Protein AF-0000000072179097 (afdb_homodimer)

Nearest PDB structures (foldseek):
  4m4p-assembly1_A  TM=8.590E-01  e=7.287E-08  Homo sapiens
  4m4r-assembly3_E  TM=8.601E-01  e=1.852E-07  Homo sapiens
  1x3d-assembly1_A  TM=8.088E-01  e=3.727E-07  Homo sapiens
  1x5l-assembly1_A  TM=8.205E-01  e=3.317E-07  Homo sapiens
  2djs-assembly1_A  TM=7.853E-01  e=7.501E-07  Homo sapiens

Sequence (858 aa):
MHEGATGTFCDARPPLAPSGLAATEVTNSSLTLNWLANLSGGEPLIGYRVLATTGGAAYEELTSTSSTASFIDLTGLAGDMVYELKVQALSAAGDGDLSEALVVRTGPVRPNAPPSPEVVGIGQLRGVPGIDIPDLPGHGSVETTFGETAMSPRPNLWPAVKAVSLDVSALLAHRLPVPAVYAAAAQWAKLESPPSQEELCPAFQKARQDAQERFPCFGHGEGWSSREWWAWTARATLANCGRDYTEAEFNRFFRRVYQHYGSQGAFEEFADAKPFLEWTRQQGLTVGVTTNEDARVLDTTLPMLGFHDFMRWFITSQEVGHQKPNQWMYVEAWREASLWVPGLRREEILHVGSSYEEDFCGARDAGLQALLLDRGGENVVVDTEKAGDSPPQSHADLEKTGEDAEVWTLRDLGEVQLVLEQGIIQQLRMHEGATGTFCDARPPLAPSGLAATEVTNSSLTLNWLANLSGGEPLIGYRVLATTGGAAYEELTSTSSTASFIDLTGLAGDMVYELKVQALSAAGDGDLSEALVVRTGPVRPNAPPSPEVVGIGQLRGVPGIDIPDLPGHGSVETTFGETAMSPRPNLWPAVKAVSLDVSALLAHRLPVPAVYAAAAQWAKLESPPSQEELCPAFQKARQDAQERFPCFGHGEGWSSREWWAWTARATLANCGRDYTEAEFNRFFRRVYQHYGSQGAFEEFADAKPFLEWTRQQGLTVGVTTNEDARVLDTTLPMLGFHDFMRWFITSQEVGHQKPNQWMYVEAWREASLWVPGLRREEILHVGSSYEEDFCGARDAGLQALLLDRGGENVVVDTEKAGDSPPQSHADLEKTGEDAEVWTLRDLGEVQLVLEQGIIQQLR

Organism: Symbiodinium microadriaticum (NCBI:txid2951)

Solvent-accessible surface area (backbone atoms only — not comparable to full-atom values): 47861 Å² total; per-residue (Å²): 138,81,78,73,81,76,71,78,68,77,76,61,38,37,24,41,38,28,38,74,62,44,77,40,76,66,29,32,34,30,31,29,40,34,41,38,81,37,73,82,18,78,50,65,67,54,15,35,38,34,27,32,23,73,82,61,98,62,73,40,81,72,49,72,42,70,49,76,59,49,54,49,78,44,69,82,44,64,46,59,33,54,33,39,34,30,37,24,31,28,26,87,56,30,69,19,41,66,23,71,74,34,79,45,66,28,32,68,75,75,72,86,75,75,85,80,78,85,81,76,80,80,78,83,82,78,84,77,76,86,75,78,77,71,82,77,76,81,81,72,82,76,76,73,71,74,72,77,76,74,66,70,76,63,82,70,75,61,60,72,71,52,32,40,36,30,22,60,73,62,40,39,44,69,66,61,61,66,35,55,48,51,29,53,19,26,59,73,47,64,45,81,83,54,66,49,43,80,53,29,46,63,19,37,53,52,20,48,51,50,39,49,70,75,31,44,38,50,17,32,89,75,69,42,49,56,65,54,40,50,50,51,31,52,50,43,17,41,42,64,63,73,44,84,71,55,69,68,56,44,51,49,22,48,48,48,44,51,20,43,67,25,21,64,83,36,46,41,72,44,84,43,34,61,60,41,49,53,49,34,55,75,71,65,39,45,32,28,38,51,31,68,47,50,54,53,47,64,39,34,46,32,18,52,73,60,52,48,83,67,41,75,38,81,43,30,7,25,79,71,60,45,45,62,42,44,46,62,54,52,50,53,49,47,58,49,46,32,75,77,36,81,84,62,53,53,52,20,28,33,27,37,14,64,41,61,60,39,26,27,50,16,27,43,74,54,42,25,34,53,44,39,41,40,68,85,63,69,76,70,72,80,76,82,70,88,67,60,74,69,97,29,67,73,72,63,66,83,50,59,79,82,82,85,77,62,72,63,68,32,58,48,49,61,51,50,49,52,34,61,74,66,64,42,70,63,75,63,82,137,82,80,72,82,77,72,78,70,76,75,61,37,39,24,42,38,28,38,73,62,42,79,40,74,67,30,33,34,30,30,29,39,33,42,38,80,38,73,82,19,78,51,64,66,54,15,34,38,34,29,32,23,73,80,61,96,62,71,40,82,71,48,73,41,68,49,75,61,53,56,48,76,43,69,81,44,62,46,59,32,55,34,40,34,29,38,24,30,28,27,87,58,30,69,19,41,68,22,70,74,34,79,46,66,26,32,68,76,76,72,88,75,75,85,80,77,85,82,76,82,82,78,82,83,79,84,78,79,83,75,77,76,71,82,77,75,83,80,72,81,74,75,73,72,74,72,77,77,74,66,70,76,63,81,69,76,60,60,72,72,51,30,40,35,29,21,59,72,61,40,39,44,70,66,63,60,67,34,55,48,49,27,54,20,28,59,73,48,64,46,81,84,52,65,49,43,78,52,29,46,63,17,37,53,51,21,49,51,50,40,48,70,77,31,43,40,50,18,34,90,76,69,44,49,54,64,55,41,49,50,51,31,51,51,41,18,40,41,62,64,74,43,86,72,54,69,68,55,44,51,48,23,48,49,48,43,50,22,43,68,26,20,64,82,37,47,41,72,43,84,44,32,61,61,40,50,53,48,33,54,75,71,65,38,46,31,27,39,50,32,66,48,48,55,53,47,63,38,34,47,32,17,51,73,61,50,48,84,68,41,75,38,82,42,30,6,26,78,71,60,46,44,62,42,44,45,62,53,51,51,52,49,45,57,51,45,32,75,78,36,80,82,62,53,52,52,20,29,32,26,38,15,63,42,61,60,40,27,27,50,17,28,42,74,54,42,26,33,53,42,38,41,39,68,84,63,72,75,72,74,81,79,84,71,89,64,68,78,74,95,41,73,74,67,74,40,84,42,86,58,92,80,84,81,64,72,70,66,32,57,48,49,61,52,51,49,52,34,61,74,64,63,42,67,59,72,66,94

Secondary structure (DSSP, 8-state):
------------BPPPPPEEEEEES--SSEEEEEEE---TTBSPEEEEEEEEESSSSS-EEEEEES---SEEEEESPPTT-EEEEEEEEEETTEEEEEPPPEEEEPPP-------------------------------------------------SPPP-EEEE-GGGTEEESS-HHHHHHHHHHHTT-SSPPPHHHHHHHHHHHHHHHHHHSHHHHTTTT--HHHHHHHHHHHHHHHTT----HHHHHHHHHHHHHHTTSGGGEEE-TTHHHHHHHHHHTT-EEEEEESS-THIIIIIHHHHT-GGG-SEEEEHHHHS--TTSHHHHHHHHHHHHTTSTT--GGGEEEEES-IIIIIIHHHHTT-EEEEE-TT------------SSS---------SS----PPEESSHHHHHHHHHHT-GGG--/------------BPPPPPEEEEEES--SSEEEEEEE---TTBSPEEEEEEEEESSSSS-EEEEEES---SEEEEESPPTT-EEEEEEEEEETTEEEEEPPPEEEEPPP-------------------------------------------------SPPP-EEEE-GGGTEEESS-HHHHHHHHHHHTT-SSPPPHHHHHHHHHHHHHHHHHHSHHHHTTTT--HHHHHHHHHHHHHHHTT----HHHHHHHHHHHHHHTTSGGGEEE-TTHHHHHHHHHHTT-EEEEEESS-THIIIIIHHHHT-GGG-SEEEEHHHHS--TTSHHHHHHHHHHHHTTSTT--GGGEEEEES-IIIIIIHHHHTT-EEEEE-TT------------SSS------TTSSS----PPEESSHHHHHHHHHHT-GGG--

InterPro domains:
  IPR003961 Fibronectin type III [PF00041] (17-104)
  IPR003961 Fibronectin type III [PS50853] (17-109)
  IPR003961 Fibronectin type III [SM00060] (15-96)
  IPR003961 Fibronectin type III [cd00063] (15-106)
  IPR013783 Immunoglobulin-like fold [G3DSA:2.60.40.10] (10-119)
  IPR023214 HAD superfamily [G3DSA:3.40.50.1000] (170-378)
  IPR036116 Fibronectin type III superfamily [SSF49265] (8-115)
  IPR036412 HAD-like superfamily [SSF56784] (162-381)
  IPR041492 Haloacid dehalogenase-like hydrolase [PF13419] (234-371)
  IPR044924 HAD-superfamily hydrolase, subfamily IA, REG-2-like, capping domain superfamily [G3DSA:1.10.150.720] (176-262)

pLDDT: mean 76.1, std 27.22, range [17.0, 98.81]

Foldseek 3Di:
DPPPPPPPPPQQAAFAFWADWDWAPFAQFKIKIFTHGRGPRPFDWQWKWKWKDQPDPDTDTQDIDSDPHGMDMRGGHHGQTKIWMWMWTAGPSGIYDIYHTDIDTHHHDDDDPPDDDDPDDDDDPDDPDDPPPDDPDDPPPPPPPPPPPPPPPPPLPFDAAQAEAEACQQWKDFPDDLLVQLQVLLVVLVPDPGDDSVLQVVLLVVLVVVLCVVQNLLNLVVVDAVLVSVLSSSQSSCVSSVDDDDPVSSVSSSVSSVVCQLDPNRMDTDPVRVVLLVVCVVVNHAYAYQYQDGCCCVVGVCVVVPNNVSHQDYHYCNVQVHAFLALVSLVVVQVRVCVVPPPDDQSNYEYEEADCRRTCVSSVVNNYQYAHEDQVPPQPPPPPPDLDDDVSVCPPPVDPVPDRLRQDHDNHSVVVVVCSVVSPSRVRD/DPPPPPPPPPQQAAFAFWADWDWAPFAQFKIKIFTHGRGPRPFDWQWKWKWKDQPDPDTDTQDIDSDPHGMDMRGGHHGQTKIWMWMWTAGPSGIYDIYHTDIDHHHHDDDPPPDDDDPDDDDDPDDPDDPPPDDPDDPPPPPPPPPPPPPPPPPLPQDAAQAEAEACQQWKDFPDDLLVQLQVLLVVLVPDPGDDSVLQVVLLVVLVVVLCVVQNLLNLVVVDAVLVSVLSSSCSSCVSSVDDDDPVSSVSSSVSSVVCQLDPNRMDTDPVRVVLLVVCVVVNHAYAYQYQDGCCCVVGVCVVVPNNVSHQDYHYCNVQVHAFLALVSLVVVQVRVCVVPPPDDQSNYEYEEADCRRTCVSSVVNPYQYAHEDQVPPQPQPDPPDCDDDPSPPPDCCPCPDDRLRQDHDNHSVVVVVCSVVSPSSVRD

Structure (mmCIF, N/CA/C/O backbone):
data_AF-0000000072179097-model_v1
#
loop_
_entity.id
_entity.type
_entity.pdbx_description
1 polymer 'Haloacid dehalogenase-like hydrolase domain-containing protein 3'
#
loop_
_atom_site.group_PDB
_atom_site.id
_atom_site.type_symbol
_atom_site.label_atom_id
_atom_site.label_alt_id
_atom_site.label_comp_id
_atom_site.label_asym_id
_atom_site.label_entity_id
_atom_site.label_seq_id
_atom_site.pdbx_PDB_ins_code
_atom_site.Cartn_x
_atom_site.Cartn_y
_atom_site.Cartn_z
_atom_site.occupancy
_atom_site.B_iso_or_equiv
_atom_site.auth_seq_id
_atom_site.auth_comp_id
_atom_site.auth_asym_id
_atom_site.auth_atom_id
_atom_site.pdbx_PDB_model_num
ATOM 1 N N . MET A 1 1 ? 52.594 28.25 36.844 1 24.19 1 MET A N 1
ATOM 2 C CA . MET A 1 1 ? 51.188 28.625 37.125 1 24.19 1 MET A CA 1
ATOM 3 C C . MET A 1 1 ? 50.219 27.719 36.344 1 24.19 1 MET A C 1
ATOM 5 O O . MET A 1 1 ? 50.312 27.641 35.094 1 24.19 1 MET A O 1
ATOM 9 N N . HIS A 1 2 ? 49.906 26.562 36.875 1 26.19 2 HIS A N 1
ATOM 10 C CA . HIS A 1 2 ? 49.156 25.391 36.5 1 26.19 2 HIS A CA 1
ATOM 11 C C . HIS A 1 2 ? 47.688 25.703 36.312 1 26.19 2 HIS A C 1
ATOM 13 O O . HIS A 1 2 ? 46.969 26 37.281 1 26.19 2 HIS A O 1
ATOM 19 N N . GLU A 1 3 ? 47.344 26.484 35.281 1 27.7 3 GLU A N 1
ATOM 20 C CA . GLU A 1 3 ? 45.938 26.828 35.031 1 27.7 3 GLU A CA 1
ATOM 21 C C . GLU A 1 3 ? 45.062 25.578 34.969 1 27.7 3 GLU A C 1
ATOM 23 O O . GLU A 1 3 ? 45.344 24.672 34.188 1 27.7 3 GLU A O 1
ATOM 28 N N . GLY A 1 4 ? 44.531 25.188 36.094 1 24.31 4 GLY A N 1
ATOM 29 C CA . GLY A 1 4 ? 43.594 24.094 36.344 1 24.31 4 GLY A CA 1
ATOM 30 C C . GLY A 1 4 ? 42.438 24.078 35.344 1 24.31 4 GLY A C 1
ATOM 31 O O . GLY A 1 4 ? 41.906 25.141 35 1 24.31 4 GLY A O 1
ATOM 32 N N . ALA A 1 5 ? 42.469 23.141 34.406 1 30.31 5 ALA A N 1
ATOM 33 C CA . ALA A 1 5 ? 41.375 22.766 33.531 1 30.31 5 ALA A CA 1
ATOM 34 C C . ALA A 1 5 ? 40.031 22.75 34.312 1 30.31 5 ALA A C 1
ATOM 36 O O . ALA A 1 5 ? 39.844 21.906 35.188 1 30.31 5 ALA A O 1
ATOM 37 N N . THR A 1 6 ? 39.438 23.891 34.812 1 26.97 6 THR A N 1
ATOM 38 C CA . THR A 1 6 ? 38.094 23.938 35.406 1 26.97 6 THR A CA 1
ATOM 39 C C . THR A 1 6 ? 37.094 23.141 34.562 1 26.97 6 THR A C 1
ATOM 41 O O . THR A 1 6 ? 36.938 23.406 33.375 1 26.97 6 THR A O 1
ATOM 44 N N . GLY A 1 7 ? 37.062 21.812 34.75 1 29.8 7 GLY A N 1
ATOM 45 C CA . GLY A 1 7 ? 36.062 20.938 34.219 1 29.8 7 GLY A CA 1
ATOM 46 C C . GLY A 1 7 ? 34.656 21.5 34.344 1 29.8 7 GLY A C 1
ATOM 47 O O . GLY A 1 7 ? 34.219 21.844 35.438 1 29.8 7 GLY A O 1
ATOM 48 N N . THR A 1 8 ? 34.219 22.375 33.5 1 31.02 8 THR A N 1
ATOM 49 C CA . THR A 1 8 ? 32.844 22.828 33.406 1 31.02 8 THR A CA 1
ATOM 50 C C . THR A 1 8 ? 31.875 21.672 33.625 1 31.02 8 THR A C 1
ATOM 52 O O . THR A 1 8 ? 31.844 20.703 32.844 1 31.02 8 THR A O 1
ATOM 55 N N . PHE A 1 9 ? 31.781 21.156 34.875 1 32.16 9 PHE A N 1
ATOM 56 C CA . PHE A 1 9 ? 30.703 20.25 35.281 1 32.16 9 PHE A CA 1
ATOM 57 C C . PHE A 1 9 ? 29.375 20.703 34.688 1 32.16 9 PHE A C 1
ATOM 59 O O . PHE A 1 9 ? 29 21.859 34.781 1 32.16 9 PHE A O 1
ATOM 66 N N . CYS A 1 10 ? 29.078 20.328 33.562 1 40.53 10 CYS A N 1
ATOM 67 C CA . CYS A 1 10 ? 27.734 20.484 33.031 1 40.53 10 CYS A CA 1
ATOM 68 C C . CYS A 1 10 ? 26.688 20.234 34.125 1 40.53 10 CYS A C 1
ATOM 70 O O . CYS A 1 10 ? 26.672 19.172 34.75 1 40.53 10 CYS A O 1
ATOM 72 N N . ASP A 1 11 ? 26.375 21.078 35.062 1 47.94 11 ASP A N 1
ATOM 73 C CA . ASP A 1 11 ? 25.328 21.125 36.094 1 47.94 11 ASP A CA 1
ATOM 74 C C . ASP A 1 11 ? 24.062 20.406 35.594 1 47.94 11 ASP A C 1
ATOM 76 O O . ASP A 1 11 ? 23.484 20.781 34.562 1 47.94 11 ASP A O 1
ATOM 80 N N . ALA A 1 12 ? 23.859 19.266 35.906 1 57.78 12 ALA A N 1
ATOM 81 C CA . ALA A 1 12 ? 22.641 18.484 35.688 1 57.78 12 ALA A CA 1
ATOM 82 C C . ALA A 1 12 ? 21.422 19.172 36.281 1 57.78 12 ALA A C 1
ATOM 84 O O . ALA A 1 12 ? 21.391 19.453 37.5 1 57.78 12 ALA A O 1
ATOM 85 N N . ARG A 1 13 ? 20.672 19.797 35.656 1 67.25 13 ARG A N 1
ATOM 86 C CA . ARG A 1 13 ? 19.453 20.484 36.125 1 67.25 13 ARG A CA 1
ATOM 87 C C . ARG A 1 13 ? 18.25 19.562 36 1 67.25 13 ARG A C 1
ATOM 89 O O . ARG A 1 13 ? 18.203 18.688 35.125 1 67.25 13 ARG A O 1
ATOM 96 N N . PRO A 1 14 ? 17.344 19.672 36.969 1 75 14 PRO A N 1
ATOM 97 C CA . PRO A 1 14 ? 16.094 18.906 36.844 1 75 14 PRO A CA 1
ATOM 98 C C . PRO A 1 14 ? 15.32 19.234 35.594 1 75 14 PRO A C 1
ATOM 100 O O . PRO A 1 14 ? 15.477 20.312 35 1 75 14 PRO A O 1
ATOM 103 N N . PRO A 1 15 ? 14.57 18.266 35.219 1 78.62 15 PRO A N 1
ATOM 104 C CA . PRO A 1 15 ? 13.781 18.5 34 1 78.62 15 PRO A CA 1
ATOM 105 C C . PRO A 1 15 ? 12.805 19.672 34.125 1 78.62 15 PRO A C 1
ATOM 107 O O . PRO A 1 15 ? 12.352 19.969 35.25 1 78.62 15 PRO A O 1
ATOM 110 N N . LEU A 1 16 ? 12.633 20.297 33.062 1 78.69 16 LEU A N 1
ATOM 111 C CA . LEU A 1 16 ? 11.625 21.359 33.031 1 78.69 16 LEU A CA 1
ATOM 112 C C . LEU A 1 16 ? 10.219 20.766 33.094 1 78.69 16 LEU A C 1
ATOM 114 O O . LEU A 1 16 ? 10.023 19.578 32.844 1 78.69 16 LEU A O 1
ATOM 118 N N . ALA A 1 17 ? 9.273 21.625 33.344 1 82.75 17 ALA A N 1
ATOM 119 C CA . ALA A 1 17 ? 7.883 21.203 33.5 1 82.75 17 ALA A CA 1
ATOM 120 C C . ALA A 1 17 ? 7.324 20.688 32.156 1 82.75 17 ALA A C 1
ATOM 122 O O . ALA A 1 17 ? 7.516 21.297 31.125 1 82.75 17 ALA A O 1
ATOM 123 N N . PRO A 1 18 ? 6.668 19.516 32.344 1 81.19 18 PRO A N 1
ATOM 124 C CA . PRO A 1 18 ? 5.902 19.094 31.156 1 81.19 18 PRO A CA 1
ATOM 125 C C . PRO A 1 18 ? 4.832 20.109 30.766 1 81.19 18 PRO A C 1
ATOM 127 O O . PRO A 1 18 ? 4.367 20.875 31.594 1 81.19 18 PRO A O 1
ATOM 130 N N . SER A 1 19 ? 4.66 20.219 29.531 1 76.12 19 SER A N 1
ATOM 131 C CA . SER A 1 19 ? 3.66 21.156 29.031 1 76.12 19 SER A CA 1
ATOM 132 C C . SER A 1 19 ? 2.623 20.453 28.156 1 76.12 19 SER A C 1
ATOM 134 O O . SER A 1 19 ? 2.754 19.266 27.875 1 76.12 19 SER A O 1
ATOM 136 N N . GLY A 1 20 ? 1.443 21.188 28.047 1 71.75 20 GLY A N 1
ATOM 137 C CA . GLY A 1 20 ? 0.443 20.719 27.109 1 71.75 20 GLY A CA 1
ATOM 138 C C . GLY A 1 20 ? -0.402 19.578 27.656 1 71.75 20 GLY A C 1
ATOM 139 O O . GLY A 1 20 ? -0.761 18.656 26.938 1 71.75 20 GLY A O 1
ATOM 140 N N . LEU A 1 21 ? -0.64 19.625 28.922 1 79.12 21 LEU A N 1
ATOM 141 C CA . LEU A 1 21 ? -1.455 18.562 29.5 1 79.12 21 LEU A CA 1
ATOM 142 C C . LEU A 1 21 ? -2.836 18.531 28.859 1 79.12 21 LEU A C 1
ATOM 144 O O . LEU A 1 21 ? -3.443 19.578 28.625 1 79.12 21 LEU A O 1
ATOM 148 N N . ALA A 1 22 ? -3.146 17.266 28.594 1 76.94 22 ALA A N 1
ATOM 149 C CA . ALA A 1 22 ? -4.477 17.031 28.031 1 76.94 22 ALA A CA 1
ATOM 150 C C . ALA A 1 22 ? -5.039 15.695 28.484 1 76.94 22 ALA A C 1
ATOM 152 O O . ALA A 1 22 ? -4.293 14.734 28.672 1 76.94 22 ALA A O 1
ATOM 153 N N . ALA A 1 23 ? -6.305 15.695 28.75 1 78.12 23 ALA A N 1
ATOM 154 C CA . ALA A 1 23 ? -6.984 14.453 29.125 1 78.12 23 ALA A CA 1
ATOM 155 C C . ALA A 1 23 ? -7.785 13.898 27.938 1 78.12 23 ALA A C 1
ATOM 157 O O . ALA A 1 23 ? -8.5 14.641 27.266 1 78.12 23 ALA A O 1
ATOM 158 N N . THR A 1 24 ? -7.461 12.664 27.797 1 71.56 24 THR A N 1
ATOM 159 C CA . THR A 1 24 ? -8.211 11.953 26.766 1 71.56 24 THR A CA 1
ATOM 160 C C . THR A 1 24 ? -8.883 10.711 27.344 1 71.56 24 THR A C 1
ATOM 162 O O . THR A 1 24 ? -8.547 10.281 28.453 1 71.56 24 THR A O 1
ATOM 165 N N . GLU A 1 25 ? -10 10.125 26.75 1 64.94 25 GLU A N 1
ATOM 166 C CA . GLU A 1 25 ? -10.703 8.922 27.156 1 64.94 25 GLU A CA 1
ATOM 167 C C . GLU A 1 25 ? -11.25 9.055 28.578 1 64.94 25 GLU A C 1
ATOM 169 O O . GLU A 1 25 ? -11.047 8.172 29.422 1 64.94 25 GLU A O 1
ATOM 174 N N . VAL A 1 26 ? -11.836 10.219 28.656 1 71.88 26 VAL A N 1
ATOM 175 C CA . VAL A 1 26 ? -12.352 10.477 30 1 71.88 26 VAL A CA 1
ATOM 176 C C . VAL A 1 26 ? -13.641 9.688 30.219 1 71.88 26 VAL A C 1
ATOM 178 O O . VAL A 1 26 ? -14.586 9.797 29.438 1 71.88 26 VAL A O 1
ATOM 181 N N . THR A 1 27 ? -13.57 8.836 31.125 1 72.5 27 THR A N 1
ATOM 182 C CA . THR A 1 27 ? -14.734 8.102 31.594 1 72.5 27 THR A CA 1
ATOM 183 C C . THR A 1 27 ? -15.141 8.57 32.969 1 72.5 27 THR A C 1
ATOM 185 O O . THR A 1 27 ? -14.656 9.594 33.469 1 72.5 27 THR A O 1
ATOM 188 N N . ASN A 1 28 ? -16.109 7.734 33.469 1 74.38 28 ASN A N 1
ATOM 189 C CA . ASN A 1 28 ? -16.5 8.078 34.844 1 74.38 28 ASN A CA 1
ATOM 190 C C . ASN A 1 28 ? -15.461 7.645 35.875 1 74.38 28 ASN A C 1
ATOM 192 O O . ASN A 1 28 ? -15.508 8.062 37.031 1 74.38 28 ASN A O 1
ATOM 196 N N . SER A 1 29 ? -14.531 6.766 35.344 1 79.88 29 SER A N 1
ATOM 197 C CA . SER A 1 29 ? -13.602 6.258 36.344 1 79.88 29 SER A CA 1
ATOM 198 C C . SER A 1 29 ? -12.172 6.25 35.812 1 79.88 29 SER A C 1
ATOM 200 O O . SER A 1 29 ? -11.258 5.766 36.469 1 79.88 29 SER A O 1
ATOM 202 N N . SER A 1 30 ? -12.008 6.75 34.594 1 79.94 30 SER A N 1
ATOM 203 C CA . SER A 1 30 ? -10.664 6.699 34.031 1 79.94 30 SER A CA 1
ATOM 204 C C . SER A 1 30 ? -10.453 7.797 33 1 79.94 30 SER A C 1
ATOM 206 O O . SER A 1 30 ? -11.414 8.367 32.5 1 79.94 30 SER A O 1
ATOM 208 N N . LEU A 1 31 ? -9.227 8.25 32.875 1 80.06 31 LEU A N 1
ATOM 209 C CA . LEU A 1 31 ? -8.82 9.125 31.766 1 80.06 31 LEU A CA 1
ATOM 210 C C . LEU A 1 31 ? -7.375 8.852 31.375 1 80.06 31 LEU A C 1
ATOM 212 O O . LEU A 1 31 ? -6.613 8.258 32.125 1 80.06 31 LEU A O 1
ATOM 216 N N . THR A 1 32 ? -7.113 9.195 30.266 1 79.62 32 THR A N 1
ATOM 217 C CA . THR A 1 32 ? -5.719 9.203 29.844 1 79.62 32 THR A CA 1
ATOM 218 C C . THR A 1 32 ? -5.156 10.625 29.844 1 79.62 32 THR A C 1
ATOM 220 O O . THR A 1 32 ? -5.707 11.516 29.203 1 79.62 32 THR A O 1
ATOM 223 N N . LEU A 1 33 ? -4.129 10.773 30.531 1 82.88 33 LEU A N 1
ATOM 224 C CA . LEU A 1 33 ? -3.434 12.055 30.625 1 82.88 33 LEU A CA 1
ATOM 225 C C . LEU A 1 33 ? -2.221 12.078 29.703 1 82.88 33 LEU A C 1
ATOM 227 O O . LEU A 1 33 ? -1.381 11.172 29.75 1 82.88 33 LEU A O 1
ATOM 231 N N . ASN A 1 34 ? -2.248 13.039 28.969 1 79.5 34 ASN A N 1
ATOM 232 C CA . ASN A 1 34 ? -1.142 13.258 28.031 1 79.5 34 ASN A CA 1
ATOM 233 C C . ASN A 1 34 ? -0.432 14.578 28.297 1 79.5 34 ASN A C 1
ATOM 235 O O . ASN A 1 34 ? -1.056 15.539 28.75 1 79.5 34 ASN A O 1
ATOM 239 N N . TRP A 1 35 ? 0.955 14.547 27.969 1 78.56 35 TRP A N 1
ATOM 240 C CA . TRP A 1 35 ? 1.706 15.789 28.109 1 78.56 35 TRP A CA 1
ATOM 241 C C . TRP A 1 35 ? 2.873 15.836 27.125 1 78.56 35 TRP A C 1
ATOM 243 O O . TRP A 1 35 ? 3.119 14.867 26.406 1 78.56 35 TRP A O 1
ATOM 253 N N . LEU A 1 36 ? 3.432 17.016 27 1 70.25 36 LEU A N 1
ATOM 254 C CA . LEU A 1 36 ? 4.676 17.203 26.266 1 70.25 36 LEU A CA 1
ATOM 255 C C . LEU A 1 36 ? 5.867 17.25 27.219 1 70.25 36 LEU A C 1
ATOM 257 O O . LEU A 1 36 ? 5.883 18.031 28.172 1 70.25 36 LEU A O 1
ATOM 261 N N . ALA A 1 37 ? 6.836 16.281 26.812 1 69.06 37 ALA A N 1
ATOM 262 C CA . ALA A 1 37 ? 8.039 16.266 27.641 1 69.06 37 ALA A CA 1
ATOM 263 C C . ALA A 1 37 ? 8.953 17.438 27.297 1 69.06 37 ALA A C 1
ATOM 265 O O . ALA A 1 37 ? 9.062 17.828 26.125 1 69.06 37 ALA A O 1
ATOM 266 N N . ASN A 1 38 ? 9.375 18.141 28.312 1 58.69 38 ASN A N 1
ATOM 267 C CA . ASN A 1 38 ? 10.438 19.125 28.141 1 58.69 38 ASN A CA 1
ATOM 268 C C . ASN A 1 38 ? 11.797 18.562 28.531 1 58.69 38 ASN A C 1
ATOM 270 O O . ASN A 1 38 ? 12.078 18.375 29.719 1 58.69 38 ASN A O 1
ATOM 274 N N . LEU A 1 39 ? 12.578 18.141 27.609 1 55.47 39 LEU A N 1
ATOM 275 C CA . LEU A 1 39 ? 13.812 17.406 27.875 1 55.47 39 LEU A CA 1
ATOM 276 C C . LEU A 1 39 ? 14.992 18.359 28.016 1 55.47 39 LEU A C 1
ATOM 278 O O . LEU A 1 39 ? 16.141 17.922 28.062 1 55.47 39 LEU A O 1
ATOM 282 N N . SER A 1 40 ? 14.914 19.469 28.125 1 49.94 40 SER A N 1
ATOM 283 C CA . SER A 1 40 ? 16.031 20.406 28.141 1 49.94 40 SER A CA 1
ATOM 284 C C . SER A 1 40 ? 16.922 20.172 29.344 1 49.94 40 SER A C 1
ATOM 286 O O . SER A 1 40 ? 18 20.781 29.453 1 49.94 40 SER A O 1
ATOM 288 N N . GLY A 1 41 ? 16.625 19.422 30.266 1 53.5 41 GLY A N 1
ATOM 289 C CA . GLY A 1 41 ? 17.422 19.453 31.484 1 53.5 41 GLY A CA 1
ATOM 290 C C . GLY A 1 41 ? 18.625 18.531 31.453 1 53.5 41 GLY A C 1
ATOM 291 O O . GLY A 1 41 ? 19.453 18.547 32.344 1 53.5 41 GLY A O 1
ATOM 292 N N . GLY A 1 42 ? 19.062 17.953 30.375 1 55.31 42 GLY A N 1
ATOM 293 C CA . GLY A 1 42 ? 20.281 17.188 30.172 1 55.31 42 GLY A CA 1
ATOM 294 C C . GLY A 1 42 ? 20.219 15.797 30.766 1 55.31 42 GLY A C 1
ATOM 295 O O . GLY A 1 42 ? 21 14.922 30.391 1 55.31 42 GLY A O 1
ATOM 296 N N . GLU A 1 43 ? 19.656 15.578 31.922 1 62.31 43 GLU A N 1
ATOM 297 C CA . GLU A 1 43 ? 19.641 14.25 32.531 1 62.31 43 GLU A CA 1
ATOM 298 C C . GLU A 1 43 ? 18.484 13.414 32 1 62.31 43 GLU A C 1
ATOM 300 O O . GLU A 1 43 ? 17.391 13.938 31.75 1 62.31 43 GLU A O 1
ATOM 305 N N . PRO A 1 44 ? 18.766 12.156 31.797 1 72.12 44 PRO A N 1
ATOM 306 C CA . PRO A 1 44 ? 17.703 11.266 31.328 1 72.12 44 PRO A CA 1
ATOM 307 C C . PRO A 1 44 ? 16.516 11.219 32.281 1 72.12 44 PRO A C 1
ATOM 309 O O . PRO A 1 44 ? 16.688 11.281 33.5 1 72.12 44 PRO A O 1
ATOM 312 N N . LEU A 1 45 ? 15.336 11.18 31.703 1 76 45 LEU A N 1
ATOM 313 C CA . LEU A 1 45 ? 14.109 11.031 32.469 1 76 45 LEU A CA 1
ATOM 314 C C . LEU A 1 45 ? 13.992 9.625 33.062 1 76 45 LEU A C 1
ATOM 316 O O . LEU A 1 45 ? 14.344 8.648 32.375 1 76 45 LEU A O 1
ATOM 320 N N . ILE A 1 46 ? 13.664 9.516 34.281 1 78.56 46 ILE A N 1
ATOM 321 C CA . ILE A 1 46 ? 13.469 8.203 34.875 1 78.56 46 ILE A CA 1
ATOM 322 C C . ILE A 1 46 ? 11.977 7.918 35.031 1 78.56 46 ILE A C 1
ATOM 324 O O . ILE A 1 46 ? 11.578 6.816 35.406 1 78.56 46 ILE A O 1
ATOM 328 N N . GLY A 1 47 ? 11.133 8.977 34.781 1 84.38 47 GLY A N 1
ATOM 329 C CA . GLY A 1 47 ? 9.703 8.758 34.844 1 84.38 47 GLY A CA 1
ATOM 330 C C . GLY A 1 47 ? 8.914 10.039 35.031 1 84.38 47 GLY A C 1
ATOM 331 O O . GLY A 1 47 ? 9.445 11.133 34.844 1 84.38 47 GLY A O 1
ATOM 332 N N . TYR A 1 48 ? 7.641 9.844 35.281 1 87.19 48 TYR A N 1
ATOM 333 C CA . TYR A 1 48 ? 6.742 10.961 35.531 1 87.19 48 TYR A CA 1
ATOM 334 C C . TYR A 1 48 ? 5.887 10.703 36.75 1 87.19 48 TYR A C 1
ATOM 336 O O . TYR A 1 48 ? 5.66 9.547 37.125 1 87.19 48 TYR A O 1
ATOM 344 N N . ARG A 1 49 ? 5.551 11.758 37.406 1 87.31 49 ARG A N 1
ATOM 345 C CA . ARG A 1 49 ? 4.605 11.75 38.531 1 87.31 49 ARG A CA 1
ATOM 346 C C . ARG A 1 49 ? 3.385 12.602 38.219 1 87.31 49 ARG A C 1
ATOM 348 O O . ARG A 1 49 ? 3.514 13.703 37.656 1 87.31 49 ARG A O 1
ATOM 355 N N . VAL A 1 50 ? 2.229 12.008 38.438 1 89.12 50 VAL A N 1
ATOM 356 C CA . VAL A 1 50 ? 0.982 12.734 38.25 1 89.12 50 VAL A CA 1
ATOM 357 C C . VAL A 1 50 ? 0.386 13.117 39.594 1 89.12 50 VAL A C 1
ATOM 359 O O . VAL A 1 50 ? 0.211 12.258 40.469 1 89.12 50 VAL A O 1
ATOM 362 N N . LEU A 1 51 ? 0.161 14.375 39.75 1 86.56 51 LEU A N 1
ATOM 363 C CA . LEU A 1 51 ? -0.474 14.898 40.938 1 86.56 51 LEU A CA 1
ATOM 364 C C . LEU A 1 51 ? -1.894 15.367 40.656 1 86.56 51 LEU A C 1
ATOM 366 O O . LEU A 1 51 ? -2.188 15.805 39.531 1 86.56 51 LEU A O 1
ATOM 370 N N . ALA A 1 52 ? -2.75 15.148 41.594 1 86.75 52 ALA A N 1
ATOM 371 C CA . ALA A 1 52 ? -4.141 15.547 41.406 1 86.75 52 ALA A CA 1
ATOM 372 C C . ALA A 1 52 ? -4.727 16.156 42.656 1 86.75 52 ALA A C 1
ATOM 374 O O . ALA A 1 52 ? -4.273 15.852 43.781 1 86.75 52 ALA A O 1
ATOM 375 N N . THR A 1 53 ? -5.641 17.062 42.5 1 81.06 53 THR A N 1
ATOM 376 C CA . THR A 1 53 ? -6.508 17.531 43.594 1 81.06 53 THR A CA 1
ATOM 377 C C . THR A 1 53 ? -7.961 17.578 43.125 1 81.06 53 THR A C 1
ATOM 379 O O . THR A 1 53 ? -8.234 17.734 41.938 1 81.06 53 THR A O 1
ATOM 382 N N . THR A 1 54 ? -8.953 17.266 43.906 1 76.75 54 THR A N 1
ATOM 383 C CA . THR A 1 54 ? -10.383 17.328 43.594 1 76.75 54 THR A CA 1
ATOM 384 C C . THR A 1 54 ? -11.016 18.547 44.281 1 76.75 54 THR A C 1
ATOM 386 O O . THR A 1 54 ? -12.219 18.547 44.531 1 76.75 54 THR A O 1
ATOM 389 N N . GLY A 1 55 ? -10.352 19.656 44.406 1 69.06 55 GLY A N 1
ATOM 390 C CA . GLY A 1 55 ? -10.906 20.859 44.969 1 69.06 55 GLY A CA 1
ATOM 391 C C . GLY A 1 55 ? -10.062 21.422 46.125 1 69.06 55 GLY A C 1
ATOM 392 O O . GLY A 1 55 ? -10.336 22.516 46.625 1 69.06 55 GLY A O 1
ATOM 393 N N . GLY A 1 56 ? -9.07 20.734 46.719 1 61.12 56 GLY A N 1
ATOM 394 C CA . GLY A 1 56 ? -8.234 21.25 47.812 1 61.12 56 GLY A CA 1
ATOM 395 C C . GLY A 1 56 ? -6.977 21.938 47.312 1 61.12 56 GLY A C 1
ATOM 396 O O . GLY A 1 56 ? -6.648 21.875 46.125 1 61.12 56 GLY A O 1
ATOM 397 N N . ALA A 1 57 ? -6.305 22.859 48.219 1 66.25 57 ALA A N 1
ATOM 398 C CA . ALA A 1 57 ? -5.102 23.641 47.906 1 66.25 57 ALA A CA 1
ATOM 399 C C . ALA A 1 57 ? -3.887 22.734 47.75 1 66.25 57 ALA A C 1
ATOM 401 O O . ALA A 1 57 ? -2.936 23.078 47.031 1 66.25 57 ALA A O 1
ATOM 402 N N . ALA A 1 58 ? -3.918 21.453 48.219 1 76.5 58 ALA A N 1
ATOM 403 C CA . ALA A 1 58 ? -2.721 20.625 48.188 1 76.5 58 ALA A CA 1
ATOM 404 C C . ALA A 1 58 ? -2.844 19.531 47.125 1 76.5 58 ALA A C 1
ATOM 406 O O . ALA A 1 58 ? -3.881 18.859 47.031 1 76.5 58 ALA A O 1
ATOM 407 N N . TYR A 1 59 ? -1.892 19.422 46.094 1 82.06 59 TYR A N 1
ATOM 408 C CA . TYR A 1 59 ? -1.794 18.344 45.125 1 82.06 59 TYR A CA 1
ATOM 409 C C . TYR A 1 59 ? -1.241 17.078 45.781 1 82.06 59 TYR A C 1
ATOM 411 O O . TYR A 1 59 ? -0.297 17.125 46.562 1 82.06 59 TYR A O 1
ATOM 419 N N . GLU A 1 60 ? -2.008 15.969 45.656 1 81.44 60 GLU A N 1
ATOM 420 C CA . GLU A 1 60 ? -1.525 14.664 46.094 1 81.44 60 GLU A CA 1
ATOM 421 C C . GLU A 1 60 ? -1.113 13.797 44.906 1 81.44 60 GLU A C 1
ATOM 423 O O . GLU A 1 60 ? -1.653 13.938 43.812 1 81.44 60 GLU A O 1
ATOM 428 N N . GLU A 1 61 ? -0.115 12.977 45.156 1 85 61 GLU A N 1
ATOM 429 C CA . GLU A 1 61 ? 0.314 12.062 44.094 1 85 61 GLU A CA 1
ATOM 430 C C . GLU A 1 61 ? -0.778 11.055 43.75 1 85 61 GLU A C 1
ATOM 432 O O . GLU A 1 61 ? -1.246 10.32 44.625 1 85 61 GLU A O 1
ATOM 437 N N . LEU A 1 62 ? -1.217 11.133 42.562 1 84.19 62 LEU A N 1
ATOM 438 C CA . LEU A 1 62 ? -2.201 10.172 42.062 1 84.19 62 LEU A CA 1
ATOM 439 C C . LEU A 1 62 ? -1.525 8.891 41.594 1 84.19 62 LEU A C 1
ATOM 441 O O . LEU A 1 62 ? -2.02 7.793 41.844 1 84.19 62 LEU A O 1
ATOM 445 N N . THR A 1 63 ? -0.517 9.07 40.781 1 83.5 63 THR A N 1
ATOM 446 C CA . THR A 1 63 ? 0.252 7.934 40.281 1 83.5 63 THR A CA 1
ATOM 447 C C . THR A 1 63 ? 1.637 8.375 39.812 1 83.5 63 THR A C 1
ATOM 449 O O . THR A 1 63 ? 1.886 9.57 39.625 1 83.5 63 THR A O 1
ATOM 452 N N . SER A 1 64 ? 2.539 7.406 39.75 1 83.19 64 SER A N 1
ATOM 453 C CA . SER A 1 64 ? 3.861 7.602 39.188 1 83.19 64 SER A CA 1
ATOM 454 C C . SER A 1 64 ? 4.219 6.469 38.219 1 83.19 64 SER A C 1
ATOM 456 O O . SER A 1 64 ? 3.689 5.359 38.344 1 83.19 64 SER A O 1
ATOM 458 N N . THR A 1 65 ? 4.898 6.902 37.188 1 79.88 65 THR A N 1
ATOM 459 C CA . THR A 1 65 ? 5.336 5.906 36.219 1 79.88 65 THR A CA 1
ATOM 460 C C . THR A 1 65 ? 6.836 6.027 35.969 1 79.88 65 THR A C 1
ATOM 462 O O . THR A 1 65 ? 7.395 7.121 36.031 1 79.88 65 THR A O 1
ATOM 465 N N . SER A 1 66 ? 7.426 4.84 35.781 1 78.81 66 SER A N 1
ATOM 466 C CA . SER A 1 66 ? 8.828 4.812 35.344 1 78.81 66 SER A CA 1
ATOM 467 C C . SER A 1 66 ? 8.953 4.871 33.844 1 78.81 66 SER A C 1
ATOM 469 O O . SER A 1 66 ? 10.062 4.91 33.312 1 78.81 66 SER A O 1
ATOM 471 N N . SER A 1 67 ? 7.805 4.988 33.375 1 74.75 67 SER A N 1
ATOM 472 C CA . SER A 1 67 ? 7.82 5.133 31.922 1 74.75 67 SER A CA 1
ATOM 473 C C . SER A 1 67 ? 8.164 6.562 31.5 1 74.75 67 SER A C 1
ATOM 475 O O . SER A 1 67 ? 7.789 7.516 32.188 1 74.75 67 SER A O 1
ATOM 477 N N . THR A 1 68 ? 8.906 6.652 30.453 1 73.12 68 THR A N 1
ATOM 478 C CA . THR A 1 68 ? 9.234 7.977 29.938 1 73.12 68 THR A CA 1
ATOM 479 C C . THR A 1 68 ? 8.289 8.367 28.797 1 73.12 68 THR A C 1
ATOM 481 O O . THR A 1 68 ? 8.5 9.375 28.125 1 73.12 68 THR A O 1
ATOM 484 N N . ALA A 1 69 ? 7.262 7.668 28.766 1 73.62 69 ALA A N 1
ATOM 485 C CA . ALA A 1 69 ? 6.211 8.055 27.828 1 73.62 69 ALA A CA 1
ATOM 486 C C . ALA A 1 69 ? 5.461 9.289 28.312 1 73.62 69 ALA A C 1
ATOM 488 O O . ALA A 1 69 ? 5.297 9.484 29.531 1 73.62 69 ALA A O 1
ATOM 489 N N . SER A 1 70 ? 5.055 10.008 27.422 1 74 70 SER A N 1
ATOM 490 C CA . SER A 1 70 ? 4.41 11.266 27.797 1 74 70 SER A CA 1
ATOM 491 C C . SER A 1 70 ? 2.896 11.102 27.906 1 74 70 SER A C 1
ATOM 493 O O . SER A 1 70 ? 2.143 11.992 27.5 1 74 70 SER A O 1
ATOM 495 N N . PHE A 1 71 ? 2.51 10.055 28.375 1 79.75 71 PHE A N 1
ATOM 496 C CA . PHE A 1 71 ? 1.101 9.852 28.688 1 79.75 71 PHE A CA 1
ATOM 497 C C . PHE A 1 71 ? 0.935 8.781 29.75 1 79.75 71 PHE A C 1
ATOM 499 O O . PHE A 1 71 ? 1.845 7.977 29.984 1 79.75 71 PHE A O 1
ATOM 506 N N . ILE A 1 72 ? -0.2 8.805 30.484 1 81.06 72 ILE A N 1
ATOM 507 C CA . ILE A 1 72 ? -0.529 7.801 31.484 1 81.06 72 ILE A CA 1
ATOM 508 C C . ILE A 1 72 ? -2.045 7.633 31.578 1 81.06 72 ILE A C 1
ATOM 510 O O . ILE A 1 72 ? -2.791 8.609 31.453 1 81.06 72 ILE A O 1
ATOM 514 N N . ASP A 1 73 ? -2.369 6.375 31.656 1 78.81 73 ASP A N 1
ATOM 515 C CA . ASP A 1 73 ? -3.773 6.086 31.938 1 78.81 73 ASP A CA 1
ATOM 516 C C . ASP A 1 73 ? -4.07 6.164 33.438 1 78.81 73 ASP A C 1
ATOM 518 O O . ASP A 1 73 ? -3.467 5.441 34.219 1 78.81 73 ASP A O 1
ATOM 522 N N . LEU A 1 74 ? -4.957 6.988 33.719 1 81.56 74 LEU A N 1
ATOM 523 C CA . LEU A 1 74 ? -5.422 7.102 35.094 1 81.56 74 LEU A CA 1
ATOM 524 C C . LEU A 1 74 ? -6.727 6.336 35.281 1 81.56 74 LEU A C 1
ATOM 526 O O . LEU A 1 74 ? -7.688 6.539 34.531 1 81.56 74 LEU A O 1
ATOM 530 N N . THR A 1 75 ? -6.613 5.363 36.125 1 80 75 THR A N 1
ATOM 531 C CA . THR A 1 75 ? -7.789 4.559 36.438 1 80 75 THR A CA 1
ATOM 532 C C . THR A 1 75 ? -8.18 4.707 37.906 1 80 75 THR A C 1
ATOM 534 O O . THR A 1 75 ? -7.406 5.246 38.719 1 80 75 THR A O 1
ATOM 537 N N . GLY A 1 76 ? -9.492 4.367 38.219 1 77.94 76 GLY A N 1
ATOM 538 C CA . GLY A 1 76 ? -9.969 4.414 39.594 1 77.94 76 GLY A CA 1
ATOM 539 C C . GLY A 1 76 ? -10.375 5.805 40.031 1 77.94 76 GLY A C 1
ATOM 540 O O . GLY A 1 76 ? -10.359 6.109 41.219 1 77.94 76 GLY A O 1
ATOM 541 N N . LEU A 1 77 ? -10.656 6.648 39.094 1 79 77 LEU A N 1
ATOM 542 C CA . LEU A 1 77 ? -11.07 8.016 39.406 1 79 77 LEU A CA 1
ATOM 543 C C . LEU A 1 77 ? -12.523 8.062 39.844 1 79 77 LEU A C 1
ATOM 545 O O . LEU A 1 77 ? -13.312 7.184 39.469 1 79 77 LEU A O 1
ATOM 549 N N . ALA A 1 78 ? -12.852 8.977 40.719 1 78.31 78 ALA A N 1
ATOM 550 C CA . ALA A 1 78 ? -14.242 9.156 41.125 1 78.31 78 ALA A CA 1
ATOM 551 C C . ALA A 1 78 ? -15.062 9.805 40 1 78.31 78 ALA A C 1
ATOM 553 O O . ALA A 1 78 ? -14.57 10.695 39.312 1 78.31 78 ALA A O 1
ATOM 554 N N . GLY A 1 79 ? -16.188 9.281 39.812 1 77.88 79 GLY A N 1
ATOM 555 C CA . GLY A 1 79 ? -17.078 9.805 38.812 1 77.88 79 GLY A CA 1
ATOM 556 C C . GLY A 1 79 ? -17.656 11.164 39.156 1 77.88 79 GLY A C 1
ATOM 557 O O . GLY A 1 79 ? -17.875 11.461 40.344 1 77.88 79 GLY A O 1
ATOM 558 N N . ASP A 1 80 ? -17.938 11.906 38.062 1 74.31 80 ASP A N 1
ATOM 559 C CA . ASP A 1 80 ? -18.516 13.242 38.156 1 74.31 80 ASP A CA 1
ATOM 560 C C . ASP A 1 80 ? -17.703 14.141 39.094 1 74.31 80 ASP A C 1
ATOM 562 O O . ASP A 1 80 ? -18.25 14.859 39.938 1 74.31 80 ASP A O 1
ATOM 566 N N . MET A 1 81 ? -16.438 13.984 39.062 1 78.88 81 MET A N 1
ATOM 567 C CA . MET A 1 81 ? -15.523 14.742 39.906 1 78.88 81 MET A CA 1
ATOM 568 C C . MET A 1 81 ? -14.578 15.594 39.062 1 78.88 81 MET A C 1
ATOM 570 O O . MET A 1 81 ? -14.109 15.148 38 1 78.88 81 MET A O 1
ATOM 574 N N . VAL A 1 82 ? -14.375 16.781 39.562 1 80.31 82 VAL A N 1
ATOM 575 C CA . VAL A 1 82 ? -13.422 17.672 38.906 1 80.31 82 VAL A CA 1
ATOM 576 C C . VAL A 1 82 ? -12.016 17.422 39.469 1 80.31 82 VAL A C 1
ATOM 578 O O . VAL A 1 82 ? -11.789 17.547 40.656 1 80.31 82 VAL A O 1
ATOM 581 N N . TYR A 1 83 ? -11.133 17.031 38.594 1 83.19 83 TYR A N 1
ATOM 582 C CA . TYR A 1 83 ? -9.727 16.844 38.938 1 83.19 83 TYR A CA 1
ATOM 583 C C . TYR A 1 83 ? -8.875 17.969 38.344 1 83.19 83 TYR A C 1
ATOM 585 O O . TYR A 1 83 ? -9.094 18.391 37.219 1 83.19 83 TYR A O 1
ATOM 593 N N . GLU A 1 84 ? -8.086 18.5 39.188 1 84.25 84 GLU A N 1
ATOM 594 C CA . GLU A 1 84 ? -6.961 19.297 38.719 1 84.25 84 GLU A CA 1
ATOM 595 C C . GLU A 1 84 ? -5.676 18.484 38.688 1 84.25 84 GLU A C 1
ATOM 597 O O . GLU A 1 84 ? -5.191 18.031 39.719 1 84.25 84 GLU A O 1
ATOM 602 N N . LEU A 1 85 ? -5.113 18.281 37.5 1 87.12 85 LEU A N 1
ATOM 603 C CA . LEU A 1 85 ? -3.977 17.375 37.312 1 87.12 85 LEU A CA 1
ATOM 604 C C . LEU A 1 85 ? -2.717 18.172 36.938 1 87.12 85 LEU A C 1
ATOM 606 O O . LEU A 1 85 ? -2.779 19.141 36.219 1 87.12 85 LEU A O 1
ATOM 610 N N . LYS A 1 86 ? -1.617 17.781 37.5 1 88 86 LYS A N 1
ATOM 611 C CA . LYS A 1 86 ? -0.281 18.25 37.156 1 88 86 LYS A CA 1
ATOM 612 C C . LYS A 1 86 ? 0.667 17.078 36.906 1 88 86 LYS A C 1
ATOM 614 O O . LYS A 1 86 ? 0.499 16 37.531 1 88 86 LYS A O 1
ATOM 619 N N . VAL A 1 87 ? 1.552 17.312 36.094 1 88.75 87 VAL A N 1
ATOM 620 C CA . VAL A 1 87 ? 2.564 16.297 35.781 1 88.75 87 VAL A CA 1
ATOM 621 C C . VAL A 1 87 ? 3.955 16.859 36.062 1 88.75 87 VAL A C 1
ATOM 623 O O . VAL A 1 87 ? 4.215 18.031 35.781 1 88.75 87 VAL A O 1
ATOM 626 N N . GLN A 1 88 ? 4.75 15.977 36.562 1 88.38 88 GLN A N 1
ATOM 627 C CA . GLN A 1 88 ? 6.141 16.297 36.844 1 88.38 88 GLN A CA 1
ATOM 628 C C . GLN A 1 88 ? 7.09 15.258 36.281 1 88.38 88 GLN A C 1
ATOM 630 O O . GLN A 1 88 ? 6.879 14.055 36.438 1 88.38 88 GLN A O 1
ATOM 635 N N . ALA A 1 89 ? 8.047 15.766 35.562 1 86.5 89 ALA A N 1
ATOM 636 C CA . ALA A 1 89 ? 9.086 14.875 35.062 1 86.5 89 ALA A CA 1
ATOM 637 C C . ALA A 1 89 ? 10.117 14.57 36.156 1 86.5 89 ALA A C 1
ATOM 639 O O . ALA A 1 89 ? 10.484 15.453 36.938 1 86.5 89 ALA A O 1
ATOM 640 N N . LEU A 1 90 ? 10.57 13.297 36.156 1 84.5 90 LEU A N 1
ATOM 641 C CA . LEU A 1 90 ? 11.539 12.852 37.156 1 84.5 90 LEU A CA 1
ATOM 642 C C . LEU A 1 90 ? 12.867 12.484 36.469 1 84.5 90 LEU A C 1
ATOM 644 O O . LEU A 1 90 ? 12.875 11.875 35.406 1 84.5 90 LEU A O 1
ATOM 648 N N . SER A 1 91 ? 13.953 12.945 37.031 1 80.25 91 SER A N 1
ATOM 649 C CA . SER A 1 91 ? 15.297 12.586 36.594 1 80.25 91 SER A CA 1
ATOM 650 C C . SER A 1 91 ? 16.219 12.32 37.781 1 80.25 91 SER A C 1
ATOM 652 O O . SER A 1 91 ? 15.859 12.578 38.906 1 80.25 91 SER A O 1
ATOM 654 N N . ALA A 1 92 ? 17.406 11.82 37.406 1 78.56 92 ALA A N 1
ATOM 655 C CA . ALA A 1 92 ? 18.406 11.562 38.438 1 78.56 92 ALA A CA 1
ATOM 656 C C . ALA A 1 92 ? 18.891 12.859 39.062 1 78.56 92 ALA A C 1
ATOM 658 O O . ALA A 1 92 ? 19.359 12.859 40.219 1 78.56 92 ALA A O 1
ATOM 659 N N . ALA A 1 93 ? 18.75 13.914 38.406 1 78.19 93 ALA A N 1
ATOM 660 C CA . ALA A 1 93 ? 19.203 15.211 38.906 1 78.19 93 ALA A CA 1
ATOM 661 C C . ALA A 1 93 ? 18.172 15.859 39.812 1 78.19 93 ALA A C 1
ATOM 663 O O . ALA A 1 93 ? 18.422 16.891 40.406 1 78.19 93 ALA A O 1
ATOM 664 N N . GLY A 1 94 ? 16.969 15.164 39.844 1 81 94 GLY A N 1
ATOM 665 C CA . GLY A 1 94 ? 15.898 15.695 40.688 1 81 94 GLY A CA 1
ATOM 666 C C . GLY A 1 94 ? 14.555 15.719 40 1 81 94 GLY A C 1
ATOM 667 O O . GLY A 1 94 ? 14.445 15.344 38.812 1 81 94 GLY A O 1
ATOM 668 N N . ASP A 1 95 ? 13.586 16.141 40.781 1 81.5 95 ASP A N 1
ATOM 669 C CA . ASP A 1 95 ? 12.227 16.281 40.25 1 81.5 95 ASP A CA 1
ATOM 670 C C . ASP A 1 95 ? 12.062 17.594 39.5 1 81.5 95 ASP A C 1
ATOM 672 O O . ASP A 1 95 ? 12.531 18.641 39.938 1 81.5 95 ASP A O 1
ATOM 676 N N . GLY A 1 96 ? 11.539 17.453 38.344 1 83.88 96 GLY A N 1
ATOM 677 C CA . GLY A 1 96 ? 11.281 18.641 37.562 1 83.88 96 GLY A CA 1
ATOM 678 C C . GLY A 1 96 ? 10.156 19.5 38.094 1 83.88 96 GLY A C 1
ATOM 679 O O . GLY A 1 96 ? 9.539 19.156 39.094 1 83.88 96 GLY A O 1
ATOM 680 N N . ASP A 1 97 ? 10.047 20.641 37.469 1 83.25 97 ASP A N 1
ATOM 681 C CA . ASP A 1 97 ? 8.945 21.531 37.812 1 83.25 97 ASP A CA 1
ATOM 682 C C . ASP A 1 97 ? 7.602 20.922 37.438 1 83.25 97 ASP A C 1
ATOM 684 O O . ASP A 1 97 ? 7.523 20.109 36.5 1 83.25 97 ASP A O 1
ATOM 688 N N . LEU A 1 98 ? 6.59 21.297 38.219 1 85.12 98 LEU A N 1
ATOM 689 C CA . LEU A 1 98 ? 5.234 20.844 37.906 1 85.12 98 LEU A CA 1
ATOM 690 C C . LEU A 1 98 ? 4.691 21.578 36.688 1 85.12 98 LEU A C 1
ATOM 692 O O . LEU A 1 98 ? 4.949 22.766 36.5 1 85.12 98 LEU A O 1
ATOM 696 N N . SER A 1 99 ? 3.926 20.844 35.969 1 84.31 99 SER A N 1
ATOM 697 C CA . SER A 1 99 ? 3.236 21.422 34.844 1 84.31 99 SER A CA 1
ATOM 698 C C . SER A 1 99 ? 2.133 22.375 35.281 1 84.31 99 SER A C 1
ATOM 700 O O . SER A 1 99 ? 1.784 22.422 36.469 1 84.31 99 SER A O 1
ATOM 702 N N . GLU A 1 100 ? 1.679 23.188 34.281 1 79.12 100 GLU A N 1
ATOM 703 C CA . GLU A 1 100 ? 0.408 23.875 34.531 1 79.12 100 GLU A CA 1
ATOM 704 C C . GLU A 1 100 ? -0.719 22.875 34.75 1 79.12 100 GLU A C 1
ATOM 706 O O . GLU A 1 100 ? -0.664 21.734 34.281 1 79.12 100 GLU A O 1
ATOM 711 N N . ALA A 1 101 ? -1.68 23.297 35.469 1 81.75 101 ALA A N 1
ATOM 712 C CA . ALA A 1 101 ? -2.768 22.406 35.875 1 81.75 101 ALA A CA 1
ATOM 713 C C . ALA A 1 101 ? -3.748 22.203 34.719 1 81.75 101 ALA A C 1
ATOM 715 O O . ALA A 1 101 ? -4.027 23.125 33.969 1 81.75 101 ALA A O 1
ATOM 716 N N . LEU A 1 102 ? -4.105 20.938 34.625 1 81.38 102 LEU A N 1
ATOM 717 C CA . LEU A 1 102 ? -5.223 20.562 33.781 1 81.38 102 LEU A CA 1
ATOM 718 C C . LEU A 1 102 ? -6.457 20.234 34.594 1 81.38 102 LEU A C 1
ATOM 720 O O . LEU A 1 102 ? -6.387 19.406 35.531 1 81.38 102 LEU A O 1
ATOM 724 N N . VAL A 1 103 ? -7.547 20.953 34.344 1 78.81 103 VAL A N 1
ATOM 725 C CA . VAL A 1 103 ? -8.797 20.641 35.031 1 78.81 103 VAL A CA 1
ATOM 726 C C . VAL A 1 103 ? -9.656 19.734 34.156 1 78.81 103 VAL A C 1
ATOM 728 O O . VAL A 1 103 ? -9.914 20.062 33 1 78.81 103 VAL A O 1
ATOM 731 N N . VAL A 1 104 ? -9.945 18.578 34.75 1 80.44 104 VAL A N 1
ATOM 732 C CA . VAL A 1 104 ? -10.758 17.625 34 1 80.44 104 VAL A CA 1
ATOM 733 C C . VAL A 1 104 ? -11.883 17.109 34.906 1 80.44 104 VAL A C 1
ATOM 735 O O . VAL A 1 104 ? -11.695 16.906 36.094 1 80.44 104 VAL A O 1
ATOM 738 N N . ARG A 1 105 ? -13.016 16.953 34.312 1 77.25 105 ARG A N 1
ATOM 739 C CA . ARG A 1 105 ? -14.148 16.359 35 1 77.25 105 ARG A CA 1
ATOM 740 C C . ARG A 1 105 ? -14.438 14.953 34.469 1 77.25 105 ARG A C 1
ATOM 742 O O . ARG A 1 105 ? -14.562 14.758 33.25 1 77.25 105 ARG A O 1
ATOM 749 N N . THR A 1 106 ? -14.484 14.016 35.344 1 78.44 106 THR A N 1
ATOM 750 C CA . THR A 1 106 ? -14.867 12.664 34.969 1 78.44 106 THR A CA 1
ATOM 751 C C . THR A 1 106 ? -16.359 12.578 34.719 1 78.44 106 THR A C 1
ATOM 753 O O . THR A 1 106 ? -17.141 13.422 35.156 1 78.44 106 THR A O 1
ATOM 756 N N . GLY A 1 107 ? -16.859 11.547 33.844 1 71.31 107 GLY A N 1
ATOM 757 C CA . GLY A 1 107 ? -18.234 11.352 33.406 1 71.31 107 GLY A CA 1
ATOM 758 C C . GLY A 1 107 ? -19.172 11.062 34.562 1 71.31 107 GLY A C 1
ATOM 759 O O . GLY A 1 107 ? -18.734 10.727 35.688 1 71.31 107 GLY A O 1
ATOM 760 N N . PRO A 1 108 ? -20.516 11.305 34.25 1 63.41 108 PRO A N 1
ATOM 761 C CA . PRO A 1 108 ? -21.5 11.094 35.312 1 63.41 108 PRO A CA 1
ATOM 762 C C . PRO A 1 108 ? -21.625 9.633 35.719 1 63.41 108 PRO A C 1
ATOM 764 O O . PRO A 1 108 ? -21.344 8.734 34.906 1 63.41 108 PRO A O 1
ATOM 767 N N . VAL A 1 109 ? -21.875 9.359 36.844 1 51.94 109 VAL A N 1
ATOM 768 C CA . VAL A 1 109 ? -22.172 8.031 37.344 1 51.94 109 VAL A CA 1
ATOM 769 C C . VAL A 1 109 ? -23.547 7.59 36.875 1 51.94 109 VAL A C 1
ATOM 771 O O . VAL A 1 109 ? -24.562 8.242 37.156 1 51.94 109 VAL A O 1
ATOM 774 N N . ARG A 1 110 ? -23.859 7.016 35.594 1 43.06 110 ARG A N 1
ATOM 775 C CA . ARG A 1 110 ? -25.188 6.547 35.219 1 43.06 110 ARG A CA 1
ATOM 776 C C . ARG A 1 110 ? -25.703 5.531 36.219 1 43.06 110 ARG A C 1
ATOM 778 O O . ARG A 1 110 ? -25 4.59 36.594 1 43.06 110 ARG A O 1
ATOM 785 N N . PRO A 1 111 ? -26.891 5.703 36.625 1 38.59 111 PRO A N 1
ATOM 786 C CA . PRO A 1 111 ? -27.5 4.609 37.406 1 38.59 111 PRO A CA 1
ATOM 787 C C . PRO A 1 111 ? -27.641 3.326 36.594 1 38.59 111 PRO A C 1
ATOM 789 O O . PRO A 1 111 ? -27.625 3.369 35.344 1 38.59 111 PRO A O 1
ATOM 792 N N . ASN A 1 112 ? -27.812 2.219 37.062 1 32.72 112 ASN A N 1
ATOM 793 C CA . ASN A 1 112 ? -28 0.888 36.5 1 32.72 112 ASN A CA 1
ATOM 794 C C . ASN A 1 112 ? -29.125 0.867 35.469 1 32.72 112 ASN A C 1
ATOM 796 O O . ASN A 1 112 ? -30.281 1.112 35.812 1 32.72 112 ASN A O 1
ATOM 800 N N . ALA A 1 113 ? -28.953 1.326 34.156 1 31.92 113 ALA A N 1
ATOM 801 C CA . ALA A 1 113 ? -30.047 1.303 33.188 1 31.92 113 ALA A CA 1
ATOM 802 C C . ALA A 1 113 ? -30.734 -0.058 33.156 1 31.92 113 ALA A C 1
ATOM 804 O O . ALA A 1 113 ? -30.078 -1.097 33.25 1 31.92 113 ALA A O 1
ATOM 805 N N . PRO A 1 114 ? -32.125 -0.103 33.25 1 31.7 114 PRO A N 1
ATOM 806 C CA . PRO A 1 114 ? -32.844 -1.378 33.156 1 31.7 114 PRO A CA 1
ATOM 807 C C . PRO A 1 114 ? -32.531 -2.148 31.891 1 31.7 114 PRO A C 1
ATOM 809 O O . PRO A 1 114 ? -32.094 -1.561 30.891 1 31.7 114 PRO A O 1
ATOM 812 N N . PRO A 1 115 ? -32.875 -3.449 31.734 1 26.16 115 PRO A N 1
ATOM 813 C CA . PRO A 1 115 ? -32.5 -4.379 30.672 1 26.16 115 PRO A CA 1
ATOM 814 C C . PRO A 1 115 ? -33.094 -3.975 29.312 1 26.16 115 PRO A C 1
ATOM 816 O O . PRO A 1 115 ? -34.219 -3.463 29.266 1 26.16 115 PRO A O 1
ATOM 819 N N . SER A 1 116 ? -32.344 -3.562 28.344 1 24.61 116 SER A N 1
ATOM 820 C CA . SER A 1 116 ? -32.656 -2.98 27.047 1 24.61 116 SER A CA 1
ATOM 821 C C . SER A 1 116 ? -33.688 -3.82 26.281 1 24.61 116 SER A C 1
ATOM 823 O O . SER A 1 116 ? -33.531 -5.039 26.172 1 24.61 116 SER A O 1
ATOM 825 N N . PRO A 1 117 ? -34.969 -3.318 26.109 1 24.58 117 PRO A N 1
ATOM 826 C CA . PRO A 1 117 ? -36.031 -4.082 25.438 1 24.58 117 PRO A CA 1
ATOM 827 C C . PRO A 1 117 ? -35.594 -4.562 24.047 1 24.58 117 PRO A C 1
ATOM 829 O O . PRO A 1 117 ? -34.688 -3.994 23.438 1 24.58 117 PRO A O 1
ATOM 832 N N . GLU A 1 118 ? -36.219 -5.691 23.547 1 21.58 118 GLU A N 1
ATOM 833 C CA . GLU A 1 118 ? -36.031 -6.543 22.391 1 21.58 118 GLU A CA 1
ATOM 834 C C . GLU A 1 118 ? -36.344 -5.793 21.094 1 21.58 118 GLU A C 1
ATOM 836 O O . GLU A 1 118 ? -37.469 -5.297 20.922 1 21.58 118 GLU A O 1
ATOM 841 N N . VAL A 1 119 ? -35.438 -5.043 20.516 1 20.31 119 VAL A N 1
ATOM 842 C CA . VAL A 1 119 ? -35.594 -4.246 19.297 1 20.31 119 VAL A CA 1
ATOM 843 C C . VAL A 1 119 ? -36.125 -5.129 18.172 1 20.31 119 VAL A C 1
ATOM 845 O O . VAL A 1 119 ? -35.5 -6.117 17.797 1 20.31 119 VAL A O 1
ATOM 848 N N . VAL A 1 120 ? -37.469 -5.211 17.984 1 20.11 120 VAL A N 1
ATOM 849 C CA . VAL A 1 120 ? -38.188 -5.891 16.906 1 20.11 120 VAL A CA 1
ATOM 850 C C . VAL A 1 120 ? -37.781 -5.277 15.562 1 20.11 120 VAL A C 1
ATOM 852 O O . VAL A 1 120 ? -37.688 -4.055 15.438 1 20.11 120 VAL A O 1
ATOM 855 N N . GLY A 1 121 ? -37.188 -6.043 14.656 1 18.81 121 GLY A N 1
ATOM 856 C CA . GLY A 1 121 ? -36.531 -5.852 13.375 1 18.81 121 GLY A CA 1
ATOM 857 C C . GLY A 1 121 ? -37.438 -5.266 12.32 1 18.81 121 GLY A C 1
ATOM 858 O O . GLY A 1 121 ? -38.531 -5.793 12.07 1 18.81 121 GLY A O 1
ATOM 859 N N . ILE A 1 122 ? -37.594 -3.914 12.281 1 19.16 122 ILE A N 1
ATOM 860 C CA . ILE A 1 122 ? -38.406 -3.176 11.344 1 19.16 122 ILE A CA 1
ATOM 861 C C . ILE A 1 122 ? -38.156 -3.695 9.922 1 19.16 122 ILE A C 1
ATOM 863 O O . ILE A 1 122 ? -37.031 -3.908 9.523 1 19.16 122 ILE A O 1
ATOM 867 N N . GLY A 1 123 ? -39.281 -4.156 9.25 1 18.33 123 GLY A N 1
ATOM 868 C CA . GLY A 1 123 ? -39.594 -4.75 7.957 1 18.33 123 GLY A CA 1
ATOM 869 C C . GLY A 1 123 ? -39.094 -3.932 6.785 1 18.33 123 GLY A C 1
ATOM 870 O O . GLY A 1 123 ? -38.719 -2.771 6.949 1 18.33 123 GLY A O 1
ATOM 871 N N . GLN A 1 124 ? -39.25 -4.488 5.512 1 18.11 124 GLN A N 1
ATOM 872 C CA . GLN A 1 124 ? -38.719 -4.492 4.152 1 18.11 124 GLN A CA 1
ATOM 873 C C . GLN A 1 124 ? -39.188 -3.264 3.377 1 18.11 124 GLN A C 1
ATOM 875 O O . GLN A 1 124 ? -40.375 -3.119 3.086 1 18.11 124 GLN A O 1
ATOM 880 N N . LEU A 1 125 ? -38.812 -2.059 3.779 1 17 125 LEU A N 1
ATOM 881 C CA . LEU A 1 125 ? -39.344 -0.95 2.996 1 17 125 LEU A CA 1
ATOM 882 C C . LEU A 1 125 ? -39.062 -1.154 1.51 1 17 125 LEU A C 1
ATOM 884 O O . LEU A 1 125 ? -37.969 -1.484 1.118 1 17 125 LEU A O 1
ATOM 888 N N . ARG A 1 126 ? -40.188 -1.328 0.645 1 18.09 126 ARG A N 1
ATOM 889 C CA . ARG A 1 126 ? -40.469 -1.559 -0.771 1 18.09 126 ARG A CA 1
ATOM 890 C C . ARG A 1 126 ? -39.844 -0.471 -1.633 1 18.09 126 ARG A C 1
ATOM 892 O O . ARG A 1 126 ? -39.562 0.638 -1.157 1 18.09 126 ARG A O 1
ATOM 899 N N . GLY A 1 127 ? -39.406 -0.765 -2.945 1 19.08 127 GLY A N 1
ATOM 900 C CA . GLY A 1 127 ? -38.594 -0.307 -4.066 1 19.08 127 GLY A CA 1
ATOM 901 C C . GLY A 1 127 ? -39.156 0.928 -4.742 1 19.08 127 GLY A C 1
ATOM 902 O O . GLY A 1 127 ? -40.281 0.897 -5.266 1 19.08 127 GLY A O 1
ATOM 903 N N . VAL A 1 128 ? -39.188 2.115 -4.078 1 18.12 128 VAL A N 1
ATOM 904 C CA . VAL A 1 128 ? -39.875 3.244 -4.68 1 18.12 128 VAL A CA 1
ATOM 905 C C . VAL A 1 128 ? -39.406 3.445 -6.113 1 18.12 128 VAL A C 1
ATOM 907 O O . VAL A 1 128 ? -38.219 3.34 -6.395 1 18.12 128 VAL A O 1
ATOM 910 N N . PRO A 1 129 ? -40.344 3.553 -7.09 1 19.81 129 PRO A N 1
ATOM 911 C CA . PRO A 1 129 ? -40.25 3.645 -8.555 1 19.81 129 PRO A CA 1
ATOM 912 C C . PRO A 1 129 ? -39.375 4.801 -9.031 1 19.81 129 PRO A C 1
ATOM 914 O O . PRO A 1 129 ? -39.125 5.73 -8.266 1 19.81 129 PRO A O 1
ATOM 917 N N . GLY A 1 130 ? -38.875 4.742 -10.352 1 20.33 130 GLY A N 1
ATOM 918 C CA . GLY A 1 130 ? -37.875 5.398 -11.195 1 20.33 130 GLY A CA 1
ATOM 919 C C . GLY A 1 130 ? -38.219 6.84 -11.508 1 20.33 130 GLY A C 1
ATOM 920 O O . GLY A 1 130 ? -39.188 7.109 -12.25 1 20.33 130 GLY A O 1
ATOM 921 N N . ILE A 1 131 ? -38.438 7.719 -10.477 1 19.11 131 ILE A N 1
ATOM 922 C CA . ILE A 1 131 ? -39.062 8.992 -10.852 1 19.11 131 ILE A CA 1
ATOM 923 C C . ILE A 1 131 ? -38.188 9.672 -11.93 1 19.11 131 ILE A C 1
ATOM 925 O O . ILE A 1 131 ? -36.969 9.68 -11.836 1 19.11 131 ILE A O 1
ATOM 929 N N . ASP A 1 132 ? -38.812 9.938 -13.062 1 21.31 132 ASP A N 1
ATOM 930 C CA . ASP A 1 132 ? -38.438 10.586 -14.32 1 21.31 132 ASP A CA 1
ATOM 931 C C . ASP A 1 132 ? -37.938 12.008 -14.07 1 21.31 132 ASP A C 1
ATOM 933 O O . ASP A 1 132 ? -38.688 12.859 -13.578 1 21.31 132 ASP A O 1
ATOM 937 N N . ILE A 1 133 ? -36.781 12.203 -13.5 1 19.92 133 ILE A N 1
ATOM 938 C CA . ILE A 1 133 ? -36.375 13.562 -13.164 1 19.92 133 ILE A CA 1
ATOM 939 C C . ILE A 1 133 ? -36.344 14.422 -14.422 1 19.92 133 ILE A C 1
ATOM 941 O O . ILE A 1 133 ? -35.656 14.094 -15.391 1 19.92 133 ILE 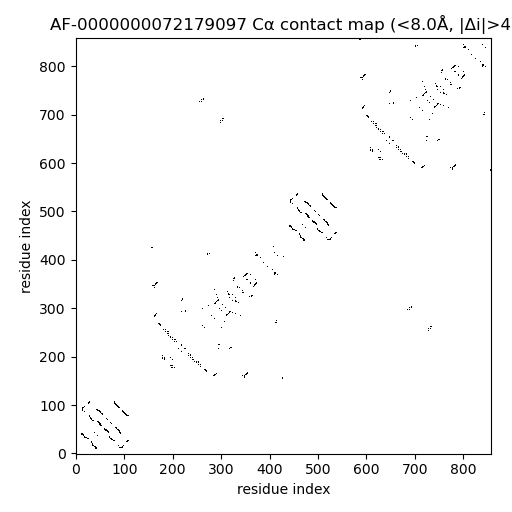A O 1
ATOM 945 N N . PRO A 1 134 ? -37.438 15.141 -14.609 1 21.22 134 PRO A N 1
ATOM 946 C CA . PRO A 1 134 ? -37.562 15.953 -15.828 1 21.22 134 PRO A CA 1
ATOM 947 C C . PRO A 1 134 ? -36.344 16.828 -16.094 1 21.22 134 PRO A C 1
ATOM 949 O O . PRO A 1 134 ? -35.531 17.062 -15.18 1 21.22 134 PRO A O 1
ATOM 952 N N . ASP A 1 135 ? -36.188 17.328 -17.344 1 21.28 135 ASP A N 1
ATOM 953 C CA . ASP A 1 135 ? -35.188 18.062 -18.109 1 21.28 135 ASP A CA 1
ATOM 954 C C . ASP A 1 135 ? -34.969 19.453 -17.516 1 21.28 135 ASP A C 1
ATOM 956 O O . ASP A 1 135 ? -35.875 20.25 -17.406 1 21.28 135 ASP A O 1
ATOM 960 N N . LEU A 1 136 ? -34.406 19.594 -16.312 1 19.92 136 LEU A N 1
ATOM 961 C CA . LEU A 1 136 ? -34.438 20.922 -15.719 1 19.92 136 LEU A CA 1
ATOM 962 C C . LEU A 1 136 ? -33.906 21.969 -16.703 1 19.92 136 LEU A C 1
ATOM 964 O O . LEU A 1 136 ? -32.938 21.719 -17.406 1 19.92 136 LEU A O 1
ATOM 968 N N . PRO A 1 137 ? -34.75 22.953 -17.047 1 23.45 137 PRO A N 1
ATOM 969 C CA . PRO A 1 137 ? -34.562 24 -18.047 1 23.45 137 PRO A CA 1
ATOM 970 C C . PRO A 1 137 ? -33.219 24.719 -17.859 1 23.45 137 PRO A C 1
ATOM 972 O O . PRO A 1 137 ? -32.562 24.594 -16.828 1 23.45 137 PRO A O 1
ATOM 975 N N . GLY A 1 138 ? -32.875 25.641 -18.859 1 20.92 138 GLY A N 1
ATOM 976 C CA . GLY A 1 138 ? -31.781 26.453 -19.328 1 20.92 138 GLY A CA 1
ATOM 977 C C . GLY A 1 138 ? -31.266 27.438 -18.281 1 20.92 138 GLY A C 1
ATOM 978 O O . GLY A 1 138 ? -32.062 28.109 -17.625 1 20.92 138 GLY A O 1
ATOM 979 N N . HIS A 1 139 ? -30.375 27.109 -17.469 1 22.27 139 HIS A N 1
ATOM 980 C CA . HIS A 1 139 ? -29.828 27.922 -16.375 1 22.27 139 HIS A CA 1
ATOM 981 C C . HIS A 1 139 ? -29.453 29.312 -16.844 1 22.27 139 HIS A C 1
ATOM 983 O O . HIS A 1 139 ? -28.719 29.469 -17.828 1 22.27 139 HIS A O 1
ATOM 989 N N . GLY A 1 140 ? -30.422 30.234 -16.844 1 20.66 140 GLY A N 1
ATOM 990 C CA . GLY A 1 140 ? -30.219 31.656 -17.125 1 20.66 140 GLY A CA 1
ATOM 991 C C . GLY A 1 140 ? -28.984 32.219 -16.422 1 20.66 140 GLY A C 1
ATOM 992 O O . GLY A 1 140 ? -28.516 31.656 -15.438 1 20.66 140 GLY A O 1
ATOM 993 N N . SER A 1 141 ? -28.172 33.031 -17.188 1 21.94 141 SER A N 1
ATOM 994 C CA . SER A 1 141 ? -26.922 33.75 -16.922 1 21.94 141 SER A CA 1
ATOM 995 C C . SER A 1 141 ? -27.078 34.688 -15.711 1 21.94 141 SER A C 1
ATOM 997 O O . SER A 1 141 ? -27.766 35.688 -15.781 1 21.94 141 SER A O 1
ATOM 999 N N . VAL A 1 142 ? -27.5 34.188 -14.562 1 22.09 142 VAL A N 1
ATOM 1000 C CA . VAL A 1 142 ? -27.672 35.219 -13.531 1 22.09 142 VAL A CA 1
ATOM 1001 C C . VAL A 1 142 ? -26.406 36.062 -13.414 1 22.09 142 VAL A C 1
ATOM 1003 O O . VAL A 1 142 ? -25.328 35.5 -13.164 1 22.09 142 VAL A O 1
ATOM 1006 N N . GLU A 1 143 ? -26.344 37.156 -14.094 1 23.45 143 GLU A N 1
ATOM 1007 C CA . GLU A 1 143 ? -25.438 38.281 -13.938 1 23.45 143 GLU A CA 1
ATOM 1008 C C . GLU A 1 143 ? -25.359 38.719 -12.484 1 23.45 143 GLU A C 1
ATOM 1010 O O . GLU A 1 143 ? -26.312 39.312 -11.961 1 23.45 143 GLU A O 1
ATOM 1015 N N . THR A 1 144 ? -25.047 37.844 -11.602 1 22.58 144 THR A N 1
ATOM 1016 C CA . THR A 1 144 ? -24.984 38.312 -10.227 1 22.58 144 THR A CA 1
ATOM 1017 C C . THR A 1 144 ? -24.078 39.562 -10.125 1 22.58 144 THR A C 1
ATOM 1019 O O . THR A 1 144 ? -22.891 39.469 -10.461 1 22.58 144 THR A O 1
ATOM 1022 N N . THR A 1 145 ? -24.562 40.688 -10.508 1 22.59 145 THR A N 1
ATOM 1023 C CA . THR A 1 145 ? -23.953 41.969 -10.258 1 22.59 145 THR A CA 1
ATOM 1024 C C . THR A 1 145 ? -23.531 42.094 -8.797 1 22.59 145 THR A C 1
ATOM 1026 O O . THR A 1 145 ? -24.375 42.062 -7.895 1 22.59 145 THR A O 1
ATOM 1029 N N . PHE A 1 146 ? -22.453 41.469 -8.422 1 24.2 146 PHE A N 1
ATOM 1030 C CA . PHE A 1 146 ? -21.859 41.75 -7.117 1 24.2 146 PHE A CA 1
ATOM 1031 C C . PHE A 1 146 ? -21.75 43.25 -6.871 1 24.2 146 PHE A C 1
ATOM 1033 O O . PHE A 1 146 ? -21.156 43.969 -7.664 1 24.2 146 PHE A O 1
ATOM 1040 N N . GLY A 1 147 ? -22.859 43.906 -6.602 1 24.88 147 GLY A N 1
ATOM 1041 C CA . GLY A 1 147 ? -22.781 45.312 -6.207 1 24.88 147 GLY A CA 1
ATOM 1042 C C . GLY A 1 147 ? -21.547 45.625 -5.379 1 24.88 147 GLY A C 1
ATOM 1043 O O . GLY A 1 147 ? -21.062 44.781 -4.645 1 24.88 147 GLY A O 1
ATOM 1044 N N . GLU A 1 148 ? -20.703 46.594 -5.793 1 27.98 148 GLU A N 1
ATOM 1045 C CA . GLU A 1 148 ? -19.5 47.25 -5.309 1 27.98 148 GLU A CA 1
ATOM 1046 C C . GLU A 1 148 ? -19.656 47.719 -3.863 1 27.98 148 GLU A C 1
ATOM 1048 O O . GLU A 1 148 ? -19.656 48.938 -3.59 1 27.98 148 GLU A O 1
ATOM 1053 N N . THR A 1 149 ? -20.734 47.406 -3.121 1 28.23 149 THR A N 1
ATOM 1054 C CA . THR A 1 149 ? -20.641 48.094 -1.84 1 28.23 149 THR A CA 1
ATOM 1055 C C . THR A 1 149 ? -19.297 47.844 -1.177 1 28.23 149 THR A C 1
ATOM 1057 O O . THR A 1 149 ? -18.906 46.688 -0.958 1 28.23 149 THR A O 1
ATOM 1060 N N . ALA A 1 150 ? -18.359 48.781 -1.343 1 30.56 150 ALA A N 1
ATOM 1061 C CA . ALA A 1 150 ? -17.031 49 -0.744 1 30.56 150 ALA A CA 1
ATOM 1062 C C . ALA A 1 150 ? -17.062 48.719 0.753 1 30.56 150 ALA A C 1
ATOM 1064 O O . ALA A 1 150 ? -17.5 49.562 1.549 1 30.56 150 ALA A O 1
ATOM 1065 N N . MET A 1 151 ? -17.766 47.688 1.176 1 29.84 151 MET A N 1
ATOM 1066 C CA . MET A 1 151 ? -17.578 47.531 2.613 1 29.84 151 MET A CA 1
ATOM 1067 C C . MET A 1 151 ? -16.109 47.719 3 1 29.84 151 MET A C 1
ATOM 1069 O O . MET A 1 151 ? -15.211 47.312 2.275 1 29.84 151 MET A O 1
ATOM 1073 N N . SER A 1 152 ? -15.789 48.844 3.646 1 31.09 152 SER A N 1
ATOM 1074 C CA . SER A 1 152 ? -14.484 49.125 4.242 1 31.09 152 SER A CA 1
ATOM 1075 C C . SER A 1 152 ? -13.836 47.875 4.793 1 31.09 152 SER A C 1
ATOM 1077 O O . SER A 1 152 ? -14.5 47.062 5.426 1 31.09 152 SER A O 1
ATOM 1079 N N . PRO A 1 153 ? -12.844 47.406 4.125 1 33.44 153 PRO A N 1
ATOM 1080 C CA . PRO A 1 153 ? -12.188 46.188 4.574 1 33.44 153 PRO A CA 1
ATOM 1081 C C . PRO A 1 153 ? -12.031 46.125 6.094 1 33.44 153 PRO A C 1
ATOM 1083 O O . PRO A 1 153 ? -11.539 47.062 6.711 1 33.44 153 PRO A O 1
ATOM 1086 N N . ARG A 1 154 ? -13.078 45.844 6.84 1 34.69 154 ARG A N 1
ATOM 1087 C CA . ARG A 1 154 ? -12.727 45.625 8.242 1 34.69 154 ARG A CA 1
ATOM 1088 C C . ARG A 1 154 ? -11.344 45.031 8.375 1 34.69 154 ARG A C 1
ATOM 1090 O O . ARG A 1 154 ? -10.898 44.281 7.5 1 34.69 154 ARG A O 1
ATOM 1097 N N . PRO A 1 155 ? -10.43 45.562 9.188 1 36.59 155 PRO A N 1
ATOM 1098 C CA . PRO A 1 155 ? -9.07 45.031 9.391 1 36.59 155 PRO A CA 1
ATOM 1099 C C . PRO A 1 155 ? -9.008 43.5 9.383 1 36.59 155 PRO A C 1
ATOM 1101 O O . PRO A 1 155 ? -9.914 42.844 9.914 1 36.59 155 PRO A O 1
ATOM 1104 N N . ASN A 1 156 ? -8.609 42.844 8.406 1 41.91 156 ASN A N 1
ATOM 1105 C CA . ASN A 1 156 ? -8.375 41.438 8.07 1 41.91 156 ASN A CA 1
ATOM 1106 C C . ASN A 1 156 ? -7.859 40.656 9.273 1 41.91 156 ASN A C 1
ATOM 1108 O O . ASN A 1 156 ? -6.703 40.812 9.672 1 41.91 156 ASN A O 1
ATOM 1112 N N . LEU A 1 157 ? -8.648 40.406 10.234 1 52.75 157 LEU A N 1
ATOM 1113 C CA . LEU A 1 157 ? -8.219 39.938 11.539 1 52.75 157 LEU A CA 1
ATOM 1114 C C . LEU A 1 157 ? -7.445 38.625 11.422 1 52.75 157 LEU A C 1
ATOM 1116 O O . LEU A 1 157 ? -6.637 38.281 12.297 1 52.75 157 LEU A O 1
ATOM 1120 N N . TRP A 1 158 ? -7.758 37.688 10.484 1 60.62 158 TRP A N 1
ATOM 1121 C CA . TRP A 1 158 ? -6.926 36.5 10.531 1 60.62 158 TRP A CA 1
ATOM 1122 C C . TRP A 1 158 ? -5.617 36.719 9.781 1 60.62 158 TRP A C 1
ATOM 1124 O O . TRP A 1 158 ? -5.578 37.438 8.797 1 60.62 158 TRP A O 1
ATOM 1134 N N . PRO A 1 159 ? -4.617 36.281 10.359 1 74.56 159 PRO A N 1
ATOM 1135 C CA . PRO A 1 159 ? -3.316 36.406 9.703 1 74.56 159 PRO A CA 1
ATOM 1136 C C . PRO A 1 159 ? -3.266 35.656 8.367 1 74.56 159 PRO A C 1
ATOM 1138 O O . PRO A 1 159 ? -4.137 34.844 8.078 1 74.56 159 PRO A O 1
ATOM 1141 N N . ALA A 1 160 ? -2.406 36 7.582 1 84.88 160 ALA A N 1
ATOM 1142 C CA . ALA A 1 160 ? -2.18 35.406 6.273 1 84.88 160 ALA A CA 1
ATOM 1143 C C . ALA A 1 160 ? -1.866 33.906 6.406 1 84.88 160 ALA A C 1
ATOM 1145 O O . ALA A 1 160 ? -1.125 33.5 7.305 1 84.88 160 ALA A O 1
ATOM 1146 N N . VAL A 1 161 ? -2.486 33.125 5.586 1 94.31 161 VAL A N 1
ATOM 1147 C CA . VAL A 1 161 ? -2.293 31.672 5.562 1 94.31 161 VAL A CA 1
ATOM 1148 C C . VAL A 1 161 ? -0.898 31.344 5.031 1 94.31 161 VAL A C 1
ATOM 1150 O O . VAL A 1 161 ? -0.477 31.891 4.004 1 94.31 161 VAL A O 1
ATOM 1153 N N . LYS A 1 162 ? -0.211 30.5 5.758 1 96.25 162 LYS A N 1
ATOM 1154 C CA . LYS A 1 162 ? 1.122 30.078 5.344 1 96.25 162 LYS A CA 1
ATOM 1155 C C . LYS A 1 162 ? 1.148 28.578 5.016 1 96.25 162 LYS A C 1
ATOM 1157 O O . LYS A 1 162 ? 2.061 28.109 4.332 1 96.25 162 LYS A O 1
ATOM 1162 N N . ALA A 1 163 ? 0.176 27.859 5.551 1 98 163 ALA A N 1
ATOM 1163 C CA . ALA A 1 163 ? 0.086 26.406 5.34 1 98 163 ALA A CA 1
ATOM 1164 C C . ALA A 1 163 ? -1.363 25.984 5.145 1 98 163 ALA A C 1
ATOM 1166 O O . ALA A 1 163 ? -2.277 26.562 5.734 1 98 163 ALA A O 1
ATOM 1167 N N . VAL A 1 164 ? -1.562 24.984 4.301 1 98.31 164 VAL A N 1
ATOM 1168 C CA . VAL A 1 164 ? -2.895 24.453 4.02 1 98.31 164 VAL A CA 1
ATOM 1169 C C . VAL A 1 164 ? -2.947 22.969 4.363 1 98.31 164 VAL A C 1
ATOM 1171 O O . VAL A 1 164 ? -2.162 22.172 3.838 1 98.31 164 VAL A O 1
ATOM 1174 N N . SER A 1 165 ? -3.809 22.609 5.246 1 98.75 165 SER A N 1
ATOM 1175 C CA . SER A 1 165 ? -4.105 21.219 5.598 1 98.75 165 SER A CA 1
ATOM 1176 C C . SER A 1 165 ? -5.352 20.719 4.879 1 98.75 165 SER A C 1
ATOM 1178 O O . SER A 1 165 ? -6.414 21.344 4.965 1 98.75 165 SER A O 1
ATOM 1180 N N . LEU A 1 166 ? -5.25 19.609 4.215 1 98.81 166 LEU A N 1
ATOM 1181 C CA . LEU A 1 166 ? -6.375 19.094 3.443 1 98.81 166 LEU A CA 1
ATOM 1182 C C . LEU A 1 166 ? -6.855 17.766 4.008 1 98.81 166 LEU A C 1
ATOM 1184 O O . LEU A 1 166 ? -6.047 16.906 4.379 1 98.81 166 LEU A O 1
ATOM 1188 N N . ASP A 1 167 ? -8.133 17.656 4.129 1 98.56 167 ASP A N 1
ATOM 1189 C CA . ASP A 1 167 ? -8.703 16.312 4.211 1 98.56 167 ASP A CA 1
ATOM 1190 C C . ASP A 1 167 ? -8.641 15.602 2.861 1 98.56 167 ASP A C 1
ATOM 1192 O O . ASP A 1 167 ? -8.789 16.234 1.814 1 98.56 167 ASP A O 1
ATOM 1196 N N . VAL A 1 168 ? -8.508 14.297 2.904 1 98.06 168 VAL A N 1
ATOM 1197 C CA . VAL A 1 168 ? -8.359 13.562 1.655 1 98.06 168 VAL A CA 1
ATOM 1198 C C . VAL A 1 168 ? -9.625 13.703 0.817 1 98.06 168 VAL A C 1
ATOM 1200 O O . VAL A 1 168 ? -9.578 13.633 -0.413 1 98.06 168 VAL A O 1
ATOM 1203 N N . SER A 1 169 ? -10.766 13.953 1.465 1 94.38 169 SER A N 1
ATOM 1204 C CA . SER A 1 169 ? -12.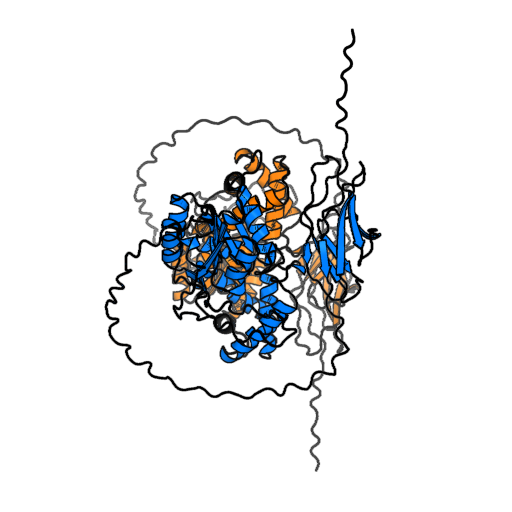031 14.141 0.768 1 94.38 169 SER A CA 1
ATOM 1205 C C . SER A 1 169 ? -11.984 15.336 -0.172 1 94.38 169 SER A C 1
ATOM 1207 O O . SER A 1 169 ? -12.812 15.461 -1.075 1 94.38 169 SER A O 1
ATOM 1209 N N . ALA A 1 170 ? -11.047 16.203 0.052 1 96.38 170 ALA A N 1
ATOM 1210 C CA . ALA A 1 170 ? -10.891 17.359 -0.83 1 96.38 170 ALA A CA 1
ATOM 1211 C C . ALA A 1 170 ? -10.203 16.969 -2.137 1 96.38 170 ALA A C 1
ATOM 1213 O O . ALA A 1 170 ? -10.266 17.703 -3.123 1 96.38 170 ALA A O 1
ATOM 1214 N N . LEU A 1 171 ? -9.594 15.828 -2.201 1 97.94 171 LEU A N 1
ATOM 1215 C CA . LEU A 1 171 ? -8.703 15.484 -3.299 1 97.94 171 LEU A CA 1
ATOM 1216 C C . LEU A 1 171 ? -9.297 14.375 -4.16 1 97.94 171 LEU A C 1
ATOM 1218 O O . LEU A 1 171 ? -9.062 14.328 -5.371 1 97.94 171 LEU A O 1
ATOM 1222 N N . LEU A 1 172 ? -10.023 13.445 -3.479 1 97 172 LEU A N 1
ATOM 1223 C CA . LEU A 1 172 ? -10.414 12.234 -4.191 1 97 172 LEU A CA 1
ATOM 1224 C C . LEU A 1 172 ? -11.641 11.602 -3.553 1 97 172 LEU A C 1
ATOM 1226 O O . LEU A 1 172 ? -12.023 11.961 -2.438 1 97 172 LEU A O 1
ATOM 1230 N N . ALA A 1 173 ? -12.289 10.727 -4.297 1 92.62 173 ALA A N 1
ATOM 1231 C CA . ALA A 1 173 ? -13.406 9.914 -3.832 1 92.62 173 ALA A CA 1
ATOM 1232 C C . ALA A 1 173 ? -13.289 8.477 -4.336 1 92.62 173 ALA A C 1
ATOM 1234 O O . ALA A 1 173 ? -12.586 8.211 -5.312 1 92.62 173 ALA A O 1
ATOM 1235 N N . HIS A 1 174 ? -13.914 7.559 -3.59 1 94 174 HIS A N 1
ATOM 1236 C CA . HIS A 1 174 ? -14.031 6.195 -4.094 1 94 174 HIS A CA 1
ATOM 1237 C C . HIS A 1 174 ? -14.969 6.133 -5.297 1 94 174 HIS A C 1
ATOM 1239 O O . HIS A 1 174 ? -16.016 6.773 -5.305 1 94 174 HIS A O 1
ATOM 1245 N N . ARG A 1 175 ? -14.648 5.348 -6.312 1 91.12 175 ARG A N 1
ATOM 1246 C CA . ARG A 1 175 ? -15.477 5.246 -7.508 1 91.12 175 ARG A CA 1
ATOM 1247 C C . ARG A 1 175 ? -16.703 4.391 -7.246 1 91.12 175 ARG A C 1
ATOM 1249 O O . ARG A 1 175 ? -17.781 4.633 -7.82 1 91.12 175 ARG A O 1
ATOM 1256 N N . LEU A 1 176 ? -16.531 3.385 -6.387 1 91.69 176 LEU A N 1
ATOM 1257 C CA . LEU A 1 176 ? -17.609 2.463 -6.062 1 91.69 176 LEU A CA 1
ATOM 1258 C C . LEU A 1 176 ? -17.797 2.346 -4.555 1 91.69 176 LEU A C 1
ATOM 1260 O O . LEU A 1 176 ? -16.828 2.443 -3.797 1 91.69 176 LEU A O 1
ATOM 1264 N N . PRO A 1 177 ? -19.109 2.121 -4.137 1 92.5 177 PRO A N 1
ATOM 1265 C CA . PRO A 1 177 ? -19.281 1.801 -2.717 1 92.5 177 PRO A CA 1
ATOM 1266 C C . PRO A 1 177 ? -18.594 0.493 -2.322 1 92.5 177 PRO A C 1
ATOM 1268 O O . PRO A 1 177 ? -18.5 -0.43 -3.137 1 92.5 177 PRO A O 1
ATOM 1271 N N . VAL A 1 178 ? -18.203 0.394 -1.111 1 96.62 178 VAL A N 1
ATOM 1272 C CA . VAL A 1 178 ? -17.406 -0.734 -0.628 1 96.62 178 VAL A CA 1
ATOM 1273 C C . VAL A 1 178 ? -18.188 -2.033 -0.83 1 96.62 178 VAL A C 1
ATOM 1275 O O . VAL A 1 178 ? -17.641 -3.021 -1.319 1 96.62 178 VAL A O 1
ATOM 1278 N N . PRO A 1 179 ? -19.484 -2.082 -0.552 1 96.19 179 PRO A N 1
ATOM 1279 C CA . PRO A 1 179 ? -20.219 -3.336 -0.739 1 96.19 179 PRO A CA 1
ATOM 1280 C C . PRO A 1 179 ? -20.219 -3.809 -2.191 1 96.19 179 PRO A C 1
ATOM 1282 O O . PRO A 1 179 ? -20.234 -5.016 -2.451 1 96.19 179 PRO A O 1
ATOM 1285 N N . ALA A 1 180 ? -20.234 -2.877 -3.119 1 96.44 180 ALA A N 1
ATOM 1286 C CA . ALA A 1 180 ? -20.156 -3.264 -4.523 1 96.44 180 ALA A CA 1
ATOM 1287 C C . ALA A 1 180 ? -18.828 -3.943 -4.836 1 96.44 180 ALA A C 1
ATOM 1289 O O . ALA A 1 180 ? -18.781 -4.914 -5.594 1 96.44 180 ALA A O 1
ATOM 1290 N N . VAL A 1 181 ? -17.797 -3.428 -4.266 1 97.5 181 VAL A N 1
ATOM 1291 C CA . VAL A 1 181 ? -16.469 -4.02 -4.438 1 97.5 181 VAL A CA 1
ATOM 1292 C C . VAL A 1 181 ? -16.438 -5.414 -3.816 1 97.5 181 VAL A C 1
ATOM 1294 O O . VAL A 1 181 ? -15.906 -6.355 -4.41 1 97.5 181 VAL A O 1
ATOM 1297 N N . TYR A 1 182 ? -17.031 -5.535 -2.602 1 98.69 182 TYR A N 1
ATOM 1298 C CA . TYR A 1 182 ? -17.094 -6.828 -1.934 1 98.69 182 TYR A CA 1
ATOM 1299 C C . TYR A 1 182 ? -17.828 -7.852 -2.787 1 98.69 182 TYR A C 1
ATOM 1301 O O . TYR A 1 182 ? -17.391 -9 -2.914 1 98.69 182 TYR A O 1
ATOM 1309 N N . ALA A 1 183 ? -18.906 -7.422 -3.385 1 97.94 183 ALA A N 1
ATOM 1310 C CA . ALA A 1 183 ? -19.703 -8.32 -4.207 1 97.94 183 ALA A CA 1
ATOM 1311 C C . ALA A 1 183 ? -18.922 -8.805 -5.422 1 97.94 183 ALA A C 1
ATOM 1313 O O . ALA A 1 183 ? -18.891 -10 -5.723 1 97.94 183 ALA A O 1
ATOM 1314 N N . ALA A 1 184 ? -18.312 -7.891 -6.102 1 97.19 184 ALA A N 1
ATOM 1315 C CA . ALA A 1 184 ? -17.516 -8.242 -7.27 1 97.19 184 ALA A CA 1
ATOM 1316 C C . ALA A 1 184 ? -16.359 -9.172 -6.887 1 97.19 184 ALA A C 1
ATOM 1318 O O . ALA A 1 184 ? -16.062 -10.125 -7.609 1 97.19 184 ALA A O 1
ATOM 1319 N N . ALA A 1 185 ? -15.75 -8.898 -5.754 1 98.44 185 ALA A N 1
ATOM 1320 C CA . ALA A 1 185 ? -14.633 -9.711 -5.285 1 98.44 185 ALA A CA 1
ATOM 1321 C C . ALA A 1 185 ? -15.094 -11.125 -4.938 1 98.44 185 ALA A C 1
ATOM 1323 O O . ALA A 1 185 ? -14.383 -12.102 -5.191 1 98.44 185 ALA A O 1
ATOM 1324 N N . ALA A 1 186 ? -16.219 -11.242 -4.324 1 98.25 186 ALA A N 1
ATOM 1325 C CA . ALA A 1 186 ? -16.766 -12.547 -3.973 1 98.25 186 ALA A CA 1
ATOM 1326 C C . ALA A 1 186 ? -16.984 -13.398 -5.219 1 98.25 186 ALA A C 1
ATOM 1328 O O . ALA A 1 186 ? -16.703 -14.602 -5.219 1 98.25 186 ALA A O 1
ATOM 1329 N N . GLN A 1 187 ? -17.484 -12.766 -6.234 1 96.5 187 GLN A N 1
ATOM 1330 C CA . GLN A 1 187 ? -17.688 -13.461 -7.504 1 96.5 187 GLN A CA 1
ATOM 1331 C C . GLN A 1 187 ? -16.359 -13.867 -8.125 1 96.5 187 GLN A C 1
ATOM 1333 O O . GLN A 1 187 ? -16.188 -15.008 -8.57 1 96.5 187 GLN A O 1
ATOM 1338 N N . TRP A 1 188 ? -15.477 -12.977 -8.125 1 96.56 188 TRP A N 1
ATOM 1339 C CA . TRP A 1 188 ? -14.148 -13.25 -8.672 1 96.56 188 TRP A CA 1
ATOM 1340 C C . TRP A 1 188 ? -13.484 -14.414 -7.949 1 96.56 188 TRP A C 1
ATOM 1342 O O . TRP A 1 188 ? -12.883 -15.281 -8.578 1 96.56 188 TRP A O 1
ATOM 1352 N N . ALA A 1 189 ? -13.68 -14.461 -6.637 1 96.81 189 ALA A N 1
ATOM 1353 C CA . ALA A 1 189 ? -13.016 -15.445 -5.781 1 96.81 189 ALA A CA 1
ATOM 1354 C C . ALA A 1 189 ? -13.75 -16.781 -5.824 1 96.81 189 ALA A C 1
ATOM 1356 O O . ALA A 1 189 ? -13.344 -17.734 -5.152 1 96.81 189 ALA A O 1
ATOM 1357 N N . LYS A 1 190 ? -14.836 -16.875 -6.531 1 95.19 190 LYS A N 1
ATOM 1358 C CA . LYS A 1 190 ? -15.633 -18.094 -6.668 1 95.19 190 LYS A CA 1
ATOM 1359 C C . LYS A 1 190 ? -16.094 -18.609 -5.309 1 95.19 190 LYS A C 1
ATOM 1361 O O . LYS A 1 190 ? -16 -19.797 -5.027 1 95.19 190 LYS A O 1
ATOM 1366 N N . LEU A 1 191 ? -16.469 -17.656 -4.496 1 96.88 191 LEU A N 1
ATOM 1367 C CA . LEU A 1 191 ? -17.016 -18.078 -3.207 1 96.88 191 LEU A CA 1
ATOM 1368 C C . LEU A 1 191 ? -18.312 -18.844 -3.389 1 96.88 191 LEU A C 1
ATOM 1370 O O . LEU A 1 191 ? -19.109 -18.531 -4.281 1 96.88 191 LEU A O 1
ATOM 1374 N N . GLU A 1 192 ? -18.484 -19.781 -2.52 1 95.44 192 GLU A N 1
ATOM 1375 C CA . GLU A 1 192 ? -19.766 -20.484 -2.539 1 95.44 192 GLU A CA 1
ATOM 1376 C C . GLU A 1 192 ? -20.906 -19.594 -2.078 1 95.44 192 GLU A C 1
ATOM 1378 O O . GLU A 1 192 ? -20.812 -18.938 -1.033 1 95.44 192 GLU A O 1
ATOM 1383 N N . SER A 1 193 ? -21.969 -19.484 -2.873 1 96.56 193 SER A N 1
ATOM 1384 C CA . SER A 1 193 ? -23.141 -18.672 -2.564 1 96.56 193 SER A CA 1
ATOM 1385 C C . SER A 1 193 ? -22.734 -17.25 -2.176 1 96.56 193 SER A C 1
ATOM 1387 O O . SER A 1 193 ? -23.062 -16.797 -1.079 1 96.56 193 SER A O 1
ATOM 1389 N N . PRO A 1 194 ? -22.062 -16.656 -3.033 1 97.38 194 PRO A N 1
ATOM 1390 C CA . PRO A 1 194 ? -21.594 -15.305 -2.699 1 97.38 194 PRO A CA 1
ATOM 1391 C C . PRO A 1 194 ? -22.75 -14.352 -2.365 1 97.38 194 PRO A C 1
ATOM 1393 O O . PRO A 1 194 ? -23.797 -14.391 -3.016 1 97.38 194 PRO A O 1
ATOM 1396 N N . PRO A 1 195 ? -22.516 -13.539 -1.353 1 97.56 195 PRO A N 1
ATOM 1397 C CA . PRO A 1 195 ? -23.578 -12.578 -1.021 1 97.56 195 PRO A CA 1
ATOM 1398 C C . PRO A 1 195 ? -23.781 -11.531 -2.115 1 97.56 195 PRO A C 1
ATOM 1400 O O . PRO A 1 195 ? -22.844 -11.148 -2.801 1 97.56 195 PRO A O 1
ATOM 1403 N N . SER A 1 196 ? -25.016 -11.016 -2.24 1 95.12 196 SER A N 1
ATOM 1404 C CA . SER A 1 196 ? -25.344 -9.938 -3.172 1 95.12 196 SER A CA 1
ATOM 1405 C C . SER A 1 196 ? -25.016 -8.57 -2.584 1 95.12 196 SER A C 1
ATOM 1407 O O . SER A 1 196 ? -24.766 -8.453 -1.382 1 95.12 196 SER A O 1
ATOM 1409 N N . GLN A 1 197 ? -24.953 -7.645 -3.43 1 94.88 197 GLN A N 1
ATOM 1410 C CA . GLN A 1 197 ? -24.703 -6.285 -2.957 1 94.88 197 GLN A CA 1
ATOM 1411 C C . GLN A 1 197 ? -25.781 -5.84 -1.975 1 94.88 197 GLN A C 1
ATOM 1413 O O . GLN A 1 197 ? -25.484 -5.141 -1.002 1 94.88 197 GLN A O 1
ATOM 1418 N N . GLU A 1 198 ? -26.953 -6.199 -2.25 1 93.75 198 GLU A N 1
ATOM 1419 C CA . GLU A 1 198 ? -28.078 -5.848 -1.392 1 93.75 198 GLU A CA 1
ATOM 1420 C C . GLU A 1 198 ? -27.906 -6.41 0.015 1 93.75 198 GLU A C 1
ATOM 1422 O O . GLU A 1 198 ? -28.234 -5.75 1.001 1 93.75 198 GLU A O 1
ATOM 1427 N N . GLU A 1 199 ? -27.359 -7.66 0.027 1 97.5 199 GLU A N 1
ATOM 1428 C CA . GLU A 1 199 ? -27.062 -8.281 1.316 1 97.5 199 GLU A CA 1
ATOM 1429 C C . GLU A 1 199 ? -25.875 -7.594 1.997 1 97.5 199 GLU A C 1
ATOM 1431 O O . GLU A 1 199 ? -25.875 -7.41 3.217 1 97.5 199 GLU A O 1
ATOM 1436 N N . LEU A 1 200 ? -25 -7.133 1.212 1 98.5 200 LEU A N 1
ATOM 1437 C CA . LEU A 1 200 ? -23.719 -6.641 1.725 1 98.5 200 LEU A CA 1
ATOM 1438 C C . LEU A 1 200 ? -23.859 -5.223 2.268 1 98.5 200 LEU A C 1
ATOM 1440 O O . LEU A 1 200 ? -23.141 -4.832 3.193 1 98.5 200 LEU A O 1
ATOM 1444 N N . CYS A 1 201 ? -24.734 -4.43 1.785 1 96.81 201 CYS A N 1
ATOM 1445 C CA . CYS A 1 201 ? -24.875 -3.031 2.168 1 96.81 201 CYS A CA 1
ATOM 1446 C C . CYS A 1 201 ? -25.125 -2.896 3.666 1 96.81 201 CYS A C 1
ATOM 1448 O O . CYS A 1 201 ? -24.297 -2.336 4.391 1 96.81 201 CYS A O 1
ATOM 1450 N N . PRO A 1 202 ? -26.234 -3.506 4.16 1 97.12 202 PRO A N 1
ATOM 1451 C CA . PRO A 1 202 ? -26.453 -3.4 5.605 1 97.12 202 PRO A CA 1
ATOM 1452 C C . PRO A 1 202 ? -25.422 -4.184 6.418 1 97.12 202 PRO A C 1
ATOM 1454 O O . PRO A 1 202 ? -25.078 -3.783 7.531 1 97.12 202 PRO A O 1
ATOM 1457 N N . ALA A 1 203 ? -24.922 -5.32 5.863 1 98.44 203 ALA A N 1
ATOM 1458 C CA . ALA A 1 203 ? -23.938 -6.148 6.551 1 98.44 203 ALA A CA 1
ATOM 1459 C C . ALA A 1 203 ? -22.625 -5.383 6.77 1 98.44 203 ALA A C 1
ATOM 1461 O O . ALA A 1 203 ? -22.031 -5.453 7.848 1 98.44 203 ALA A O 1
ATOM 1462 N N . PHE A 1 204 ? -22.281 -4.652 5.785 1 98.69 204 PHE A N 1
ATOM 1463 C CA . PHE A 1 204 ? -21.062 -3.865 5.879 1 98.69 204 PHE A CA 1
ATOM 1464 C C . PHE A 1 204 ? -21.234 -2.725 6.875 1 98.69 204 PHE A C 1
ATOM 1466 O O . PHE A 1 204 ? -20.328 -2.441 7.66 1 98.69 204 PHE A O 1
ATOM 1473 N N . GLN A 1 205 ? -22.266 -2.02 6.773 1 97.62 205 GLN A N 1
ATOM 1474 C CA . GLN A 1 205 ? -22.516 -0.916 7.695 1 97.62 205 GLN A CA 1
ATOM 1475 C C . GLN A 1 205 ? -22.406 -1.375 9.148 1 97.62 205 GLN A C 1
ATOM 1477 O O . GLN A 1 205 ? -21.75 -0.721 9.961 1 97.62 205 GLN A O 1
ATOM 1482 N N . LYS A 1 206 ? -23.016 -2.49 9.406 1 98.06 206 LYS A N 1
ATOM 1483 C CA . LYS A 1 206 ? -22.953 -3.043 10.758 1 98.06 206 LYS A CA 1
ATOM 1484 C C . LYS A 1 206 ? -21.531 -3.418 11.141 1 98.06 206 LYS A C 1
ATOM 1486 O O . LYS A 1 206 ? -21.078 -3.109 12.242 1 98.06 206 LYS A O 1
ATOM 1491 N N . ALA A 1 207 ? -20.844 -4.07 10.242 1 98.69 207 ALA A N 1
ATOM 1492 C CA . ALA A 1 207 ? -19.469 -4.492 10.508 1 98.69 207 ALA A CA 1
ATOM 1493 C C . ALA A 1 207 ? -18.562 -3.291 10.742 1 98.69 207 ALA A C 1
ATOM 1495 O O . ALA A 1 207 ? -17.719 -3.314 11.633 1 98.69 207 ALA A O 1
ATOM 1496 N N . ARG A 1 208 ? -18.734 -2.314 9.914 1 98.12 208 ARG A N 1
ATOM 1497 C CA . ARG A 1 208 ? -17.922 -1.113 10.055 1 98.12 208 ARG A CA 1
ATOM 1498 C C . ARG A 1 208 ? -18.188 -0.421 11.383 1 98.12 208 ARG A C 1
ATOM 1500 O O . ARG A 1 208 ? -17.25 0.039 12.047 1 98.12 208 ARG A O 1
ATOM 1507 N N . GLN A 1 209 ? -19.391 -0.311 11.758 1 96.94 209 GLN A N 1
ATOM 1508 C CA . GLN A 1 209 ? -19.766 0.275 13.047 1 96.94 209 GLN A CA 1
ATOM 1509 C C . GLN A 1 209 ? -19.156 -0.515 14.203 1 96.94 209 GLN A C 1
ATOM 1511 O O . GLN A 1 209 ? -18.578 0.068 15.125 1 96.94 209 GLN A O 1
ATOM 1516 N N . ASP A 1 210 ? -19.25 -1.771 14.086 1 97.69 210 ASP A N 1
ATOM 1517 C CA . ASP A 1 210 ? -18.672 -2.633 15.109 1 97.69 210 ASP A CA 1
ATOM 1518 C C . ASP A 1 210 ? -17.156 -2.439 15.188 1 97.69 210 ASP A C 1
ATOM 1520 O O . ASP A 1 210 ? -16.594 -2.357 16.281 1 97.69 210 ASP A O 1
ATOM 1524 N N . ALA A 1 211 ? -16.562 -2.404 14.055 1 97.88 211 ALA A N 1
ATOM 1525 C CA . ALA A 1 211 ? -15.109 -2.223 14 1 97.88 211 ALA A CA 1
ATOM 1526 C C . ALA A 1 211 ? -14.703 -0.885 14.609 1 97.88 211 ALA A C 1
ATOM 1528 O O . ALA A 1 211 ? -13.727 -0.809 15.359 1 97.88 211 ALA A O 1
ATOM 1529 N N . GLN A 1 212 ? -15.438 0.132 14.258 1 96.56 212 GLN A N 1
ATOM 1530 C CA . GLN A 1 212 ? -15.141 1.464 14.773 1 96.56 212 GLN A CA 1
ATOM 1531 C C . GLN A 1 212 ? -15.305 1.516 16.281 1 96.56 212 GLN A C 1
ATOM 1533 O O . GLN A 1 212 ? -14.555 2.215 16.969 1 96.56 212 GLN A O 1
ATOM 1538 N N . GLU A 1 213 ? -16.266 0.825 16.797 1 95.81 213 GLU A N 1
ATOM 1539 C CA . GLU A 1 213 ? -16.531 0.804 18.219 1 95.81 213 GLU A CA 1
ATOM 1540 C C . GLU A 1 213 ? -15.5 -0.036 18.969 1 95.81 213 GLU A C 1
ATOM 1542 O O . GLU A 1 213 ? -14.984 0.378 20.016 1 95.81 213 GLU A O 1
ATOM 1547 N N . ARG A 1 214 ? -15.125 -1.125 18.438 1 96.19 214 ARG A N 1
ATOM 1548 C CA . ARG A 1 214 ? -14.25 -2.072 19.125 1 96.19 214 ARG A CA 1
ATOM 1549 C C . ARG A 1 214 ? -12.781 -1.718 18.906 1 96.19 214 ARG A C 1
ATOM 1551 O O . ARG A 1 214 ? -11.961 -1.921 19.812 1 96.19 214 ARG A O 1
ATOM 1558 N N . PHE A 1 215 ? -12.523 -1.272 17.719 1 97.62 215 PHE A N 1
ATOM 1559 C CA . PHE A 1 215 ? -11.148 -0.975 17.328 1 97.62 215 PHE A CA 1
ATOM 1560 C C . PHE A 1 215 ? -11.055 0.406 16.688 1 97.62 215 PHE A C 1
ATOM 1562 O O . PHE A 1 215 ? -10.742 0.529 15.5 1 97.62 215 PHE A O 1
ATOM 1569 N N . PRO A 1 216 ? -11.281 1.46 17.453 1 96.88 216 PRO A N 1
ATOM 1570 C CA . PRO A 1 216 ? -11.289 2.814 16.906 1 96.88 216 PRO A CA 1
ATOM 1571 C C . PRO A 1 216 ? -9.961 3.184 16.234 1 96.88 216 PRO A C 1
ATOM 1573 O O . PRO A 1 216 ? -8.945 2.508 16.453 1 96.88 216 PRO A O 1
ATOM 1576 N N . CYS A 1 217 ? -9.977 4.121 15.414 1 97.81 217 CYS A N 1
ATOM 1577 C CA . CYS A 1 217 ? -8.805 4.621 14.711 1 97.81 217 CYS A CA 1
ATOM 1578 C C . CYS A 1 217 ? -8.086 3.5 13.977 1 97.81 217 CYS A C 1
ATOM 1580 O O . CYS A 1 217 ? -6.859 3.379 14.055 1 97.81 217 CYS A O 1
ATOM 1582 N N . PHE A 1 218 ? -8.914 2.615 13.492 1 98.12 218 PHE A N 1
ATOM 1583 C CA . PHE A 1 218 ? -8.453 1.533 12.625 1 98.12 218 PHE A CA 1
ATOM 1584 C C . PHE A 1 218 ? -7.488 0.62 13.375 1 98.12 218 PHE A C 1
ATOM 1586 O O . PHE A 1 218 ? -6.477 0.189 12.812 1 98.12 218 PHE A O 1
ATOM 1593 N N . GLY A 1 219 ? -7.754 0.421 14.586 1 97.31 219 GLY A N 1
ATOM 1594 C CA . GLY A 1 219 ? -7.008 -0.555 15.367 1 97.31 219 GLY A CA 1
ATOM 1595 C C . GLY A 1 219 ? -5.715 -0 15.938 1 97.31 219 GLY A C 1
ATOM 1596 O O . GLY A 1 219 ? -4.785 -0.754 16.219 1 97.31 219 GLY A O 1
ATOM 1597 N N . HIS A 1 220 ? -5.633 1.286 16.109 1 95.38 220 HIS A N 1
ATOM 1598 C CA . HIS A 1 220 ? -4.445 1.914 16.672 1 95.38 220 HIS A CA 1
ATOM 1599 C C . HIS A 1 220 ? -4.078 1.29 18.016 1 95.38 220 HIS A C 1
ATOM 1601 O O . HIS A 1 220 ? -2.918 0.935 18.234 1 95.38 220 HIS A O 1
ATOM 1607 N N . GLY A 1 221 ? -5.004 1.168 18.844 1 92.12 221 GLY A N 1
ATOM 1608 C CA . GLY A 1 221 ? -4.758 0.628 20.172 1 92.12 221 GLY A CA 1
ATOM 1609 C C . GLY A 1 221 ? -4.293 -0.816 20.156 1 92.12 221 GLY A C 1
ATOM 1610 O O . GLY A 1 221 ? -3.539 -1.242 21.031 1 92.12 221 GLY A O 1
ATOM 1611 N N . GLU A 1 222 ? -4.645 -1.568 19.156 1 92.56 222 GLU A N 1
ATOM 1612 C CA . GLU A 1 222 ? -4.309 -2.982 19.016 1 92.56 222 GLU A CA 1
ATOM 1613 C C . GLU A 1 222 ? -2.982 -3.162 18.281 1 92.56 222 GLU A C 1
ATOM 1615 O O . GLU A 1 222 ? -2.461 -4.277 18.203 1 92.56 222 GLU A O 1
ATOM 1620 N N . GLY A 1 223 ? -2.486 -2.041 17.766 1 93.44 223 GLY A N 1
ATOM 1621 C CA . GLY A 1 223 ? -1.28 -2.158 16.969 1 93.44 223 GLY A CA 1
ATOM 1622 C C . GLY A 1 223 ? -1.52 -2.834 15.625 1 93.44 223 GLY A C 1
ATOM 1623 O O . GLY A 1 223 ? -0.629 -3.498 15.094 1 93.44 223 GLY A O 1
ATOM 1624 N N . TRP A 1 224 ? -2.734 -2.678 15.102 1 93.56 224 TRP A N 1
ATOM 1625 C CA . TRP A 1 224 ? -3.094 -3.312 13.836 1 93.56 224 TRP A CA 1
ATOM 1626 C C . TRP A 1 224 ? -2.623 -2.475 12.648 1 93.56 224 TRP A C 1
ATOM 1628 O O . TRP A 1 224 ? -2.602 -1.244 12.719 1 93.56 224 TRP A O 1
ATOM 1638 N N . SER A 1 225 ? -2.219 -3.205 11.633 1 94.5 225 SER A N 1
ATOM 1639 C CA . SER A 1 225 ? -2.08 -2.553 10.336 1 94.5 225 SER A CA 1
ATOM 1640 C C . SER A 1 225 ? -3.441 -2.246 9.727 1 94.5 225 SER A C 1
ATOM 1642 O O . SER A 1 225 ? -4.461 -2.777 10.172 1 94.5 225 SER A O 1
ATOM 1644 N N . SER A 1 226 ? -3.445 -1.401 8.742 1 97.06 226 SER A N 1
ATOM 1645 C CA . SER A 1 226 ? -4.672 -1.146 7.996 1 97.06 226 SER A CA 1
ATOM 1646 C C . SER A 1 226 ? -5.262 -2.438 7.434 1 97.06 226 SER A C 1
ATOM 1648 O O . SER A 1 226 ? -6.473 -2.645 7.477 1 97.06 226 SER A O 1
ATOM 1650 N N . ARG A 1 227 ? -4.387 -3.285 6.977 1 97 227 ARG A N 1
ATOM 1651 C CA . ARG A 1 227 ? -4.828 -4.531 6.359 1 97 227 ARG A CA 1
ATOM 1652 C C . ARG A 1 227 ? -5.57 -5.406 7.363 1 97 227 ARG A C 1
ATOM 1654 O O . ARG A 1 227 ? -6.609 -5.984 7.047 1 97 227 ARG A O 1
ATOM 1661 N N . GLU A 1 228 ? -5.051 -5.473 8.508 1 96.06 228 GLU A N 1
ATOM 1662 C CA . GLU A 1 228 ? -5.664 -6.293 9.547 1 96.06 228 GLU A CA 1
ATOM 1663 C C . GLU A 1 228 ? -7.047 -5.766 9.93 1 96.06 228 GLU A C 1
ATOM 1665 O O . GLU A 1 228 ? -7.984 -6.543 10.109 1 96.06 228 GLU A O 1
ATOM 1670 N N . TRP A 1 229 ? -7.156 -4.461 10.047 1 98.19 229 TRP A N 1
ATOM 1671 C CA . TRP A 1 229 ? -8.43 -3.854 10.422 1 98.19 229 TRP A CA 1
ATOM 1672 C C . TRP A 1 229 ? -9.492 -4.121 9.359 1 98.19 229 TRP A C 1
ATOM 1674 O O . TRP A 1 229 ? -10.617 -4.516 9.68 1 98.19 229 TRP A O 1
ATOM 1684 N N . TRP A 1 230 ? -9.125 -4.012 8.141 1 98.5 230 TRP A N 1
ATOM 1685 C CA . TRP A 1 230 ? -10.078 -4.203 7.055 1 98.5 230 TRP A CA 1
ATOM 1686 C C . TRP A 1 230 ? -10.383 -5.684 6.852 1 98.5 230 TRP A C 1
ATOM 1688 O O . TRP A 1 230 ? -11.5 -6.043 6.465 1 98.5 230 TRP A O 1
ATOM 1698 N N . ALA A 1 231 ? -9.391 -6.539 7.098 1 98.44 231 ALA A N 1
ATOM 1699 C CA . ALA A 1 231 ? -9.656 -7.973 7.043 1 98.44 231 ALA A CA 1
ATOM 1700 C C . ALA A 1 231 ? -10.711 -8.375 8.07 1 98.44 231 ALA A C 1
ATOM 1702 O O . ALA A 1 231 ? -11.625 -9.141 7.766 1 98.44 231 ALA A O 1
ATOM 1703 N N . TRP A 1 232 ? -10.555 -7.84 9.25 1 98.38 232 TRP A N 1
ATOM 1704 C CA . TRP A 1 232 ? -11.547 -8.102 10.289 1 98.38 232 TRP A CA 1
ATOM 1705 C C . TRP A 1 232 ? -12.93 -7.629 9.852 1 98.38 232 TRP A C 1
ATOM 1707 O O . TRP A 1 232 ? -13.914 -8.359 9.969 1 98.38 232 TRP A O 1
ATOM 1717 N N . THR A 1 233 ? -12.984 -6.41 9.32 1 98.75 233 THR A N 1
ATOM 1718 C CA . THR A 1 233 ? -14.25 -5.809 8.906 1 98.75 233 THR A CA 1
ATOM 1719 C C . THR A 1 233 ? -14.891 -6.609 7.777 1 98.75 233 THR A C 1
ATOM 1721 O O . THR A 1 233 ? -16.094 -6.859 7.793 1 98.75 233 THR A O 1
ATOM 1724 N N . ALA A 1 234 ? -14.062 -7.023 6.832 1 98.81 234 ALA A N 1
ATOM 1725 C CA . ALA A 1 234 ? -14.562 -7.805 5.703 1 98.81 234 ALA A CA 1
ATOM 1726 C C . ALA A 1 234 ? -15.094 -9.156 6.168 1 98.81 234 ALA A C 1
ATOM 1728 O O . ALA A 1 234 ? -16.141 -9.609 5.715 1 98.81 234 ALA A O 1
ATOM 1729 N N . ARG A 1 235 ? -14.359 -9.789 7.051 1 98.56 235 ARG A N 1
ATOM 1730 C CA . ARG A 1 235 ? -14.805 -11.07 7.578 1 98.56 235 ARG A CA 1
ATOM 1731 C C . ARG A 1 235 ? -16.125 -10.93 8.328 1 98.56 235 ARG A C 1
ATOM 1733 O O . ARG A 1 235 ? -17.031 -11.758 8.164 1 98.56 235 ARG A O 1
ATOM 1740 N N . ALA A 1 236 ? -16.203 -9.898 9.148 1 98.69 236 ALA A N 1
ATOM 1741 C CA . ALA A 1 236 ? -17.422 -9.633 9.891 1 98.69 236 ALA A CA 1
ATOM 1742 C C . ALA A 1 236 ? -18.594 -9.344 8.945 1 98.69 236 ALA A C 1
ATOM 1744 O O . ALA A 1 236 ? -19.719 -9.734 9.219 1 98.69 236 ALA A O 1
ATOM 1745 N N . THR A 1 237 ? -18.312 -8.633 7.859 1 98.81 237 THR A N 1
ATOM 1746 C CA . THR A 1 237 ? -19.344 -8.336 6.863 1 98.81 237 THR A CA 1
ATOM 1747 C C . THR A 1 237 ? -19.906 -9.625 6.273 1 98.81 237 THR A C 1
ATOM 1749 O O . THR A 1 237 ? -21.125 -9.781 6.184 1 98.81 237 THR A O 1
ATOM 1752 N N . LEU A 1 238 ? -19.031 -10.57 5.902 1 98.75 238 LEU A N 1
ATOM 1753 C CA . LEU A 1 238 ? -19.484 -11.844 5.352 1 98.75 238 LEU A CA 1
ATOM 1754 C C . LEU A 1 238 ? -20.266 -12.641 6.391 1 98.75 238 LEU A C 1
ATOM 1756 O O . LEU A 1 238 ? -21.297 -13.25 6.066 1 98.75 238 LEU A O 1
ATOM 1760 N N . ALA A 1 239 ? -19.781 -12.586 7.625 1 98.31 239 ALA A N 1
ATOM 1761 C CA . ALA A 1 239 ? -20.484 -13.266 8.711 1 98.31 239 ALA A CA 1
ATOM 1762 C C . ALA A 1 239 ? -21.891 -12.695 8.914 1 98.31 239 ALA A C 1
ATOM 1764 O O . ALA A 1 239 ? -22.844 -13.438 9.148 1 98.31 239 ALA A O 1
ATOM 1765 N N . ASN A 1 240 ? -22 -11.383 8.836 1 98.44 240 ASN A N 1
ATOM 1766 C CA . ASN A 1 240 ? -23.297 -10.719 8.969 1 98.44 240 ASN A CA 1
ATOM 1767 C C . ASN A 1 240 ? -24.266 -11.133 7.859 1 98.44 240 ASN A C 1
ATOM 1769 O O . ASN A 1 240 ? -25.469 -10.992 8 1 98.44 240 ASN A O 1
ATOM 1773 N N . CYS A 1 241 ? -23.75 -11.602 6.742 1 98.25 241 CYS A N 1
ATOM 1774 C CA . CYS A 1 241 ? -24.578 -12.117 5.652 1 98.25 241 CYS A CA 1
ATOM 1775 C C . CYS A 1 241 ? -24.891 -13.594 5.859 1 98.25 241 CYS A C 1
ATOM 1777 O O . CYS A 1 241 ? -25.5 -14.234 4.992 1 98.25 241 CYS A O 1
ATOM 1779 N N . GLY A 1 242 ? -24.375 -14.164 6.914 1 97.56 242 GLY A N 1
ATOM 1780 C CA . GLY A 1 242 ? -24.609 -15.57 7.207 1 97.56 242 GLY A CA 1
ATOM 1781 C C . GLY A 1 242 ? -23.625 -16.5 6.5 1 97.56 242 GLY A C 1
ATOM 1782 O O . GLY A 1 242 ? -23.922 -17.672 6.281 1 97.56 242 GLY A O 1
ATOM 1783 N N . ARG A 1 243 ? -22.5 -15.922 6.062 1 97.06 243 ARG A N 1
ATOM 1784 C CA . ARG A 1 243 ? -21.5 -16.719 5.363 1 97.06 243 ARG A CA 1
ATOM 1785 C C . ARG A 1 243 ? -20.266 -16.938 6.242 1 97.06 243 ARG A C 1
ATOM 1787 O O . ARG A 1 243 ? -19.781 -16.016 6.891 1 97.06 243 ARG A O 1
ATOM 1794 N N . ASP A 1 244 ? -19.859 -18.156 6.254 1 93.75 244 ASP A N 1
ATOM 1795 C CA . ASP A 1 244 ? -18.625 -18.531 6.934 1 93.75 244 ASP A CA 1
ATOM 1796 C C . ASP A 1 244 ? -17.688 -19.281 5.996 1 93.75 244 ASP A C 1
ATOM 1798 O O . ASP A 1 244 ? -17.859 -20.484 5.754 1 93.75 244 ASP A O 1
ATOM 1802 N N . TYR A 1 245 ? -16.688 -18.641 5.539 1 96.5 245 TYR A N 1
ATOM 1803 C CA . TYR A 1 245 ? -15.773 -19.219 4.551 1 96.5 245 TYR A CA 1
ATOM 1804 C C . TYR A 1 245 ? -14.492 -19.703 5.215 1 96.5 245 TYR A C 1
ATOM 1806 O O . TYR A 1 245 ? -14.125 -19.234 6.293 1 96.5 245 TYR A O 1
ATOM 1814 N N . THR A 1 246 ? -13.875 -20.656 4.504 1 95 246 THR A N 1
ATOM 1815 C CA . THR A 1 246 ? -12.562 -21.109 4.953 1 95 246 THR A CA 1
ATOM 1816 C C . THR A 1 246 ? -11.539 -19.984 4.848 1 95 246 THR A C 1
ATOM 1818 O O . THR A 1 246 ? -11.773 -18.984 4.16 1 95 246 THR A O 1
ATOM 1821 N N . GLU A 1 247 ? -10.445 -20.109 5.551 1 94.38 247 GLU A N 1
ATOM 1822 C CA . GLU A 1 247 ? -9.383 -19.109 5.492 1 94.38 247 GLU A CA 1
ATOM 1823 C C . GLU A 1 247 ? -8.875 -18.922 4.066 1 94.38 247 GLU A C 1
ATOM 1825 O O . GLU A 1 247 ? -8.617 -17.797 3.641 1 94.38 247 GLU A O 1
ATOM 1830 N N . ALA A 1 248 ? -8.75 -19.984 3.361 1 92.31 248 ALA A N 1
ATOM 1831 C CA . ALA A 1 248 ? -8.266 -19.906 1.987 1 92.31 248 ALA A CA 1
ATOM 1832 C C . ALA A 1 248 ? -9.227 -19.125 1.102 1 92.31 248 ALA A C 1
ATOM 1834 O O . ALA A 1 248 ? -8.805 -18.281 0.307 1 92.31 248 ALA A O 1
ATOM 1835 N N . GLU A 1 249 ? -10.523 -19.438 1.27 1 95.31 249 GLU A N 1
ATOM 1836 C CA . GLU A 1 249 ? -11.547 -18.734 0.508 1 95.31 249 GLU A CA 1
ATOM 1837 C C . GLU A 1 249 ? -11.57 -17.25 0.86 1 95.31 249 GLU A C 1
ATOM 1839 O O . GLU A 1 249 ? -11.602 -16.391 -0.029 1 95.31 249 GLU A O 1
ATOM 1844 N N . PHE A 1 250 ? -11.5 -17 2.145 1 97.94 250 PHE A N 1
ATOM 1845 C CA . PHE A 1 250 ? -11.516 -15.609 2.6 1 97.94 250 PHE A CA 1
ATOM 1846 C C . PHE A 1 250 ? -10.289 -14.859 2.088 1 97.94 250 PHE A C 1
ATOM 1848 O O . PHE A 1 250 ? -10.398 -13.719 1.625 1 97.94 250 PHE A O 1
ATOM 1855 N N . ASN A 1 251 ? -9.156 -15.477 2.186 1 96.19 251 ASN A N 1
ATOM 1856 C CA . ASN A 1 251 ? -7.922 -14.82 1.756 1 96.19 251 ASN A CA 1
ATOM 1857 C C . ASN A 1 251 ? -7.961 -14.477 0.269 1 96.19 251 ASN A C 1
ATOM 1859 O O . ASN A 1 251 ? -7.484 -13.414 -0.141 1 96.19 251 ASN A O 1
ATOM 1863 N N . ARG A 1 252 ? -8.508 -15.336 -0.51 1 95.94 252 ARG A N 1
ATOM 1864 C CA . ARG A 1 252 ? -8.648 -15.078 -1.939 1 95.94 252 ARG A CA 1
ATOM 1865 C C . ARG A 1 252 ? -9.586 -13.906 -2.195 1 95.94 252 ARG A C 1
ATOM 1867 O O . ARG A 1 252 ? -9.281 -13.023 -2.996 1 95.94 252 ARG A O 1
ATOM 1874 N N . PHE A 1 253 ? -10.734 -13.984 -1.491 1 98.38 253 PHE A N 1
ATOM 1875 C CA . PHE A 1 253 ? -11.711 -12.906 -1.561 1 98.38 253 PHE A CA 1
ATOM 1876 C C . PHE A 1 253 ? -11.086 -11.586 -1.126 1 98.38 253 PHE A C 1
ATOM 1878 O O . PHE A 1 253 ? -11.141 -10.594 -1.86 1 98.38 253 PHE A O 1
ATOM 1885 N N . PHE A 1 254 ? -10.445 -11.547 0.013 1 98.56 254 PHE A N 1
ATOM 1886 C CA . PHE A 1 254 ? -9.938 -10.312 0.595 1 98.56 254 PHE A CA 1
ATOM 1887 C C . PHE A 1 254 ? -8.758 -9.789 -0.211 1 98.56 254 PHE A C 1
ATOM 1889 O O . PHE A 1 254 ? -8.586 -8.57 -0.344 1 98.56 254 PHE A O 1
ATOM 1896 N N . ARG A 1 255 ? -7.973 -10.656 -0.8 1 97.38 255 ARG A N 1
ATOM 1897 C CA . ARG A 1 255 ? -6.91 -10.234 -1.707 1 97.38 255 ARG A CA 1
ATOM 1898 C C . ARG A 1 255 ? -7.461 -9.359 -2.83 1 97.38 255 ARG A C 1
ATOM 1900 O O . ARG A 1 255 ? -6.906 -8.297 -3.129 1 97.38 255 ARG A O 1
ATOM 1907 N N . ARG A 1 256 ? -8.508 -9.836 -3.379 1 97.94 256 ARG A N 1
ATOM 1908 C CA . ARG A 1 256 ? -9.109 -9.094 -4.488 1 97.94 256 ARG A CA 1
ATOM 1909 C C . ARG A 1 256 ? -9.641 -7.746 -4.027 1 97.94 256 ARG A C 1
ATOM 1911 O O . ARG A 1 256 ? -9.469 -6.734 -4.715 1 97.94 256 ARG A O 1
ATOM 1918 N N . VAL A 1 257 ? -10.234 -7.703 -2.846 1 98.5 257 VAL A N 1
ATOM 1919 C CA . VAL A 1 257 ? -10.75 -6.461 -2.283 1 98.5 257 VAL A CA 1
ATOM 1920 C C . VAL A 1 257 ? -9.602 -5.484 -2.051 1 98.5 257 VAL A C 1
ATOM 1922 O O . VAL A 1 257 ? -9.656 -4.332 -2.484 1 98.5 257 VAL A O 1
ATOM 1925 N N . TYR A 1 258 ? -8.625 -5.977 -1.396 1 98.31 258 TYR A N 1
ATOM 1926 C CA . TYR A 1 258 ? -7.527 -5.109 -0.979 1 98.31 258 TYR A CA 1
ATOM 1927 C C . TYR A 1 258 ? -6.73 -4.617 -2.182 1 98.31 258 TYR A C 1
ATOM 1929 O O . TYR A 1 258 ? -6.262 -3.477 -2.197 1 98.31 258 TYR A O 1
ATOM 1937 N N . GLN A 1 259 ? -6.594 -5.426 -3.232 1 98.25 259 GLN A N 1
ATOM 1938 C CA . GLN A 1 259 ? -5.945 -5.031 -4.477 1 98.25 259 GLN A CA 1
ATOM 1939 C C . GLN A 1 259 ? -6.742 -3.941 -5.188 1 98.25 259 GLN A C 1
ATOM 1941 O O . GLN A 1 259 ? -6.16 -3.047 -5.809 1 98.25 259 GLN A O 1
ATOM 1946 N N . HIS A 1 260 ? -8.047 -4.047 -5.113 1 98 260 HIS A N 1
ATOM 1947 C CA . HIS A 1 260 ? -8.875 -3.014 -5.723 1 98 260 HIS A CA 1
ATOM 1948 C C . HIS A 1 260 ? -8.492 -1.629 -5.211 1 98 260 HIS A C 1
ATOM 1950 O O . HIS A 1 260 ? -8.266 -0.71 -6 1 98 260 HIS A O 1
ATOM 1956 N N . TYR A 1 261 ? -8.25 -1.539 -3.965 1 97.69 261 TYR A N 1
ATOM 1957 C CA . TYR A 1 261 ? -7.969 -0.243 -3.357 1 97.69 261 TYR A CA 1
ATOM 1958 C C . TYR A 1 261 ? -6.484 0.095 -3.457 1 97.69 261 TYR A C 1
ATOM 1960 O O . TYR A 1 261 ? -6.043 1.132 -2.957 1 97.69 261 TYR A O 1
ATOM 1968 N N . GLY A 1 262 ? -5.711 -0.762 -4.031 1 97.44 262 GLY A N 1
ATOM 1969 C CA . GLY A 1 262 ? -4.344 -0.471 -4.43 1 97.44 262 GLY A CA 1
ATOM 1970 C C . GLY A 1 262 ? -4.223 -0.064 -5.887 1 97.44 262 GLY A C 1
ATOM 1971 O O . GLY A 1 262 ? -3.119 0.203 -6.371 1 97.44 262 GLY A O 1
ATOM 1972 N N . SER A 1 263 ? -5.34 0.035 -6.559 1 96.62 263 SER A N 1
ATOM 1973 C CA . SER A 1 263 ? -5.355 0.356 -7.98 1 96.62 263 SER A CA 1
ATOM 1974 C C . SER A 1 263 ? -5.906 1.759 -8.227 1 96.62 263 SER A C 1
ATOM 1976 O O . SER A 1 263 ? -6.758 2.238 -7.473 1 96.62 263 SER A O 1
ATOM 1978 N N . GLN A 1 264 ? -5.477 2.344 -9.305 1 93.19 264 GLN A N 1
ATOM 1979 C CA . GLN A 1 264 ? -5.906 3.693 -9.648 1 93.19 264 GLN A CA 1
ATOM 1980 C C . GLN A 1 264 ? -7.406 3.732 -9.938 1 93.19 264 GLN A C 1
ATOM 1982 O O . GLN A 1 264 ? -8.078 4.707 -9.602 1 93.19 264 GLN A O 1
ATOM 1987 N N . GLY A 1 265 ? -7.898 2.637 -10.461 1 92.38 265 GLY A N 1
ATOM 1988 C CA . GLY A 1 265 ? -9.289 2.576 -10.883 1 92.38 265 GLY A CA 1
ATOM 1989 C C . GLY A 1 265 ? -10.266 2.607 -9.719 1 92.38 265 GLY A C 1
ATOM 1990 O O . GLY A 1 265 ? -11.469 2.811 -9.914 1 92.38 265 GLY A O 1
ATOM 1991 N N . ALA A 1 266 ? -9.781 2.521 -8.562 1 96.19 266 ALA A N 1
ATOM 1992 C CA . ALA A 1 266 ? -10.633 2.518 -7.371 1 96.19 266 ALA A CA 1
ATOM 1993 C C . ALA A 1 266 ? -11.039 3.938 -6.98 1 96.19 266 ALA A C 1
ATOM 1995 O O . ALA A 1 266 ? -11.977 4.133 -6.215 1 96.19 266 ALA A O 1
ATOM 1996 N N . PHE A 1 267 ? -10.312 4.957 -7.543 1 95.75 267 PHE A N 1
ATOM 1997 C CA . PHE A 1 267 ? -10.469 6.32 -7.051 1 95.75 267 PHE A CA 1
ATOM 1998 C C . PHE A 1 267 ? -10.758 7.281 -8.195 1 95.75 267 PHE A C 1
ATOM 2000 O O . PHE A 1 267 ? -10.359 7.035 -9.336 1 95.75 267 PHE A O 1
ATOM 2007 N N . GLU A 1 268 ? -11.508 8.227 -7.898 1 91.75 268 GLU A N 1
ATOM 2008 C CA . GLU A 1 268 ? -11.695 9.391 -8.758 1 91.75 268 GLU A CA 1
ATOM 2009 C C . GLU A 1 268 ? -10.961 10.609 -8.203 1 91.75 268 GLU A C 1
ATOM 2011 O O . GLU A 1 268 ? -11.281 11.094 -7.113 1 91.75 268 GLU A O 1
ATOM 2016 N N . GLU A 1 269 ? -9.953 11.031 -8.867 1 94.62 269 GLU A N 1
ATOM 2017 C CA . GLU A 1 269 ? -9.273 12.281 -8.531 1 94.62 269 GLU A CA 1
ATOM 2018 C C . GLU A 1 269 ? -10.07 13.492 -9.008 1 94.62 269 GLU A C 1
ATOM 2020 O O . GLU A 1 269 ? -10.461 13.562 -10.172 1 94.62 269 GLU A O 1
ATOM 2025 N N . PHE A 1 270 ? -10.242 14.406 -8.109 1 93.88 270 PHE A N 1
ATOM 2026 C CA . PHE A 1 270 ? -10.969 15.602 -8.539 1 93.88 270 PHE A CA 1
ATOM 2027 C C . PHE A 1 270 ? -10.086 16.469 -9.43 1 93.88 270 PHE A C 1
ATOM 2029 O O . PHE A 1 270 ? -8.914 16.688 -9.125 1 93.88 270 PHE A O 1
ATOM 2036 N N . ALA A 1 271 ? -10.664 17.016 -10.438 1 93.5 271 ALA A N 1
ATOM 2037 C CA . ALA A 1 271 ? -9.93 17.719 -11.492 1 93.5 271 ALA A CA 1
ATOM 2038 C C . ALA A 1 271 ? -9.289 18.984 -10.953 1 93.5 271 ALA A C 1
ATOM 2040 O O . ALA A 1 271 ? -8.281 19.453 -11.477 1 93.5 271 ALA A O 1
ATOM 2041 N N . ASP A 1 272 ? -9.805 19.516 -9.906 1 93.94 272 ASP A N 1
ATOM 2042 C CA . ASP A 1 272 ? -9.336 20.797 -9.367 1 93.94 272 ASP A CA 1
ATOM 2043 C C . ASP A 1 272 ? -8.219 20.578 -8.344 1 93.94 272 ASP A C 1
ATOM 2045 O O . ASP A 1 272 ? -7.574 21.531 -7.91 1 93.94 272 ASP A O 1
ATOM 2049 N N . ALA A 1 273 ? -7.902 19.328 -8.016 1 97.5 273 ALA A N 1
ATOM 2050 C CA . ALA A 1 273 ? -6.977 19.047 -6.93 1 97.5 273 ALA A CA 1
ATOM 2051 C C . ALA A 1 273 ? -5.543 19.406 -7.312 1 97.5 273 ALA A C 1
ATOM 2053 O O . ALA A 1 273 ? -4.918 20.25 -6.672 1 97.5 273 ALA A O 1
ATOM 2054 N N . LYS A 1 274 ? -5.035 18.859 -8.359 1 96.75 274 LYS A N 1
ATOM 2055 C CA . LYS A 1 274 ? -3.637 19.062 -8.719 1 96.75 274 LYS A CA 1
ATOM 2056 C C . LYS A 1 274 ? -3.387 20.5 -9.156 1 96.75 274 LYS A C 1
ATOM 2058 O O . LYS A 1 274 ? -2.385 21.109 -8.773 1 96.75 274 LYS A O 1
ATOM 2063 N N . PRO A 1 275 ? -4.312 21.141 -9.938 1 96.06 275 PRO A N 1
ATOM 2064 C CA . PRO A 1 275 ? -4.129 22.562 -10.219 1 96.06 275 PRO A CA 1
ATOM 2065 C C . PRO A 1 275 ? -4.027 23.406 -8.953 1 96.06 275 PRO A C 1
ATOM 2067 O O . PRO A 1 275 ? -3.191 24.312 -8.875 1 96.06 275 PRO A O 1
ATOM 2070 N N . PHE A 1 276 ? -4.82 23.109 -7.996 1 98 276 PHE A N 1
ATOM 2071 C CA . PHE A 1 276 ? -4.762 23.828 -6.73 1 98 276 PHE A CA 1
ATOM 2072 C C . PHE A 1 276 ? -3.422 23.609 -6.043 1 98 276 PHE A C 1
ATOM 2074 O O . PHE A 1 276 ? -2.805 24.562 -5.555 1 98 276 PHE A O 1
ATOM 2081 N N . LEU A 1 277 ? -2.967 22.375 -6.023 1 98.38 277 LEU A N 1
ATOM 2082 C CA . LEU A 1 277 ? -1.707 22.047 -5.371 1 98.38 277 LEU A CA 1
ATOM 2083 C C . LEU A 1 277 ? -0.533 22.703 -6.082 1 98.38 277 LEU A C 1
ATOM 2085 O O . LEU A 1 277 ? 0.406 23.172 -5.434 1 98.38 277 LEU A O 1
ATOM 2089 N N . GLU A 1 278 ? -0.562 22.734 -7.367 1 95.75 278 GLU A N 1
ATOM 2090 C CA . GLU A 1 278 ? 0.462 23.422 -8.141 1 95.75 278 GLU A CA 1
ATOM 2091 C C . GLU A 1 278 ? 0.467 24.922 -7.816 1 95.75 278 GLU A C 1
ATOM 2093 O O . GLU A 1 278 ? 1.53 25.516 -7.648 1 95.75 278 GLU A O 1
ATOM 2098 N N . TRP A 1 279 ? -0.711 25.438 -7.742 1 95.69 279 TRP A N 1
ATOM 2099 C CA . TRP A 1 279 ? -0.836 26.844 -7.398 1 95.69 279 TRP A CA 1
ATOM 2100 C C . TRP A 1 279 ? -0.253 27.125 -6.016 1 95.69 279 TRP A C 1
ATOM 2102 O O . TRP A 1 279 ? 0.479 28.094 -5.832 1 95.69 279 TRP A O 1
ATOM 2112 N N . THR A 1 280 ? -0.543 26.25 -5.027 1 97.25 280 THR A N 1
ATOM 2113 C CA . THR A 1 280 ? -0.014 26.438 -3.682 1 97.25 280 THR A CA 1
ATOM 2114 C C . THR A 1 280 ? 1.512 26.422 -3.693 1 97.25 280 THR A C 1
ATOM 2116 O O . THR A 1 280 ? 2.156 27.219 -3.006 1 97.25 280 THR A O 1
ATOM 2119 N N . ARG A 1 281 ? 2.021 25.531 -4.445 1 94.81 281 ARG A N 1
ATOM 2120 C CA . ARG A 1 281 ? 3.473 25.453 -4.57 1 94.81 281 ARG A CA 1
ATOM 2121 C C . ARG A 1 281 ? 4.047 26.734 -5.145 1 94.81 281 ARG A C 1
ATOM 2123 O O . ARG A 1 281 ? 5.055 27.25 -4.652 1 94.81 281 ARG A O 1
ATOM 2130 N N . GLN A 1 282 ? 3.414 27.312 -6.137 1 93.06 282 GLN A N 1
ATOM 2131 C CA . GLN A 1 282 ? 3.859 28.547 -6.777 1 93.06 282 GLN A CA 1
ATOM 2132 C C . GLN A 1 282 ? 3.781 29.734 -5.816 1 93.06 282 GLN A C 1
ATOM 2134 O O . GLN A 1 282 ? 4.594 30.656 -5.891 1 93.06 282 GLN A O 1
ATOM 2139 N N . GLN A 1 283 ? 2.854 29.656 -4.91 1 92.38 283 GLN A N 1
ATOM 2140 C CA . GLN A 1 283 ? 2.639 30.75 -3.965 1 92.38 283 GLN A CA 1
ATOM 2141 C C . GLN A 1 283 ? 3.52 30.578 -2.729 1 92.38 283 GLN A C 1
ATOM 2143 O O . GLN A 1 283 ? 3.49 31.422 -1.822 1 92.38 283 GLN A O 1
ATOM 2148 N N . GLY A 1 284 ? 4.199 29.438 -2.668 1 92.75 284 GLY A N 1
ATOM 2149 C CA . GLY A 1 284 ? 5.062 29.188 -1.524 1 92.75 284 GLY A CA 1
ATOM 2150 C 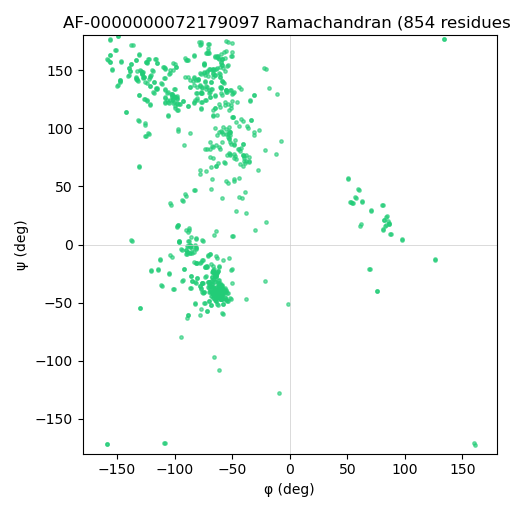C . GLY A 1 284 ? 4.309 28.688 -0.306 1 92.75 284 GLY A C 1
ATOM 2151 O O . GLY A 1 284 ? 4.812 28.766 0.816 1 92.75 284 GLY A O 1
ATOM 2152 N N . LEU A 1 285 ? 3.092 28.297 -0.445 1 96.38 285 LEU A N 1
ATOM 2153 C CA . LEU A 1 285 ? 2.312 27.703 0.637 1 96.38 285 LEU A CA 1
ATOM 2154 C C . LEU A 1 285 ? 2.734 26.25 0.883 1 96.38 285 LEU A C 1
ATOM 2156 O O . LEU A 1 285 ? 2.98 25.5 -0.064 1 96.38 285 LEU A O 1
ATOM 2160 N N . THR A 1 286 ? 2.891 25.922 2.164 1 97.94 286 THR A N 1
ATOM 2161 C CA . THR A 1 286 ? 3.156 24.531 2.527 1 97.94 286 THR A CA 1
ATOM 2162 C C . THR A 1 286 ? 1.853 23.75 2.691 1 97.94 286 THR A C 1
ATOM 2164 O O . THR A 1 286 ? 0.891 24.266 3.27 1 97.94 286 THR A O 1
ATOM 2167 N N . VAL A 1 287 ? 1.843 22.562 2.127 1 98.69 287 VAL A N 1
ATOM 2168 C CA . VAL A 1 287 ? 0.608 21.781 2.123 1 98.69 287 VAL A CA 1
ATOM 2169 C C . VAL A 1 287 ? 0.838 20.438 2.826 1 98.69 287 VAL A C 1
ATOM 2171 O O . VAL A 1 287 ? 1.924 19.859 2.736 1 98.69 287 VAL A O 1
ATOM 2174 N N . GLY A 1 288 ? -0.163 19.953 3.518 1 98.75 288 GLY A N 1
ATOM 2175 C CA . GLY A 1 288 ? -0.191 18.609 4.09 1 98.75 288 GLY A CA 1
ATOM 2176 C C . GLY A 1 288 ? -1.587 18.016 4.168 1 98.75 288 GLY A C 1
ATOM 2177 O O . GLY A 1 288 ? -2.555 18.641 3.727 1 98.75 288 GLY A O 1
ATOM 2178 N N . VAL A 1 289 ? -1.621 16.828 4.66 1 98.75 289 VAL A N 1
ATOM 2179 C CA . VAL A 1 289 ? -2.908 16.141 4.766 1 98.75 289 VAL A CA 1
ATOM 2180 C C . VAL A 1 289 ? -3.182 15.773 6.219 1 98.75 289 VAL A C 1
ATOM 2182 O O . VAL A 1 289 ? -2.27 15.367 6.945 1 98.75 289 VAL A O 1
ATOM 2185 N N . THR A 1 290 ? -4.387 16 6.652 1 98.69 290 THR A N 1
ATOM 2186 C CA . THR A 1 290 ? -4.934 15.602 7.945 1 98.69 290 THR A CA 1
ATOM 2187 C C . THR A 1 290 ? -6.289 14.922 7.773 1 98.69 290 THR A C 1
ATOM 2189 O O . THR A 1 290 ? -7.285 15.578 7.465 1 98.69 290 THR A O 1
ATOM 2192 N N . THR A 1 291 ? -6.297 13.602 7.953 1 98.56 291 THR A N 1
ATOM 2193 C CA . THR A 1 291 ? -7.484 12.844 7.594 1 98.56 291 THR A CA 1
ATOM 2194 C C . THR A 1 291 ? -7.773 11.766 8.633 1 98.56 291 THR A C 1
ATOM 2196 O O . THR A 1 291 ? -6.867 11.312 9.336 1 98.56 291 THR A O 1
ATOM 2199 N N . ASN A 1 292 ? -9.047 11.422 8.766 1 98.12 292 ASN A N 1
ATOM 2200 C CA . ASN A 1 292 ? -9.445 10.367 9.68 1 98.12 292 ASN A CA 1
ATOM 2201 C C . ASN A 1 292 ? -9.242 8.984 9.062 1 98.12 292 ASN A C 1
ATOM 2203 O O . ASN A 1 292 ? -9.516 7.969 9.703 1 98.12 292 ASN A O 1
ATOM 2207 N N . GLU A 1 293 ? -8.688 8.867 7.906 1 97.25 293 GLU A N 1
ATOM 2208 C CA . GLU A 1 293 ? -8.516 7.598 7.203 1 97.25 293 GLU A CA 1
ATOM 2209 C C . GLU A 1 293 ? -7.359 6.793 7.789 1 97.25 293 GLU A C 1
ATOM 2211 O O . GLU A 1 293 ? -6.676 7.258 8.703 1 97.25 293 GLU A O 1
ATOM 2216 N N . ASP A 1 294 ? -7.223 5.574 7.336 1 97.31 294 ASP A N 1
ATOM 2217 C CA . ASP A 1 294 ? -6.145 4.711 7.801 1 97.31 294 ASP A CA 1
ATOM 2218 C C . ASP A 1 294 ? -4.824 5.066 7.121 1 97.31 294 ASP A C 1
ATOM 2220 O O . ASP A 1 294 ? -4.797 5.887 6.203 1 97.31 294 ASP A O 1
ATOM 2224 N N . ALA A 1 295 ? -3.775 4.453 7.527 1 96.69 295 ALA A N 1
ATOM 2225 C CA . ALA A 1 295 ? -2.418 4.805 7.117 1 96.69 295 ALA A CA 1
ATOM 2226 C C . ALA A 1 295 ? -2.162 4.406 5.664 1 96.69 295 ALA A C 1
ATOM 2228 O O . ALA A 1 295 ? -1.222 4.898 5.039 1 96.69 295 ALA A O 1
ATOM 2229 N N . ARG A 1 296 ? -2.945 3.525 5.109 1 97.19 296 ARG A N 1
ATOM 2230 C CA . ARG A 1 296 ? -2.756 3.098 3.725 1 97.19 296 ARG A CA 1
ATOM 2231 C C . ARG A 1 296 ? -2.922 4.27 2.762 1 97.19 296 ARG A C 1
ATOM 2233 O O . ARG A 1 296 ? -2.283 4.309 1.708 1 97.19 296 ARG A O 1
ATOM 2240 N N . VAL A 1 297 ? -3.744 5.23 3.117 1 97.88 297 VAL A N 1
ATOM 2241 C CA . VAL A 1 297 ? -3.963 6.398 2.27 1 97.88 297 VAL A CA 1
ATOM 2242 C C . VAL A 1 297 ? -2.648 7.156 2.082 1 97.88 297 VAL A C 1
ATOM 2244 O O . VAL A 1 297 ? -2.379 7.684 1.001 1 97.88 297 VAL A O 1
ATOM 2247 N N . LEU A 1 298 ? -1.837 7.164 3.129 1 97.56 298 LEU A N 1
ATOM 2248 C CA . LEU A 1 298 ? -0.577 7.898 3.09 1 97.56 298 LEU A CA 1
ATOM 2249 C C . LEU A 1 298 ? 0.473 7.137 2.289 1 97.56 298 LEU A C 1
ATOM 2251 O O . LEU A 1 298 ? 1.226 7.734 1.517 1 97.56 298 LEU A O 1
ATOM 2255 N N . ASP A 1 299 ? 0.435 5.828 2.455 1 96.44 299 ASP A N 1
ATOM 2256 C CA . ASP A 1 299 ? 1.528 5.008 1.943 1 96.44 299 ASP A CA 1
ATOM 2257 C C . ASP A 1 299 ? 1.234 4.52 0.526 1 96.44 299 ASP A C 1
ATOM 2259 O O . ASP A 1 299 ? 2.15 4.148 -0.211 1 96.44 299 ASP A O 1
ATOM 2263 N N . THR A 1 300 ? 0 4.516 0.172 1 97.5 300 THR A N 1
ATOM 2264 C CA . THR A 1 300 ? -0.371 3.877 -1.087 1 97.5 300 THR A CA 1
ATOM 2265 C C . THR A 1 300 ? -1.235 4.809 -1.931 1 97.5 300 THR A C 1
ATOM 2267 O O . THR A 1 300 ? -0.844 5.199 -3.033 1 97.5 300 THR A O 1
ATOM 2270 N N . THR A 1 301 ? -2.322 5.324 -1.419 1 98.31 301 THR A N 1
ATOM 2271 C CA . THR A 1 301 ? -3.314 6.031 -2.219 1 98.31 301 THR A CA 1
ATOM 2272 C C . THR A 1 301 ? -2.754 7.352 -2.736 1 98.31 301 THR A C 1
ATOM 2274 O O . THR A 1 301 ? -2.793 7.621 -3.938 1 98.31 301 THR A O 1
ATOM 2277 N N . LEU A 1 302 ? -2.225 8.156 -1.835 1 98.56 302 LEU A N 1
ATOM 2278 C CA . LEU A 1 302 ? -1.726 9.477 -2.223 1 98.56 302 LEU A CA 1
ATOM 2279 C C . LEU A 1 302 ? -0.532 9.352 -3.164 1 98.56 302 LEU A C 1
ATOM 2281 O O . LEU A 1 302 ? -0.467 10.031 -4.188 1 98.56 302 LEU A O 1
ATOM 2285 N N . PRO A 1 303 ? 0.395 8.43 -2.879 1 98.19 303 PRO A N 1
ATOM 2286 C CA . PRO A 1 303 ? 1.521 8.273 -3.803 1 98.19 303 PRO A CA 1
ATOM 2287 C C . PRO A 1 303 ? 1.096 7.719 -5.16 1 98.19 303 PRO A C 1
ATOM 2289 O O . PRO A 1 303 ? 1.583 8.18 -6.199 1 98.19 303 PRO A O 1
ATOM 2292 N N . MET A 1 304 ? 0.233 6.777 -5.121 1 97.62 304 MET A N 1
ATOM 2293 C CA . MET A 1 304 ? -0.248 6.164 -6.355 1 97.62 304 MET A CA 1
ATOM 2294 C C . MET A 1 304 ? -0.846 7.211 -7.289 1 97.62 304 MET A C 1
ATOM 2296 O O . MET A 1 304 ? -0.634 7.164 -8.5 1 97.62 304 MET A O 1
ATOM 2300 N N . LEU A 1 305 ? -1.519 8.148 -6.703 1 97.44 305 LEU A N 1
ATOM 2301 C CA . LEU A 1 305 ? -2.217 9.164 -7.488 1 97.44 305 LEU A CA 1
ATOM 2302 C C . LEU A 1 305 ? -1.347 10.398 -7.68 1 97.44 305 LEU A C 1
ATOM 2304 O O . LEU A 1 305 ? -1.77 11.375 -8.312 1 97.44 305 LEU A O 1
ATOM 2308 N N . GLY A 1 306 ? -0.155 10.445 -7.066 1 96 306 GLY A N 1
ATOM 2309 C CA . GLY A 1 306 ? 0.816 11.5 -7.301 1 96 306 GLY A CA 1
ATOM 2310 C C . GLY A 1 306 ? 0.6 12.719 -6.422 1 96 306 GLY A C 1
ATOM 2311 O O . GLY A 1 306 ? 1.104 13.805 -6.723 1 96 306 GLY A O 1
ATOM 2312 N N . PHE A 1 307 ? -0.136 12.594 -5.348 1 98.19 307 PHE A N 1
ATOM 2313 C CA . PHE A 1 307 ? -0.449 13.734 -4.496 1 98.19 307 PHE A CA 1
ATOM 2314 C C . PHE A 1 307 ? 0.652 13.961 -3.467 1 98.19 307 PHE A C 1
ATOM 2316 O O . PHE A 1 307 ? 0.883 15.094 -3.037 1 98.19 307 PHE A O 1
ATOM 2323 N N . HIS A 1 308 ? 1.373 12.922 -3.088 1 97.44 308 HIS A N 1
ATOM 2324 C CA . HIS A 1 308 ? 2.283 12.969 -1.948 1 97.44 308 HIS A CA 1
ATOM 2325 C C . HIS A 1 308 ? 3.432 13.938 -2.201 1 97.44 308 HIS A C 1
ATOM 2327 O O . HIS A 1 308 ? 3.971 14.523 -1.262 1 97.44 308 HIS A O 1
ATOM 2333 N N . ASP A 1 309 ? 3.781 14.172 -3.43 1 95.06 309 ASP A N 1
ATOM 2334 C CA . ASP A 1 309 ? 4.93 15.008 -3.773 1 95.06 309 ASP A CA 1
ATOM 2335 C C . ASP A 1 309 ? 4.637 16.484 -3.508 1 95.06 309 ASP A C 1
ATOM 2337 O O . ASP A 1 309 ? 5.555 17.297 -3.412 1 95.06 309 ASP A O 1
ATOM 2341 N N . PHE A 1 310 ? 3.357 16.844 -3.395 1 97.38 310 PHE A N 1
ATOM 2342 C CA . PHE A 1 310 ? 2.959 18.219 -3.119 1 97.38 310 PHE A CA 1
ATOM 2343 C C . PHE A 1 310 ? 2.932 18.484 -1.617 1 97.38 310 PHE A C 1
ATOM 2345 O O . PHE A 1 310 ? 2.814 19.625 -1.187 1 97.38 310 PHE A O 1
ATOM 2352 N N . MET A 1 311 ? 3.109 17.422 -0.801 1 98.31 311 MET A N 1
ATOM 2353 C CA . MET A 1 311 ? 2.766 17.547 0.614 1 98.31 311 MET A CA 1
ATOM 2354 C C . MET A 1 311 ? 4.008 17.422 1.488 1 98.31 311 MET A C 1
ATOM 2356 O O . MET A 1 311 ? 4.977 16.766 1.106 1 98.31 311 MET A O 1
ATOM 2360 N N . ARG A 1 312 ? 3.834 18.031 2.689 1 97.75 312 ARG A N 1
ATOM 2361 C CA . ARG A 1 312 ? 4.996 18.031 3.57 1 97.75 312 ARG A CA 1
ATOM 2362 C C . ARG A 1 312 ? 4.695 17.328 4.887 1 97.75 312 ARG A C 1
ATOM 2364 O O . ARG A 1 312 ? 5.609 16.875 5.582 1 97.75 312 ARG A O 1
ATOM 2371 N N . TRP A 1 313 ? 3.467 17.219 5.266 1 97.75 313 TRP A N 1
ATOM 2372 C CA . TRP A 1 313 ? 3.131 16.438 6.449 1 97.75 313 TRP A CA 1
ATOM 2373 C C . TRP A 1 313 ? 1.946 15.508 6.168 1 97.75 313 TRP A C 1
ATOM 2375 O O . TRP A 1 313 ? 1.22 15.703 5.191 1 97.75 313 TRP A O 1
ATOM 2385 N N . PHE A 1 314 ? 1.842 14.508 6.953 1 98.38 314 PHE A N 1
ATOM 2386 C CA . PHE A 1 314 ? 0.872 13.438 6.762 1 98.38 314 PHE A CA 1
ATOM 2387 C C . PHE A 1 314 ? 0.32 12.969 8.102 1 98.38 314 PHE A C 1
ATOM 2389 O O . PHE A 1 314 ? 1.049 12.383 8.906 1 98.38 314 PHE A O 1
ATOM 2396 N N . ILE A 1 315 ? -0.986 13.219 8.305 1 98 315 ILE A N 1
ATOM 2397 C CA . ILE A 1 315 ? -1.604 12.867 9.578 1 98 315 ILE A CA 1
ATOM 2398 C C . ILE A 1 315 ? -2.83 11.992 9.336 1 98 315 ILE A C 1
ATOM 2400 O O . ILE A 1 315 ? -3.707 12.344 8.547 1 98 315 ILE A O 1
ATOM 2404 N N . THR A 1 316 ? -2.852 10.859 9.945 1 98.06 316 THR A N 1
ATOM 2405 C CA . THR A 1 316 ? -4.043 10.016 9.938 1 98.06 316 THR A CA 1
ATOM 2406 C C . THR A 1 316 ? -4.488 9.688 11.367 1 98.06 316 THR A C 1
ATOM 2408 O O . THR A 1 316 ? -3.678 9.711 12.289 1 98.06 316 THR A O 1
ATOM 2411 N N . SER A 1 317 ? -5.77 9.383 11.461 1 97.69 317 SER A N 1
ATOM 2412 C CA . SER A 1 317 ? -6.305 8.969 12.75 1 97.69 317 SER A CA 1
ATOM 2413 C C . SER A 1 317 ? -5.617 7.699 13.258 1 97.69 317 SER A C 1
ATOM 2415 O O . SER A 1 317 ? -5.391 7.547 14.453 1 97.69 317 SER A O 1
ATOM 2417 N N . GLN A 1 318 ? -5.242 6.836 12.352 1 97.31 318 GLN A N 1
ATOM 2418 C CA . GLN A 1 318 ? -4.641 5.566 12.758 1 97.31 318 GLN A CA 1
ATOM 2419 C C . GLN A 1 318 ? -3.283 5.789 13.414 1 97.31 318 GLN A C 1
ATOM 2421 O O . GLN A 1 318 ? -2.967 5.156 14.43 1 97.31 318 GLN A O 1
ATOM 2426 N N . GLU A 1 319 ? -2.527 6.66 12.883 1 94.38 319 GLU A N 1
ATOM 2427 C CA . GLU A 1 319 ? -1.18 6.859 13.406 1 94.38 319 GLU A CA 1
ATOM 2428 C C . GLU A 1 319 ? -1.205 7.691 14.688 1 94.38 319 GLU A C 1
ATOM 2430 O O . GLU A 1 319 ? -0.421 7.445 15.609 1 94.38 319 GLU A O 1
ATOM 2435 N N . VAL A 1 320 ? -2.162 8.672 14.727 1 94.25 320 VAL A N 1
ATOM 2436 C CA . VAL A 1 320 ? -2.209 9.578 15.867 1 94.25 320 VAL A CA 1
ATOM 2437 C C . VAL A 1 320 ? -2.959 8.93 17.031 1 94.25 320 VAL A C 1
ATOM 2439 O O . VAL A 1 320 ? -2.666 9.195 18.188 1 94.25 320 VAL A O 1
ATOM 2442 N N . GLY A 1 321 ? -3.947 8.094 16.688 1 94.75 321 GLY A N 1
ATOM 2443 C CA . GLY A 1 321 ? -4.762 7.457 17.719 1 94.75 321 GLY A CA 1
ATOM 2444 C C . GLY A 1 321 ? -5.953 8.297 18.141 1 94.75 321 GLY A C 1
ATOM 2445 O O . GLY A 1 321 ? -6.59 8.008 19.156 1 94.75 321 GLY A O 1
ATOM 2446 N N . HIS A 1 322 ? -6.191 9.375 17.406 1 95.19 322 HIS A N 1
ATOM 2447 C CA . HIS A 1 322 ? -7.363 10.234 17.562 1 95.19 322 HIS A CA 1
ATOM 2448 C C . HIS A 1 322 ? -8.023 10.492 16.203 1 95.19 322 HIS A C 1
ATOM 2450 O O . HIS A 1 322 ? -7.434 10.219 15.156 1 95.19 322 HIS A O 1
ATOM 2456 N N . GLN A 1 323 ? -9.219 10.945 16.266 1 97.31 323 GLN A N 1
ATOM 2457 C CA . GLN A 1 323 ? -9.93 11.305 15.047 1 97.31 323 GLN A CA 1
ATOM 2458 C C . GLN A 1 323 ? -10.469 12.734 15.133 1 97.31 323 GLN A C 1
ATOM 2460 O O . GLN A 1 323 ? -10.805 13.211 16.219 1 97.31 323 GLN A O 1
ATOM 2465 N N . LYS A 1 324 ? -10.43 13.414 13.953 1 97.56 324 LYS A N 1
ATOM 2466 C CA . LYS A 1 324 ? -11.211 14.648 13.891 1 97.56 324 LYS A CA 1
ATOM 2467 C C . LYS A 1 324 ? -12.648 14.406 14.352 1 97.56 324 LYS A C 1
ATOM 2469 O O . LYS A 1 324 ? -13.234 13.367 14.047 1 97.56 324 LYS A O 1
ATOM 2474 N N . PRO A 1 325 ? -13.172 15.305 15.242 1 96.81 325 PRO A N 1
ATOM 2475 C CA . PRO A 1 325 ? -12.758 16.688 15.484 1 96.81 325 PRO A CA 1
ATOM 2476 C C . PRO A 1 325 ? -11.828 16.828 16.688 1 96.81 325 PRO A C 1
ATOM 2478 O O . PRO A 1 325 ? -11.578 17.938 17.156 1 96.81 325 PRO A O 1
ATOM 2481 N N . ASN A 1 326 ? -11.25 15.758 17.188 1 95.56 326 ASN A N 1
ATOM 2482 C CA . ASN A 1 326 ? -10.312 15.859 18.297 1 95.56 326 ASN A CA 1
ATOM 2483 C C . ASN A 1 326 ? -9.18 16.844 17.984 1 95.56 326 ASN A C 1
ATOM 2485 O O . ASN A 1 326 ? -8.57 16.766 16.906 1 95.56 326 ASN A O 1
ATOM 2489 N N . GLN A 1 327 ? -8.891 17.734 18.875 1 93.44 327 GLN A N 1
ATOM 2490 C CA . GLN A 1 327 ? -7.949 18.828 18.641 1 93.44 327 GLN A CA 1
ATOM 2491 C C . GLN A 1 327 ? -6.543 18.297 18.375 1 93.44 327 GLN A C 1
ATOM 2493 O O . GLN A 1 327 ? -5.75 18.938 17.688 1 93.44 327 GLN A O 1
ATOM 2498 N N . TRP A 1 328 ? -6.277 17.109 18.859 1 92.25 328 TRP A N 1
ATOM 2499 C CA . TRP A 1 328 ? -4.93 16.562 18.734 1 92.25 328 TRP A CA 1
ATOM 2500 C C . TRP A 1 328 ? -4.582 16.266 17.281 1 92.25 328 TRP A C 1
ATOM 2502 O O . TRP A 1 328 ? -3.408 16.297 16.906 1 92.25 328 TRP A O 1
ATOM 2512 N N . MET A 1 329 ? -5.559 16 16.516 1 97.38 329 MET A N 1
ATOM 2513 C CA . MET A 1 329 ? -5.316 15.836 15.078 1 97.38 329 MET A CA 1
ATOM 2514 C C . MET A 1 329 ? -4.715 17.109 14.484 1 97.38 329 MET A C 1
ATOM 2516 O O . MET A 1 329 ? -3.75 17.031 13.719 1 97.38 329 MET A O 1
ATOM 2520 N N . TYR A 1 330 ? -5.18 18.219 14.914 1 97.75 330 TYR A N 1
ATOM 2521 C CA . TYR A 1 330 ? -4.777 19.5 14.344 1 97.75 330 TYR A CA 1
ATOM 2522 C C . TYR A 1 330 ? -3.496 20 14.992 1 97.75 330 TYR A C 1
ATOM 2524 O O . TYR A 1 330 ? -2.682 20.672 14.344 1 97.75 330 TYR A O 1
ATOM 2532 N N . VAL A 1 331 ? -3.314 19.672 16.234 1 95.69 331 VAL A N 1
ATOM 2533 C CA . VAL A 1 331 ? -2.08 20.016 16.922 1 95.69 331 VAL A CA 1
ATOM 2534 C C . VAL A 1 331 ? -0.904 19.281 16.281 1 95.69 331 VAL A C 1
ATOM 2536 O O . VAL A 1 331 ? 0.153 19.859 16.047 1 95.69 331 VAL A O 1
ATOM 2539 N N . GLU A 1 332 ? -1.155 17.984 16.016 1 95.81 332 GLU A N 1
ATOM 2540 C CA . GLU A 1 332 ? -0.107 17.203 15.359 1 95.81 332 GLU A CA 1
ATOM 2541 C C . GLU A 1 332 ? 0.196 17.75 13.969 1 95.81 332 GLU A C 1
ATOM 2543 O O . GLU A 1 332 ? 1.355 17.797 13.547 1 95.81 332 GLU A O 1
ATOM 2548 N N . ALA A 1 333 ? -0.799 18.156 13.273 1 97.62 333 ALA A N 1
ATOM 2549 C CA . ALA A 1 333 ? -0.604 18.781 11.961 1 97.62 333 ALA A CA 1
ATOM 2550 C C . ALA A 1 333 ? 0.241 20.047 12.078 1 97.62 333 ALA A C 1
ATOM 2552 O O . ALA A 1 333 ? 1.162 20.25 11.289 1 97.62 333 ALA A O 1
ATOM 2553 N N . TRP A 1 334 ? -0.065 20.828 13.094 1 97.44 334 TRP A N 1
ATOM 2554 C CA . TRP A 1 334 ? 0.683 22.062 13.32 1 97.44 334 TRP A CA 1
ATOM 2555 C C . TRP A 1 334 ? 2.145 21.766 13.641 1 97.44 334 TRP A C 1
ATOM 2557 O O . TRP A 1 334 ? 3.049 22.406 13.094 1 97.44 334 TRP A O 1
ATOM 2567 N N . ARG A 1 335 ? 2.354 20.812 14.469 1 95.31 335 ARG A N 1
ATOM 2568 C CA . ARG A 1 335 ? 3.711 20.438 14.859 1 95.31 335 ARG A CA 1
ATOM 2569 C C . ARG A 1 335 ? 4.535 20.031 13.641 1 95.31 335 ARG A C 1
ATOM 2571 O O . ARG A 1 335 ? 5.652 20.5 13.445 1 95.31 335 ARG A O 1
ATOM 2578 N N . GLU A 1 336 ? 3.986 19.219 12.828 1 96.06 336 GLU A N 1
ATOM 2579 C CA . GLU A 1 336 ? 4.707 18.75 11.648 1 96.06 336 GLU A CA 1
ATOM 2580 C C . GLU A 1 336 ? 4.887 19.875 10.633 1 96.06 336 GLU A C 1
ATOM 2582 O O . GLU A 1 336 ? 5.949 20 10.023 1 96.06 336 GLU A O 1
ATOM 2587 N N . ALA A 1 337 ? 3.855 20.641 10.477 1 97.56 337 ALA A N 1
ATOM 2588 C CA . ALA A 1 337 ? 3.936 21.766 9.547 1 97.56 337 ALA A CA 1
ATOM 2589 C C . ALA A 1 337 ? 5.023 22.75 9.969 1 97.56 337 ALA A C 1
ATOM 2591 O O . ALA A 1 337 ? 5.688 23.344 9.125 1 97.56 337 ALA A O 1
ATOM 2592 N N . SER A 1 338 ? 5.199 22.906 11.234 1 96.38 338 SER A N 1
ATOM 2593 C CA . SER A 1 338 ? 6.133 23.875 11.781 1 96.38 338 SER A CA 1
ATOM 2594 C C . SER A 1 338 ? 7.574 23.516 11.438 1 96.38 338 SER A C 1
ATOM 2596 O O . SER A 1 338 ? 8.461 24.375 11.469 1 96.38 338 SER A O 1
ATOM 2598 N N . LEU A 1 339 ? 7.797 22.281 11.133 1 93.88 339 LEU A N 1
ATOM 2599 C CA . LEU A 1 339 ? 9.125 21.859 10.711 1 93.88 339 LEU A CA 1
ATOM 2600 C C . LEU A 1 339 ? 9.484 22.453 9.352 1 93.88 339 LEU A C 1
ATOM 2602 O O . LEU A 1 339 ? 10.664 22.641 9.031 1 93.88 339 LEU A O 1
ATOM 2606 N N . TRP A 1 340 ? 8.477 22.781 8.633 1 95.5 340 TRP A N 1
ATOM 2607 C CA . TRP A 1 340 ? 8.688 23.25 7.27 1 95.5 340 TRP A CA 1
ATOM 2608 C C . TRP A 1 340 ? 8.492 24.75 7.176 1 95.5 340 TRP A C 1
ATOM 2610 O O . TRP A 1 340 ? 9 25.406 6.258 1 95.5 340 TRP A O 1
ATOM 2620 N N . VAL A 1 341 ? 7.695 25.266 8.125 1 95.94 341 VAL A N 1
ATOM 2621 C CA . VAL A 1 341 ? 7.445 26.703 8.195 1 95.94 341 VAL A CA 1
ATOM 2622 C C . VAL A 1 341 ? 7.852 27.219 9.57 1 95.94 341 VAL A C 1
ATOM 2624 O O . VAL A 1 341 ? 7.039 27.25 10.5 1 95.94 341 VAL A O 1
ATOM 2627 N N . PRO A 1 342 ? 9.078 27.75 9.68 1 92.88 342 PRO A N 1
ATOM 2628 C CA . PRO A 1 342 ? 9.547 28.219 10.984 1 92.88 342 PRO A CA 1
ATOM 2629 C C . PRO A 1 342 ? 8.648 29.312 11.562 1 92.88 342 PRO A C 1
ATOM 2631 O O . PRO A 1 342 ? 8.266 30.25 10.852 1 92.88 342 PRO A O 1
ATOM 2634 N N . GLY A 1 343 ? 8.266 29.156 12.742 1 94.62 343 GLY A N 1
ATOM 2635 C CA . GLY A 1 343 ? 7.477 30.156 13.43 1 94.62 343 GLY A CA 1
ATOM 2636 C C . GLY A 1 343 ? 5.996 30.078 13.109 1 94.62 343 GLY A C 1
ATOM 2637 O O . GLY A 1 343 ? 5.227 30.969 13.461 1 94.62 343 GLY A O 1
ATOM 2638 N N . LEU A 1 344 ? 5.645 29.047 12.594 1 96.19 344 LEU A N 1
ATOM 2639 C CA . LEU A 1 344 ? 4.254 28.891 12.172 1 96.19 344 LEU A CA 1
ATOM 2640 C C . LEU A 1 344 ? 3.318 28.906 13.375 1 96.19 344 LEU A C 1
ATOM 2642 O O . LEU A 1 344 ? 3.543 28.188 14.352 1 96.19 344 LEU A O 1
ATOM 2646 N N . ARG A 1 345 ? 2.275 29.797 13.273 1 92.69 345 ARG A N 1
ATOM 2647 C CA . ARG A 1 345 ? 1.212 29.812 14.266 1 92.69 345 ARG A CA 1
ATOM 2648 C C . ARG A 1 345 ? -0.01 29.047 13.773 1 92.69 345 ARG A C 1
ATOM 2650 O O . ARG A 1 345 ? -0.231 28.922 12.57 1 92.69 345 ARG A O 1
ATOM 2657 N N . ARG A 1 346 ? -0.785 28.516 14.648 1 94.69 346 ARG A N 1
ATOM 2658 C CA . ARG A 1 346 ? -1.947 27.703 14.289 1 94.69 346 ARG A CA 1
ATOM 2659 C C . ARG A 1 346 ? -2.926 28.516 13.438 1 94.69 346 ARG A C 1
ATOM 2661 O O . ARG A 1 346 ? -3.516 27.984 12.5 1 94.69 346 ARG A O 1
ATOM 2668 N N . GLU A 1 347 ? -3.041 29.781 13.719 1 92.38 347 GLU A N 1
ATOM 2669 C CA . GLU A 1 347 ? -3.996 30.625 13.016 1 92.38 347 GLU A CA 1
ATOM 2670 C C . GLU A 1 347 ? -3.559 30.875 11.578 1 92.38 347 GLU A C 1
ATOM 2672 O O . GLU A 1 347 ? -4.32 31.438 10.773 1 92.38 347 GLU A O 1
ATOM 2677 N N . GLU A 1 348 ? -2.348 30.469 11.305 1 95.25 348 GLU A N 1
ATOM 2678 C CA . GLU A 1 348 ? -1.819 30.656 9.953 1 95.25 348 GLU A CA 1
ATOM 2679 C C . GLU A 1 348 ? -2.004 29.391 9.109 1 95.25 348 GLU A C 1
ATOM 2681 O O . GLU A 1 348 ? -1.579 29.359 7.953 1 95.25 348 GLU A O 1
ATOM 2686 N N . ILE A 1 349 ? -2.631 28.375 9.68 1 97.38 349 ILE A N 1
ATOM 2687 C CA . ILE A 1 349 ? -2.951 27.141 8.961 1 97.38 349 ILE A CA 1
ATOM 2688 C C . ILE A 1 349 ? -4.426 27.141 8.57 1 97.38 349 ILE A C 1
ATOM 2690 O O . ILE A 1 349 ? -5.297 27.406 9.406 1 97.38 349 ILE A O 1
ATOM 2694 N N . LEU A 1 350 ? -4.699 26.906 7.305 1 96.69 350 LEU A N 1
ATOM 2695 C CA . LEU A 1 350 ? -6.055 26.703 6.809 1 96.69 350 LEU A CA 1
ATOM 2696 C C . LEU A 1 350 ? -6.348 25.234 6.609 1 96.69 350 LEU A C 1
ATOM 2698 O O . LEU A 1 350 ? -5.609 24.531 5.902 1 96.69 350 LEU A O 1
ATOM 2702 N N . HIS A 1 351 ? -7.387 24.781 7.289 1 98.06 351 HIS A N 1
ATOM 2703 C CA . HIS A 1 351 ? -7.84 23.422 7.031 1 98.06 351 HIS A CA 1
ATOM 2704 C C . HIS A 1 351 ? -9.055 23.406 6.113 1 98.06 351 HIS A C 1
ATOM 2706 O O . HIS A 1 351 ? -9.984 24.188 6.297 1 98.06 351 HIS A O 1
ATOM 2712 N N . VAL A 1 352 ? -9.031 22.516 5.094 1 97.25 352 VAL A N 1
ATOM 2713 C CA . VAL A 1 352 ? -10.117 22.375 4.129 1 97.25 352 VAL A CA 1
ATOM 2714 C C . VAL A 1 352 ? -10.617 20.938 4.113 1 97.25 352 VAL A C 1
ATOM 2716 O O . VAL A 1 352 ? -9.828 20 3.934 1 97.25 352 VAL A O 1
ATOM 2719 N N . GLY A 1 353 ? -11.867 20.734 4.34 1 97.06 353 GLY A N 1
ATOM 2720 C CA . GLY A 1 353 ? -12.5 19.422 4.273 1 97.06 353 GLY A CA 1
ATOM 2721 C C . GLY A 1 353 ? -14 19.5 4.074 1 97.06 353 GLY A C 1
ATOM 2722 O O . GLY A 1 353 ? -14.547 20.562 3.818 1 97.06 353 GLY A O 1
ATOM 2723 N N . SER A 1 354 ? -14.664 18.375 4.172 1 94.19 354 SER A N 1
ATOM 2724 C CA . SER A 1 354 ? -16.062 18.328 3.76 1 94.19 354 SER A CA 1
ATOM 2725 C C . SER A 1 354 ? -16.984 18.109 4.953 1 94.19 354 SER A C 1
ATOM 2727 O O . SER A 1 354 ? -18.203 18.234 4.832 1 94.19 354 SER A O 1
ATOM 2729 N N . SER A 1 355 ? -16.453 17.75 6.043 1 94.12 355 SER A N 1
ATOM 2730 C CA . SER A 1 355 ? -17.281 17.531 7.223 1 94.12 355 SER A CA 1
ATOM 2731 C C . SER A 1 355 ? -17.391 18.781 8.078 1 94.12 355 SER A C 1
ATOM 2733 O O . SER A 1 355 ? -16.375 19.328 8.508 1 94.12 355 SER A O 1
ATOM 2735 N N . TYR A 1 356 ? -18.578 19.188 8.297 1 91.62 356 TYR A N 1
ATOM 2736 C CA . TYR A 1 356 ? -18.781 20.391 9.102 1 91.62 356 TYR A CA 1
ATOM 2737 C C . TYR A 1 356 ? -18.219 20.203 10.508 1 91.62 356 TYR A C 1
ATOM 2739 O O . TYR A 1 356 ? -17.469 21.047 10.992 1 91.62 356 TYR A O 1
ATOM 2747 N N . GLU A 1 357 ? -18.516 19.125 11.078 1 92.06 357 GLU A N 1
ATOM 2748 C CA . GLU A 1 357 ? -18.078 18.875 12.445 1 92.06 357 GLU A CA 1
ATOM 2749 C C . GLU A 1 357 ? -16.578 18.562 12.508 1 92.06 357 GLU A C 1
ATOM 2751 O O . GLU A 1 357 ? -15.844 19.172 13.281 1 92.06 357 GLU A O 1
ATOM 2756 N N . GLU A 1 358 ? -16.172 17.672 11.695 1 96.44 358 GLU A N 1
ATOM 2757 C CA . GLU A 1 358 ? -14.812 17.141 11.773 1 96.44 358 GLU A CA 1
ATOM 2758 C C . GLU A 1 358 ? -13.812 18.141 11.195 1 96.44 358 GLU A C 1
ATOM 2760 O O . GLU A 1 358 ? -12.758 18.375 11.797 1 96.44 358 GLU A O 1
ATOM 2765 N N . ASP A 1 359 ? -14.141 18.781 10.117 1 96.56 359 ASP A N 1
ATOM 2766 C CA . ASP A 1 359 ? -13.156 19.562 9.367 1 96.56 359 ASP A CA 1
ATOM 2767 C C . ASP A 1 359 ? -13.289 21.047 9.656 1 96.56 359 ASP A C 1
ATOM 2769 O O . ASP A 1 359 ? -12.289 21.766 9.703 1 96.56 359 ASP A O 1
ATOM 2773 N N . PHE A 1 360 ? -14.477 21.5 9.789 1 92.94 360 PHE A N 1
ATOM 2774 C CA . PHE A 1 360 ? -14.68 22.938 9.984 1 92.94 360 PHE A CA 1
ATOM 2775 C C . PHE A 1 360 ? -14.617 23.297 11.469 1 92.94 360 PHE A C 1
ATOM 2777 O O . PHE A 1 360 ? -13.719 24.016 11.906 1 92.94 360 PHE A O 1
ATOM 2784 N N . CYS A 1 361 ? -15.531 22.703 12.242 1 92.25 361 CYS A N 1
ATOM 2785 C CA . CYS A 1 361 ? -15.594 23.016 13.664 1 92.25 361 CYS A CA 1
ATOM 2786 C C . CYS A 1 361 ? -14.344 22.531 14.383 1 92.25 361 CYS A C 1
ATOM 2788 O O . CYS A 1 361 ? -13.773 23.25 15.203 1 92.25 361 CYS A O 1
ATOM 2790 N N . GLY A 1 362 ? -13.883 21.297 14.047 1 94.31 362 GLY A N 1
ATOM 2791 C CA . GLY A 1 362 ? -12.695 20.75 14.68 1 94.31 362 GLY A CA 1
ATOM 2792 C C . GLY A 1 362 ? -11.461 21.609 14.477 1 94.31 362 GLY A C 1
ATOM 2793 O O . GLY A 1 362 ? -10.734 21.891 15.43 1 94.31 362 GLY A O 1
ATOM 2794 N N . ALA A 1 363 ? -11.266 22.078 13.32 1 96.12 363 ALA A N 1
ATOM 2795 C CA . ALA A 1 363 ? -10.109 22.906 13 1 96.12 363 ALA A CA 1
ATOM 2796 C C . ALA A 1 363 ? -10.195 24.266 13.719 1 96.12 363 ALA A C 1
ATOM 2798 O O . ALA A 1 363 ? -9.211 24.719 14.305 1 96.12 363 ALA A O 1
ATOM 2799 N N . ARG A 1 364 ? -11.297 24.891 13.727 1 91.06 364 ARG A N 1
ATOM 2800 C CA . ARG A 1 364 ? -11.492 26.188 14.359 1 91.06 364 ARG A CA 1
ATOM 2801 C C . ARG A 1 364 ? -11.297 26.094 15.867 1 91.06 364 ARG A C 1
ATOM 2803 O O . ARG A 1 364 ? -10.672 26.969 16.469 1 91.06 364 ARG A O 1
ATOM 2810 N N . ASP A 1 365 ? -11.836 25.031 16.359 1 91.12 365 ASP A N 1
ATOM 2811 C CA . ASP A 1 365 ? -11.703 24.828 17.797 1 91.12 365 ASP A CA 1
ATOM 2812 C C . ASP A 1 365 ? -10.242 24.641 18.203 1 91.12 365 ASP A C 1
ATOM 2814 O O . ASP A 1 365 ? -9.844 24.969 19.312 1 91.12 365 ASP A O 1
ATOM 2818 N N . ALA A 1 366 ? -9.477 24.156 17.281 1 94.88 366 ALA A N 1
ATOM 2819 C CA . ALA A 1 366 ? -8.055 23.922 17.531 1 94.88 366 ALA A CA 1
ATOM 2820 C C . ALA A 1 366 ? -7.223 25.156 17.203 1 94.88 366 ALA A C 1
ATOM 2822 O O . ALA A 1 366 ? -5.996 25.125 17.312 1 94.88 366 ALA A O 1
ATOM 2823 N N . GLY A 1 367 ? -7.895 26.203 16.734 1 92.44 367 GLY A N 1
ATOM 2824 C CA . GLY A 1 367 ? -7.207 27.453 16.5 1 92.44 367 GLY A CA 1
ATOM 2825 C C . GLY A 1 367 ? -6.781 27.656 15.062 1 92.44 367 GLY A C 1
ATOM 2826 O O . GLY A 1 367 ? -6.074 28.609 14.734 1 92.44 367 GLY A O 1
ATOM 2827 N N . LEU A 1 368 ? -7.16 26.734 14.211 1 95.38 368 LEU A N 1
ATOM 2828 C CA . LEU A 1 368 ? -6.859 26.875 12.789 1 95.38 368 LEU A CA 1
ATOM 2829 C C . LEU A 1 368 ? -7.957 27.656 12.07 1 95.38 368 LEU A C 1
ATOM 2831 O O . LEU A 1 368 ? -9.047 27.828 12.609 1 95.38 368 LEU A O 1
ATOM 2835 N N . GLN A 1 369 ? -7.609 28.219 10.922 1 92.06 369 GLN A N 1
ATOM 2836 C CA . GLN A 1 369 ? -8.641 28.625 9.984 1 92.06 369 GLN A CA 1
ATOM 2837 C C . GLN A 1 369 ? -9.258 27.422 9.266 1 92.06 369 GLN A C 1
ATOM 2839 O O . GLN A 1 369 ? -8.648 26.359 9.203 1 92.06 369 GLN A O 1
ATOM 2844 N N . ALA A 1 370 ? -10.516 27.609 8.789 1 94 370 ALA A N 1
ATOM 2845 C CA . ALA A 1 370 ? -11.172 26.453 8.164 1 94 370 ALA A CA 1
ATOM 2846 C C . ALA A 1 370 ? -12.094 26.906 7.035 1 94 370 ALA A C 1
ATOM 2848 O O . ALA A 1 370 ? -12.727 27.969 7.129 1 94 370 ALA A O 1
ATOM 2849 N N . LEU A 1 371 ? -12.109 26.188 5.973 1 91.88 371 LEU A N 1
ATOM 2850 C CA . LEU A 1 371 ? -13.094 26.297 4.898 1 91.88 371 LEU A CA 1
ATOM 2851 C C . LEU A 1 371 ? -13.773 24.953 4.645 1 91.88 371 LEU A C 1
ATOM 2853 O O . LEU A 1 371 ? -13.125 23.906 4.688 1 91.88 371 LEU A O 1
ATOM 2857 N N . LEU A 1 372 ? -15.055 25.047 4.43 1 92.31 372 LEU A N 1
ATOM 2858 C CA . LEU A 1 372 ? -15.859 23.844 4.227 1 92.31 372 LEU A CA 1
ATOM 2859 C C . LEU A 1 372 ? -16.141 23.625 2.744 1 92.31 372 LEU A C 1
ATOM 2861 O O . LEU A 1 372 ? -16.625 24.516 2.059 1 92.31 372 LEU A O 1
ATOM 2865 N N . LEU A 1 373 ? -15.82 22.422 2.281 1 92.12 373 LEU A N 1
ATOM 2866 C CA . LEU A 1 373 ? -16.062 22.016 0.899 1 92.12 373 LEU A CA 1
ATOM 2867 C C . LEU A 1 373 ? -17.344 21.203 0.785 1 92.12 373 LEU A C 1
ATOM 2869 O O . LEU A 1 373 ? -17.516 20.203 1.492 1 92.12 373 LEU A O 1
ATOM 2873 N N . ASP A 1 374 ? -18.25 21.641 0.009 1 87.06 374 ASP A N 1
ATOM 2874 C CA . ASP A 1 374 ? -19.469 20.922 -0.363 1 87.06 374 ASP A CA 1
ATOM 2875 C C . ASP A 1 374 ? -19.609 20.828 -1.881 1 87.06 374 ASP A C 1
ATOM 2877 O O . ASP A 1 374 ? -20.172 21.719 -2.516 1 87.06 374 ASP A O 1
ATOM 2881 N N . ARG A 1 375 ? -19.125 19.766 -2.383 1 85.12 375 ARG A N 1
ATOM 2882 C CA . ARG A 1 375 ? -19.062 19.625 -3.836 1 85.12 375 ARG A CA 1
ATOM 2883 C C . ARG A 1 375 ? -20.438 19.391 -4.43 1 85.12 375 ARG A C 1
ATOM 2885 O O . ARG A 1 375 ? -20.641 19.562 -5.633 1 85.12 375 ARG A O 1
ATOM 2892 N N . GLY A 1 376 ? -21.422 18.812 -3.742 1 72.56 376 GLY A N 1
ATOM 2893 C CA . GLY A 1 376 ? -22.766 18.562 -4.238 1 72.56 376 GLY A CA 1
ATOM 2894 C C . GLY A 1 376 ? -23.625 19.812 -4.277 1 72.56 376 GLY A C 1
ATOM 2895 O O . GLY A 1 376 ? -24.641 19.844 -4.98 1 72.56 376 GLY A O 1
ATOM 2896 N N . GLY A 1 377 ? -23.25 21.078 -3.98 1 54.06 377 GLY A N 1
ATOM 2897 C CA . GLY A 1 377 ? -23.938 22.359 -4.09 1 54.06 377 GLY A CA 1
ATOM 2898 C C . GLY A 1 377 ? -25.094 22.5 -3.115 1 54.06 377 GLY A C 1
ATOM 2899 O O . GLY A 1 377 ? -25.875 23.453 -3.199 1 54.06 377 GLY A O 1
ATOM 2900 N N . GLU A 1 378 ? -25.703 21.375 -2.547 1 41.31 378 GLU A N 1
ATOM 2901 C CA . GLU A 1 378 ? -26.922 21.828 -1.879 1 41.31 378 GLU A CA 1
ATOM 2902 C C . GLU A 1 378 ? -26.594 22.719 -0.683 1 41.31 378 GLU A C 1
ATOM 2904 O O . GLU A 1 378 ? -25.625 22.453 0.04 1 41.31 378 GLU A O 1
ATOM 2909 N N . ASN A 1 379 ? -26.875 23.875 -0.801 1 35.38 379 ASN A N 1
ATOM 2910 C CA . ASN A 1 379 ? -26.703 24.875 0.244 1 35.38 379 ASN A CA 1
ATOM 2911 C C . ASN A 1 379 ? -26.969 24.297 1.629 1 35.38 379 ASN A C 1
ATOM 2913 O O . ASN A 1 379 ? -28.047 23.75 1.877 1 35.38 379 ASN A O 1
ATOM 2917 N N . VAL A 1 380 ? -26.141 23.562 2.184 1 36.06 380 VAL A N 1
ATOM 2918 C CA . VAL A 1 380 ? -26.391 23.078 3.535 1 36.06 380 VAL A CA 1
ATOM 2919 C C . VAL A 1 380 ? -26.812 24.234 4.434 1 36.06 380 VAL A C 1
ATOM 2921 O O . VAL A 1 380 ? -26.031 25.172 4.645 1 36.06 380 VAL A O 1
ATOM 2924 N N . VAL A 1 381 ? -28.109 24.516 4.414 1 31.25 381 VAL A N 1
ATOM 2925 C CA . VAL A 1 381 ? -28.641 25.391 5.445 1 31.25 381 VAL A CA 1
ATOM 2926 C C . VAL A 1 381 ? -28.5 24.734 6.816 1 31.25 381 VAL A C 1
ATOM 2928 O O . VAL A 1 381 ? -29 23.625 7.031 1 31.25 381 VAL A O 1
ATOM 2931 N N . VAL A 1 382 ? -27.453 24.828 7.496 1 30.39 382 VAL A N 1
ATOM 2932 C CA . VAL A 1 382 ? -27.344 24.312 8.859 1 30.39 382 VAL A CA 1
ATOM 2933 C C . VAL A 1 382 ? -28.469 24.875 9.719 1 30.39 382 VAL A C 1
ATOM 2935 O O . VAL A 1 382 ? -28.594 26.094 9.859 1 30.39 382 VAL A O 1
ATOM 2938 N N . ASP A 1 383 ? -29.594 24.156 9.812 1 27.44 383 ASP A N 1
ATOM 2939 C CA . ASP A 1 383 ? -30.688 24.484 10.734 1 27.44 383 ASP A CA 1
ATOM 2940 C C . ASP A 1 383 ? -30.203 24.422 12.18 1 27.44 383 ASP A C 1
ATOM 2942 O O . ASP A 1 383 ? -29.781 23.375 12.656 1 27.44 383 ASP A O 1
ATOM 2946 N N . THR A 1 384 ? -29.797 25.422 12.938 1 26.97 384 THR A N 1
ATOM 2947 C CA . THR A 1 384 ? -29.375 25.594 14.32 1 26.97 384 THR A CA 1
ATOM 2948 C C . THR A 1 384 ? -30.422 25.031 15.281 1 26.97 384 THR A C 1
ATOM 2950 O O . THR A 1 384 ? -30.25 25.078 16.5 1 26.97 384 THR A O 1
ATOM 2953 N N . GLU A 1 385 ? -31.609 24.672 14.984 1 27.11 385 GLU A N 1
ATOM 2954 C CA . GLU A 1 385 ? -32.594 24.438 16.031 1 27.11 385 GLU A CA 1
ATOM 2955 C C . GLU A 1 385 ? -32.375 23.109 16.719 1 27.11 385 GLU A C 1
ATOM 2957 O O . GLU A 1 385 ? -32.781 22.922 17.875 1 27.11 385 GLU A O 1
ATOM 2962 N N . LYS A 1 386 ? -32.312 21.969 16.203 1 27.97 386 LYS A N 1
ATOM 2963 C CA . LYS A 1 386 ? -32.656 20.75 16.922 1 27.97 386 LYS A CA 1
ATOM 2964 C C . LYS A 1 386 ? -31.484 20.266 17.766 1 27.97 386 LYS A C 1
ATOM 2966 O O . LYS A 1 386 ? -30.922 19.188 17.5 1 27.97 386 LYS A O 1
ATOM 2971 N N . ALA A 1 387 ? -30.625 21.031 18.672 1 26.91 387 ALA A N 1
ATOM 2972 C CA . ALA A 1 387 ? -29.672 20.625 19.703 1 26.91 387 ALA A CA 1
ATOM 2973 C C . ALA A 1 387 ? -30.391 19.938 20.859 1 26.91 387 ALA A C 1
ATOM 2975 O O . ALA A 1 387 ? -29.875 19.906 21.984 1 26.91 387 ALA A O 1
ATOM 2976 N N . GLY A 1 388 ? -31.547 19.562 21.016 1 24.44 388 GLY A N 1
ATOM 2977 C CA . GLY A 1 388 ? -32.062 19.266 22.344 1 24.44 388 GLY A CA 1
ATOM 2978 C C . GLY A 1 388 ? -31.391 18.062 22.984 1 24.44 388 GLY A C 1
ATOM 2979 O O . GLY A 1 388 ? -30.891 18.141 24.109 1 24.44 388 GLY A O 1
ATOM 2980 N N . ASP A 1 389 ? -31.812 16.781 23.016 1 24.33 389 ASP A N 1
ATOM 2981 C CA . ASP A 1 389 ? -32.031 15.844 24.125 1 24.33 389 ASP A CA 1
ATOM 2982 C C . ASP A 1 389 ? -30.734 15.055 24.422 1 24.33 389 ASP A C 1
ATOM 2984 O O . ASP A 1 389 ? -30.719 14.211 25.328 1 24.33 389 ASP A O 1
ATOM 2988 N N . SER A 1 390 ? -29.969 14.266 23.906 1 26.89 390 SER A N 1
ATOM 2989 C CA . SER A 1 390 ? -29.188 13.523 24.875 1 26.89 390 SER A CA 1
ATOM 2990 C C . SER A 1 390 ? -28.344 14.453 25.734 1 26.89 390 SER A C 1
ATOM 2992 O O . SER A 1 390 ? -27.984 15.547 25.312 1 26.89 390 SER A O 1
ATOM 2994 N N . PRO A 1 391 ? -27.75 14.07 27.266 1 25.62 391 PRO A N 1
ATOM 2995 C CA . PRO A 1 391 ? -27.484 15.312 28 1 25.62 391 PRO A CA 1
ATOM 2996 C C . PRO A 1 391 ? -26.922 16.406 27.109 1 25.62 391 PRO A C 1
ATOM 2998 O O . PRO A 1 391 ? -25.891 16.203 26.453 1 25.62 391 PRO A O 1
ATOM 3001 N N . PRO A 1 392 ? -27.766 16.656 26.547 1 23.95 392 PRO A N 1
ATOM 3002 C CA . PRO A 1 392 ? -27.875 17.766 25.578 1 23.95 392 PRO A CA 1
ATOM 3003 C C . PRO A 1 392 ? -27.156 19.016 26.031 1 23.95 392 PRO A C 1
ATOM 3005 O O . PRO A 1 392 ? -27.562 19.656 27.016 1 23.95 392 PRO A O 1
ATOM 3008 N N . GLN A 1 393 ? -25.641 18.688 26.625 1 22.91 393 GLN A N 1
ATOM 3009 C CA . GLN A 1 393 ? -25.375 20 27.234 1 22.91 393 GLN A CA 1
ATOM 3010 C C . GLN A 1 393 ? -26.312 21.062 26.672 1 22.91 393 GLN A C 1
ATOM 3012 O O . GLN A 1 393 ? -26.859 20.906 25.594 1 22.91 393 GLN A O 1
ATOM 3017 N N . SER A 1 394 ? -26.875 21.891 27.734 1 20.73 394 SER A N 1
ATOM 3018 C CA . SER A 1 394 ? -27.5 23.203 27.688 1 20.73 394 SER A CA 1
ATOM 3019 C C . SER A 1 394 ? -26.938 24.047 26.547 1 20.73 394 SER A C 1
ATOM 3021 O O . SER A 1 394 ? -26.109 24.938 26.766 1 20.73 394 SER A O 1
ATOM 3023 N N . HIS A 1 395 ? -26.266 23.281 25.781 1 21.19 395 HIS A N 1
ATOM 3024 C CA . HIS A 1 395 ? -25.75 24.344 24.953 1 21.19 395 HIS A CA 1
ATOM 3025 C C . HIS A 1 395 ? -26.844 25.344 24.594 1 21.19 395 HIS A C 1
ATOM 3027 O O . HIS A 1 395 ? -27.766 25.031 23.844 1 21.19 395 HIS A O 1
ATOM 3033 N N . ALA A 1 396 ? -27.422 25.875 25.719 1 23.39 396 ALA A N 1
ATOM 3034 C CA . ALA A 1 396 ? -28.359 27 25.734 1 23.39 396 ALA A CA 1
ATOM 3035 C C . ALA A 1 396 ? -28.438 27.672 24.359 1 23.39 396 ALA A C 1
ATOM 3037 O O . ALA A 1 396 ? -27.703 27.312 23.438 1 23.39 396 ALA A O 1
ATOM 3038 N N . ASP A 1 397 ? -28.25 28.938 24.484 1 22.7 397 ASP A N 1
ATOM 3039 C CA . ASP A 1 397 ? -28.594 30.281 24.016 1 22.7 397 ASP A CA 1
ATOM 3040 C C . ASP A 1 397 ? -27.75 30.688 22.812 1 22.7 397 ASP A C 1
ATOM 3042 O O . ASP A 1 397 ? -26.688 31.281 22.953 1 22.7 397 ASP A O 1
ATOM 3046 N N . LEU A 1 398 ? -27 29.75 22.344 1 25.27 398 LEU A N 1
ATOM 3047 C CA . LEU A 1 398 ? -26.578 30.531 21.188 1 25.27 398 LEU A CA 1
ATOM 3048 C C . LEU A 1 398 ? -27.781 31.203 20.531 1 25.27 398 LEU A C 1
ATOM 3050 O O . LEU A 1 398 ? -28.469 30.594 19.719 1 25.27 398 LEU A O 1
ATOM 3054 N N . GLU A 1 399 ? -28.766 31.516 21.188 1 25.17 399 GLU A N 1
ATOM 3055 C CA . GLU A 1 399 ? -29.609 32.719 21.094 1 25.17 399 GLU A CA 1
ATOM 3056 C C . GLU A 1 399 ? -28.969 33.781 20.203 1 25.17 399 GLU A C 1
ATOM 3058 O O . GLU A 1 399 ? -27.766 34 20.266 1 25.17 399 GLU A O 1
ATOM 3063 N N . LYS A 1 400 ? -29.594 34.312 19.297 1 30.16 400 LYS A N 1
ATOM 3064 C CA . LYS A 1 400 ? -29.906 35.719 19.156 1 30.16 400 LYS A CA 1
ATOM 3065 C C . LYS A 1 400 ? -29.609 36.5 20.453 1 30.16 400 LYS A C 1
ATOM 3067 O O . LYS A 1 400 ? -30.203 36.188 21.5 1 30.16 400 LYS A O 1
ATOM 3072 N N . THR A 1 401 ? -28.531 36.812 20.766 1 28.64 401 THR A N 1
ATOM 3073 C CA . THR A 1 401 ? -28.625 38.125 20.141 1 28.64 401 THR A CA 1
ATOM 3074 C C . THR A 1 401 ? -29.062 38 18.688 1 28.64 401 THR A C 1
ATOM 3076 O O . THR A 1 401 ? -28.688 37.062 18 1 28.64 401 THR A O 1
ATOM 3079 N N . GLY A 1 402 ? -30.234 38.156 17.906 1 31.86 402 GLY A N 1
ATOM 3080 C CA . GLY A 1 402 ? -31.047 37.938 16.719 1 31.86 402 GLY A CA 1
ATOM 3081 C C . GLY A 1 402 ? -30.25 37.562 15.492 1 31.86 402 GLY A C 1
ATOM 3082 O O . GLY A 1 402 ? -30.797 37.375 14.406 1 31.86 402 GLY A O 1
ATOM 3083 N N . GLU A 1 403 ? -28.922 37.781 14.836 1 32.03 403 GLU A N 1
ATOM 3084 C CA . GLU A 1 403 ? -28.328 37.812 13.5 1 32.03 403 GLU A CA 1
ATOM 3085 C C . GLU A 1 403 ? -27.797 36.438 13.109 1 32.03 403 GLU A C 1
ATOM 3087 O O . GLU A 1 403 ? -26.984 35.844 13.828 1 32.03 403 GLU A O 1
ATOM 3092 N N . ASP A 1 404 ? -28.375 35.062 12.43 1 37.09 404 ASP A N 1
ATOM 3093 C CA . ASP A 1 404 ? -28.172 33.844 11.672 1 37.09 404 ASP A CA 1
ATOM 3094 C C . ASP A 1 404 ? -26.75 33.781 11.102 1 37.09 404 ASP A C 1
ATOM 3096 O O . ASP A 1 404 ? -26.375 34.594 10.258 1 37.09 404 ASP A O 1
ATOM 3100 N N . ALA A 1 405 ? -25.688 33.312 11.617 1 43 405 ALA A N 1
ATOM 3101 C CA . ALA A 1 405 ? -24.359 33.25 11 1 43 405 ALA A CA 1
ATOM 3102 C C . ALA A 1 405 ? -24.328 32.25 9.852 1 43 405 ALA A C 1
ATOM 3104 O O . ALA A 1 405 ? -24.609 31.078 10.039 1 43 405 ALA A O 1
ATOM 3105 N N . GLU A 1 406 ? -24.688 32.312 8.578 1 55 406 GLU A N 1
ATOM 3106 C CA . GLU A 1 406 ? -24.578 31.641 7.285 1 55 406 GLU A CA 1
ATOM 3107 C C . GLU A 1 406 ? -23.141 31.188 7.031 1 55 406 GLU A C 1
ATOM 3109 O O . GLU A 1 406 ? -22.203 31.984 7.156 1 55 406 GLU A O 1
ATOM 3114 N N . VAL A 1 407 ? -22.891 29.609 7.281 1 66.19 407 VAL A N 1
ATOM 3115 C CA . VAL A 1 407 ? -21.562 29.141 6.887 1 66.19 407 VAL A CA 1
ATOM 3116 C C . VAL A 1 407 ? -21.5 29 5.367 1 66.19 407 VAL A C 1
ATOM 3118 O O . VAL A 1 407 ? -22.359 28.344 4.762 1 66.19 407 VAL A O 1
ATOM 3121 N N . TRP A 1 408 ? -20.625 29.656 4.871 1 69.5 408 TRP A N 1
ATOM 3122 C CA . TRP A 1 408 ? -20.391 29.594 3.434 1 69.5 408 TRP A CA 1
ATOM 3123 C C . TRP A 1 408 ? -19.578 28.344 3.068 1 69.5 408 TRP A C 1
ATOM 3125 O O . TRP A 1 408 ? -18.641 27.969 3.771 1 69.5 408 TRP A O 1
ATOM 3135 N N . THR A 1 409 ? -20.203 27.594 2.152 1 81.94 409 THR A N 1
ATOM 3136 C CA . THR A 1 409 ? -19.484 26.438 1.629 1 81.94 409 THR A CA 1
ATOM 3137 C C . THR A 1 409 ? -18.906 26.734 0.249 1 81.94 409 THR A C 1
ATOM 3139 O O . THR A 1 409 ? -19.359 27.656 -0.438 1 81.94 409 THR A O 1
ATOM 3142 N N . LEU A 1 410 ? -17.812 26.047 0.033 1 86.25 410 LEU A N 1
ATOM 3143 C CA . LEU A 1 410 ? -17.172 26.156 -1.278 1 86.25 410 LEU A CA 1
ATOM 3144 C C . LEU A 1 410 ? -17.359 24.875 -2.076 1 86.25 410 LEU A C 1
ATOM 3146 O O . LEU A 1 410 ? -17.453 23.781 -1.501 1 86.25 410 LEU A O 1
ATOM 3150 N N . ARG A 1 411 ? -17.391 24.953 -3.395 1 85.69 411 ARG A N 1
ATOM 3151 C CA . ARG A 1 411 ? -17.781 23.828 -4.23 1 85.69 411 ARG A CA 1
ATOM 3152 C C . ARG A 1 411 ? -16.562 23.016 -4.66 1 85.69 411 ARG A C 1
ATOM 3154 O O . ARG A 1 411 ? -16.672 21.844 -5.012 1 85.69 411 ARG A O 1
ATOM 3161 N N . ASP A 1 412 ? -15.438 23.719 -4.789 1 90.25 412 ASP A N 1
ATOM 3162 C CA . ASP A 1 412 ? -14.227 23.047 -5.238 1 90.25 412 ASP A CA 1
ATOM 3163 C C . ASP A 1 412 ? -12.977 23.797 -4.785 1 90.25 412 ASP A C 1
ATOM 3165 O O . ASP A 1 412 ? -13.07 24.812 -4.102 1 90.25 412 ASP A O 1
ATOM 3169 N N . LEU A 1 413 ? -11.852 23.234 -5.07 1 95.62 413 LEU A N 1
ATOM 3170 C CA . LEU A 1 413 ? -10.586 23.812 -4.613 1 95.62 413 LEU A CA 1
ATOM 3171 C C . LEU A 1 413 ? -10.242 25.062 -5.418 1 95.62 413 LEU A C 1
ATOM 3173 O O . LEU A 1 413 ? -9.398 25.859 -5 1 95.62 413 LEU A O 1
ATOM 3177 N N . GLY A 1 414 ? -10.875 25.188 -6.602 1 91.44 414 GLY A N 1
ATOM 3178 C CA . GLY A 1 414 ? -10.75 26.453 -7.309 1 91.44 414 GLY A CA 1
ATOM 3179 C C . GLY A 1 414 ? -11.305 27.641 -6.535 1 91.44 414 GLY A C 1
ATOM 3180 O O . GLY A 1 414 ? -10.711 28.719 -6.523 1 91.44 414 GLY A O 1
ATOM 3181 N N . GLU A 1 415 ? -12.406 27.422 -5.875 1 87.06 415 GLU A N 1
ATOM 3182 C CA . GLU A 1 415 ? -13 28.453 -5.039 1 87.06 415 GLU A CA 1
ATOM 3183 C C . GLU A 1 415 ? -12.141 28.734 -3.807 1 87.06 415 GLU A C 1
ATOM 3185 O O . GLU A 1 415 ? -12.047 29.875 -3.35 1 87.06 415 GLU A O 1
ATOM 3190 N N . VAL A 1 416 ? -11.531 27.688 -3.271 1 92.12 416 VAL A N 1
ATOM 3191 C CA . VAL A 1 416 ? -10.609 27.875 -2.15 1 92.12 416 VAL A CA 1
ATOM 3192 C C . VAL A 1 416 ? -9.453 28.766 -2.572 1 92.12 416 VAL A C 1
ATOM 3194 O O . VAL A 1 416 ? -9.07 29.688 -1.833 1 92.12 416 VAL A O 1
ATOM 3197 N N . GLN A 1 417 ? -8.945 28.484 -3.764 1 91.81 417 GLN A N 1
ATOM 3198 C CA . GLN A 1 417 ? -7.875 29.297 -4.32 1 91.81 417 GLN A CA 1
ATOM 3199 C C . GLN A 1 417 ? -8.289 30.766 -4.398 1 91.81 417 GLN A C 1
ATOM 3201 O O . GLN A 1 417 ? -7.523 31.656 -4.008 1 91.81 417 GLN A O 1
ATOM 3206 N N . LEU A 1 418 ? -9.461 31.031 -4.875 1 84.88 418 LEU A N 1
ATOM 3207 C CA . LEU A 1 418 ? -9.961 32.375 -5.023 1 84.88 418 LEU A CA 1
ATOM 3208 C C . LEU A 1 418 ? -10.062 33.094 -3.672 1 84.88 418 LEU A C 1
ATOM 3210 O O . LEU A 1 418 ? -9.695 34.25 -3.547 1 84.88 418 LEU A O 1
ATOM 3214 N N . VAL A 1 419 ? -10.508 32.312 -2.701 1 84.19 419 VAL A N 1
ATOM 3215 C CA . VAL A 1 419 ? -10.641 32.875 -1.353 1 84.19 419 VAL A CA 1
ATOM 3216 C C . VAL A 1 419 ? -9.258 33.25 -0.808 1 84.19 419 VAL A C 1
ATOM 3218 O O . VAL A 1 419 ? -9.086 34.312 -0.205 1 84.19 419 VAL A O 1
ATOM 3221 N N . LEU A 1 420 ? -8.281 32.438 -1.046 1 87.69 420 LEU A N 1
ATOM 3222 C CA . LEU A 1 420 ? -6.93 32.656 -0.557 1 87.69 420 LEU A CA 1
ATOM 3223 C C . LEU A 1 420 ? -6.277 33.812 -1.285 1 87.69 420 LEU A C 1
ATOM 3225 O O . LEU A 1 420 ? -5.543 34.594 -0.679 1 87.69 420 LEU A O 1
ATOM 3229 N N . GLU A 1 421 ? -6.539 33.969 -2.545 1 81.62 421 GLU A N 1
ATOM 3230 C CA . GLU A 1 421 ? -5.977 35.062 -3.34 1 81.62 421 GLU A CA 1
ATOM 3231 C C . GLU A 1 421 ? -6.535 36.406 -2.9 1 81.62 421 GLU A C 1
ATOM 3233 O O . GLU A 1 421 ? -5.824 37.406 -2.92 1 81.62 421 GLU A O 1
ATOM 3238 N N . GLN A 1 422 ? -7.793 36.344 -2.545 1 72.62 422 GLN A N 1
ATOM 3239 C CA . GLN A 1 422 ? -8.469 37.562 -2.193 1 72.62 422 GLN A CA 1
ATOM 3240 C C . GLN A 1 422 ? -8.25 37.938 -0.723 1 72.62 422 GLN A C 1
ATOM 3242 O O . GLN A 1 422 ? -8.508 39.062 -0.301 1 72.62 422 GLN A O 1
ATOM 3247 N N . GLY A 1 423 ? -7.566 37.062 -0.069 1 64 423 GLY A N 1
ATOM 3248 C CA . GLY A 1 423 ? -7.367 37.281 1.354 1 64 423 GLY A CA 1
ATOM 3249 C C . GLY A 1 423 ? -8.664 37.312 2.139 1 64 423 GLY A C 1
ATOM 3250 O O . GLY A 1 423 ? -8.766 38 3.152 1 64 423 GLY A O 1
ATOM 3251 N N . ILE A 1 424 ? -9.805 36.781 1.551 1 47.66 424 ILE A N 1
ATOM 3252 C CA . ILE A 1 424 ? -11.172 36.906 2.037 1 47.66 424 ILE A CA 1
ATOM 3253 C C . ILE A 1 424 ? -11.438 35.875 3.115 1 47.66 424 ILE A C 1
ATOM 3255 O O . ILE A 1 424 ? -12.523 35.812 3.695 1 47.66 424 ILE A O 1
ATOM 3259 N N . ILE A 1 425 ? -10.555 34.938 3.578 1 50.22 425 ILE A N 1
ATOM 3260 C CA . ILE A 1 425 ? -11.008 33.938 4.527 1 50.22 425 ILE A CA 1
ATOM 3261 C C . ILE A 1 425 ? -11.734 34.625 5.691 1 50.22 425 ILE A C 1
ATOM 3263 O O . ILE A 1 425 ? -12.617 34.031 6.309 1 50.22 425 ILE A O 1
ATOM 3267 N N . GLN A 1 426 ? -11.531 35.812 5.938 1 41.97 426 GLN A N 1
ATOM 3268 C CA . GLN A 1 426 ? -12.047 36.562 7.086 1 41.97 426 GLN A CA 1
ATOM 3269 C C . GLN A 1 426 ? -13.555 36.75 6.969 1 41.97 426 GLN A C 1
ATOM 3271 O O . GLN A 1 426 ? -14.266 36.812 7.977 1 41.97 426 GLN A O 1
ATOM 3276 N N . GLN A 1 427 ? -14.023 37 5.77 1 37.91 427 GLN A N 1
ATOM 3277 C CA . GLN A 1 427 ? -15.406 37.438 5.598 1 37.91 427 GLN A CA 1
ATOM 3278 C C . GLN A 1 427 ? -16.359 36.25 5.637 1 37.91 427 GLN A C 1
ATOM 3280 O O . GLN A 1 427 ? -17.578 36.406 5.773 1 37.91 427 GLN A O 1
ATOM 3285 N N . LEU A 1 428 ? -15.844 35.125 5.5 1 37.91 428 LEU A N 1
ATOM 3286 C CA . LEU A 1 428 ? -16.734 34 5.379 1 37.91 428 LEU A CA 1
ATOM 3287 C C . LEU A 1 428 ? -17.047 33.406 6.746 1 37.91 428 LEU A C 1
ATOM 3289 O O . LEU A 1 428 ? -16.25 32.625 7.285 1 37.91 428 LEU A O 1
ATOM 3293 N N . ARG A 1 429 ? -17.297 34.156 7.84 1 34.25 429 ARG A N 1
ATOM 3294 C CA . ARG A 1 429 ? -17.797 33.625 9.109 1 34.25 429 ARG A CA 1
ATOM 3295 C C . ARG A 1 429 ? -19.25 33.219 9.008 1 34.25 429 ARG A C 1
ATOM 3297 O O . ARG A 1 429 ? -20.062 33.938 8.406 1 34.25 429 ARG A O 1
ATOM 3304 N N . MET B 1 1 ? -48.188 -50.344 10.914 1 24.67 1 MET B N 1
ATOM 3305 C CA . MET B 1 1 ? -46.781 -50.719 10.664 1 24.67 1 MET B CA 1
ATOM 3306 C C . MET B 1 1 ? -45.906 -49.469 10.555 1 24.67 1 MET B C 1
ATOM 3308 O O . MET B 1 1 ? -46.156 -48.625 9.711 1 24.67 1 MET B O 1
ATOM 3312 N N . HIS B 1 2 ? -45.469 -48.969 11.711 1 26.88 2 HIS B N 1
ATOM 3313 C CA . HIS B 1 2 ? -44.75 -47.75 12.109 1 26.88 2 HIS B CA 1
ATOM 3314 C C . HIS B 1 2 ? -43.344 -47.75 11.555 1 26.88 2 HIS B C 1
ATOM 3316 O O . HIS B 1 2 ? -42.531 -48.594 11.914 1 26.88 2 HIS B O 1
ATOM 3322 N N . GLU B 1 3 ? -43.156 -47.5 10.242 1 28.34 3 GLU B N 1
ATOM 3323 C CA . GLU B 1 3 ? -41.844 -47.438 9.609 1 28.34 3 GLU B CA 1
ATOM 3324 C C . GLU B 1 3 ? -40.906 -46.5 10.352 1 28.34 3 GLU B C 1
ATOM 3326 O O . GLU B 1 3 ? -41.219 -45.312 10.531 1 28.34 3 GLU B O 1
ATOM 3331 N N . GLY B 1 4 ? -40.188 -47 11.336 1 24.72 4 GLY B N 1
ATOM 3332 C CA . GLY B 1 4 ? -39.188 -46.344 12.164 1 24.72 4 GLY B CA 1
ATOM 3333 C C . GLY B 1 4 ? -38.156 -45.562 11.359 1 24.72 4 GLY B C 1
ATOM 3334 O O . GLY B 1 4 ? -37.75 -45.969 10.289 1 24.72 4 GLY B O 1
ATOM 3335 N N . ALA B 1 5 ? -38.25 -44.219 11.461 1 31.03 5 ALA B N 1
ATOM 3336 C CA . ALA B 1 5 ? -37.281 -43.25 10.969 1 31.03 5 ALA B CA 1
ATOM 3337 C C . ALA B 1 5 ? -35.844 -43.688 11.281 1 31.03 5 ALA B C 1
ATOM 3339 O O . ALA B 1 5 ? -35.438 -43.75 12.453 1 31.03 5 ALA B O 1
ATOM 3340 N N . THR B 1 6 ? -35.219 -44.781 10.664 1 27.39 6 THR B N 1
ATOM 3341 C CA . THR B 1 6 ? -33.812 -45.156 10.781 1 27.39 6 THR B CA 1
ATOM 3342 C C . THR B 1 6 ? -32.906 -43.906 10.703 1 27.39 6 THR B C 1
ATOM 3344 O O . THR B 1 6 ? -32.938 -43.188 9.703 1 27.39 6 THR B O 1
ATOM 3347 N N . GLY B 1 7 ? -32.719 -43.188 11.812 1 29.91 7 GLY B N 1
ATOM 3348 C CA . GLY B 1 7 ? -31.75 -42.125 11.953 1 29.91 7 GLY B CA 1
ATOM 3349 C C . GLY B 1 7 ? -30.375 -42.469 11.391 1 29.91 7 GLY B C 1
ATOM 3350 O O . GLY B 1 7 ? -29.797 -43.5 11.75 1 29.91 7 GLY B O 1
ATOM 3351 N N . THR B 1 8 ? -30.141 -42.344 10.133 1 31.44 8 THR B N 1
ATOM 3352 C CA . THR B 1 8 ? -28.828 -42.469 9.5 1 31.44 8 THR B CA 1
ATOM 3353 C C . THR B 1 8 ? -27.75 -41.812 10.375 1 31.44 8 THR B C 1
ATOM 3355 O O . THR B 1 8 ? -27.766 -40.625 10.609 1 31.44 8 THR B O 1
ATOM 3358 N N . PHE B 1 9 ? -27.406 -42.438 11.531 1 32.59 9 PHE B N 1
ATOM 3359 C CA . PHE B 1 9 ? -26.203 -42.094 12.281 1 32.59 9 PHE B CA 1
ATOM 3360 C C . PHE B 1 9 ? -25.031 -41.844 11.344 1 32.59 9 PHE B C 1
ATOM 3362 O O . PHE B 1 9 ? -24.719 -42.688 10.5 1 32.59 9 PHE B O 1
ATOM 3369 N N . CYS B 1 10 ? -24.875 -40.75 10.891 1 40.84 10 CYS B N 1
ATOM 3370 C CA . CYS B 1 10 ? -23.641 -40.375 10.211 1 40.84 10 CYS B CA 1
ATOM 3371 C C . CYS B 1 10 ? -22.422 -40.938 10.922 1 40.84 10 CYS B C 1
ATOM 3373 O O . CYS B 1 10 ? -22.219 -40.688 12.109 1 40.84 10 CYS B O 1
ATOM 3375 N N . ASP B 1 11 ? -22.031 -42.188 10.844 1 47.84 11 ASP B N 1
ATOM 3376 C CA . ASP B 1 11 ? -20.828 -42.875 11.305 1 47.84 11 ASP B CA 1
ATOM 3377 C C . ASP B 1 11 ? -19.609 -41.969 11.305 1 47.84 11 ASP B C 1
ATOM 3379 O O . ASP B 1 11 ? -19.25 -41.406 10.266 1 47.84 11 ASP B O 1
ATOM 3383 N N . ALA B 1 12 ? -19.297 -41.375 12.32 1 57.84 12 ALA B N 1
ATOM 3384 C CA . ALA B 1 12 ? -18.078 -40.625 12.547 1 57.84 12 ALA B CA 1
ATOM 3385 C C . ALA B 1 12 ? -16.828 -41.438 12.234 1 57.84 12 ALA B C 1
ATOM 3387 O O . ALA B 1 12 ? -16.641 -42.531 12.789 1 57.84 12 ALA B O 1
ATOM 3388 N N . ARG B 1 13 ? -16.25 -41.375 11.227 1 68.31 13 ARG B N 1
ATOM 3389 C CA . ARG B 1 13 ? -15.039 -42.094 10.812 1 68.31 13 ARG B CA 1
ATOM 3390 C C . ARG B 1 13 ? -13.789 -41.312 11.227 1 68.31 13 ARG B C 1
ATOM 3392 O O . ARG B 1 13 ? -13.805 -40.094 11.289 1 68.31 13 ARG B O 1
ATOM 3399 N N . PRO B 1 14 ? -12.758 -42.062 11.609 1 74.88 14 PRO B N 1
ATOM 3400 C CA . PRO B 1 14 ? -11.484 -41.406 11.906 1 74.88 14 PRO B CA 1
ATOM 3401 C C . PRO B 1 14 ? -10.93 -40.625 10.719 1 74.88 14 PRO B C 1
ATOM 3403 O O . PRO B 1 14 ? -11.266 -40.906 9.57 1 74.88 14 PRO B O 1
ATOM 3406 N N . PRO B 1 15 ? -10.156 -39.656 11.078 1 78.69 15 PRO B N 1
ATOM 3407 C CA . PRO B 1 15 ? -9.586 -38.844 9.992 1 78.69 15 PRO B CA 1
ATOM 3408 C C . PRO B 1 15 ? -8.703 -39.688 9.055 1 78.69 15 PRO B C 1
ATOM 3410 O O . PRO B 1 15 ? -8.117 -40.688 9.469 1 78.69 15 PRO B O 1
ATOM 3413 N N . LEU B 1 16 ? -8.742 -39.281 7.859 1 78.88 16 LEU B N 1
ATOM 3414 C CA . LEU B 1 16 ? -7.844 -39.906 6.895 1 78.88 16 LEU B CA 1
ATOM 3415 C C . LEU B 1 16 ? -6.398 -39.5 7.145 1 78.88 16 LEU B C 1
ATOM 3417 O O . LEU B 1 16 ? -6.148 -38.5 7.82 1 78.88 16 LEU B O 1
ATOM 3421 N N . ALA B 1 17 ? -5.512 -40.156 6.508 1 82.94 17 ALA B N 1
ATOM 3422 C CA . ALA B 1 17 ? -4.082 -39.906 6.688 1 82.94 17 ALA B CA 1
ATOM 3423 C C . ALA B 1 17 ? -3.689 -38.562 6.133 1 82.94 17 ALA B C 1
ATOM 3425 O O . ALA B 1 17 ? -4.086 -38.188 5.02 1 82.94 17 ALA B O 1
ATOM 3426 N N . PRO B 1 18 ? -2.91 -37.875 6.996 1 81.25 18 PRO B N 1
ATOM 3427 C CA . PRO B 1 18 ? -2.305 -36.656 6.418 1 81.25 18 PRO B CA 1
ATOM 3428 C C . PRO B 1 18 ? -1.396 -36.969 5.23 1 81.25 18 PRO B C 1
ATOM 3430 O O . PRO B 1 18 ? -0.871 -38.094 5.125 1 81.25 18 PRO B O 1
ATOM 3433 N N . SER B 1 19 ? -1.427 -36.125 4.328 1 76.06 19 SER B N 1
ATOM 3434 C CA . SER B 1 19 ? -0.596 -36.312 3.145 1 76.06 19 SER B CA 1
ATOM 3435 C C . SER B 1 19 ? 0.352 -35.125 2.939 1 76.06 19 SER B C 1
ATOM 3437 O O . SER B 1 19 ? 0.279 -34.125 3.662 1 76.06 19 SER B O 1
ATOM 3439 N N . GLY B 1 20 ? 1.427 -35.469 2.121 1 72 20 GLY B N 1
ATOM 3440 C CA . GLY B 1 20 ? 2.309 -34.375 1.708 1 72 20 GLY B CA 1
ATOM 3441 C C . GLY B 1 20 ? 3.322 -34 2.771 1 72 20 GLY B C 1
ATOM 3442 O O . GLY B 1 20 ? 3.645 -32.812 2.932 1 72 20 GLY B O 1
ATOM 3443 N N . LEU B 1 21 ? 3.754 -34.969 3.502 1 79.38 21 LEU B N 1
ATOM 3444 C CA . LEU B 1 21 ? 4.734 -34.656 4.531 1 79.38 21 LEU B CA 1
ATOM 3445 C C . LEU B 1 21 ? 6 -34.062 3.914 1 79.38 21 LEU B C 1
ATOM 3447 O O . LEU B 1 21 ? 6.473 -34.531 2.883 1 79.38 21 LEU B O 1
ATOM 3451 N N . ALA B 1 22 ? 6.371 -33 4.645 1 77.12 22 ALA B N 1
ATOM 3452 C CA . ALA B 1 22 ? 7.613 -32.344 4.238 1 77.12 22 ALA B CA 1
ATOM 3453 C C . ALA B 1 22 ? 8.344 -31.766 5.441 1 77.12 22 ALA B C 1
ATOM 3455 O O . ALA B 1 22 ? 7.715 -31.297 6.395 1 77.12 22 ALA B O 1
ATOM 3456 N N . ALA B 1 23 ? 9.641 -31.875 5.398 1 78.12 23 ALA B N 1
ATOM 3457 C CA . ALA B 1 23 ? 10.469 -31.281 6.449 1 78.12 23 ALA B CA 1
ATOM 3458 C C . ALA B 1 23 ? 11.117 -29.984 5.969 1 78.12 23 ALA B C 1
ATOM 3460 O O . ALA B 1 23 ? 11.656 -29.938 4.855 1 78.12 23 ALA B O 1
ATOM 3461 N N . THR B 1 24 ? 10.883 -29.078 6.852 1 71.38 24 THR B N 1
ATOM 3462 C CA . THR B 1 24 ? 11.531 -27.797 6.598 1 71.38 24 THR B CA 1
ATOM 3463 C C . THR B 1 24 ? 12.383 -27.375 7.785 1 71.38 24 THR B C 1
ATOM 3465 O O . THR B 1 24 ? 12.258 -27.922 8.875 1 71.38 24 THR B O 1
ATOM 3468 N N . GLU B 1 25 ? 13.453 -26.484 7.648 1 64.69 25 GLU B N 1
ATOM 3469 C CA . GLU B 1 25 ? 14.32 -25.953 8.695 1 64.69 25 GLU B CA 1
ATOM 3470 C C . GLU B 1 25 ? 15.055 -27.078 9.43 1 64.69 25 GLU B C 1
ATOM 3472 O O . GLU B 1 25 ? 15.055 -27.125 10.656 1 64.69 25 GLU B O 1
ATOM 3477 N N . VAL B 1 26 ? 15.547 -27.859 8.516 1 72 26 VAL B N 1
ATOM 3478 C CA . VAL B 1 26 ? 16.234 -29 9.109 1 72 26 VAL B CA 1
ATOM 3479 C C . VAL B 1 26 ? 17.609 -28.562 9.633 1 72 26 VAL B C 1
ATOM 3481 O O . VAL B 1 26 ? 18.406 -28 8.891 1 72 26 VAL B O 1
ATOM 3484 N N . THR B 1 27 ? 17.734 -28.688 10.859 1 72.62 27 THR B N 1
ATOM 3485 C CA . THR B 1 27 ? 19.031 -28.484 11.523 1 72.62 27 THR B CA 1
ATOM 3486 C C . THR B 1 27 ? 19.594 -29.797 12.016 1 72.62 27 THR B C 1
ATOM 3488 O O . THR B 1 27 ? 19.109 -30.875 11.656 1 72.62 27 THR B O 1
ATOM 3491 N N . ASN B 1 28 ? 20.688 -29.562 12.797 1 74.5 28 ASN B N 1
ATOM 3492 C CA . ASN B 1 28 ? 21.266 -30.781 13.359 1 74.5 28 ASN B CA 1
ATOM 3493 C C . ASN B 1 28 ? 20.438 -31.297 14.516 1 74.5 28 ASN B C 1
ATOM 3495 O O . ASN B 1 28 ? 20.625 -32.438 14.961 1 74.5 28 ASN B O 1
ATOM 3499 N N . SER B 1 29 ? 19.5 -30.391 14.984 1 79.81 29 SER B N 1
ATOM 3500 C CA . SER B 1 29 ? 18.781 -30.859 16.172 1 79.81 29 SER B CA 1
ATOM 3501 C C . SER B 1 29 ? 17.297 -30.531 16.062 1 79.81 29 SER B C 1
ATOM 3503 O O . SER B 1 29 ? 16.531 -30.781 17 1 79.81 29 SER B O 1
ATOM 3505 N N . SER B 1 30 ? 16.906 -29.969 14.922 1 80 30 SER B N 1
ATOM 3506 C CA . SER B 1 30 ? 15.492 -29.609 14.82 1 80 30 SER B CA 1
ATOM 3507 C C . SER B 1 30 ? 15.031 -29.578 13.367 1 80 30 SER B C 1
ATOM 3509 O O . SER B 1 30 ? 15.859 -29.516 12.453 1 80 30 SER B O 1
ATOM 3511 N N . LEU B 1 31 ? 13.773 -29.844 13.141 1 80.12 31 LEU B N 1
ATOM 3512 C CA . LEU B 1 31 ? 13.125 -29.625 11.852 1 80.12 31 LEU B CA 1
ATOM 3513 C C . LEU B 1 31 ? 11.664 -29.234 12.031 1 80.12 31 LEU B C 1
ATOM 3515 O O . LEU B 1 31 ? 11.086 -29.469 13.094 1 80.12 31 LEU B O 1
ATOM 3519 N N . THR B 1 32 ? 11.211 -28.641 11.102 1 79.81 32 THR B N 1
ATOM 3520 C CA . THR B 1 32 ? 9.773 -28.422 11.047 1 79.81 32 THR B CA 1
ATOM 3521 C C . THR B 1 32 ? 9.109 -29.406 10.086 1 79.81 32 THR B C 1
ATOM 3523 O O . THR B 1 32 ? 9.477 -29.484 8.914 1 79.81 32 THR B O 1
ATOM 3526 N N . LEU B 1 33 ? 8.18 -30.078 10.594 1 82.88 33 LEU B N 1
ATOM 3527 C CA . LEU B 1 33 ? 7.406 -31.031 9.805 1 82.88 33 LEU B CA 1
ATOM 3528 C C . LEU B 1 33 ? 6.07 -30.438 9.391 1 82.88 33 LEU B C 1
ATOM 3530 O O . LEU B 1 33 ? 5.324 -29.922 10.227 1 82.88 33 LEU B O 1
ATOM 3534 N N . ASN B 1 34 ? 5.898 -30.531 8.188 1 79.5 34 ASN B N 1
ATOM 3535 C CA . ASN B 1 34 ? 4.652 -30.031 7.609 1 79.5 34 ASN B CA 1
ATOM 3536 C C . ASN B 1 34 ? 3.885 -31.156 6.914 1 79.5 34 ASN B C 1
ATOM 3538 O O . ASN B 1 34 ? 4.488 -32.094 6.395 1 79.5 34 ASN B O 1
ATOM 3542 N N . TRP B 1 35 ? 2.467 -30.969 6.938 1 78.56 35 TRP B N 1
ATOM 3543 C CA . TRP B 1 35 ? 1.646 -31.938 6.227 1 78.56 35 TRP B CA 1
ATOM 3544 C C . TRP B 1 35 ? 0.344 -31.312 5.75 1 78.56 35 TRP B C 1
ATOM 3546 O O . TRP B 1 35 ? 0.071 -30.141 6.031 1 78.56 35 TRP B O 1
ATOM 3556 N N . LEU B 1 36 ? -0.327 -32.031 4.883 1 70.31 36 LEU B N 1
ATOM 3557 C CA . LEU B 1 36 ? -1.682 -31.688 4.461 1 70.31 36 LEU B CA 1
ATOM 3558 C C . LEU B 1 36 ? -2.715 -32.5 5.242 1 70.31 36 LEU B C 1
ATOM 3560 O O . LEU B 1 36 ? -2.646 -33.719 5.285 1 70.31 36 LEU B O 1
ATOM 3564 N N . ALA B 1 37 ? -3.652 -31.594 5.859 1 69.06 37 ALA B N 1
ATOM 3565 C CA . ALA B 1 37 ? -4.711 -32.281 6.602 1 69.06 37 ALA B CA 1
ATOM 3566 C C . ALA B 1 37 ? -5.762 -32.844 5.656 1 69.06 37 ALA B C 1
ATOM 3568 O O . ALA B 1 37 ? -6.086 -32.25 4.637 1 69.06 37 ALA B O 1
ATOM 3569 N N . ASN B 1 38 ? -6.086 -34.094 5.863 1 59.22 38 ASN B N 1
ATOM 3570 C CA . ASN B 1 38 ? -7.238 -34.688 5.191 1 59.22 38 ASN B CA 1
ATOM 3571 C C . ASN B 1 38 ? -8.477 -34.688 6.086 1 59.22 38 ASN B C 1
ATOM 3573 O O . ASN B 1 38 ? -8.57 -35.438 7.035 1 59.22 38 ASN B O 1
ATOM 3577 N N . LEU B 1 39 ? -9.336 -33.75 5.93 1 55.53 39 LEU B N 1
ATOM 3578 C CA . LEU B 1 39 ? -10.461 -33.5 6.836 1 55.53 39 LEU B CA 1
ATOM 3579 C C . LEU B 1 39 ? -11.68 -34.312 6.41 1 55.53 39 LEU B C 1
ATOM 3581 O O . LEU B 1 39 ? -12.773 -34.125 6.938 1 55.53 39 LEU B O 1
ATOM 3585 N N . SER B 1 40 ? -11.672 -35.125 5.648 1 49.66 40 SER B N 1
ATOM 3586 C CA . SER B 1 40 ? -12.844 -35.844 5.137 1 49.66 40 SER B CA 1
ATOM 3587 C C . SER B 1 40 ? -13.531 -36.625 6.242 1 49.66 40 SER B C 1
ATOM 3589 O O . SER B 1 40 ? -14.617 -37.188 6.035 1 49.66 40 SER B O 1
ATOM 3591 N N . GLY B 1 41 ? -13.031 -36.812 7.352 1 52.88 41 GLY B N 1
ATOM 3592 C CA . GLY B 1 41 ? -13.633 -37.781 8.227 1 52.88 41 GLY B CA 1
ATOM 3593 C C . GLY B 1 41 ? -14.742 -37.219 9.086 1 52.88 41 GLY B C 1
ATOM 3594 O O . GLY B 1 41 ? -15.422 -37.969 9.805 1 52.88 41 GLY B O 1
ATOM 3595 N N . GLY B 1 42 ? -15.312 -36.094 8.906 1 55.28 42 GLY B N 1
ATOM 3596 C CA . GLY B 1 42 ? -16.484 -35.531 9.547 1 55.28 42 GLY B CA 1
ATOM 3597 C C . GLY B 1 42 ? -16.219 -35.031 10.961 1 55.28 42 GLY B C 1
ATOM 3598 O O . GLY B 1 42 ? -16.984 -34.25 11.5 1 55.28 42 GLY B O 1
ATOM 3599 N N . GLU B 1 43 ? -15.438 -35.719 11.766 1 62.28 43 GLU B N 1
ATOM 3600 C CA . GLU B 1 43 ? -15.227 -35.281 13.141 1 62.28 43 GLU B CA 1
ATOM 3601 C C . GLU B 1 43 ? -14.094 -34.281 13.234 1 62.28 43 GLU B C 1
ATOM 3603 O O . GLU B 1 43 ? -13.109 -34.375 12.5 1 62.28 43 GLU B O 1
ATOM 3608 N N . PRO B 1 44 ? -14.305 -33.312 14.086 1 72 44 PRO B N 1
ATOM 3609 C CA . PRO B 1 44 ? -13.258 -32.312 14.266 1 72 44 PRO B CA 1
ATOM 3610 C C . PRO B 1 44 ? -11.93 -32.906 14.734 1 72 44 PRO B C 1
ATOM 3612 O O . PRO B 1 44 ? -11.93 -33.875 15.508 1 72 44 PRO B O 1
ATOM 3615 N N . LEU B 1 45 ? -10.852 -32.375 14.188 1 75.94 45 LEU B N 1
ATOM 3616 C CA . LEU B 1 45 ? -9.516 -32.812 14.602 1 75.94 45 LEU B CA 1
ATOM 3617 C C . LEU B 1 45 ? -9.195 -32.281 16 1 75.94 45 LEU B C 1
ATOM 3619 O O . LEU B 1 45 ? -9.555 -31.156 16.344 1 75.94 45 LEU B O 1
ATOM 3623 N N . ILE B 1 46 ? -8.688 -33.125 16.828 1 78.56 46 ILE B N 1
ATOM 3624 C CA . ILE B 1 46 ? -8.305 -32.688 18.172 1 78.56 46 ILE B CA 1
ATOM 3625 C C . ILE B 1 46 ? -6.785 -32.5 18.234 1 78.56 46 ILE B C 1
ATOM 3627 O O . ILE B 1 46 ? -6.254 -32.031 19.234 1 78.56 46 ILE B O 1
ATOM 3631 N N . GLY B 1 47 ? -6.074 -32.969 17.156 1 84.19 47 GLY B N 1
ATOM 3632 C CA . GLY B 1 47 ? -4.629 -32.781 17.141 1 84.19 47 GLY B CA 1
ATOM 3633 C C . GLY B 1 47 ? -3.93 -33.719 16.172 1 84.19 47 GLY B C 1
ATOM 3634 O O . GLY B 1 47 ? -4.574 -34.344 15.312 1 84.19 47 GLY B O 1
ATOM 3635 N N . TYR B 1 48 ? -2.621 -33.688 16.25 1 87.12 48 TYR B N 1
ATOM 3636 C CA . TYR B 1 48 ? -1.783 -34.562 15.445 1 87.12 48 TYR B CA 1
ATOM 3637 C C . TYR B 1 48 ? -0.732 -35.281 16.312 1 87.12 48 TYR B C 1
ATOM 3639 O O . TYR B 1 48 ? -0.354 -34.781 17.359 1 87.12 48 TYR B O 1
ATOM 3647 N N . ARG B 1 49 ? -0.378 -36.438 15.891 1 87.25 49 ARG B N 1
ATOM 3648 C CA . ARG B 1 49 ? 0.724 -37.219 16.469 1 87.25 49 ARG B CA 1
ATOM 3649 C C . ARG B 1 49 ? 1.809 -37.469 15.422 1 87.25 49 ARG B C 1
ATOM 3651 O O . ARG B 1 49 ? 1.507 -37.781 14.273 1 87.25 49 ARG B O 1
ATOM 3658 N N . VAL B 1 50 ? 3.029 -37.188 15.836 1 89.12 50 VAL B N 1
ATOM 3659 C CA . VAL B 1 50 ? 4.164 -37.438 14.961 1 89.12 50 VAL B CA 1
ATOM 3660 C C . VAL B 1 50 ? 4.93 -38.656 15.461 1 89.12 50 VAL B C 1
ATOM 3662 O O . VAL B 1 50 ? 5.305 -38.719 16.641 1 89.12 50 VAL B O 1
ATOM 3665 N N . LEU B 1 51 ? 5.082 -39.594 14.578 1 86.69 51 LEU B N 1
ATOM 3666 C CA . LEU B 1 51 ? 5.848 -40.812 14.875 1 86.69 51 LEU B CA 1
ATOM 3667 C C . LEU B 1 51 ? 7.164 -40.812 14.094 1 86.69 51 LEU B C 1
ATOM 3669 O O . LEU B 1 51 ? 7.246 -40.25 13 1 86.69 51 LEU B O 1
ATOM 3673 N N . ALA B 1 52 ? 8.164 -41.312 14.742 1 86.5 52 ALA B N 1
ATOM 3674 C CA . ALA B 1 52 ? 9.469 -41.344 14.086 1 86.5 52 ALA B CA 1
ATOM 3675 C C . ALA B 1 52 ? 10.188 -42.656 14.367 1 86.5 52 ALA B C 1
ATOM 3677 O O . ALA B 1 52 ? 9.938 -43.312 15.383 1 86.5 52 ALA B O 1
ATOM 3678 N N . THR B 1 53 ? 10.992 -43.094 13.43 1 81 53 THR B N 1
ATOM 3679 C CA . THR B 1 53 ? 11.969 -44.156 13.641 1 81 53 THR B CA 1
ATOM 3680 C C . THR B 1 53 ? 13.328 -43.75 13.062 1 81 53 THR B C 1
ATOM 3682 O O . THR B 1 53 ? 13.398 -42.969 12.125 1 81 53 THR B O 1
ATOM 3685 N N . THR B 1 54 ? 14.453 -44.062 13.648 1 76.62 54 THR B N 1
ATOM 3686 C CA . THR B 1 54 ? 15.805 -43.812 13.172 1 76.62 54 THR B CA 1
ATOM 3687 C C . THR B 1 54 ? 16.438 -45.062 12.602 1 76.62 54 THR B C 1
ATOM 3689 O O . THR B 1 54 ? 17.656 -45.188 12.57 1 76.62 54 THR B O 1
ATOM 3692 N N . GLY B 1 55 ? 15.719 -45.938 11.984 1 68.75 55 GLY B N 1
ATOM 3693 C CA . GLY B 1 55 ? 16.25 -47.156 11.383 1 68.75 55 GLY B CA 1
ATOM 3694 C C . GLY B 1 55 ? 15.547 -48.406 11.852 1 68.75 55 GLY B C 1
ATOM 3695 O O . GLY B 1 55 ? 15.797 -49.5 11.32 1 68.75 55 GLY B O 1
ATOM 3696 N N . GLY B 1 56 ? 14.719 -48.469 12.914 1 60.94 56 GLY B N 1
ATOM 3697 C CA . GLY B 1 56 ? 14.023 -49.656 13.383 1 60.94 56 GLY B CA 1
ATOM 3698 C C . GLY B 1 56 ? 12.656 -49.844 12.758 1 60.94 56 GLY B C 1
ATOM 3699 O O . GLY B 1 56 ? 12.156 -48.938 12.086 1 60.94 56 GLY B O 1
ATOM 3700 N N . ALA B 1 57 ? 12.047 -51.156 12.758 1 65.75 57 ALA B N 1
ATOM 3701 C CA . ALA B 1 57 ? 10.758 -51.531 12.195 1 65.75 57 ALA B CA 1
ATOM 3702 C C . ALA B 1 57 ? 9.609 -50.875 12.945 1 65.75 57 ALA B C 1
ATOM 3704 O O . ALA B 1 57 ? 8.539 -50.625 12.375 1 65.75 57 ALA B O 1
ATOM 3705 N N . ALA B 1 58 ? 9.797 -50.375 14.188 1 76.12 58 ALA B N 1
ATOM 3706 C CA . ALA B 1 58 ? 8.68 -49.875 14.977 1 76.12 58 ALA B CA 1
ATOM 3707 C C . ALA B 1 58 ? 8.734 -48.344 15.086 1 76.12 58 ALA B C 1
ATOM 3709 O O . ALA B 1 58 ? 9.797 -47.781 15.344 1 76.12 58 ALA B O 1
ATOM 3710 N N . TYR B 1 59 ? 7.656 -47.562 14.641 1 82.06 59 TYR B N 1
ATOM 3711 C CA . TYR B 1 59 ? 7.5 -46.125 14.828 1 82.06 59 TYR B CA 1
ATOM 3712 C C . TYR B 1 59 ? 7.16 -45.781 16.281 1 82.06 59 TYR B C 1
ATOM 3714 O O . TYR B 1 59 ? 6.34 -46.469 16.891 1 82.06 59 TYR B O 1
ATOM 3722 N N . GLU B 1 60 ? 7.992 -44.906 16.891 1 81.31 60 GLU B N 1
ATOM 3723 C CA . GLU B 1 60 ? 7.695 -44.406 18.219 1 81.31 60 GLU B CA 1
ATOM 3724 C C . GLU B 1 60 ? 7.18 -42.969 18.156 1 81.31 60 GLU B C 1
ATOM 3726 O O . GLU B 1 60 ? 7.535 -42.219 17.25 1 81.31 60 GLU B O 1
ATOM 3731 N N . GLU B 1 61 ? 6.289 -42.688 19.094 1 84.69 61 GLU B N 1
ATOM 3732 C CA . GLU B 1 61 ? 5.781 -41.312 19.141 1 84.69 61 GLU B CA 1
ATOM 3733 C C . GLU B 1 61 ? 6.891 -40.312 19.5 1 84.69 61 GLU B C 1
ATOM 3735 O O . GLU B 1 61 ? 7.547 -40.469 20.531 1 84.69 61 GLU B O 1
ATOM 3740 N N . LEU B 1 62 ? 7.129 -39.469 18.609 1 84 62 LEU B N 1
ATOM 3741 C CA . LEU B 1 62 ? 8.102 -38.406 18.828 1 84 62 LEU B CA 1
ATOM 3742 C C . LEU B 1 62 ? 7.473 -37.25 19.594 1 84 62 LEU B C 1
ATOM 3744 O O . LEU B 1 62 ? 8.086 -36.688 20.5 1 84 62 LEU B O 1
ATOM 3748 N N . THR B 1 63 ? 6.332 -36.812 19.078 1 83.25 63 THR B N 1
ATOM 3749 C CA . THR B 1 63 ? 5.594 -35.719 19.734 1 83.25 63 THR B CA 1
ATOM 3750 C C . THR B 1 63 ? 4.121 -35.75 19.328 1 83.25 63 THR B C 1
ATOM 3752 O O . THR B 1 63 ? 3.752 -36.438 18.375 1 83.25 63 THR B O 1
ATOM 3755 N N . SER B 1 64 ? 3.305 -35.125 20.156 1 82.88 64 SER B N 1
ATOM 3756 C CA . SER B 1 64 ? 1.896 -34.906 19.844 1 82.88 64 SER B CA 1
ATOM 3757 C C . SER B 1 64 ? 1.492 -33.469 20.141 1 82.88 64 SER B C 1
ATOM 3759 O O . SER B 1 64 ? 2.117 -32.781 20.953 1 82.88 64 SER B O 1
ATOM 3761 N N . THR B 1 65 ? 0.632 -33.031 19.266 1 79.94 65 THR B N 1
ATOM 3762 C CA . THR B 1 65 ? 0.136 -31.672 19.438 1 79.94 65 THR B CA 1
ATOM 3763 C C . THR B 1 65 ? -1.39 -31.641 19.438 1 79.94 65 THR B C 1
ATOM 3765 O O . THR B 1 65 ? -2.025 -32.438 18.75 1 79.94 65 THR B O 1
ATOM 3768 N N . SER B 1 66 ? -1.9 -30.75 20.281 1 78.62 66 SER B N 1
ATOM 3769 C CA . SER B 1 66 ? -3.338 -30.5 20.266 1 78.62 66 SER B CA 1
ATOM 3770 C C . SER B 1 66 ? -3.701 -29.422 19.266 1 78.62 66 SER B C 1
ATOM 3772 O O . SER B 1 66 ? -4.879 -29.109 19.078 1 78.62 66 SER B O 1
ATOM 3774 N N . SER B 1 67 ? -2.67 -29.062 18.672 1 74.75 67 SER B N 1
ATOM 3775 C CA . SER B 1 67 ? -2.918 -28.078 17.625 1 74.75 67 SER B CA 1
ATOM 3776 C C . SER B 1 67 ? -3.439 -28.734 16.359 1 74.75 67 SER B C 1
ATOM 3778 O O . SER B 1 67 ? -3.045 -29.859 16.016 1 74.75 67 SER B O 1
ATOM 3780 N N . THR B 1 68 ? -4.332 -28.062 15.734 1 73.19 68 THR B N 1
ATOM 3781 C CA . THR B 1 68 ? -4.848 -28.578 14.469 1 73.19 68 THR B CA 1
ATOM 3782 C C . THR B 1 68 ? -4.125 -27.938 13.289 1 73.19 68 THR B C 1
ATOM 3784 O O . THR B 1 68 ? -4.523 -28.109 12.141 1 73.19 68 THR B O 1
ATOM 3787 N N . ALA B 1 69 ? -3.055 -27.391 13.617 1 73.75 69 ALA B N 1
ATOM 3788 C CA . ALA B 1 69 ? -2.199 -26.875 12.555 1 73.75 69 ALA B CA 1
ATOM 3789 C C . ALA B 1 69 ? -1.489 -28.016 11.828 1 73.75 69 ALA B C 1
ATOM 3791 O O . ALA B 1 69 ? -1.169 -29.047 12.43 1 73.75 69 ALA B O 1
ATOM 3792 N N . SER B 1 70 ? -1.279 -27.797 10.641 1 74.19 70 SER B N 1
ATOM 3793 C CA . SER B 1 70 ? -0.692 -28.875 9.836 1 74.19 70 SER B CA 1
ATOM 3794 C C . SER B 1 70 ? 0.827 -28.75 9.781 1 74.19 70 SER B C 1
ATOM 3796 O O . SER B 1 70 ? 1.438 -29.016 8.742 1 74.19 70 SER B O 1
ATOM 3798 N N . PHE B 1 71 ? 1.377 -28.391 10.797 1 79.94 71 PHE B N 1
ATOM 3799 C CA . PHE B 1 71 ? 2.83 -28.406 10.93 1 79.94 71 PHE B CA 1
ATOM 3800 C C . PHE B 1 71 ? 3.246 -28.484 12.391 1 79.94 71 PHE B C 1
ATOM 3802 O O . PHE B 1 71 ? 2.451 -28.188 13.281 1 79.94 71 PHE B O 1
ATOM 3809 N N . ILE B 1 72 ? 4.465 -28.969 12.664 1 81.19 72 ILE B N 1
ATOM 3810 C CA . ILE B 1 72 ? 5.027 -29.047 14.008 1 81.19 72 ILE B CA 1
ATOM 3811 C C . ILE B 1 72 ? 6.547 -28.906 13.938 1 81.19 72 ILE B C 1
ATOM 3813 O O . ILE B 1 72 ? 7.184 -29.406 13.008 1 81.19 72 ILE B O 1
ATOM 3817 N N . ASP B 1 73 ? 6.98 -28.109 14.875 1 78.88 73 ASP B N 1
ATOM 3818 C CA . ASP B 1 73 ? 8.43 -28.047 15.039 1 78.88 73 ASP B CA 1
ATOM 3819 C C . ASP B 1 73 ? 8.945 -29.188 15.898 1 78.88 73 ASP B C 1
ATOM 3821 O O . ASP B 1 73 ? 8.539 -29.344 17.047 1 78.88 73 ASP B O 1
ATOM 3825 N N . LEU B 1 74 ? 9.805 -29.891 15.32 1 81.56 74 LEU B N 1
ATOM 3826 C CA . LEU B 1 74 ? 10.469 -30.953 16.062 1 81.56 74 LEU B CA 1
ATOM 3827 C C . LEU B 1 74 ? 11.844 -30.516 16.531 1 81.56 74 LEU B C 1
ATOM 3829 O O . LEU B 1 74 ? 12.656 -30.031 15.75 1 81.56 74 LEU B O 1
ATOM 3833 N N . THR B 1 75 ? 11.945 -30.531 17.828 1 80.06 75 THR B N 1
ATOM 3834 C CA . THR B 1 75 ? 13.219 -30.156 18.438 1 80.06 75 THR B CA 1
ATOM 3835 C C . THR B 1 75 ? 13.812 -31.328 19.203 1 80.06 75 THR B C 1
ATOM 3837 O O . THR B 1 75 ? 13.133 -32.344 19.453 1 80.06 75 THR B O 1
ATOM 3840 N N . GLY B 1 76 ? 15.188 -31.25 19.453 1 77.94 76 GLY B N 1
ATOM 3841 C CA . GLY B 1 76 ? 15.867 -32.281 20.219 1 77.94 76 GLY B CA 1
ATOM 3842 C C . GLY B 1 76 ? 16.219 -33.5 19.406 1 77.94 76 GLY B C 1
ATOM 3843 O O . GLY B 1 76 ? 16.359 -34.594 19.969 1 77.94 76 GLY B O 1
ATOM 3844 N N . LEU B 1 77 ? 16.281 -33.344 18.125 1 79.12 77 LEU B N 1
ATOM 3845 C CA . LEU B 1 77 ? 16.625 -34.438 17.234 1 79.12 77 LEU B CA 1
ATOM 3846 C C . LEU B 1 77 ? 18.125 -34.719 17.25 1 79.12 77 LEU B C 1
ATOM 3848 O O . LEU B 1 77 ? 18.922 -33.812 17.547 1 79.12 77 LEU B O 1
ATOM 3852 N N . ALA B 1 78 ? 18.516 -35.938 17.094 1 78.25 78 ALA B N 1
ATOM 3853 C CA . ALA B 1 78 ? 19.938 -36.281 16.984 1 78.25 78 ALA B CA 1
ATOM 3854 C C . ALA B 1 78 ? 20.516 -35.844 15.648 1 78.25 78 ALA B C 1
ATOM 3856 O O . ALA B 1 78 ? 19.859 -35.938 14.617 1 78.25 78 ALA B O 1
ATOM 3857 N N . GLY B 1 79 ? 21.641 -35.281 15.727 1 77.94 79 GLY B N 1
ATOM 3858 C CA . GLY B 1 79 ? 22.328 -34.812 14.531 1 77.94 79 GLY B CA 1
ATOM 3859 C C . GLY B 1 79 ? 22.828 -35.969 13.656 1 77.94 79 GLY B C 1
ATOM 3860 O O . GLY B 1 79 ? 23.203 -37.031 14.164 1 77.94 79 GLY B O 1
ATOM 3861 N N . ASP B 1 80 ? 22.875 -35.625 12.359 1 74.25 80 ASP B N 1
ATOM 3862 C CA . ASP B 1 80 ? 23.344 -36.562 11.328 1 74.25 80 ASP B CA 1
ATOM 3863 C C . ASP B 1 80 ? 22.609 -37.875 11.398 1 74.25 80 ASP B C 1
ATOM 3865 O O . ASP B 1 80 ? 23.219 -38.969 11.305 1 74.25 80 ASP B O 1
ATOM 3869 N N . MET B 1 81 ? 21.359 -37.812 11.703 1 78.88 81 MET B N 1
ATOM 3870 C CA . MET B 1 81 ? 20.531 -39 11.844 1 78.88 81 MET B CA 1
ATOM 3871 C C . MET B 1 81 ? 19.391 -39 10.82 1 78.88 81 MET B C 1
ATOM 3873 O O . MET B 1 81 ? 18.812 -37.969 10.539 1 78.88 81 MET B O 1
ATOM 3877 N N . VAL B 1 82 ? 19.172 -40.188 10.297 1 80.38 82 VAL B N 1
ATOM 3878 C CA . VAL B 1 82 ? 18.062 -40.344 9.375 1 80.38 82 VAL B CA 1
ATOM 3879 C C . VAL B 1 82 ? 16.781 -40.688 10.148 1 80.38 82 VAL B C 1
ATOM 3881 O O . VAL B 1 82 ? 16.734 -41.688 10.867 1 80.38 82 VAL B O 1
ATOM 3884 N N . TYR B 1 83 ? 15.805 -39.812 10.016 1 83.25 83 TYR B N 1
ATOM 3885 C CA . TYR B 1 83 ? 14.492 -40.031 10.602 1 83.25 83 TYR B CA 1
ATOM 3886 C C . TYR B 1 83 ? 13.469 -40.406 9.531 1 83.25 83 TYR B C 1
ATOM 3888 O O . TYR B 1 83 ? 13.469 -39.812 8.445 1 83.25 83 TYR B O 1
ATOM 3896 N N . GLU B 1 84 ? 12.766 -41.438 9.812 1 84.25 84 GLU B N 1
ATOM 3897 C CA . GLU B 1 84 ? 11.516 -41.688 9.094 1 84.25 84 GLU B CA 1
ATOM 3898 C C . GLU B 1 84 ? 10.312 -41.188 9.891 1 84.25 84 GLU B C 1
ATOM 3900 O O . GLU B 1 84 ? 10.031 -41.688 10.969 1 84.25 84 GLU B O 1
ATOM 3905 N N . LEU B 1 85 ? 9.594 -40.188 9.352 1 87.12 85 LEU B N 1
ATOM 3906 C CA . LEU B 1 85 ? 8.523 -39.531 10.078 1 87.12 85 LEU B CA 1
ATOM 3907 C C . LEU B 1 85 ? 7.16 -39.844 9.477 1 87.12 85 LEU B C 1
ATOM 3909 O O . LEU B 1 85 ? 7.027 -39.938 8.258 1 87.12 85 LEU B O 1
ATOM 3913 N N . LYS B 1 86 ? 6.195 -40.094 10.305 1 87.75 86 LYS B N 1
ATOM 3914 C CA . LYS B 1 86 ? 4.789 -40.219 9.945 1 87.75 86 LYS B CA 1
ATOM 3915 C C . LYS B 1 86 ? 3.918 -39.312 10.82 1 87.75 86 LYS B C 1
ATOM 3917 O O . LYS B 1 86 ? 4.262 -39.031 11.977 1 87.75 86 LYS B O 1
ATOM 3922 N N . VAL B 1 87 ? 2.891 -38.875 10.242 1 88.75 87 VAL B N 1
ATOM 3923 C CA . VAL B 1 87 ? 1.934 -38.062 10.969 1 88.75 87 VAL B CA 1
ATOM 3924 C C . VAL B 1 87 ? 0.558 -38.719 10.945 1 88.75 87 VAL B C 1
ATOM 3926 O O . VAL B 1 87 ? 0.16 -39.312 9.938 1 88.75 87 VAL B O 1
ATOM 3929 N N . GLN B 1 88 ? -0.074 -38.531 12.062 1 88.25 88 GLN B N 1
ATOM 3930 C CA . GLN B 1 88 ? -1.421 -39.062 12.25 1 88.25 88 GLN B CA 1
ATOM 3931 C C . GLN B 1 88 ? -2.359 -38 12.797 1 88.25 88 GLN B C 1
ATOM 3933 O O . GLN B 1 88 ? -2.027 -37.312 13.766 1 88.25 88 GLN B O 1
ATOM 3938 N N . ALA B 1 89 ? -3.463 -37.875 12.117 1 86.44 89 ALA B N 1
ATOM 3939 C CA . ALA B 1 89 ? -4.492 -36.969 12.625 1 86.44 89 ALA B CA 1
ATOM 3940 C C . ALA B 1 89 ? -5.316 -37.656 13.719 1 86.44 89 ALA B C 1
ATOM 3942 O O . ALA B 1 89 ? -5.633 -38.844 13.633 1 86.44 89 ALA B O 1
ATOM 3943 N N . LEU B 1 90 ? -5.645 -36.812 14.742 1 84.38 90 LEU B N 1
ATOM 3944 C CA . LEU B 1 90 ? -6.414 -37.344 15.875 1 84.38 90 LEU B CA 1
ATOM 3945 C C . LEU B 1 90 ? -7.789 -36.656 15.938 1 84.38 90 LEU B C 1
ATOM 3947 O O . LEU B 1 90 ? -7.918 -35.469 15.688 1 84.38 90 LEU B O 1
ATOM 3951 N N . SER B 1 91 ? -8.82 -37.469 16.125 1 80.12 91 SER B N 1
ATOM 3952 C CA . SER B 1 91 ? -10.188 -36.969 16.312 1 80.12 91 SER B CA 1
ATOM 3953 C C . SER B 1 91 ? -10.891 -37.719 17.438 1 80.12 91 SER B C 1
ATOM 3955 O O . SER B 1 91 ? -10.383 -38.719 17.922 1 80.12 91 SER B O 1
ATOM 3957 N N . ALA B 1 92 ? -12.062 -37.188 17.766 1 78.56 92 ALA B N 1
ATOM 3958 C CA . ALA B 1 92 ? -12.859 -37.844 18.797 1 78.56 92 ALA B CA 1
ATOM 3959 C C . ALA B 1 92 ? -13.344 -39.219 18.312 1 78.56 92 ALA B C 1
ATOM 3961 O O . ALA B 1 92 ? -13.641 -40.094 19.125 1 78.56 92 ALA B O 1
ATOM 3962 N N . ALA B 1 93 ? -13.422 -39.406 17.062 1 78.38 93 ALA B N 1
ATOM 3963 C CA . ALA B 1 93 ? -13.906 -40.656 16.5 1 78.38 93 ALA B CA 1
ATOM 3964 C C . ALA B 1 93 ? -12.789 -41.688 16.438 1 78.38 93 ALA B C 1
ATOM 3966 O O . ALA B 1 93 ? -13.031 -42.875 16.125 1 78.38 93 ALA B O 1
ATOM 3967 N N . GLY B 1 94 ? -11.539 -41.219 16.781 1 80.94 94 GLY B N 1
ATOM 3968 C CA . GLY B 1 94 ? -10.406 -42.125 16.75 1 80.94 94 GLY B CA 1
ATOM 3969 C C . GLY B 1 94 ? -9.188 -41.531 16.062 1 80.94 94 GLY B C 1
ATOM 3970 O O . GLY B 1 94 ? -9.234 -40.406 15.562 1 80.94 94 GLY B O 1
ATOM 3971 N N . ASP B 1 95 ? -8.164 -42.344 16.109 1 81.44 95 ASP B N 1
ATOM 3972 C CA . ASP B 1 95 ? -6.918 -41.969 15.445 1 81.44 95 ASP B CA 1
ATOM 3973 C C . ASP B 1 95 ? -6.98 -42.25 13.945 1 81.44 95 ASP B C 1
ATOM 3975 O O . ASP B 1 95 ? -7.465 -43.312 13.531 1 81.44 95 ASP B O 1
ATOM 3979 N N . GLY B 1 96 ? -6.621 -41.281 13.234 1 83.88 96 GLY B N 1
ATOM 3980 C CA . GLY B 1 96 ? -6.586 -41.469 11.789 1 83.88 96 GLY B CA 1
ATOM 3981 C C . GLY B 1 96 ? -5.469 -42.375 11.328 1 83.88 96 GLY B C 1
ATOM 3982 O O . GLY B 1 96 ? -4.68 -42.844 12.141 1 83.88 96 GLY B O 1
ATOM 3983 N N . ASP B 1 97 ? -5.535 -42.656 10.047 1 83.25 97 ASP B N 1
ATOM 3984 C CA . ASP B 1 97 ? -4.473 -43.438 9.445 1 83.25 97 ASP B CA 1
ATOM 3985 C C . ASP B 1 97 ? -3.154 -42.656 9.422 1 83.25 97 ASP B C 1
ATOM 3987 O O . ASP B 1 97 ? -3.154 -41.438 9.414 1 83.25 97 ASP B O 1
ATOM 3991 N N . LEU B 1 98 ? -2.064 -43.438 9.5 1 85.25 98 LEU B N 1
ATOM 3992 C CA . LEU B 1 98 ? -0.739 -42.844 9.406 1 85.25 98 LEU B CA 1
ATOM 3993 C C . LEU B 1 98 ? -0.454 -42.375 7.98 1 85.25 98 LEU B C 1
ATOM 3995 O O . LEU B 1 98 ? -0.837 -43.031 7.016 1 85.25 98 LEU B O 1
ATOM 3999 N N . SER B 1 99 ? 0.244 -41.312 7.941 1 84.38 99 SER B N 1
ATOM 4000 C CA . SER B 1 99 ? 0.699 -40.812 6.652 1 84.38 99 SER B CA 1
ATOM 4001 C C . SER B 1 99 ? 1.773 -41.688 6.051 1 84.38 99 SER B C 1
ATOM 4003 O O . SER B 1 99 ? 2.295 -42.594 6.723 1 84.38 99 SER B O 1
ATOM 4005 N N . GLU B 1 100 ? 2 -41.469 4.73 1 79.06 100 GLU B N 1
ATOM 4006 C CA . GLU B 1 100 ? 3.23 -42 4.164 1 79.06 100 GLU B CA 1
ATOM 4007 C C . GLU B 1 100 ? 4.461 -41.469 4.883 1 79.06 100 GLU B C 1
ATOM 4009 O O . GLU B 1 100 ? 4.426 -40.344 5.422 1 79.06 100 GLU B O 1
ATOM 4014 N N . ALA B 1 101 ? 5.48 -42.219 4.871 1 81.75 101 ALA B N 1
ATOM 4015 C CA . ALA B 1 101 ? 6.688 -41.875 5.613 1 81.75 101 ALA B CA 1
ATOM 4016 C C . ALA B 1 101 ? 7.496 -40.812 4.867 1 81.75 101 ALA B C 1
ATOM 4018 O O . ALA B 1 101 ? 7.574 -40.812 3.637 1 81.75 101 ALA B O 1
ATOM 4019 N N . LEU B 1 102 ? 7.941 -39.875 5.688 1 81.38 102 LEU B N 1
ATOM 4020 C CA . LEU B 1 102 ? 8.945 -38.938 5.23 1 81.38 102 LEU B CA 1
ATOM 4021 C C . LEU B 1 102 ? 10.312 -39.25 5.82 1 81.38 102 LEU B C 1
ATOM 4023 O O . LEU B 1 102 ? 10.453 -39.375 7.039 1 81.38 102 LEU B O 1
ATOM 4027 N N . VAL B 1 103 ? 11.289 -39.469 4.93 1 78.81 103 VAL B N 1
ATOM 4028 C CA . VAL B 1 103 ? 12.648 -39.719 5.395 1 78.81 103 VAL B CA 1
ATOM 4029 C C . VAL B 1 103 ? 13.438 -38.406 5.359 1 78.81 103 VAL B C 1
ATOM 4031 O O . VAL B 1 103 ? 13.484 -37.719 4.328 1 78.81 103 VAL B O 1
ATOM 4034 N N . VAL B 1 104 ? 13.914 -38.062 6.555 1 80.44 104 VAL B N 1
ATOM 4035 C CA . VAL B 1 104 ? 14.68 -36.812 6.66 1 80.44 104 VAL B CA 1
ATOM 4036 C C . VAL B 1 104 ? 15.969 -37.094 7.434 1 80.44 104 VAL B C 1
ATOM 4038 O O . VAL B 1 104 ? 15.984 -37.844 8.398 1 80.44 104 VAL B O 1
ATOM 4041 N N . ARG B 1 105 ? 17.016 -36.469 6.98 1 77.38 105 ARG B N 1
ATOM 4042 C CA . ARG B 1 105 ? 18.297 -36.5 7.691 1 77.38 105 ARG B CA 1
ATOM 4043 C C . ARG B 1 105 ? 18.609 -35.188 8.336 1 77.38 105 ARG B C 1
ATOM 4045 O O . ARG B 1 105 ? 18.562 -34.125 7.68 1 77.38 105 ARG B O 1
ATOM 4052 N N . THR B 1 106 ? 18.891 -35.219 9.609 1 78.56 106 THR B N 1
ATOM 4053 C CA . THR B 1 106 ? 19.328 -34 10.305 1 78.56 106 THR B CA 1
ATOM 4054 C C . THR B 1 106 ? 20.766 -33.656 9.945 1 78.56 106 THR B C 1
ATOM 4056 O O . THR B 1 106 ? 21.516 -34.5 9.492 1 78.56 106 THR B O 1
ATOM 4059 N N . GLY B 1 107 ? 21.234 -32.312 10.07 1 71.31 107 GLY B N 1
ATOM 4060 C CA . GLY B 1 107 ? 22.547 -31.797 9.711 1 71.31 107 GLY B CA 1
ATOM 4061 C C . GLY B 1 107 ? 23.672 -32.406 10.523 1 71.31 107 GLY B C 1
ATOM 4062 O O . GLY B 1 107 ? 23.422 -33.031 11.555 1 71.31 107 GLY B O 1
ATOM 4063 N N . PRO B 1 108 ? 24.906 -32.219 9.906 1 63.16 108 PRO B N 1
ATOM 4064 C CA . PRO B 1 108 ? 26.062 -32.812 10.586 1 63.16 108 PRO B CA 1
ATOM 4065 C C . PRO B 1 108 ? 26.375 -32.156 11.922 1 63.16 108 PRO B C 1
ATOM 4067 O O . PRO B 1 108 ? 26.062 -30.984 12.117 1 63.16 108 PRO B O 1
ATOM 4070 N N . VAL B 1 109 ? 26.828 -32.812 12.797 1 51.84 109 VAL B N 1
ATOM 4071 C CA . VAL B 1 109 ? 27.328 -32.281 14.07 1 51.84 109 VAL B CA 1
ATOM 4072 C C . VAL B 1 109 ? 28.656 -31.578 13.867 1 51.84 109 VAL B C 1
ATOM 4074 O O . VAL B 1 109 ? 29.625 -32.188 13.398 1 51.84 109 VAL B O 1
ATOM 4077 N N . ARG B 1 110 ? 28.859 -30.234 13.414 1 43.03 110 ARG B N 1
ATOM 4078 C CA . ARG B 1 110 ? 30.156 -29.578 13.297 1 43.03 110 ARG B CA 1
ATOM 4079 C C . ARG B 1 110 ? 30.906 -29.625 14.625 1 43.03 110 ARG B C 1
ATOM 4081 O O . ARG B 1 110 ? 30.344 -29.297 15.672 1 43.03 110 ARG B O 1
ATOM 4088 N N . PRO B 1 111 ? 32.125 -29.984 14.57 1 38.47 111 PRO B N 1
ATOM 4089 C CA . PRO B 1 111 ? 32.938 -29.797 15.773 1 38.47 111 PRO B CA 1
ATOM 4090 C C . PRO B 1 111 ? 33.062 -28.344 16.172 1 38.47 111 PRO B C 1
ATOM 4092 O O . PRO B 1 111 ? 32.875 -27.438 15.344 1 38.47 111 PRO B O 1
ATOM 4095 N N . ASN B 1 112 ? 33.406 -27.938 17.281 1 32.59 112 ASN B N 1
ATOM 4096 C CA . ASN B 1 112 ? 33.625 -26.625 17.875 1 32.59 112 ASN B CA 1
ATOM 4097 C C . ASN B 1 112 ? 34.625 -25.797 17.047 1 32.59 112 ASN B C 1
ATOM 4099 O O . ASN B 1 112 ? 35.781 -26.156 16.922 1 32.59 112 ASN B O 1
ATOM 4103 N N . ALA B 1 113 ? 34.25 -25.172 15.852 1 31.8 113 ALA B N 1
ATOM 4104 C CA . ALA B 1 113 ? 35.188 -24.406 15.062 1 31.8 113 ALA B CA 1
ATOM 4105 C C . ALA B 1 113 ? 35.969 -23.422 15.938 1 31.8 113 ALA B C 1
ATOM 4107 O O . ALA B 1 113 ? 35.406 -22.797 16.828 1 31.8 113 ALA B O 1
ATOM 4108 N N . PRO B 1 114 ? 37.344 -23.375 15.805 1 31.58 114 PRO B N 1
ATOM 4109 C CA . PRO B 1 114 ? 38.156 -22.438 16.594 1 31.58 114 PRO B CA 1
ATOM 4110 C C . PRO B 1 114 ? 37.781 -20.984 16.359 1 31.58 114 PRO B C 1
ATOM 4112 O O . PRO B 1 114 ? 37.156 -20.656 15.336 1 31.58 114 PRO B O 1
ATOM 4115 N N . PRO B 1 115 ? 38.156 -20 17.188 1 26.06 115 PRO B N 1
ATOM 4116 C CA . PRO B 1 115 ? 37.719 -18.594 17.219 1 26.06 115 PRO B CA 1
ATOM 4117 C C . PRO B 1 115 ? 38.094 -17.828 15.953 1 26.06 115 PRO B C 1
ATOM 4119 O O . PRO B 1 115 ? 39.156 -18.078 15.375 1 26.06 115 PRO B O 1
ATOM 4122 N N . SER B 1 116 ? 37.219 -17.422 15.117 1 24.89 116 SER B N 1
ATOM 4123 C CA . SER B 1 116 ? 37.281 -16.828 13.789 1 24.89 116 SER B CA 1
ATOM 4124 C C . SER B 1 116 ? 38.281 -15.664 13.781 1 24.89 116 SER B C 1
ATOM 4126 O O . SER B 1 116 ? 38.219 -14.781 14.641 1 24.89 116 SER B O 1
ATOM 4128 N N . PRO B 1 117 ? 39.469 -15.805 13.094 1 24.55 117 PRO B N 1
ATOM 4129 C CA . PRO B 1 117 ? 40.5 -14.75 13.078 1 24.55 117 PRO B CA 1
ATOM 4130 C C . PRO B 1 117 ? 39.938 -13.406 12.602 1 24.55 117 PRO B C 1
ATOM 4132 O O . PRO B 1 117 ? 38.906 -13.367 11.914 1 24.55 117 PRO B O 1
ATOM 4135 N N . GLU B 1 118 ? 40.562 -12.281 13.047 1 21.62 118 GLU B N 1
ATOM 4136 C CA . GLU B 1 118 ? 40.281 -10.852 12.961 1 21.62 118 GLU B CA 1
ATOM 4137 C C . GLU B 1 118 ? 40.406 -10.352 11.523 1 21.62 118 GLU B C 1
ATOM 4139 O O . GLU B 1 118 ? 41.438 -10.492 10.898 1 21.62 118 GLU B O 1
ATOM 4144 N N . VAL B 1 119 ? 39.375 -10.461 10.703 1 20.2 119 VAL B N 1
ATOM 4145 C CA . VAL B 1 119 ? 39.344 -10.062 9.297 1 20.2 119 VAL B CA 1
ATOM 4146 C C . VAL B 1 119 ? 39.781 -8.609 9.164 1 20.2 119 VAL B C 1
ATOM 4148 O O . VAL B 1 119 ? 39.156 -7.715 9.758 1 20.2 119 VAL B O 1
ATOM 4151 N N . VAL B 1 120 ? 41.094 -8.336 8.883 1 20.38 120 VAL B N 1
ATOM 4152 C CA . VAL B 1 120 ? 41.719 -7.047 8.609 1 20.38 120 VAL B CA 1
ATOM 4153 C C . VAL B 1 120 ? 41.094 -6.434 7.355 1 20.38 120 VAL B C 1
ATOM 4155 O O . VAL B 1 120 ? 40.844 -7.133 6.371 1 20.38 120 VAL B O 1
ATOM 4158 N N . GLY B 1 121 ? 40.5 -5.238 7.426 1 19.02 121 GLY B N 1
ATOM 4159 C CA . GLY B 1 121 ? 39.688 -4.379 6.59 1 19.02 121 GLY B CA 1
ATOM 4160 C C . GLY B 1 121 ? 40.375 -3.953 5.309 1 19.02 121 GLY B C 1
ATOM 4161 O O . GLY B 1 121 ? 41.469 -3.379 5.352 1 19.02 121 GLY B O 1
ATOM 4162 N N . ILE B 1 122 ? 40.344 -4.828 4.266 1 19.25 122 ILE B N 1
ATOM 4163 C CA . ILE B 1 122 ? 41 -4.562 2.982 1 19.25 122 ILE B CA 1
ATOM 4164 C C . ILE B 1 122 ? 40.594 -3.178 2.484 1 19.25 122 ILE B C 1
ATOM 4166 O O . ILE B 1 122 ? 39.406 -2.807 2.541 1 19.25 122 ILE B O 1
ATOM 4170 N N . GLY B 1 123 ? 41.625 -2.297 2.217 1 18.36 123 GLY B N 1
ATOM 4171 C CA . GLY B 1 123 ? 41.781 -0.919 1.786 1 18.36 123 GLY B CA 1
ATOM 4172 C C . GLY B 1 123 ? 41.062 -0.607 0.483 1 18.36 123 GLY B C 1
ATOM 4173 O O . GLY B 1 123 ? 40.656 -1.518 -0.229 1 18.36 123 GLY B O 1
ATOM 4174 N N . GLN B 1 124 ? 41.062 0.723 0.028 1 18.27 124 GLN B N 1
ATOM 4175 C CA . GLN B 1 124 ? 40.375 1.728 -0.756 1 18.27 124 GLN B CA 1
ATOM 4176 C C . GLN B 1 124 ? 40.625 1.542 -2.25 1 18.27 124 GLN B C 1
ATOM 4178 O O . GLN B 1 124 ? 41.719 1.748 -2.723 1 18.27 124 GLN B O 1
ATOM 4183 N N . LEU B 1 125 ? 40.25 0.415 -2.865 1 17.14 125 LEU B N 1
ATOM 4184 C CA . LEU B 1 125 ? 40.625 0.338 -4.273 1 17.14 125 LEU B CA 1
ATOM 4185 C C . LEU B 1 125 ? 40.125 1.568 -5.031 1 17.14 125 LEU B C 1
ATOM 4187 O O . LEU B 1 125 ? 38.969 1.988 -4.871 1 17.14 125 LEU B O 1
ATOM 4191 N N . ARG B 1 126 ? 41.094 2.395 -5.695 1 18.08 126 ARG B N 1
ATOM 4192 C CA . ARG B 1 126 ? 41.188 3.637 -6.453 1 18.08 126 ARG B CA 1
ATOM 4193 C C . ARG B 1 126 ? 40.344 3.584 -7.715 1 18.08 126 ARG B C 1
ATOM 4195 O O . ARG B 1 126 ? 40 2.5 -8.203 1 18.08 126 ARG B O 1
ATOM 4202 N N . GLY B 1 127 ? 39.875 4.789 -8.328 1 19.23 127 GLY B N 1
ATOM 4203 C CA . GLY B 1 127 ? 38.906 5.402 -9.234 1 19.23 127 GLY B CA 1
ATOM 4204 C C . GLY B 1 127 ? 39.188 5.086 -10.695 1 19.23 127 GLY B C 1
ATOM 4205 O O . GLY B 1 127 ? 40.219 5.473 -11.242 1 19.23 127 GLY B O 1
ATOM 4206 N N . VAL B 1 128 ? 39.125 3.781 -11.133 1 18.27 128 VAL B N 1
ATOM 4207 C CA . VAL B 1 128 ? 39.625 3.549 -12.484 1 18.27 128 VAL B CA 1
ATOM 4208 C C . VAL B 1 128 ? 38.906 4.457 -13.469 1 18.27 128 VAL B C 1
ATOM 4210 O O . VAL B 1 128 ? 37.688 4.668 -13.344 1 18.27 128 VAL B O 1
ATOM 4213 N N . PRO B 1 129 ? 39.656 5.148 -14.391 1 19.89 129 PRO B N 1
ATOM 4214 C CA . PRO B 1 129 ? 39.375 6.199 -15.367 1 19.89 129 PRO B CA 1
ATOM 4215 C C . PRO B 1 129 ? 38.281 5.801 -16.359 1 19.89 129 PRO B C 1
ATOM 4217 O O . PRO B 1 129 ? 37.938 4.617 -16.5 1 19.89 129 PRO B O 1
ATOM 4220 N N . GLY B 1 130 ? 37.688 6.824 -17.172 1 20.3 130 GLY B N 1
ATOM 4221 C CA . GLY B 1 130 ? 36.562 7.125 -18.031 1 20.3 130 GLY B CA 1
ATOM 4222 C C . GLY B 1 130 ? 36.562 6.355 -19.328 1 20.3 130 GLY B C 1
ATOM 4223 O O . GLY B 1 130 ? 37.375 6.648 -20.219 1 20.3 130 GLY B O 1
ATOM 4224 N N . ILE B 1 131 ? 36.781 5 -19.328 1 19.25 131 ILE B N 1
ATOM 4225 C CA . ILE B 1 131 ? 37.125 4.445 -20.625 1 19.25 131 ILE B CA 1
ATOM 4226 C C . ILE B 1 131 ? 36.031 4.793 -21.656 1 19.25 131 ILE B C 1
ATOM 4228 O O . ILE B 1 131 ? 34.844 4.691 -21.359 1 19.25 131 ILE B O 1
ATOM 4232 N N . ASP B 1 132 ? 36.438 5.488 -22.688 1 21.27 132 ASP B N 1
ATOM 4233 C CA . ASP B 1 132 ? 35.812 6.008 -23.906 1 21.27 132 ASP B CA 1
ATOM 4234 C C . ASP B 1 132 ? 35.156 4.891 -24.703 1 21.27 132 ASP B C 1
ATOM 4236 O O . ASP B 1 132 ? 35.812 3.973 -25.172 1 21.27 132 ASP B O 1
ATOM 4240 N N . ILE B 1 133 ? 34.094 4.305 -24.266 1 19.8 133 ILE B N 1
ATOM 4241 C CA . ILE B 1 133 ? 33.562 3.145 -24.969 1 19.8 133 ILE B CA 1
ATOM 4242 C C . ILE B 1 133 ? 33.219 3.531 -26.406 1 19.8 133 ILE B C 1
ATOM 4244 O O . ILE B 1 133 ? 32.438 4.449 -26.641 1 19.8 133 ILE B O 1
ATOM 4248 N N . PRO B 1 134 ? 34.156 3.217 -27.266 1 21.53 134 PRO B N 1
ATOM 4249 C CA . PRO B 1 134 ? 34 3.605 -28.672 1 21.53 134 PRO B CA 1
ATOM 4250 C C . PRO B 1 134 ? 32.656 3.195 -29.266 1 21.53 134 PRO B C 1
ATOM 4252 O O . PRO B 1 134 ? 31.984 2.332 -28.703 1 21.53 134 PRO B O 1
ATOM 4255 N N . ASP B 1 135 ? 32.281 3.82 -30.391 1 21.36 135 ASP B N 1
ATOM 4256 C CA . ASP B 1 135 ? 31.078 3.895 -31.25 1 21.36 135 ASP B CA 1
ATOM 4257 C C . ASP B 1 135 ? 30.75 2.529 -31.844 1 21.36 135 ASP B C 1
ATOM 4259 O O . ASP B 1 135 ? 31.578 1.933 -32.531 1 21.36 135 ASP B O 1
ATOM 4263 N N . LEU B 1 136 ? 30.297 1.557 -31.094 1 20.22 136 LEU B N 1
ATOM 4264 C CA . LEU B 1 136 ? 30.203 0.221 -31.672 1 20.22 136 LEU B CA 1
ATOM 4265 C C . LEU B 1 136 ? 29.469 0.258 -33 1 20.22 136 LEU B C 1
ATOM 4267 O O . LEU B 1 136 ? 28.469 0.955 -33.156 1 20.22 136 LEU B O 1
ATOM 4271 N N . PRO B 1 137 ? 30.172 -0.119 -34.094 1 23.61 137 PRO B N 1
ATOM 4272 C CA . PRO B 1 137 ? 29.734 -0.094 -35.469 1 23.61 137 PRO B CA 1
ATOM 4273 C C . PRO B 1 137 ? 28.375 -0.755 -35.688 1 23.61 137 PRO B C 1
ATOM 4275 O O . PRO B 1 137 ? 27.906 -1.48 -34.812 1 23.61 137 PRO B O 1
ATOM 4278 N N . GLY B 1 138 ? 27.766 -0.499 -36.906 1 21.17 138 GLY B N 1
ATOM 4279 C CA . GLY B 1 138 ? 26.5 -0.745 -37.562 1 21.17 138 GLY B CA 1
ATOM 4280 C C . GLY B 1 138 ? 26.125 -2.215 -37.594 1 21.17 138 GLY B C 1
ATOM 4281 O O . GLY B 1 138 ? 26.953 -3.068 -37.906 1 21.17 138 GLY B O 1
ATOM 4282 N N . HIS B 1 139 ? 25.375 -2.727 -36.719 1 22.38 139 HIS B N 1
ATOM 4283 C CA . HIS B 1 139 ? 24.969 -4.117 -36.531 1 22.38 139 HIS B CA 1
ATOM 4284 C C . HIS B 1 139 ? 24.422 -4.684 -37.844 1 22.38 139 HIS B C 1
ATOM 4286 O O . HIS B 1 139 ? 23.547 -4.086 -38.469 1 22.38 139 HIS B O 1
ATOM 4292 N N . GLY B 1 140 ? 25.297 -5.211 -38.719 1 20.77 140 GLY B N 1
ATOM 4293 C CA . GLY B 1 140 ? 24.953 -5.941 -39.906 1 20.77 140 GLY B CA 1
ATOM 4294 C C . GLY B 1 140 ? 23.812 -6.926 -39.719 1 20.77 140 GLY B C 1
ATOM 4295 O O . GLY B 1 140 ? 23.547 -7.336 -38.562 1 20.77 140 GLY B O 1
ATOM 4296 N N . SER B 1 141 ? 22.812 -6.953 -40.656 1 22.34 141 SER B N 1
ATOM 4297 C CA . SER B 1 141 ? 21.594 -7.723 -40.844 1 22.34 141 SER B CA 1
ATOM 4298 C C . SER B 1 141 ? 21.859 -9.219 -40.812 1 22.34 141 SER B C 1
ATOM 4300 O O . SER B 1 141 ? 22.453 -9.781 -41.719 1 22.34 141 SER B O 1
ATOM 4302 N N . VAL B 1 142 ? 22.516 -9.734 -39.781 1 22.48 142 VAL B N 1
ATOM 4303 C CA . VAL B 1 142 ? 22.781 -11.164 -39.938 1 22.48 142 VAL B CA 1
ATOM 4304 C C . VAL B 1 142 ? 21.484 -11.898 -40.25 1 22.48 142 VAL B C 1
ATOM 4306 O O . VAL B 1 142 ? 20.516 -11.812 -39.5 1 22.48 142 VAL B O 1
ATOM 4309 N N . GLU B 1 143 ? 21.219 -12.125 -41.5 1 23.67 143 GLU B N 1
ATOM 4310 C CA . GLU B 1 143 ? 20.281 -13.062 -42.094 1 23.67 143 GLU B CA 1
ATOM 4311 C C . GLU B 1 143 ? 20.406 -14.445 -41.5 1 23.67 143 GLU B C 1
ATOM 4313 O O . GLU B 1 143 ? 21.375 -15.156 -41.719 1 23.67 143 GLU B O 1
ATOM 4318 N N . THR B 1 144 ? 20.266 -14.531 -40.219 1 22.66 144 THR B N 1
ATOM 4319 C CA . THR B 1 144 ? 20.359 -15.875 -39.656 1 22.66 144 THR B CA 1
ATOM 4320 C C . THR B 1 144 ? 19.422 -16.828 -40.375 1 22.66 144 THR B C 1
ATOM 4322 O O . THR B 1 144 ? 18.203 -16.625 -40.375 1 22.66 144 THR B O 1
ATOM 4325 N N . THR B 1 145 ? 19.797 -17.266 -41.562 1 22.75 145 THR B N 1
ATOM 4326 C CA . THR B 1 145 ? 19.156 -18.359 -42.25 1 22.75 145 THR B CA 1
ATOM 4327 C C . THR B 1 145 ? 18.969 -19.562 -41.344 1 22.75 145 THR B C 1
ATOM 4329 O O . THR B 1 145 ? 19.953 -20.125 -40.844 1 22.75 145 THR B O 1
ATOM 4332 N N . PHE B 1 146 ? 18 -19.516 -40.5 1 24.33 146 PHE B N 1
ATOM 4333 C CA . PHE B 1 146 ? 17.609 -20.719 -39.781 1 24.33 146 PHE B CA 1
ATOM 4334 C C . PHE B 1 146 ? 17.438 -21.891 -40.719 1 24.33 146 PHE B C 1
ATOM 4336 O O . PHE B 1 146 ? 16.656 -21.812 -41.688 1 24.33 146 PHE B O 1
ATOM 4343 N N . GLY B 1 147 ? 18.516 -22.469 -41.219 1 25.17 147 GLY B N 1
ATOM 4344 C CA . GLY B 1 147 ? 18.406 -23.688 -42 1 25.17 147 GLY B CA 1
ATOM 4345 C C . GLY B 1 147 ? 17.297 -24.609 -41.531 1 25.17 147 GLY B C 1
ATOM 4346 O O . GLY B 1 147 ? 16.984 -24.641 -40.344 1 25.17 147 GLY B O 1
ATOM 4347 N N . GLU B 1 148 ? 16.344 -24.984 -42.375 1 28.41 148 GLU B N 1
ATOM 4348 C CA . GLU B 1 148 ? 15.172 -25.859 -42.375 1 28.41 148 GLU B CA 1
ATOM 4349 C C . GLU B 1 148 ? 15.523 -27.234 -41.844 1 28.41 148 GLU B C 1
ATOM 4351 O O . GLU B 1 148 ? 15.398 -28.25 -42.531 1 28.41 148 GLU B O 1
ATOM 4356 N N . THR B 1 149 ? 16.719 -27.516 -41.312 1 28.45 149 THR B N 1
ATOM 4357 C CA . THR B 1 149 ? 16.781 -28.938 -41 1 28.45 149 THR B CA 1
ATOM 4358 C C . THR B 1 149 ? 15.57 -29.359 -40.156 1 28.45 149 THR B C 1
ATOM 4360 O O . THR B 1 149 ? 15.312 -28.812 -39.094 1 28.45 149 THR B O 1
ATOM 4363 N N . ALA B 1 150 ? 14.555 -29.906 -40.844 1 30.7 150 ALA B N 1
ATOM 4364 C CA . ALA B 1 150 ? 13.328 -30.578 -40.406 1 30.7 150 ALA B CA 1
ATOM 4365 C C . ALA B 1 150 ? 13.609 -31.547 -39.281 1 30.7 150 ALA B C 1
ATOM 4367 O O . ALA B 1 150 ? 14.102 -32.656 -39.5 1 30.7 150 ALA B O 1
ATOM 4368 N N . MET B 1 151 ? 14.445 -31.188 -38.344 1 29.84 151 MET B N 1
ATOM 4369 C CA . MET B 1 151 ? 14.477 -32.188 -37.281 1 29.84 151 MET B CA 1
ATOM 4370 C C . MET B 1 151 ? 13.07 -32.719 -36.969 1 29.84 151 MET B C 1
ATOM 4372 O O . MET B 1 151 ? 12.109 -31.938 -36.969 1 29.84 151 MET B O 1
ATOM 4376 N N . SER B 1 152 ? 12.766 -33.938 -37.375 1 31.05 152 SER B N 1
ATOM 4377 C CA . SER B 1 152 ? 11.547 -34.656 -37.031 1 31.05 152 SER B CA 1
ATOM 4378 C C . SER B 1 152 ? 11.086 -34.312 -35.625 1 31.05 152 SER B C 1
ATOM 4380 O O . SER B 1 152 ? 11.898 -34.219 -34.688 1 31.05 152 SER B O 1
ATOM 4382 N N . PRO B 1 153 ? 10.039 -33.562 -35.531 1 33.19 153 PRO B N 1
ATOM 4383 C CA . PRO B 1 153 ? 9.562 -33.156 -34.219 1 33.19 153 PRO B CA 1
ATOM 4384 C C . PRO B 1 153 ? 9.656 -34.281 -33.188 1 33.19 153 PRO B C 1
ATOM 4386 O O . PRO B 1 153 ? 9.18 -35.406 -33.438 1 33.19 153 PRO B O 1
ATOM 4389 N N . ARG B 1 154 ? 10.82 -34.625 -32.688 1 34.53 154 ARG B N 1
ATOM 4390 C CA . ARG B 1 154 ? 10.703 -35.562 -31.594 1 34.53 154 ARG B CA 1
ATOM 4391 C C . ARG B 1 154 ? 9.398 -35.344 -30.828 1 34.53 154 ARG B C 1
ATOM 4393 O O . ARG B 1 154 ? 8.883 -34.25 -30.75 1 34.53 154 ARG B O 1
ATOM 4400 N N . PRO B 1 155 ? 8.578 -36.375 -30.594 1 36.5 155 PRO B N 1
ATOM 4401 C CA . PRO B 1 155 ? 7.316 -36.281 -29.859 1 36.5 155 PRO B CA 1
ATOM 4402 C C . PRO B 1 155 ? 7.387 -35.281 -28.688 1 36.5 155 PRO B C 1
ATOM 4404 O O . PRO B 1 155 ? 8.398 -35.219 -27.984 1 36.5 155 PRO B O 1
ATOM 4407 N N . ASN B 1 156 ? 6.934 -34.125 -28.75 1 41.84 156 ASN B N 1
ATOM 4408 C CA . ASN B 1 156 ? 6.781 -32.969 -27.875 1 41.84 156 ASN B CA 1
ATOM 4409 C C . ASN B 1 156 ? 6.484 -33.375 -26.438 1 41.84 156 ASN B C 1
ATOM 4411 O O . ASN B 1 156 ? 5.379 -33.812 -26.125 1 41.84 156 ASN B O 1
ATOM 4415 N N . LEU B 1 157 ? 7.422 -33.906 -25.734 1 52.41 157 LEU B N 1
ATOM 4416 C CA . LEU B 1 157 ? 7.215 -34.625 -24.484 1 52.41 157 LEU B CA 1
ATOM 4417 C C . LEU B 1 157 ? 6.535 -33.719 -23.453 1 52.41 157 LEU B C 1
ATOM 4419 O O . LEU B 1 157 ? 5.887 -34.219 -22.531 1 52.41 157 LEU B O 1
ATOM 4423 N N . TRP B 1 158 ? 6.812 -32.375 -23.375 1 60.22 158 TRP B N 1
ATOM 4424 C CA . TRP B 1 158 ? 6.094 -31.703 -22.312 1 60.22 158 TRP B CA 1
ATOM 4425 C C . TRP B 1 158 ? 4.668 -31.375 -22.734 1 60.22 158 TRP B C 1
ATOM 4427 O O . TRP B 1 158 ? 4.414 -31.109 -23.922 1 60.22 158 TRP B O 1
ATOM 4437 N N . PRO B 1 159 ? 3.809 -31.625 -21.891 1 74.88 159 PRO B N 1
ATOM 4438 C CA . PRO B 1 159 ? 2.412 -31.297 -22.188 1 74.88 159 PRO B CA 1
ATOM 4439 C C . PRO B 1 159 ? 2.203 -29.797 -22.469 1 74.88 159 PRO B C 1
ATOM 4441 O O . PRO B 1 159 ? 3.082 -28.984 -22.172 1 74.88 159 PRO B O 1
ATOM 4444 N N . ALA B 1 160 ? 1.207 -29.484 -23.078 1 84.69 160 ALA B N 1
ATOM 4445 C CA . ALA B 1 160 ? 0.817 -28.125 -23.422 1 84.69 160 ALA B CA 1
ATOM 4446 C C . ALA B 1 160 ? 0.64 -27.281 -22.156 1 84.69 160 ALA B C 1
ATOM 4448 O O . ALA B 1 160 ? 0.086 -27.75 -21.156 1 84.69 160 ALA B O 1
ATOM 4449 N N . VAL B 1 161 ? 1.182 -26.109 -22.188 1 94.25 161 VAL B N 1
ATOM 4450 C CA . VAL B 1 161 ? 1.092 -25.172 -21.078 1 94.25 161 VAL B CA 1
ATOM 4451 C C . VAL B 1 161 ? -0.341 -24.656 -20.938 1 94.25 161 VAL B C 1
ATOM 4453 O O . VAL B 1 161 ? -0.956 -24.25 -21.938 1 94.25 161 VAL B O 1
ATOM 4456 N N . LYS B 1 162 ? -0.848 -24.703 -19.719 1 96.25 162 LYS B N 1
ATOM 4457 C CA . LYS B 1 162 ? -2.197 -24.203 -19.453 1 96.25 162 LYS B CA 1
ATOM 4458 C C . LYS B 1 162 ? -2.164 -22.984 -18.531 1 96.25 162 LYS B C 1
ATOM 4460 O O . LYS B 1 162 ? -3.135 -22.234 -18.469 1 96.25 162 LYS B O 1
ATOM 4465 N N . ALA B 1 163 ? -1.071 -22.859 -17.797 1 98 163 ALA B N 1
ATOM 4466 C CA . ALA B 1 163 ? -0.911 -21.75 -16.859 1 98 163 ALA B CA 1
ATOM 4467 C C . ALA B 1 163 ? 0.518 -21.203 -16.875 1 98 163 ALA B C 1
ATOM 4469 O O . ALA B 1 163 ? 1.469 -21.969 -17.094 1 98 163 ALA B O 1
ATOM 4470 N N . VAL B 1 164 ? 0.659 -19.906 -16.688 1 98.38 164 VAL B N 1
ATOM 4471 C CA . VAL B 1 164 ? 1.963 -19.25 -16.688 1 98.38 164 VAL B CA 1
ATOM 4472 C C . VAL B 1 164 ? 2.178 -18.547 -15.352 1 98.38 164 VAL B C 1
ATOM 4474 O O . VAL B 1 164 ? 1.379 -17.688 -14.961 1 98.38 164 VAL B O 1
ATOM 4477 N N . SER B 1 165 ? 3.193 -18.922 -14.656 1 98.75 165 SER B N 1
ATOM 4478 C CA . SER B 1 165 ? 3.639 -18.266 -13.43 1 98.75 165 SER B CA 1
ATOM 4479 C C . SER B 1 165 ? 4.793 -17.312 -13.695 1 98.75 165 SER B C 1
ATOM 4481 O O . SER B 1 165 ? 5.809 -17.703 -14.273 1 98.75 165 SER B O 1
ATOM 4483 N N . LEU B 1 166 ? 4.66 -16.078 -13.258 1 98.81 166 LEU B N 1
ATOM 4484 C CA . LEU B 1 166 ? 5.688 -15.086 -13.531 1 98.81 166 LEU B CA 1
ATOM 4485 C C . LEU B 1 166 ? 6.348 -14.609 -12.242 1 98.81 166 LEU B C 1
ATOM 4487 O O . LEU B 1 166 ? 5.668 -14.398 -11.234 1 98.81 166 LEU B O 1
ATOM 4491 N N . ASP B 1 167 ? 7.641 -14.531 -12.273 1 98.62 167 ASP B N 1
ATOM 4492 C CA . ASP B 1 167 ? 8.312 -13.68 -11.297 1 98.62 167 ASP B CA 1
ATOM 4493 C C . ASP B 1 167 ? 8.086 -12.203 -11.609 1 98.62 167 ASP B C 1
ATOM 4495 O O . ASP B 1 167 ? 8.023 -11.812 -12.773 1 98.62 167 ASP B O 1
ATOM 4499 N N . VAL B 1 168 ? 8.055 -11.406 -10.578 1 98.12 168 VAL B N 1
ATOM 4500 C CA . VAL B 1 168 ? 7.766 -9.992 -10.789 1 98.12 168 VAL B CA 1
ATOM 4501 C C . VAL B 1 168 ? 8.875 -9.352 -11.625 1 98.12 168 VAL B C 1
ATOM 4503 O O . VAL B 1 168 ? 8.633 -8.391 -12.352 1 98.12 168 VAL B O 1
ATOM 4506 N N . SER B 1 169 ? 10.07 -9.93 -11.578 1 94.56 169 SER B N 1
ATOM 4507 C CA . SER B 1 169 ? 11.203 -9.43 -12.359 1 94.56 169 SER B CA 1
ATOM 4508 C C . SER B 1 169 ? 10.922 -9.5 -13.852 1 94.56 169 SER B C 1
ATOM 4510 O O . SER B 1 169 ? 11.586 -8.844 -14.648 1 94.56 169 SER B O 1
ATOM 4512 N N . ALA B 1 170 ? 9.961 -10.297 -14.227 1 96.38 170 ALA B N 1
ATOM 4513 C CA . ALA B 1 170 ? 9.586 -10.391 -15.641 1 96.38 170 ALA B CA 1
ATOM 4514 C C . ALA B 1 170 ? 8.742 -9.195 -16.062 1 96.38 170 ALA B C 1
ATOM 4516 O O . ALA B 1 170 ? 8.586 -8.922 -17.25 1 96.38 170 ALA B O 1
ATOM 4517 N N . LEU B 1 171 ? 8.211 -8.461 -15.148 1 98 171 LEU B N 1
ATOM 4518 C CA . LEU B 1 171 ? 7.184 -7.469 -15.438 1 98 171 LEU B CA 1
ATOM 4519 C C . LEU B 1 171 ? 7.719 -6.055 -15.242 1 98 171 LEU B C 1
ATOM 4521 O O . LEU B 1 171 ? 7.305 -5.125 -15.938 1 98 171 LEU B O 1
ATOM 4525 N N . LEU B 1 172 ? 8.609 -5.91 -14.219 1 97.06 172 LEU B N 1
ATOM 4526 C CA . LEU B 1 172 ? 8.977 -4.555 -13.82 1 97.06 172 LEU B CA 1
ATOM 4527 C C . LEU B 1 172 ? 10.328 -4.539 -13.125 1 97.06 172 LEU B C 1
ATOM 4529 O O . LEU B 1 172 ? 10.852 -5.59 -12.742 1 97.06 172 LEU B O 1
ATOM 4533 N N . ALA B 1 173 ? 10.914 -3.359 -13.031 1 92.69 173 ALA B N 1
ATOM 4534 C CA . ALA B 1 173 ? 12.148 -3.1 -12.297 1 92.69 173 ALA B CA 1
ATOM 4535 C C . ALA B 1 173 ? 12.055 -1.795 -11.508 1 92.69 173 ALA B C 1
ATOM 4537 O O . ALA B 1 173 ? 11.227 -0.935 -11.82 1 92.69 173 ALA B O 1
ATOM 4538 N N . HIS B 1 174 ? 12.859 -1.713 -10.445 1 94 174 HIS B N 1
ATOM 4539 C CA . HIS B 1 174 ? 13 -0.437 -9.758 1 94 174 HIS B CA 1
ATOM 4540 C C . HIS B 1 174 ? 13.734 0.583 -10.617 1 94 174 HIS B C 1
ATOM 4542 O O . HIS B 1 174 ? 14.727 0.248 -11.273 1 94 174 HIS B O 1
ATOM 4548 N N . ARG B 1 175 ? 13.312 1.841 -10.617 1 91.31 175 ARG B N 1
ATOM 4549 C CA . ARG B 1 175 ? 13.953 2.873 -11.43 1 91.31 175 ARG B CA 1
ATOM 4550 C C . ARG B 1 175 ? 15.266 3.32 -10.805 1 91.31 175 ARG B C 1
ATOM 4552 O O . ARG B 1 175 ? 16.219 3.674 -11.516 1 91.31 175 ARG B O 1
ATOM 4559 N N . LEU B 1 176 ? 15.297 3.305 -9.477 1 91.75 176 LEU B N 1
ATOM 4560 C CA . LEU B 1 176 ? 16.484 3.738 -8.742 1 91.75 176 LEU B CA 1
ATOM 4561 C C . LEU B 1 176 ? 16.906 2.686 -7.723 1 91.75 176 LEU B C 1
ATOM 4563 O O . LEU B 1 176 ? 16.062 1.976 -7.168 1 91.75 176 LEU B O 1
ATOM 4567 N N . PRO B 1 177 ? 18.281 2.619 -7.484 1 92.56 177 PRO B N 1
ATOM 4568 C CA . PRO B 1 177 ? 18.688 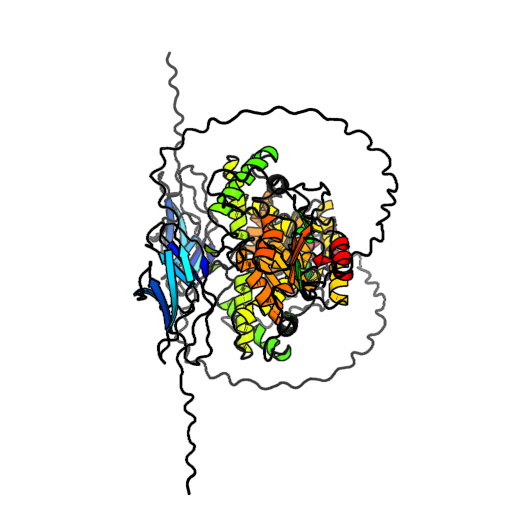1.766 -6.367 1 92.56 177 PRO B CA 1
ATOM 4569 C C . PRO B 1 177 ? 18.172 2.268 -5.02 1 92.56 177 PRO B C 1
ATOM 4571 O O . PRO B 1 177 ? 18.016 3.477 -4.824 1 92.56 177 PRO B O 1
ATOM 4574 N N . VAL B 1 178 ? 17.969 1.375 -4.117 1 96.69 178 VAL B N 1
ATOM 4575 C CA . VAL B 1 178 ? 17.359 1.683 -2.83 1 96.69 178 VAL B CA 1
ATOM 4576 C C . VAL B 1 178 ? 18.188 2.734 -2.096 1 96.69 178 VAL B C 1
ATOM 4578 O O . VAL B 1 178 ? 17.641 3.707 -1.569 1 96.69 178 VAL B O 1
ATOM 4581 N N . PRO B 1 179 ? 19.516 2.662 -2.076 1 96.25 179 PRO B N 1
ATOM 4582 C CA . PRO B 1 179 ? 20.297 3.672 -1.361 1 96.25 179 PRO B CA 1
ATOM 4583 C C . PRO B 1 179 ? 20.109 5.078 -1.925 1 96.25 179 PRO B C 1
ATOM 4585 O O . PRO B 1 179 ? 20.172 6.059 -1.179 1 96.25 179 PRO B O 1
ATOM 4588 N N . ALA B 1 180 ? 19.906 5.176 -3.227 1 96.5 180 ALA B N 1
ATOM 4589 C CA . ALA B 1 180 ? 19.641 6.484 -3.814 1 96.5 180 ALA B CA 1
ATOM 4590 C C . ALA B 1 180 ? 18.328 7.062 -3.289 1 96.5 180 ALA B C 1
ATOM 4592 O O . ALA B 1 180 ? 18.234 8.266 -3.027 1 96.5 180 ALA B O 1
ATOM 4593 N N . VAL B 1 181 ? 17.359 6.219 -3.162 1 97.5 181 VAL B N 1
ATOM 4594 C CA . VAL B 1 181 ? 16.062 6.637 -2.617 1 97.5 181 VAL B CA 1
ATOM 4595 C C . VAL B 1 181 ? 16.234 7.07 -1.164 1 97.5 181 VAL B C 1
ATOM 4597 O O . VAL B 1 181 ? 15.688 8.094 -0.746 1 97.5 181 VAL B O 1
ATOM 4600 N N . TYR B 1 182 ? 17.016 6.27 -0.386 1 98.69 182 TYR B N 1
ATOM 4601 C CA . TYR B 1 182 ? 17.281 6.609 1.009 1 98.69 182 TYR B CA 1
ATOM 4602 C C . TYR B 1 182 ? 17.938 7.973 1.125 1 98.69 182 TYR B C 1
ATOM 4604 O O . TYR B 1 182 ? 17.578 8.781 1.982 1 98.69 182 TYR B O 1
ATOM 4612 N N . ALA B 1 183 ? 18.891 8.234 0.253 1 97.94 183 ALA B N 1
ATOM 4613 C CA . ALA B 1 183 ? 19.609 9.5 0.289 1 97.94 183 ALA B CA 1
ATOM 4614 C C . ALA B 1 183 ? 18.672 10.68 0.006 1 97.94 183 ALA B C 1
ATOM 4616 O O . ALA B 1 183 ? 18.688 11.68 0.725 1 97.94 183 ALA B O 1
ATOM 4617 N N . ALA B 1 184 ? 17.906 10.547 -1.029 1 97.19 184 ALA B N 1
ATOM 4618 C CA . ALA B 1 184 ? 16.953 11.594 -1.381 1 97.19 184 ALA B CA 1
ATOM 4619 C C . ALA B 1 184 ? 15.945 11.828 -0.255 1 97.19 184 ALA B C 1
ATOM 4621 O O . ALA B 1 184 ? 15.602 12.969 0.054 1 97.19 184 ALA B O 1
ATOM 4622 N N . ALA B 1 185 ? 15.508 10.75 0.354 1 98.44 185 ALA B N 1
ATOM 4623 C CA . ALA B 1 185 ? 14.539 10.844 1.445 1 98.44 185 ALA B CA 1
ATOM 4624 C C . ALA B 1 185 ? 15.148 11.531 2.662 1 98.44 185 ALA B C 1
ATOM 4626 O O . ALA B 1 185 ? 14.477 12.305 3.348 1 98.44 185 ALA B O 1
ATOM 4627 N N . ALA B 1 186 ? 16.344 11.234 2.967 1 98.25 186 ALA B N 1
ATOM 4628 C CA . ALA B 1 186 ? 17.031 11.852 4.098 1 98.25 186 ALA B CA 1
ATOM 4629 C C . ALA B 1 186 ? 17.125 13.367 3.9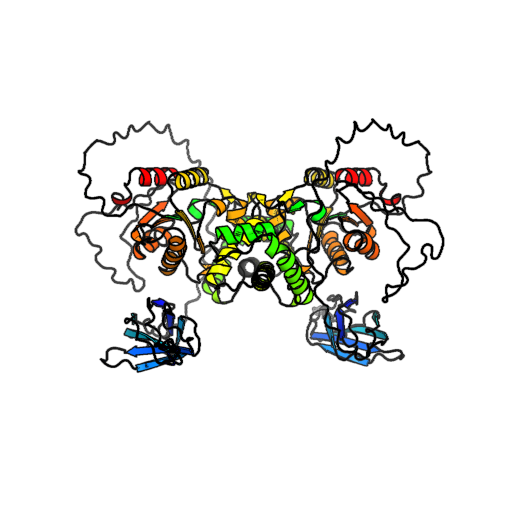16 1 98.25 186 ALA B C 1
ATOM 4631 O O . ALA B 1 186 ? 16.938 14.125 4.867 1 98.25 186 ALA B O 1
ATOM 4632 N N . GLN B 1 187 ? 17.406 13.758 2.715 1 96.5 187 GLN B N 1
ATOM 4633 C CA . GLN B 1 187 ? 17.469 15.18 2.4 1 96.5 187 GLN B CA 1
ATOM 4634 C C . GLN B 1 187 ? 16.078 15.82 2.523 1 96.5 187 GLN B C 1
ATOM 4636 O O . GLN B 1 187 ? 15.938 16.891 3.131 1 96.5 187 GLN B O 1
ATOM 4641 N N . TRP B 1 188 ? 15.156 15.172 1.984 1 96.62 188 TRP B N 1
ATOM 4642 C CA . TRP B 1 188 ? 13.789 15.664 2.047 1 96.62 188 TRP B CA 1
ATOM 4643 C C . TRP B 1 188 ? 13.328 15.828 3.494 1 96.62 188 TRP B C 1
ATOM 4645 O O . TRP B 1 188 ? 12.695 16.828 3.846 1 96.62 188 TRP B O 1
ATOM 4655 N N . ALA B 1 189 ? 13.719 14.883 4.336 1 96.88 189 ALA B N 1
ATOM 4656 C CA . ALA B 1 189 ? 13.273 14.82 5.727 1 96.88 189 ALA B CA 1
ATOM 4657 C C . ALA B 1 189 ? 14.086 15.781 6.598 1 96.88 189 ALA B C 1
ATOM 4659 O O . ALA B 1 189 ? 13.859 15.859 7.809 1 96.88 189 ALA B O 1
ATOM 4660 N N . LYS B 1 190 ? 15.047 16.453 6.051 1 95.25 190 LYS B N 1
ATOM 4661 C CA . LYS B 1 190 ? 15.898 17.406 6.762 1 95.25 190 LYS B CA 1
ATOM 4662 C C . LYS B 1 190 ? 16.594 16.75 7.945 1 95.25 190 LYS B C 1
ATOM 4664 O O . LYS B 1 190 ? 16.625 17.312 9.039 1 95.25 190 LYS B O 1
ATOM 4669 N N . LEU B 1 191 ? 17.031 15.547 7.684 1 96.94 191 LEU B N 1
ATOM 4670 C CA . LEU B 1 191 ? 17.797 14.883 8.734 1 96.94 191 LEU B CA 1
ATOM 4671 C C . LEU B 1 191 ? 19.109 15.617 8.992 1 96.94 191 LEU B C 1
ATOM 4673 O O . LEU B 1 191 ? 19.734 16.141 8.062 1 96.94 191 LEU B O 1
ATOM 4677 N N . GLU B 1 192 ? 19.484 15.586 10.227 1 95.31 192 GLU B N 1
ATOM 4678 C CA . GLU B 1 192 ? 20.781 16.156 10.555 1 95.31 192 GLU B CA 1
ATOM 4679 C C . GLU B 1 192 ? 21.922 15.305 9.984 1 95.31 192 GLU B C 1
ATOM 4681 O O . GLU B 1 192 ? 21.953 14.094 10.18 1 95.31 192 GLU B O 1
ATOM 4686 N N . SER B 1 193 ? 22.844 15.914 9.234 1 96.56 193 SER B N 1
ATOM 4687 C CA . SER B 1 193 ? 23.984 15.234 8.633 1 96.56 193 SER B CA 1
ATOM 4688 C C . SER B 1 193 ? 23.547 13.992 7.867 1 96.56 193 SER B C 1
ATOM 4690 O O . SER B 1 193 ? 24 12.883 8.156 1 96.56 193 SER B O 1
ATOM 4692 N N . PRO B 1 194 ? 22.688 14.195 6.969 1 97.38 194 PRO B N 1
ATOM 4693 C CA . PRO B 1 194 ? 22.188 13.031 6.23 1 97.38 194 PRO B CA 1
ATOM 4694 C C . PRO B 1 194 ? 23.312 12.242 5.547 1 97.38 194 PRO B C 1
ATOM 4696 O O . PRO B 1 194 ? 24.234 12.836 5 1 97.38 194 PRO B O 1
ATOM 4699 N N . PRO B 1 195 ? 23.188 10.938 5.613 1 97.56 195 PRO B N 1
ATOM 4700 C CA . PRO B 1 195 ? 24.219 10.141 4.93 1 97.56 195 PRO B CA 1
ATOM 4701 C C . PRO B 1 195 ? 24.172 10.305 3.414 1 97.56 195 PRO B C 1
ATOM 4703 O O . PRO B 1 195 ? 23.094 10.5 2.838 1 97.56 195 PRO B O 1
ATOM 4706 N N . SER B 1 196 ? 25.328 10.156 2.734 1 95.06 196 SER B N 1
ATOM 4707 C CA . SER B 1 196 ? 25.422 10.188 1.279 1 95.06 196 SER B CA 1
ATOM 4708 C C . SER B 1 196 ? 25.094 8.828 0.672 1 95.06 196 SER B C 1
ATOM 4710 O O . SER B 1 196 ? 25.031 7.82 1.381 1 95.06 196 SER B O 1
ATOM 4712 N N . GLN B 1 197 ? 24.812 8.852 -0.559 1 94.81 197 GLN B N 1
ATOM 4713 C CA . GLN B 1 197 ? 24.547 7.59 -1.248 1 94.81 197 GLN B CA 1
ATOM 4714 C C . GLN B 1 197 ? 25.734 6.637 -1.133 1 94.81 197 GLN B C 1
ATOM 4716 O O . GLN B 1 197 ? 25.562 5.426 -1 1 94.81 197 GLN B O 1
ATOM 4721 N N . GLU B 1 198 ? 26.891 7.176 -1.215 1 93.88 198 GLU B N 1
ATOM 4722 C CA . GLU B 1 198 ? 28.109 6.379 -1.114 1 93.88 198 GLU B CA 1
ATOM 4723 C C . GLU B 1 198 ? 28.188 5.668 0.233 1 93.88 198 GLU B C 1
ATOM 4725 O O . GLU B 1 198 ? 28.625 4.52 0.307 1 93.88 198 GLU B O 1
ATOM 4730 N N . GLU B 1 199 ? 27.75 6.438 1.277 1 97.44 199 GLU B N 1
ATOM 4731 C CA . GLU B 1 199 ? 27.703 5.84 2.607 1 97.44 199 GLU B CA 1
ATOM 4732 C C . GLU B 1 199 ? 26.609 4.789 2.707 1 97.44 199 GLU B C 1
ATOM 4734 O O . GLU B 1 199 ? 26.781 3.75 3.344 1 97.44 199 GLU B O 1
ATOM 4739 N N . LEU B 1 200 ? 25.578 5.016 2 1 98.5 200 LEU B N 1
ATOM 4740 C CA . LEU B 1 200 ? 24.375 4.215 2.152 1 98.5 200 LEU B CA 1
ATOM 4741 C C . LEU B 1 200 ? 24.5 2.893 1.4 1 98.5 200 LEU B C 1
ATOM 4743 O O . LEU B 1 200 ? 23.906 1.885 1.803 1 98.5 200 LEU B O 1
ATOM 4747 N N . CYS B 1 201 ? 25.219 2.801 0.36 1 96.81 201 CYS B N 1
ATOM 4748 C CA . CYS B 1 201 ? 25.312 1.611 -0.478 1 96.81 201 CYS B CA 1
ATOM 4749 C C . CYS B 1 201 ? 25.797 0.41 0.331 1 96.81 201 CYS B C 1
ATOM 4751 O O . CYS B 1 201 ? 25.062 -0.566 0.49 1 96.81 201 CYS B O 1
ATOM 4753 N N . PRO B 1 202 ? 27.016 0.509 0.941 1 97.12 202 PRO B N 1
ATOM 4754 C CA . PRO B 1 202 ? 27.438 -0.636 1.746 1 97.12 202 PRO B CA 1
ATOM 4755 C C . PRO B 1 202 ? 26.609 -0.815 3.012 1 97.12 202 PRO B C 1
ATOM 4757 O O . PRO B 1 202 ? 26.406 -1.943 3.469 1 97.12 202 PRO B O 1
ATOM 4760 N N . ALA B 1 203 ? 26.109 0.307 3.602 1 98.44 203 ALA B N 1
ATOM 4761 C CA . ALA B 1 203 ? 25.297 0.255 4.816 1 98.44 203 ALA B CA 1
ATOM 4762 C C . ALA B 1 203 ? 24 -0.5 4.578 1 98.44 203 ALA B C 1
ATOM 4764 O O . ALA B 1 203 ? 23.578 -1.312 5.41 1 98.44 203 ALA B O 1
ATOM 4765 N N . PHE B 1 204 ? 23.453 -0.257 3.449 1 98.69 204 PHE B N 1
ATOM 4766 C CA . PHE B 1 204 ? 22.203 -0.928 3.104 1 98.69 204 PHE B CA 1
ATOM 4767 C C . PHE B 1 204 ? 22.453 -2.41 2.844 1 98.69 204 PHE B C 1
ATOM 4769 O O . PHE B 1 204 ? 21.656 -3.256 3.271 1 98.69 204 PHE B O 1
ATOM 4776 N N . GLN B 1 205 ? 23.391 -2.719 2.09 1 97.62 205 GLN B N 1
ATOM 4777 C CA . GLN B 1 205 ? 23.719 -4.113 1.8 1 97.62 205 GLN B CA 1
ATOM 4778 C C . GLN B 1 205 ? 23.859 -4.922 3.086 1 97.62 205 GLN B C 1
ATOM 4780 O O . GLN B 1 205 ? 23.297 -6.012 3.209 1 97.62 205 GLN B O 1
ATOM 4785 N N . LYS B 1 206 ? 24.578 -4.355 4.004 1 98.06 206 LYS B N 1
ATOM 4786 C CA . LYS B 1 206 ? 24.766 -5.02 5.285 1 98.06 206 LYS B CA 1
ATOM 4787 C C . LYS B 1 206 ? 23.453 -5.172 6.031 1 98.06 206 LYS B C 1
ATOM 4789 O O . LYS B 1 206 ? 23.156 -6.242 6.57 1 98.06 206 LYS B O 1
ATOM 4794 N N . ALA B 1 207 ? 22.672 -4.121 6.066 1 98.69 207 ALA B N 1
ATOM 4795 C CA . ALA B 1 207 ? 21.391 -4.145 6.766 1 98.69 207 ALA B CA 1
ATOM 4796 C C . ALA B 1 207 ? 20.453 -5.168 6.148 1 98.69 207 ALA B C 1
ATOM 4798 O O . ALA B 1 207 ? 19.75 -5.891 6.863 1 98.69 207 ALA B O 1
ATOM 4799 N N . ARG B 1 208 ? 20.422 -5.16 4.859 1 98.12 208 ARG B N 1
ATOM 4800 C CA . ARG B 1 208 ? 19.547 -6.105 4.16 1 98.12 208 ARG B CA 1
ATOM 4801 C C . ARG B 1 208 ? 19.969 -7.543 4.445 1 98.12 208 ARG B C 1
ATOM 4803 O O . ARG B 1 208 ? 19.125 -8.414 4.66 1 98.12 208 ARG B O 1
ATOM 4810 N N . GLN B 1 209 ? 21.234 -7.805 4.402 1 97 209 GLN B N 1
ATOM 4811 C CA . GLN B 1 209 ? 21.75 -9.133 4.719 1 97 209 GLN B CA 1
ATOM 4812 C C . GLN B 1 209 ? 21.375 -9.539 6.145 1 97 209 GLN B C 1
ATOM 4814 O O . GLN B 1 209 ? 20.922 -10.664 6.379 1 97 209 GLN B O 1
ATOM 4819 N N . ASP B 1 210 ? 21.547 -8.633 7.012 1 97.75 210 ASP B N 1
ATOM 4820 C CA . ASP B 1 210 ? 21.203 -8.891 8.406 1 97.75 210 ASP B CA 1
ATOM 4821 C C . ASP B 1 210 ? 19.703 -9.188 8.539 1 97.75 210 ASP B C 1
ATOM 4823 O O . ASP B 1 210 ? 19.312 -10.109 9.266 1 97.75 210 ASP B O 1
ATOM 4827 N N . ALA B 1 211 ? 18.938 -8.398 7.895 1 97.94 211 ALA B N 1
ATOM 4828 C CA . ALA B 1 211 ? 17.484 -8.578 7.949 1 97.94 211 ALA B CA 1
ATOM 4829 C C . ALA B 1 211 ? 17.078 -9.938 7.387 1 97.94 211 ALA B C 1
ATOM 4831 O O . ALA B 1 211 ? 16.234 -10.625 7.961 1 97.94 211 ALA B O 1
ATOM 4832 N N . GLN B 1 212 ? 17.688 -10.273 6.277 1 96.62 212 GLN B N 1
ATOM 4833 C CA . GLN B 1 212 ? 17.375 -11.547 5.645 1 96.62 212 GLN B CA 1
ATOM 4834 C C . GLN B 1 212 ? 17.766 -12.719 6.543 1 96.62 212 GLN B C 1
ATOM 4836 O O . GLN B 1 212 ? 17.094 -13.75 6.566 1 96.62 212 GLN B O 1
ATOM 4841 N N . GLU B 1 213 ? 18.844 -12.578 7.227 1 95.94 213 GLU B N 1
ATOM 4842 C CA . GLU B 1 213 ? 19.328 -13.633 8.109 1 95.94 213 GLU B CA 1
ATOM 4843 C C . GLU B 1 213 ? 18.484 -13.727 9.383 1 95.94 213 GLU B C 1
ATOM 4845 O O . GLU B 1 213 ? 18.125 -14.82 9.812 1 95.94 213 GLU B O 1
ATOM 4850 N N . ARG B 1 214 ? 18.125 -12.648 9.93 1 96.25 214 ARG B N 1
ATOM 4851 C CA . ARG B 1 214 ? 17.438 -12.617 11.227 1 96.25 214 ARG B CA 1
ATOM 4852 C C . ARG B 1 214 ? 15.938 -12.797 11.055 1 96.25 214 ARG B C 1
ATOM 4854 O O . ARG B 1 214 ? 15.273 -13.391 11.906 1 96.25 214 ARG B O 1
ATOM 4861 N N . PHE B 1 215 ? 15.461 -12.195 9.984 1 97.62 215 PHE B N 1
ATOM 4862 C CA . PHE B 1 215 ? 14.023 -12.188 9.727 1 97.62 215 PHE B CA 1
ATOM 4863 C C . PHE B 1 215 ? 13.727 -12.617 8.297 1 97.62 215 PHE B C 1
ATOM 4865 O O . PHE B 1 215 ? 13.227 -11.82 7.496 1 97.62 215 PHE B O 1
ATOM 4872 N N . PRO B 1 216 ? 13.992 -13.852 7.953 1 96.88 216 PRO B N 1
ATOM 4873 C CA . PRO B 1 216 ? 13.805 -14.312 6.574 1 96.88 216 PRO B CA 1
ATOM 4874 C C . PRO B 1 216 ? 12.367 -14.148 6.086 1 96.88 216 PRO B C 1
ATOM 4876 O O . PRO B 1 216 ? 11.461 -13.953 6.891 1 96.88 216 PRO B O 1
ATOM 4879 N N . CYS B 1 217 ? 12.188 -14.133 4.844 1 97.81 217 CYS B N 1
ATOM 4880 C CA . CYS B 1 217 ? 10.883 -14.016 4.203 1 97.81 217 CYS B CA 1
ATOM 4881 C C . CYS B 1 217 ? 10.148 -12.781 4.699 1 97.81 217 CYS B C 1
ATOM 4883 O O . CYS B 1 217 ? 8.961 -12.852 5.035 1 97.81 217 CYS B O 1
ATOM 4885 N N . PHE B 1 218 ? 10.953 -11.781 4.93 1 98.12 218 PHE B N 1
ATOM 4886 C CA . PHE B 1 218 ? 10.445 -10.461 5.277 1 98.12 218 PHE B CA 1
ATOM 4887 C C . PHE B 1 218 ? 9.672 -10.5 6.59 1 98.12 218 PHE B C 1
ATOM 4889 O O . PHE B 1 218 ? 8.625 -9.867 6.723 1 98.12 218 PHE B O 1
ATOM 4896 N N . GLY B 1 219 ? 10.156 -11.273 7.473 1 97.31 219 GLY B N 1
ATOM 4897 C CA . GLY B 1 219 ? 9.609 -11.281 8.82 1 97.31 219 GLY B CA 1
ATOM 4898 C C . GLY B 1 219 ? 8.383 -12.164 8.969 1 97.31 219 GLY B C 1
ATOM 4899 O O . GLY B 1 219 ? 7.57 -11.961 9.867 1 97.31 219 GLY B O 1
ATOM 4900 N N . HIS B 1 220 ? 8.234 -13.125 8.117 1 95.44 220 HIS B N 1
ATOM 4901 C CA . HIS B 1 220 ? 7.102 -14.047 8.188 1 95.44 220 HIS B CA 1
ATOM 4902 C C . HIS B 1 220 ? 6.996 -14.688 9.57 1 95.44 220 HIS B C 1
ATOM 4904 O O . HIS B 1 220 ? 5.914 -14.711 10.164 1 95.44 220 HIS B O 1
ATOM 4910 N N . GLY B 1 221 ? 8.047 -15.172 10.039 1 92.06 221 GLY B N 1
ATOM 4911 C CA . GLY B 1 221 ? 8.047 -15.844 11.328 1 92.06 221 GLY B CA 1
ATOM 4912 C C . GLY B 1 221 ? 7.691 -14.922 12.484 1 92.06 221 GLY B C 1
ATOM 4913 O O . GLY B 1 221 ? 7.109 -15.367 13.477 1 92.06 221 GLY B O 1
ATOM 4914 N N . GLU B 1 222 ? 7.941 -13.656 12.367 1 92.56 222 GLU B N 1
ATOM 4915 C CA . GLU B 1 222 ? 7.688 -12.656 13.398 1 92.56 222 GLU B CA 1
ATOM 4916 C C . GLU B 1 222 ? 6.277 -12.078 13.273 1 92.56 222 GLU B C 1
ATOM 4918 O O . GLU B 1 222 ? 5.828 -11.336 14.141 1 92.56 222 GLU B O 1
ATOM 4923 N N . GLY B 1 223 ? 5.629 -12.461 12.172 1 93.38 223 GLY B N 1
ATOM 4924 C CA . GLY B 1 223 ? 4.324 -11.859 11.938 1 93.38 223 GLY B CA 1
ATOM 4925 C C . GLY B 1 223 ? 4.398 -10.391 11.562 1 93.38 223 GLY B C 1
ATOM 4926 O O . GLY B 1 223 ? 3.484 -9.625 11.859 1 93.38 223 GLY B O 1
ATOM 4927 N N . TRP B 1 224 ? 5.5 -10 10.914 1 93.56 224 TRP B N 1
ATOM 4928 C CA . TRP B 1 224 ? 5.699 -8.609 10.531 1 93.56 224 TRP B CA 1
ATOM 4929 C C . TRP B 1 224 ? 4.992 -8.289 9.219 1 93.56 224 TRP B C 1
ATOM 4931 O O . TRP B 1 224 ? 4.898 -9.148 8.336 1 93.56 224 TRP B O 1
ATOM 4941 N N . SER B 1 225 ? 4.484 -7.082 9.195 1 94.5 225 SER B N 1
ATOM 4942 C CA . SER B 1 225 ? 4.102 -6.535 7.902 1 94.5 225 SER B CA 1
ATOM 4943 C C . SER B 1 225 ? 5.324 -6.172 7.07 1 94.5 225 SER B C 1
ATOM 4945 O O . SER B 1 225 ? 6.438 -6.09 7.594 1 94.5 225 SER B O 1
ATOM 4947 N N . SER B 1 226 ? 5.117 -5.973 5.805 1 97 226 SER B N 1
ATOM 4948 C CA . SER B 1 226 ? 6.191 -5.488 4.949 1 97 226 SER B CA 1
ATOM 4949 C C . SER B 1 226 ? 6.777 -4.184 5.48 1 97 226 SER B C 1
ATOM 4951 O O . SER B 1 226 ? 7.996 -3.998 5.473 1 97 226 SER B O 1
ATOM 4953 N N . ARG B 1 227 ? 5.906 -3.346 5.961 1 97 227 ARG B N 1
ATOM 4954 C CA . ARG B 1 227 ? 6.34 -2.037 6.445 1 97 227 ARG B CA 1
ATOM 4955 C C . ARG B 1 227 ? 7.285 -2.176 7.633 1 97 227 ARG B C 1
ATOM 4957 O O . ARG B 1 227 ? 8.305 -1.485 7.703 1 97 227 ARG B O 1
ATOM 4964 N N . GLU B 1 228 ? 6.961 -3.041 8.484 1 96.06 228 GLU B N 1
ATOM 4965 C CA . GLU B 1 228 ? 7.781 -3.252 9.672 1 96.06 228 GLU B CA 1
ATOM 4966 C C . GLU B 1 228 ? 9.164 -3.779 9.297 1 96.06 228 GLU B C 1
ATOM 4968 O O . GLU B 1 228 ? 10.172 -3.348 9.867 1 96.06 228 GLU B O 1
ATOM 4973 N N . TRP B 1 229 ? 9.203 -4.715 8.367 1 98.19 229 TRP B N 1
ATOM 4974 C CA . TRP B 1 229 ? 10.469 -5.297 7.949 1 98.19 229 TRP B CA 1
ATOM 4975 C C . TRP B 1 229 ? 11.375 -4.242 7.312 1 98.19 229 TRP B C 1
ATOM 4977 O O . TRP B 1 229 ? 12.555 -4.148 7.641 1 98.19 229 TRP B O 1
ATOM 4987 N N . TRP B 1 230 ? 10.812 -3.414 6.516 1 98.44 230 TRP B N 1
ATOM 4988 C CA . TRP B 1 230 ? 11.594 -2.395 5.82 1 98.44 230 TRP B CA 1
ATOM 4989 C C . TRP B 1 230 ? 11.977 -1.261 6.762 1 98.44 230 TRP B C 1
ATOM 4991 O O . TRP B 1 230 ? 13.039 -0.653 6.617 1 98.44 230 TRP B O 1
ATOM 5001 N N . ALA B 1 231 ? 11.094 -0.963 7.715 1 98.44 231 ALA B N 1
ATOM 5002 C CA . ALA B 1 231 ? 11.453 0.03 8.727 1 98.44 231 ALA B CA 1
ATOM 5003 C C . ALA B 1 231 ? 12.68 -0.412 9.516 1 98.44 231 ALA B C 1
ATOM 5005 O O . ALA B 1 231 ? 13.586 0.386 9.766 1 98.44 231 ALA B O 1
ATOM 5006 N N . TRP B 1 232 ? 12.672 -1.658 9.891 1 98.44 232 TRP B N 1
ATOM 5007 C CA . TRP B 1 232 ? 13.836 -2.197 10.594 1 98.44 232 TRP B CA 1
ATOM 5008 C C . TRP B 1 232 ? 15.094 -2.078 9.734 1 98.44 232 TRP B C 1
ATOM 5010 O O . TRP B 1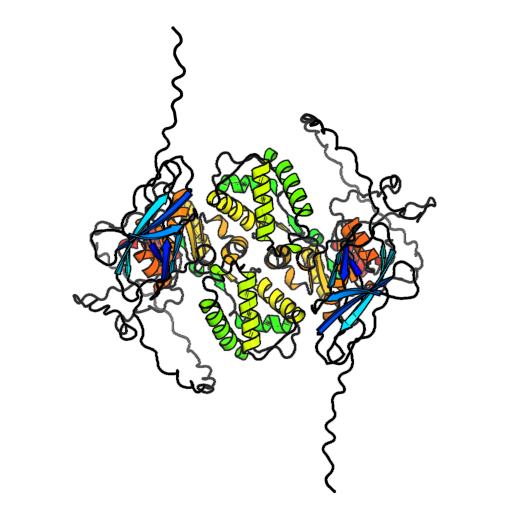 232 ? 16.141 -1.621 10.211 1 98.44 232 TRP B O 1
ATOM 5020 N N . THR B 1 233 ? 14.984 -2.463 8.469 1 98.75 233 THR B N 1
ATOM 5021 C CA . THR B 1 233 ? 16.109 -2.451 7.555 1 98.75 233 THR B CA 1
ATOM 5022 C C . THR B 1 233 ? 16.625 -1.028 7.344 1 98.75 233 THR B C 1
ATOM 5024 O O . THR B 1 233 ? 17.828 -0.789 7.355 1 98.75 233 THR B O 1
ATOM 5027 N N . ALA B 1 234 ? 15.688 -0.105 7.184 1 98.81 234 ALA B N 1
ATOM 5028 C CA . ALA B 1 234 ? 16.062 1.293 6.984 1 98.81 234 ALA B CA 1
ATOM 5029 C C . ALA B 1 234 ? 16.75 1.862 8.219 1 98.81 234 ALA B C 1
ATOM 5031 O O . ALA B 1 234 ? 17.75 2.572 8.102 1 98.81 234 ALA B O 1
ATOM 5032 N N . ARG B 1 235 ? 16.219 1.55 9.367 1 98.56 235 ARG B N 1
ATOM 5033 C CA . ARG B 1 235 ? 16.828 2.02 10.609 1 98.56 235 ARG B CA 1
ATOM 5034 C C . ARG B 1 235 ? 18.234 1.458 10.773 1 98.56 235 ARG B C 1
ATOM 5036 O O . ARG B 1 235 ? 19.156 2.184 11.141 1 98.56 235 ARG B O 1
ATOM 5043 N N . ALA B 1 236 ? 18.359 0.171 10.5 1 98.69 236 ALA B N 1
ATOM 5044 C CA . ALA B 1 236 ? 19.672 -0.479 10.578 1 98.69 236 ALA B CA 1
ATOM 5045 C C . ALA B 1 236 ? 20.641 0.136 9.578 1 98.69 236 ALA B C 1
ATOM 5047 O O . ALA B 1 236 ? 21.828 0.269 9.867 1 98.69 236 ALA B O 1
ATOM 5048 N N . THR B 1 237 ? 20.156 0.47 8.391 1 98.81 237 THR B N 1
ATOM 5049 C CA . THR B 1 237 ? 20.984 1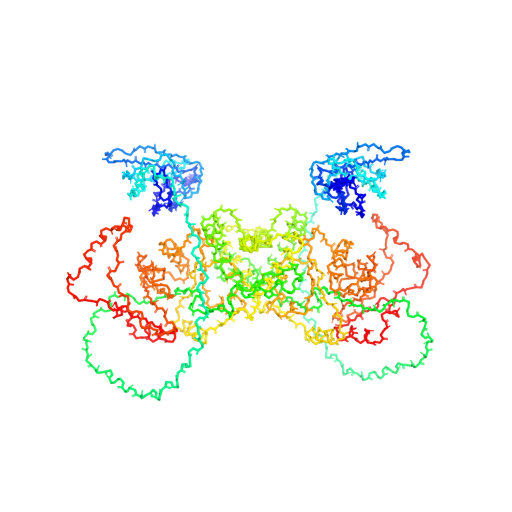.103 7.379 1 98.81 237 THR B CA 1
ATOM 5050 C C . THR B 1 237 ? 21.547 2.426 7.887 1 98.81 237 THR B C 1
ATOM 5052 O O . THR B 1 237 ? 22.75 2.688 7.762 1 98.81 237 THR B O 1
ATOM 5055 N N . LEU B 1 238 ? 20.688 3.26 8.5 1 98.75 238 LEU B N 1
ATOM 5056 C CA . LEU B 1 238 ? 21.141 4.539 9.047 1 98.75 238 LEU B CA 1
ATOM 5057 C C . LEU B 1 238 ? 22.125 4.328 10.188 1 98.75 238 LEU B C 1
ATOM 5059 O O . LEU B 1 238 ? 23.125 5.043 10.281 1 98.75 238 LEU B O 1
ATOM 5063 N N . ALA B 1 239 ? 21.844 3.326 11 1 98.31 239 ALA B N 1
ATOM 5064 C CA . ALA B 1 239 ? 22.75 2.994 12.102 1 98.31 239 ALA B CA 1
ATOM 5065 C C . ALA B 1 239 ? 24.125 2.572 11.578 1 98.31 239 ALA B C 1
ATOM 5067 O O . ALA B 1 239 ? 25.156 2.947 12.141 1 98.31 239 ALA B O 1
ATOM 5068 N N . ASN B 1 240 ? 24.125 1.792 10.523 1 98.44 240 ASN B N 1
ATOM 5069 C CA . ASN B 1 240 ? 25.375 1.351 9.906 1 98.44 240 ASN B CA 1
ATOM 5070 C C . ASN B 1 240 ? 26.188 2.529 9.367 1 98.44 240 ASN B C 1
ATOM 5072 O O . ASN B 1 240 ? 27.391 2.416 9.164 1 98.44 240 ASN B O 1
ATOM 5076 N N . CYS B 1 241 ? 25.547 3.637 9.094 1 98.25 241 CYS B N 1
ATOM 5077 C CA . CYS B 1 241 ? 26.219 4.855 8.664 1 98.25 241 CYS B CA 1
ATOM 5078 C C . CYS B 1 241 ? 26.672 5.68 9.859 1 98.25 241 CYS B C 1
ATOM 5080 O O . CYS B 1 241 ? 27.172 6.793 9.695 1 98.25 241 CYS B O 1
ATOM 5082 N N . GLY B 1 242 ? 26.375 5.227 11.039 1 97.56 242 GLY B N 1
ATOM 5083 C CA . GLY B 1 242 ? 26.734 5.934 12.258 1 97.56 242 GLY B CA 1
ATOM 5084 C C . GLY B 1 242 ? 25.734 6.996 12.656 1 97.56 242 GLY B C 1
ATOM 5085 O O . GLY B 1 242 ? 26.078 7.945 13.367 1 97.56 242 GLY B O 1
ATOM 5086 N N . ARG B 1 243 ? 24.516 6.867 12.125 1 97.06 243 ARG B N 1
ATOM 5087 C CA . ARG B 1 243 ? 23.469 7.836 12.438 1 97.06 243 ARG B CA 1
ATOM 5088 C C . ARG B 1 243 ? 22.406 7.227 13.359 1 97.06 243 ARG B C 1
ATOM 5090 O O . ARG B 1 243 ? 21.953 6.102 13.133 1 97.06 243 ARG B O 1
ATOM 5097 N N . ASP B 1 244 ? 22.094 7.977 14.367 1 93.81 244 ASP B N 1
ATOM 5098 C CA . ASP B 1 244 ? 21.016 7.609 15.273 1 93.81 244 ASP B CA 1
ATOM 5099 C C . ASP B 1 244 ? 19.984 8.734 15.391 1 93.81 244 ASP B C 1
ATOM 5101 O O . ASP B 1 244 ? 20.203 9.703 16.125 1 93.81 244 ASP B O 1
ATOM 5105 N N . TYR B 1 245 ? 18.906 8.602 14.766 1 96.5 245 TYR B N 1
ATOM 5106 C CA . TYR B 1 245 ? 17.891 9.648 14.703 1 96.5 245 TYR B CA 1
ATOM 5107 C C . TYR B 1 245 ? 16.766 9.375 15.703 1 96.5 245 TYR B C 1
ATOM 5109 O O . TYR B 1 245 ? 16.531 8.227 16.078 1 96.5 245 TYR B O 1
ATOM 5117 N N . THR B 1 246 ? 16.109 10.484 16.078 1 95 246 THR B N 1
ATOM 5118 C CA . THR B 1 246 ? 14.922 10.336 16.906 1 95 246 THR B CA 1
ATOM 5119 C C . THR B 1 246 ? 13.82 9.609 16.141 1 95 246 THR B C 1
ATOM 5121 O O . THR B 1 246 ? 13.867 9.492 14.914 1 95 246 THR B O 1
ATOM 5124 N N . GLU B 1 247 ? 12.859 9.094 16.859 1 94.44 247 GLU B N 1
ATOM 5125 C CA . GLU B 1 247 ? 11.734 8.406 16.234 1 94.44 247 GLU B CA 1
ATOM 5126 C C . GLU B 1 247 ? 11 9.32 15.258 1 94.44 247 GLU B C 1
ATOM 5128 O O . GLU B 1 247 ? 10.594 8.891 14.172 1 94.44 247 GLU B O 1
ATOM 5133 N N . ALA B 1 248 ? 10.844 10.539 15.633 1 92.31 248 ALA B N 1
ATOM 5134 C CA . ALA B 1 248 ? 10.141 11.492 14.781 1 92.31 248 ALA B CA 1
ATOM 5135 C C . ALA B 1 248 ? 10.898 11.727 13.477 1 92.31 248 ALA B C 1
ATOM 5137 O O . ALA B 1 248 ? 10.305 11.75 12.398 1 92.31 248 ALA B O 1
ATOM 5138 N N . GLU B 1 249 ? 12.219 11.906 13.617 1 95.31 249 GLU B N 1
ATOM 5139 C CA . GLU B 1 249 ? 13.055 12.102 12.438 1 95.31 249 GLU B CA 1
ATOM 5140 C C . GLU B 1 249 ? 13.031 10.867 11.531 1 95.31 249 GLU B C 1
ATOM 5142 O O . GLU B 1 249 ? 12.867 10.992 10.32 1 95.31 249 GLU B O 1
ATOM 5147 N N . PHE B 1 250 ? 13.148 9.727 12.172 1 97.94 250 PHE B N 1
ATOM 5148 C CA . PHE B 1 250 ? 13.133 8.484 11.406 1 97.94 250 PHE B CA 1
ATOM 5149 C C . PHE B 1 250 ? 11.789 8.297 10.703 1 97.94 250 PHE B C 1
ATOM 5151 O O . PHE B 1 250 ? 11.75 7.914 9.531 1 97.94 250 PHE B O 1
ATOM 5158 N N . ASN B 1 251 ? 10.734 8.539 11.414 1 96.19 251 ASN B N 1
ATOM 5159 C CA . ASN B 1 251 ? 9.406 8.352 10.836 1 96.19 251 ASN B CA 1
ATOM 5160 C C . ASN B 1 251 ? 9.188 9.258 9.633 1 96.19 251 ASN B C 1
ATOM 5162 O O . ASN B 1 251 ? 8.578 8.844 8.641 1 96.19 251 ASN B O 1
ATOM 5166 N N . ARG B 1 252 ? 9.664 10.453 9.703 1 95.88 252 ARG B N 1
ATOM 5167 C CA . ARG B 1 252 ? 9.562 11.375 8.578 1 95.88 252 ARG B CA 1
ATOM 5168 C C . ARG B 1 252 ? 10.359 10.875 7.379 1 95.88 252 ARG B C 1
ATOM 5170 O O . ARG B 1 252 ? 9.875 10.883 6.25 1 95.88 252 ARG B O 1
ATOM 5177 N N . PHE B 1 253 ? 11.609 10.469 7.707 1 98.38 253 PHE B N 1
ATOM 5178 C CA . PHE B 1 253 ? 12.484 9.891 6.691 1 98.38 253 PHE B CA 1
ATOM 5179 C C . PHE B 1 253 ? 11.836 8.656 6.066 1 98.38 253 PHE B C 1
ATOM 5181 O O . PHE B 1 253 ? 11.703 8.578 4.844 1 98.38 253 PHE B O 1
ATOM 5188 N N . PHE B 1 254 ? 11.375 7.723 6.859 1 98.56 254 PHE B N 1
ATOM 5189 C CA . PHE B 1 254 ? 10.875 6.445 6.375 1 98.56 254 PHE B CA 1
ATOM 5190 C C . PHE B 1 254 ? 9.547 6.625 5.645 1 98.56 254 PHE B C 1
ATOM 5192 O O . PHE B 1 254 ? 9.266 5.926 4.668 1 98.56 254 PHE B O 1
ATOM 5199 N N . ARG B 1 255 ? 8.75 7.57 6.051 1 97.38 255 ARG B N 1
ATOM 5200 C CA . ARG B 1 255 ? 7.527 7.902 5.324 1 97.38 255 ARG B CA 1
ATOM 5201 C C . ARG B 1 255 ? 7.832 8.227 3.863 1 97.38 255 ARG B C 1
ATOM 5203 O O . ARG B 1 255 ? 7.164 7.723 2.959 1 97.38 255 ARG B O 1
ATOM 5210 N N . ARG B 1 256 ? 8.812 9.039 3.709 1 97.94 256 ARG B N 1
ATOM 5211 C CA . ARG B 1 256 ? 9.172 9.445 2.355 1 97.94 256 ARG B CA 1
ATOM 5212 C C . ARG B 1 256 ? 9.672 8.258 1.542 1 97.94 256 ARG B C 1
ATOM 5214 O O . ARG B 1 256 ? 9.328 8.109 0.368 1 97.94 256 ARG B O 1
ATOM 5221 N N . VAL B 1 257 ? 10.453 7.379 2.166 1 98.5 257 VAL B N 1
ATOM 5222 C CA . VAL B 1 257 ? 10.953 6.18 1.503 1 98.5 257 VAL B CA 1
ATOM 5223 C C . VAL B 1 257 ? 9.781 5.289 1.09 1 98.5 257 VAL B C 1
ATOM 5225 O O . VAL B 1 257 ? 9.688 4.875 -0.067 1 98.5 257 VAL B O 1
ATOM 5228 N N . TYR B 1 258 ? 8.961 5.035 2.023 1 98.25 258 TYR B N 1
ATOM 5229 C CA . TYR B 1 258 ? 7.883 4.074 1.804 1 98.25 258 TYR B CA 1
ATOM 5230 C C . TYR B 1 258 ? 6.875 4.609 0.791 1 98.25 258 TYR B C 1
ATOM 5232 O O . TYR B 1 258 ? 6.328 3.848 -0.01 1 98.25 258 TYR B O 1
ATOM 5240 N N . GLN B 1 259 ? 6.637 5.922 0.765 1 98.25 259 GLN B N 1
ATOM 5241 C CA . GLN B 1 259 ? 5.773 6.559 -0.223 1 98.25 259 GLN B CA 1
ATOM 5242 C C . GLN B 1 259 ? 6.363 6.445 -1.625 1 98.25 259 GLN B C 1
ATOM 5244 O O . GLN B 1 259 ? 5.629 6.289 -2.604 1 98.25 259 GLN B O 1
ATOM 5249 N N . HIS B 1 260 ? 7.672 6.559 -1.701 1 98 260 HIS B N 1
ATOM 5250 C CA . HIS B 1 260 ? 8.312 6.41 -3.002 1 98 260 HIS B CA 1
ATOM 5251 C C . HIS B 1 260 ? 7.918 5.094 -3.662 1 98 260 HIS B C 1
ATOM 5253 O O . HIS B 1 260 ? 7.5 5.074 -4.824 1 98 260 HIS B O 1
ATOM 5259 N N . TYR B 1 261 ? 7.871 4.07 -2.904 1 97.69 261 TYR B N 1
ATOM 5260 C CA . TYR B 1 261 ? 7.598 2.748 -3.455 1 97.69 261 TYR B CA 1
ATOM 5261 C C . TYR B 1 261 ? 6.098 2.496 -3.545 1 97.69 261 TYR B C 1
ATOM 5263 O O . TYR B 1 261 ? 5.668 1.412 -3.947 1 97.69 261 TYR B O 1
ATOM 5271 N N . GLY B 1 262 ? 5.305 3.43 -3.145 1 97.38 262 GLY B N 1
ATOM 5272 C CA . GLY B 1 262 ? 3.875 3.443 -3.408 1 97.38 262 GLY B CA 1
ATOM 5273 C C . GLY B 1 262 ? 3.5 4.277 -4.617 1 97.38 262 GLY B C 1
ATOM 5274 O O . GLY B 1 262 ? 2.32 4.391 -4.961 1 97.38 262 GLY B O 1
ATOM 5275 N N . SER B 1 263 ? 4.488 4.805 -5.281 1 96.62 263 SER B N 1
ATOM 5276 C CA . SER B 1 263 ? 4.262 5.676 -6.43 1 96.62 263 SER B CA 1
ATOM 5277 C C . SER B 1 263 ? 4.664 4.988 -7.73 1 96.62 263 SER B C 1
ATOM 5279 O O . SER B 1 263 ? 5.582 4.164 -7.75 1 96.62 263 SER B O 1
ATOM 5281 N N . GLN B 1 264 ? 4.031 5.398 -8.797 1 93.12 264 GLN B N 1
ATOM 5282 C CA . GLN B 1 264 ? 4.305 4.812 -10.109 1 93.12 264 GLN B CA 1
ATOM 5283 C C . GLN B 1 264 ? 5.73 5.113 -10.555 1 93.12 264 GLN B C 1
ATOM 5285 O O . GLN B 1 264 ? 6.379 4.277 -11.188 1 93.12 264 GLN B O 1
ATOM 5290 N N . GLY B 1 265 ? 6.219 6.258 -10.141 1 92.38 265 GLY B N 1
ATOM 5291 C CA . GLY B 1 265 ? 7.531 6.711 -10.578 1 92.38 265 GLY B CA 1
ATOM 5292 C C . GLY B 1 265 ? 8.672 5.879 -10.016 1 92.38 265 GLY B C 1
ATOM 5293 O O . GLY B 1 265 ? 9.805 5.977 -10.477 1 92.38 265 GLY B O 1
ATOM 5294 N N . ALA B 1 266 ? 8.375 5.027 -9.133 1 96.19 266 ALA B N 1
ATOM 5295 C CA . ALA B 1 266 ? 9.398 4.191 -8.508 1 96.19 266 ALA B CA 1
ATOM 5296 C C . ALA B 1 266 ? 9.75 3.002 -9.398 1 96.19 266 ALA B C 1
ATOM 5298 O O . ALA B 1 266 ? 10.789 2.363 -9.211 1 96.19 266 ALA B O 1
ATOM 5299 N N . PHE B 1 267 ? 8.875 2.711 -10.414 1 95.81 267 PHE B N 1
ATOM 5300 C CA . PHE B 1 267 ? 9.008 1.464 -11.156 1 95.81 267 PHE B CA 1
ATOM 5301 C C . PHE B 1 267 ? 9.039 1.73 -12.656 1 95.81 267 PHE B C 1
ATOM 5303 O O . PHE B 1 267 ? 8.484 2.723 -13.125 1 95.81 267 PHE B O 1
ATOM 5310 N N . GLU B 1 268 ? 9.758 0.949 -13.305 1 91.88 268 GLU B N 1
ATOM 5311 C CA . GLU B 1 268 ? 9.727 0.859 -14.758 1 91.88 268 GLU B CA 1
ATOM 5312 C C . GLU B 1 268 ? 9.008 -0.406 -15.219 1 91.88 268 GLU B C 1
ATOM 5314 O O . GLU B 1 268 ? 9.461 -1.52 -14.945 1 91.88 268 GLU B O 1
ATOM 5319 N N . GLU B 1 269 ? 7.867 -0.266 -15.797 1 94.62 269 GLU B N 1
ATOM 5320 C CA . GLU B 1 269 ? 7.168 -1.385 -16.422 1 94.62 269 GLU B CA 1
ATOM 5321 C C . GLU B 1 269 ? 7.789 -1.748 -17.766 1 94.62 269 GLU B C 1
ATOM 5323 O O . GLU B 1 269 ? 7.988 -0.88 -18.625 1 94.62 269 GLU B O 1
ATOM 5328 N N . PHE B 1 270 ? 8.039 -3.002 -17.922 1 94.12 270 PHE B N 1
ATOM 5329 C CA . PHE B 1 270 ? 8.594 -3.404 -19.203 1 94.12 270 PHE B CA 1
ATOM 5330 C C . PHE B 1 270 ? 7.531 -3.361 -20.297 1 94.12 270 PHE B C 1
ATOM 5332 O O . PHE B 1 270 ? 6.402 -3.811 -20.094 1 94.12 270 PHE B O 1
ATOM 5339 N N . ALA B 1 271 ? 7.898 -2.904 -21.438 1 93.56 271 ALA B N 1
ATOM 5340 C CA . ALA B 1 271 ? 6.965 -2.621 -22.516 1 93.56 271 ALA B CA 1
ATOM 5341 C C . ALA B 1 271 ? 6.328 -3.906 -23.047 1 93.56 271 ALA B C 1
ATOM 5343 O O . ALA B 1 271 ? 5.215 -3.881 -23.578 1 93.56 271 ALA B O 1
ATOM 5344 N N . ASP B 1 272 ? 6.965 -5.004 -22.859 1 94 272 ASP B N 1
ATOM 5345 C CA . ASP B 1 272 ? 6.492 -6.273 -23.406 1 94 272 ASP B CA 1
ATOM 5346 C C . ASP B 1 272 ? 5.566 -6.984 -22.422 1 94 272 ASP B C 1
ATOM 5348 O O . ASP B 1 272 ? 4.93 -7.98 -22.781 1 94 272 ASP B O 1
ATOM 5352 N N . ALA B 1 273 ? 5.391 -6.449 -21.234 1 97.56 273 ALA B N 1
ATOM 5353 C CA . ALA B 1 273 ? 4.668 -7.148 -20.172 1 97.56 273 ALA B CA 1
ATOM 5354 C C . ALA B 1 273 ? 3.172 -7.195 -20.469 1 97.56 273 ALA B C 1
ATOM 5356 O O . ALA B 1 273 ? 2.596 -8.273 -20.609 1 97.56 273 ALA B O 1
ATOM 5357 N N . LYS B 1 274 ? 2.545 -6.09 -20.641 1 96.75 274 LYS B N 1
ATOM 5358 C CA . LYS B 1 274 ? 1.095 -6.047 -20.812 1 96.75 274 LYS B CA 1
ATOM 5359 C C . LYS B 1 274 ? 0.678 -6.676 -22.125 1 96.75 274 LYS B C 1
ATOM 5361 O O . LYS B 1 274 ? -0.29 -7.434 -22.188 1 96.75 274 LYS B O 1
ATOM 5366 N N . PRO B 1 275 ? 1.437 -6.418 -23.25 1 96.06 275 PRO B N 1
ATOM 5367 C CA . PRO B 1 275 ? 1.109 -7.141 -24.484 1 96.06 275 PRO B CA 1
ATOM 5368 C C . PRO B 1 275 ? 1.148 -8.656 -24.297 1 96.06 275 PRO B C 1
ATOM 5370 O O . PRO B 1 275 ? 0.272 -9.367 -24.797 1 96.06 275 PRO B O 1
ATOM 5373 N N . PHE B 1 276 ? 2.1 -9.141 -23.594 1 98 276 PHE B N 1
ATOM 5374 C CA . PHE B 1 276 ? 2.189 -10.57 -23.328 1 98 276 PHE B CA 1
ATOM 5375 C C . PHE B 1 276 ? 0.99 -11.047 -22.516 1 98 276 PHE B C 1
ATOM 5377 O O . PHE B 1 276 ? 0.39 -12.078 -22.828 1 98 276 PHE B O 1
ATOM 5384 N N . LEU B 1 277 ? 0.616 -10.305 -21.5 1 98.38 277 LEU B N 1
ATOM 5385 C CA . LEU B 1 277 ? -0.5 -10.672 -20.641 1 98.38 277 LEU B CA 1
ATOM 5386 C C . LEU B 1 277 ? -1.815 -10.648 -21.406 1 98.38 277 LEU B C 1
ATOM 5388 O O . LEU B 1 277 ? -2.674 -11.508 -21.219 1 98.38 277 LEU B O 1
ATOM 5392 N N . GLU B 1 278 ? -1.982 -9.672 -22.25 1 95.69 278 GLU B N 1
ATOM 5393 C CA . GLU B 1 278 ? -3.16 -9.617 -23.109 1 95.69 278 GLU B CA 1
ATOM 5394 C C . GLU B 1 278 ? -3.223 -10.828 -24.031 1 95.69 278 GLU B C 1
ATOM 5396 O O . GLU B 1 278 ? -4.285 -11.422 -24.203 1 95.69 278 GLU B O 1
ATOM 5401 N N . TRP B 1 279 ? -2.088 -11.141 -24.547 1 95.62 279 TRP B N 1
ATOM 5402 C CA . TRP B 1 279 ? -2.012 -12.305 -25.422 1 95.62 279 TRP B CA 1
ATOM 5403 C C . TRP B 1 279 ? -2.391 -13.578 -24.672 1 95.62 279 TRP B C 1
ATOM 5405 O O . TRP B 1 279 ? -3.152 -14.398 -25.172 1 95.62 279 TRP B O 1
ATOM 5415 N N . THR B 1 280 ? -1.886 -13.742 -23.422 1 97.25 280 THR B N 1
ATOM 5416 C CA . THR B 1 280 ? -2.211 -14.922 -22.641 1 97.25 280 THR B CA 1
ATOM 5417 C C . THR B 1 280 ? -3.715 -15.008 -22.391 1 97.25 280 THR B C 1
ATOM 5419 O O . THR B 1 280 ? -4.297 -16.094 -22.453 1 97.25 280 THR B O 1
ATOM 5422 N N . ARG B 1 281 ? -4.273 -13.898 -22.109 1 94.81 281 ARG B N 1
ATOM 5423 C CA . ARG B 1 281 ? -5.719 -13.852 -21.906 1 94.81 281 ARG B CA 1
ATOM 5424 C C . ARG B 1 281 ? -6.465 -14.297 -23.156 1 94.81 281 ARG B C 1
ATOM 5426 O O . ARG B 1 281 ? -7.418 -15.078 -23.078 1 94.81 281 ARG B O 1
ATOM 5433 N N . GLN B 1 282 ? -6.035 -13.883 -24.328 1 93.12 282 GLN B N 1
ATOM 5434 C CA . GLN B 1 282 ? -6.66 -14.227 -25.594 1 93.12 282 GLN B CA 1
ATOM 5435 C C . GLN B 1 282 ? -6.52 -15.719 -25.891 1 93.12 282 GLN B C 1
ATOM 5437 O O . GLN B 1 282 ? -7.398 -16.328 -26.516 1 93.12 282 GLN B O 1
ATOM 5442 N N . GLN B 1 283 ? -5.461 -16.297 -25.391 1 92.38 283 GLN B N 1
ATOM 5443 C CA . GLN B 1 283 ? -5.18 -17.703 -25.656 1 92.38 283 GLN B CA 1
ATOM 5444 C C . GLN B 1 283 ? -5.848 -18.594 -24.609 1 92.38 283 GLN B C 1
ATOM 5446 O O . GLN B 1 283 ? -5.738 -19.828 -24.672 1 92.38 283 GLN B O 1
ATOM 5451 N N . GLY B 1 284 ? -6.426 -17.938 -23.594 1 92.88 284 GLY B N 1
ATOM 5452 C CA . GLY B 1 284 ? -7.082 -18.703 -22.547 1 92.88 284 GLY B CA 1
ATOM 5453 C C . GLY B 1 284 ? -6.113 -19.25 -21.516 1 92.88 284 GLY B C 1
ATOM 5454 O O . GLY B 1 284 ? -6.441 -20.172 -20.766 1 92.88 284 GLY B O 1
ATOM 5455 N N . LEU B 1 285 ? -4.902 -18.797 -21.484 1 96.38 285 LEU B N 1
ATOM 5456 C CA . LEU B 1 285 ? -3.924 -19.172 -20.469 1 96.38 285 LEU B CA 1
ATOM 5457 C C . LEU B 1 285 ? -4.203 -18.453 -19.156 1 96.38 285 LEU B C 1
ATOM 5459 O O . LEU B 1 285 ? -4.539 -17.266 -19.156 1 96.38 285 LEU B O 1
ATOM 5463 N N . THR B 1 286 ? -4.133 -19.219 -18.062 1 97.94 286 THR B N 1
ATOM 5464 C CA . THR B 1 286 ? -4.238 -18.609 -16.734 1 97.94 286 THR B CA 1
ATOM 5465 C C . THR B 1 286 ? -2.873 -18.141 -16.25 1 97.94 286 THR B C 1
ATOM 5467 O O . THR B 1 286 ? -1.871 -18.844 -16.406 1 97.94 286 THR B O 1
ATOM 5470 N N . VAL B 1 287 ? -2.863 -16.922 -15.703 1 98.69 287 VAL B N 1
ATOM 5471 C CA . VAL B 1 287 ? -1.591 -16.328 -15.312 1 98.69 287 VAL B CA 1
ATOM 5472 C C . VAL B 1 287 ? -1.607 -16.016 -13.812 1 98.69 287 VAL B C 1
ATOM 5474 O O . VAL B 1 287 ? -2.648 -15.648 -13.266 1 98.69 287 VAL B O 1
ATOM 5477 N N . GLY B 1 288 ? -0.482 -16.141 -13.156 1 98.75 288 GLY B N 1
ATOM 5478 C CA . GLY B 1 288 ? -0.267 -15.703 -11.781 1 98.75 288 GLY B CA 1
ATOM 5479 C C . GLY B 1 288 ? 1.163 -15.273 -11.508 1 98.75 288 GLY B C 1
ATOM 5480 O O . GLY B 1 288 ? 2.002 -15.281 -12.414 1 98.75 288 GLY B O 1
ATOM 5481 N N . VAL B 1 289 ? 1.363 -14.867 -10.297 1 98.75 289 VAL B N 1
ATOM 5482 C CA . VAL B 1 289 ? 2.697 -14.406 -9.914 1 98.75 289 VAL B CA 1
ATOM 5483 C C . VAL B 1 289 ? 3.221 -15.25 -8.758 1 98.75 289 VAL B C 1
ATOM 5485 O O . VAL B 1 289 ? 2.467 -15.602 -7.848 1 98.75 289 VAL B O 1
ATOM 5488 N N . THR B 1 290 ? 4.461 -15.633 -8.844 1 98.69 290 THR B N 1
ATOM 5489 C CA . THR B 1 290 ? 5.23 -16.312 -7.805 1 98.69 290 THR B CA 1
ATOM 5490 C C . THR B 1 290 ? 6.586 -15.641 -7.609 1 98.69 290 THR B C 1
ATOM 5492 O O . THR B 1 290 ? 7.473 -15.758 -8.453 1 98.69 290 THR B O 1
ATOM 5495 N N . THR B 1 291 ? 6.723 -14.922 -6.488 1 98.56 291 THR B N 1
ATOM 5496 C CA . THR B 1 291 ? 7.891 -14.062 -6.332 1 98.56 291 THR B CA 1
ATOM 5497 C C . THR B 1 291 ? 8.422 -14.133 -4.902 1 98.56 291 THR B C 1
ATOM 5499 O O . THR B 1 291 ? 7.672 -14.438 -3.971 1 98.56 291 THR B O 1
ATOM 5502 N N . ASN B 1 292 ? 9.719 -13.914 -4.766 1 98.12 292 ASN B N 1
ATOM 5503 C CA . ASN B 1 292 ? 10.336 -13.891 -3.445 1 98.12 292 ASN B CA 1
ATOM 5504 C C . ASN B 1 292 ? 10.141 -12.539 -2.76 1 98.12 292 ASN B C 1
ATOM 5506 O O . ASN B 1 292 ? 10.609 -12.336 -1.639 1 98.12 292 ASN B O 1
ATOM 5510 N N . GLU B 1 293 ? 9.406 -11.625 -3.312 1 97.25 293 GLU B N 1
ATOM 5511 C CA . GLU B 1 293 ? 9.219 -10.281 -2.773 1 97.25 293 GLU B CA 1
ATOM 5512 C C . GLU B 1 293 ? 8.234 -10.289 -1.611 1 97.25 293 GLU B C 1
ATOM 5514 O O . GLU B 1 293 ? 7.664 -11.328 -1.277 1 97.25 293 GLU B O 1
ATOM 5519 N N . ASP B 1 294 ? 8.133 -9.164 -0.952 1 97.31 294 ASP B N 1
ATOM 5520 C CA . ASP B 1 294 ? 7.203 -9.031 0.166 1 97.31 294 ASP B CA 1
ATOM 5521 C C . ASP B 1 294 ? 5.77 -8.852 -0.329 1 97.31 294 ASP B C 1
ATOM 5523 O O . ASP B 1 294 ? 5.539 -8.688 -1.529 1 97.31 294 ASP B O 1
ATOM 5527 N N . ALA B 1 295 ? 4.84 -8.836 0.55 1 96.62 295 ALA B N 1
ATOM 5528 C CA . ALA B 1 295 ? 3.412 -8.852 0.237 1 96.62 295 ALA B CA 1
ATOM 5529 C C . ALA B 1 295 ? 2.959 -7.52 -0.346 1 96.62 295 ALA B C 1
ATOM 5531 O O . ALA B 1 295 ? 1.896 -7.434 -0.965 1 96.62 295 ALA B O 1
ATOM 5532 N N . ARG B 1 296 ? 3.705 -6.465 -0.154 1 97.19 296 ARG B N 1
ATOM 5533 C CA . ARG B 1 296 ? 3.33 -5.156 -0.68 1 97.19 296 ARG B CA 1
ATOM 5534 C C . ARG B 1 296 ? 3.256 -5.18 -2.203 1 97.19 296 ARG B C 1
ATOM 5536 O O . ARG B 1 296 ? 2.461 -4.453 -2.803 1 97.19 296 ARG B O 1
ATOM 5543 N N . VAL B 1 297 ? 4.047 -6.008 -2.826 1 97.88 297 VAL B N 1
ATOM 5544 C CA . VAL B 1 297 ? 4.047 -6.109 -4.281 1 97.88 297 VAL B CA 1
ATOM 5545 C C . VAL B 1 297 ? 2.666 -6.551 -4.766 1 97.88 297 VAL B C 1
ATOM 5547 O O . VAL B 1 297 ? 2.191 -6.094 -5.809 1 97.88 297 VAL B O 1
ATOM 5550 N N . LEU B 1 298 ? 2.033 -7.414 -3.982 1 97.56 298 LEU B N 1
ATOM 5551 C CA . LEU B 1 298 ? 0.733 -7.957 -4.367 1 97.56 298 LEU B CA 1
ATOM 5552 C C . LEU B 1 298 ? -0.372 -6.93 -4.133 1 97.56 298 LEU B C 1
ATOM 5554 O O . LEU B 1 298 ? -1.275 -6.785 -4.961 1 97.56 298 LEU B O 1
ATOM 5558 N N . ASP B 1 299 ? -0.215 -6.207 -3.043 1 96.44 299 ASP B N 1
ATOM 5559 C CA . ASP B 1 299 ? -1.313 -5.367 -2.576 1 96.44 299 ASP B CA 1
ATOM 5560 C C . ASP B 1 299 ? -1.211 -3.957 -3.156 1 96.44 299 ASP B C 1
ATOM 5562 O O . ASP B 1 299 ? -2.201 -3.225 -3.199 1 96.44 299 ASP B O 1
ATOM 5566 N N . THR B 1 300 ? -0.052 -3.6 -3.58 1 97.44 300 THR B N 1
ATOM 5567 C CA . THR B 1 300 ? 0.162 -2.205 -3.951 1 97.44 300 THR B CA 1
ATOM 5568 C C . THR B 1 300 ? 0.815 -2.105 -5.328 1 97.44 300 THR B C 1
ATOM 5570 O O . THR B 1 300 ? 0.231 -1.548 -6.258 1 97.44 300 THR B O 1
ATOM 5573 N N . THR B 1 301 ? 1.928 -2.748 -5.555 1 98.31 301 THR B N 1
ATOM 5574 C CA . THR B 1 301 ? 2.73 -2.525 -6.754 1 98.31 301 THR B CA 1
ATOM 5575 C C . THR B 1 301 ? 2.002 -3.031 -7.996 1 98.31 301 THR B C 1
ATOM 5577 O O . THR B 1 301 ? 1.833 -2.293 -8.969 1 98.31 301 THR B O 1
ATOM 5580 N N . LEU B 1 302 ? 1.563 -4.277 -7.953 1 98.56 302 LEU B N 1
ATOM 5581 C CA . LEU B 1 302 ? 0.919 -4.875 -9.117 1 98.56 302 LEU B CA 1
ATOM 5582 C C . LEU B 1 302 ? -0.396 -4.172 -9.43 1 98.56 302 LEU B C 1
ATOM 5584 O O . LEU B 1 302 ? -0.668 -3.844 -10.594 1 98.56 302 LEU B O 1
ATOM 5588 N N . PRO B 1 303 ? -1.203 -3.857 -8.422 1 98.25 303 PRO B N 1
ATOM 5589 C CA . PRO B 1 303 ? -2.445 -3.135 -8.711 1 98.25 303 PRO B CA 1
ATOM 5590 C C . PRO B 1 303 ? -2.197 -1.718 -9.219 1 98.25 303 PRO B C 1
ATOM 5592 O O . PRO B 1 303 ? -2.873 -1.266 -10.148 1 98.25 303 PRO B O 1
ATOM 5595 N N . MET B 1 304 ? -1.273 -1.069 -8.609 1 97.69 304 MET B N 1
ATOM 5596 C CA . MET B 1 304 ? -0.951 0.299 -9.008 1 97.69 304 MET B CA 1
ATOM 5597 C C . MET B 1 304 ? -0.585 0.368 -10.484 1 97.69 304 MET B C 1
ATOM 5599 O O . MET B 1 304 ? -0.978 1.305 -11.18 1 97.69 304 MET B O 1
ATOM 5603 N N . LEU B 1 305 ? 0.105 -0.641 -10.93 1 97.44 305 LEU B N 1
ATOM 5604 C CA . LEU B 1 305 ? 0.596 -0.652 -12.305 1 97.44 305 LEU B CA 1
ATOM 5605 C C . LEU B 1 305 ? -0.379 -1.378 -13.219 1 97.44 305 LEU B C 1
ATOM 5607 O O . LEU B 1 305 ? -0.13 -1.502 -14.422 1 97.44 305 LEU B O 1
ATOM 5611 N N . GLY B 1 306 ? -1.455 -1.956 -12.688 1 96 306 GLY B N 1
ATOM 5612 C CA . GLY B 1 306 ? -2.525 -2.535 -13.484 1 96 306 GLY B CA 1
ATOM 5613 C C . GLY B 1 306 ? -2.262 -3.975 -13.875 1 96 306 GLY B C 1
ATOM 5614 O O . GLY B 1 306 ? -2.887 -4.492 -14.805 1 96 306 GLY B O 1
ATOM 5615 N N . PHE B 1 307 ? -1.362 -4.648 -13.219 1 98.25 307 PHE B N 1
ATOM 5616 C CA . PHE B 1 307 ? -1.002 -6.012 -13.594 1 98.25 307 PHE B CA 1
ATOM 5617 C C . PHE B 1 307 ? -1.943 -7.02 -12.938 1 98.25 307 PHE B C 1
ATOM 5619 O O . PHE B 1 307 ? -2.188 -8.094 -13.484 1 98.25 307 PHE B O 1
ATOM 5626 N N . HIS B 1 308 ? -2.518 -6.691 -11.789 1 97.5 308 HIS B N 1
ATOM 5627 C CA . HIS B 1 308 ? -3.24 -7.652 -10.961 1 97.5 308 HIS B CA 1
ATOM 5628 C C . HIS B 1 308 ? -4.48 -8.172 -11.68 1 97.5 308 HIS B C 1
ATOM 5630 O O . HIS B 1 308 ? -4.914 -9.297 -11.445 1 97.5 308 HIS B O 1
ATOM 5636 N N . ASP B 1 309 ? -5.035 -7.414 -12.586 1 95.06 309 ASP B N 1
ATOM 5637 C CA . ASP B 1 309 ? -6.277 -7.777 -13.258 1 95.06 309 ASP B CA 1
ATOM 5638 C C . ASP B 1 309 ? -6.051 -8.914 -14.25 1 95.06 309 ASP B C 1
ATOM 5640 O O . ASP B 1 309 ? -7 -9.586 -14.664 1 95.06 309 ASP B O 1
ATOM 5644 N N . PHE B 1 310 ? -4.805 -9.133 -14.648 1 97.38 310 PHE B N 1
ATOM 5645 C CA . PHE B 1 310 ? -4.469 -10.211 -15.578 1 97.38 310 PHE B CA 1
ATOM 5646 C C . PHE B 1 310 ? -4.223 -11.516 -14.828 1 97.38 310 PHE B C 1
ATOM 5648 O O . PHE B 1 310 ? -4.121 -12.578 -15.445 1 97.38 310 PHE B O 1
ATOM 5655 N N . MET B 1 311 ? -4.199 -11.469 -13.492 1 98.31 311 MET B N 1
ATOM 5656 C CA . MET B 1 311 ? -3.646 -12.586 -12.734 1 98.31 311 MET B CA 1
ATOM 5657 C C . MET B 1 311 ? -4.727 -13.258 -11.891 1 98.31 311 MET B C 1
ATOM 5659 O O . MET B 1 311 ? -5.691 -12.609 -11.484 1 98.31 311 MET B O 1
ATOM 5663 N N . ARG B 1 312 ? -4.414 -14.547 -11.609 1 97.81 312 ARG B N 1
ATOM 5664 C CA . ARG B 1 312 ? -5.422 -15.305 -10.875 1 97.81 312 ARG B CA 1
ATOM 5665 C C . ARG B 1 312 ? -4.863 -15.812 -9.547 1 97.81 312 ARG B C 1
ATOM 5667 O O . ARG B 1 312 ? -5.625 -16.109 -8.625 1 97.81 312 ARG B O 1
ATOM 5674 N N . TRP B 1 313 ? -3.59 -15.945 -9.414 1 97.75 313 TRP B N 1
ATOM 5675 C CA . TRP B 1 313 ? -3.018 -16.297 -8.117 1 97.75 313 TRP B CA 1
ATOM 5676 C C . TRP B 1 313 ? -1.827 -15.406 -7.785 1 97.75 313 TRP B C 1
ATOM 5678 O O . TRP B 1 313 ? -1.279 -14.734 -8.664 1 97.75 313 TRP B O 1
ATOM 5688 N N . PHE B 1 314 ? -1.529 -15.344 -6.555 1 98.38 314 PHE B N 1
ATOM 5689 C CA . PHE B 1 314 ? -0.524 -14.438 -6.02 1 98.38 314 PHE B CA 1
ATOM 5690 C C . PHE B 1 314 ? 0.262 -15.102 -4.895 1 98.38 314 PHE B C 1
ATOM 5692 O O . PHE B 1 314 ? -0.29 -15.391 -3.83 1 98.38 314 PHE B O 1
ATOM 5699 N N . ILE B 1 315 ? 1.562 -15.312 -5.16 1 98 315 ILE B N 1
ATOM 5700 C CA . ILE B 1 315 ? 2.391 -16 -4.18 1 98 315 ILE B CA 1
ATOM 5701 C C . ILE B 1 315 ? 3.627 -15.172 -3.865 1 98 315 ILE B C 1
ATOM 5703 O O . ILE B 1 315 ? 4.348 -14.742 -4.773 1 98 315 ILE B O 1
ATOM 5707 N N . THR B 1 316 ? 3.822 -14.898 -2.613 1 98.06 316 THR B N 1
ATOM 5708 C CA . THR B 1 316 ? 5.059 -14.266 -2.172 1 98.06 316 THR B CA 1
ATOM 5709 C C . THR B 1 316 ? 5.746 -15.102 -1.098 1 98.06 316 THR B C 1
ATOM 5711 O O . THR B 1 316 ? 5.09 -15.875 -0.394 1 98.06 316 THR B O 1
ATOM 5714 N N . SER B 1 317 ? 7.051 -14.875 -1.006 1 97.69 317 SER B N 1
ATOM 5715 C CA . SER B 1 317 ? 7.809 -15.547 0.044 1 97.69 317 SER B CA 1
ATOM 5716 C C . SER B 1 317 ? 7.301 -15.156 1.428 1 97.69 317 SER B C 1
ATOM 5718 O O . SER B 1 317 ? 7.277 -15.984 2.342 1 97.69 317 SER B O 1
ATOM 5720 N N . GLN B 1 318 ? 6.863 -13.938 1.568 1 97.31 318 GLN B N 1
ATOM 5721 C CA . GLN B 1 318 ? 6.426 -13.461 2.877 1 97.31 318 GLN B CA 1
ATOM 5722 C C . GLN B 1 318 ? 5.176 -14.203 3.342 1 97.31 318 GLN B C 1
ATOM 5724 O O . GLN B 1 318 ? 5.07 -14.586 4.508 1 97.31 318 GLN B O 1
ATOM 5729 N N . GLU B 1 319 ? 4.277 -14.414 2.475 1 94.38 319 GLU B N 1
ATOM 5730 C CA . GLU B 1 319 ? 3.018 -15.039 2.869 1 94.38 319 GLU B CA 1
ATOM 5731 C C . GLU B 1 319 ? 3.184 -16.547 3.047 1 94.38 319 GLU B C 1
ATOM 5733 O O . GLU B 1 319 ? 2.576 -17.141 3.941 1 94.38 319 GLU B O 1
ATOM 5738 N N . VAL B 1 320 ? 4.055 -17.141 2.178 1 94.25 320 VAL B N 1
ATOM 5739 C CA . VAL B 1 320 ? 4.215 -18.594 2.201 1 94.25 320 VAL B CA 1
ATOM 5740 C C . VAL B 1 320 ? 5.176 -18.984 3.318 1 94.25 320 VAL B C 1
ATOM 5742 O O . VAL B 1 320 ? 5.051 -20.062 3.904 1 94.25 320 VAL B O 1
ATOM 5745 N N . GLY B 1 321 ? 6.164 -18.109 3.576 1 94.75 321 GLY B N 1
ATOM 5746 C CA . GLY B 1 321 ? 7.168 -18.422 4.582 1 94.75 321 GLY B CA 1
ATOM 5747 C C . GLY B 1 321 ? 8.352 -19.203 4.035 1 94.75 321 GLY B C 1
ATOM 5748 O O . GLY B 1 321 ? 9.156 -19.734 4.797 1 94.75 321 GLY B O 1
ATOM 5749 N N . HIS B 1 322 ? 8.398 -19.328 2.725 1 95.19 322 HIS B N 1
ATOM 5750 C CA . HIS B 1 322 ? 9.508 -19.922 1.985 1 95.19 322 HIS B CA 1
ATOM 5751 C C . HIS B 1 322 ? 9.93 -19.016 0.823 1 95.19 322 HIS B C 1
ATOM 5753 O O . HIS B 1 322 ? 9.195 -18.094 0.45 1 95.19 322 HIS B O 1
ATOM 5759 N N . GLN B 1 323 ? 11.078 -19.266 0.335 1 97.31 323 GLN B N 1
ATOM 5760 C CA . GLN B 1 323 ? 11.562 -18.531 -0.828 1 97.31 323 GLN B CA 1
ATOM 5761 C C . GLN B 1 323 ? 12 -19.484 -1.938 1 97.31 323 GLN B C 1
ATOM 5763 O O . GLN B 1 323 ? 12.469 -20.594 -1.665 1 97.31 323 GLN B O 1
ATOM 5768 N N . LYS B 1 324 ? 11.734 -19.031 -3.197 1 97.5 324 LYS B N 1
ATOM 5769 C CA . LYS B 1 324 ? 12.406 -19.734 -4.293 1 97.5 324 LYS B CA 1
ATOM 5770 C C . LYS B 1 324 ? 13.914 -19.828 -4.047 1 97.5 324 LYS B C 1
ATOM 5772 O O . LYS B 1 324 ? 14.516 -18.875 -3.537 1 97.5 324 LYS B O 1
ATOM 5777 N N . PRO B 1 325 ? 14.523 -21.047 -4.23 1 96.81 325 PRO B N 1
ATOM 5778 C CA . PRO B 1 325 ? 14.039 -22.156 -5.062 1 96.81 325 PRO B CA 1
ATOM 5779 C C . PRO B 1 325 ? 13.305 -23.219 -4.262 1 96.81 325 PRO B C 1
ATOM 5781 O O . PRO B 1 325 ? 13.055 -24.312 -4.77 1 96.81 325 PRO B O 1
ATOM 5784 N N . ASN B 1 326 ? 12.891 -22.938 -3.045 1 95.56 326 ASN B N 1
ATOM 5785 C CA . ASN B 1 326 ? 12.125 -23.922 -2.273 1 95.56 326 ASN B CA 1
ATOM 5786 C C . ASN B 1 326 ? 10.891 -24.391 -3.035 1 95.56 326 ASN B C 1
ATOM 5788 O O . ASN B 1 326 ? 10.125 -23.578 -3.557 1 95.56 326 ASN B O 1
ATOM 5792 N N . GLN B 1 327 ? 10.68 -25.688 -3.111 1 93.5 327 GLN B N 1
ATOM 5793 C CA . GLN B 1 327 ? 9.633 -26.281 -3.934 1 93.5 327 GLN B CA 1
ATOM 5794 C C . GLN B 1 327 ? 8.25 -25.844 -3.473 1 93.5 327 GLN B C 1
ATOM 5796 O O . GLN B 1 327 ? 7.309 -25.781 -4.27 1 93.5 327 GLN B O 1
ATOM 5801 N N . TRP B 1 328 ? 8.148 -25.453 -2.238 1 92.25 328 TRP B N 1
ATOM 5802 C CA . TRP B 1 328 ? 6.844 -25.109 -1.681 1 92.25 328 TRP B CA 1
ATOM 5803 C C . TRP B 1 328 ? 6.293 -23.844 -2.324 1 92.25 328 TRP B C 1
ATOM 5805 O O . TRP B 1 328 ? 5.078 -23.656 -2.412 1 92.25 328 TRP B O 1
ATOM 5815 N N . MET B 1 329 ? 7.156 -23.016 -2.768 1 97.38 329 MET B N 1
ATOM 5816 C CA . MET B 1 329 ? 6.699 -21.844 -3.51 1 97.38 329 MET B CA 1
ATOM 5817 C C . MET B 1 329 ? 5.922 -22.25 -4.758 1 97.38 329 MET B C 1
ATOM 5819 O O . MET B 1 329 ? 4.859 -21.703 -5.039 1 97.38 329 MET B O 1
ATOM 5823 N N . TYR B 1 330 ? 6.371 -23.266 -5.395 1 97.75 330 TYR B N 1
ATOM 5824 C CA . TYR B 1 330 ? 5.793 -23.703 -6.66 1 97.75 330 TYR B CA 1
ATOM 5825 C C . TYR B 1 330 ? 4.594 -24.609 -6.43 1 97.75 330 TYR B C 1
ATOM 5827 O O . TYR B 1 330 ? 3.641 -24.609 -7.215 1 97.75 330 TYR B O 1
ATOM 5835 N N . VAL B 1 331 ? 4.633 -25.344 -5.359 1 95.75 331 VAL B N 1
ATOM 5836 C CA . VAL B 1 331 ? 3.496 -26.172 -4.996 1 95.75 331 VAL B CA 1
ATOM 5837 C C . VAL B 1 331 ? 2.295 -25.297 -4.648 1 95.75 331 VAL B C 1
ATOM 5839 O O . VAL B 1 331 ? 1.173 -25.578 -5.078 1 95.75 331 VAL B O 1
ATOM 5842 N N . GLU B 1 332 ? 2.594 -24.25 -3.893 1 95.81 332 GLU B N 1
ATOM 5843 C CA . GLU B 1 332 ? 1.515 -23.312 -3.559 1 95.81 332 GLU B CA 1
ATOM 5844 C C . GLU B 1 332 ? 0.96 -22.641 -4.809 1 95.81 332 GLU B C 1
ATOM 5846 O O . GLU B 1 332 ? -0.25 -22.438 -4.93 1 95.81 332 GLU B O 1
ATOM 5851 N N . ALA B 1 333 ? 1.801 -22.312 -5.707 1 97.62 333 ALA B N 1
ATOM 5852 C CA . ALA B 1 333 ? 1.36 -21.734 -6.98 1 97.62 333 ALA B CA 1
ATOM 5853 C C . ALA B 1 333 ? 0.454 -22.703 -7.73 1 97.62 333 ALA B C 1
ATOM 5855 O O . ALA B 1 333 ? -0.593 -22.312 -8.25 1 97.62 333 ALA B O 1
ATOM 5856 N N . TRP B 1 334 ? 0.853 -23.969 -7.734 1 97.5 334 TRP B N 1
ATOM 5857 C CA . TRP B 1 334 ? 0.063 -25 -8.406 1 97.5 334 TRP B CA 1
ATOM 5858 C C . TRP B 1 334 ? -1.303 -25.141 -7.742 1 97.5 334 TRP B C 1
ATOM 5860 O O . TRP B 1 334 ? -2.326 -25.219 -8.43 1 97.5 334 TRP B O 1
ATOM 5870 N N . ARG B 1 335 ? -1.307 -25.172 -6.457 1 95.31 335 ARG B N 1
ATOM 5871 C CA . ARG B 1 335 ? -2.557 -25.312 -5.719 1 95.31 335 ARG B CA 1
ATOM 5872 C C . ARG B 1 335 ? -3.527 -24.188 -6.051 1 95.31 335 ARG B C 1
ATOM 5874 O O . ARG B 1 335 ? -4.695 -24.438 -6.359 1 95.31 335 ARG B O 1
ATOM 5881 N N . GLU B 1 336 ? -3.061 -23 -6.043 1 96 336 GLU B N 1
ATOM 5882 C CA . GLU B 1 336 ? -3.924 -21.859 -6.332 1 96 336 GLU B CA 1
ATOM 5883 C C . GLU B 1 336 ? -4.34 -21.844 -7.801 1 96 336 GLU B C 1
ATOM 5885 O O . GLU B 1 336 ? -5.492 -21.547 -8.117 1 96 336 GLU B O 1
ATOM 5890 N N . ALA B 1 337 ? -3.402 -22.156 -8.641 1 97.62 337 ALA B N 1
ATOM 5891 C CA . ALA B 1 337 ? -3.707 -22.188 -10.062 1 97.62 337 ALA B CA 1
ATOM 5892 C C . ALA B 1 337 ? -4.785 -23.234 -10.367 1 97.62 337 ALA B C 1
ATOM 5894 O O . ALA B 1 337 ? -5.617 -23.031 -11.258 1 97.62 337 ALA B O 1
ATOM 5895 N N . SER B 1 338 ? -4.781 -24.281 -9.656 1 96.5 338 SER B N 1
ATOM 5896 C CA . SER B 1 338 ? -5.688 -25.406 -9.898 1 96.5 338 SER B CA 1
ATOM 5897 C C . SER B 1 338 ? -7.133 -25 -9.625 1 96.5 338 SER B C 1
ATOM 5899 O O . SER B 1 338 ? -8.062 -25.656 -10.109 1 96.5 338 SER B O 1
ATOM 5901 N N . LEU B 1 339 ? -7.305 -24 -8.836 1 93.88 339 LEU B N 1
ATOM 5902 C CA . LEU B 1 339 ? -8.648 -23.5 -8.578 1 93.88 339 LEU B CA 1
ATOM 5903 C C . LEU B 1 339 ? -9.258 -22.875 -9.836 1 93.88 339 LEU B C 1
ATOM 5905 O O . LEU B 1 339 ? -10.484 -22.844 -9.984 1 93.88 339 LEU B O 1
ATOM 5909 N N . TRP B 1 340 ? -8.406 -22.469 -10.703 1 95.56 340 TRP B N 1
ATOM 5910 C CA . TRP B 1 340 ? -8.859 -21.766 -11.891 1 95.56 340 TRP B CA 1
ATOM 5911 C C . TRP B 1 340 ? -8.789 -22.656 -13.117 1 95.56 340 TRP B C 1
ATOM 5913 O O . TRP B 1 340 ? -9.492 -22.422 -14.109 1 95.56 340 TRP B O 1
ATOM 5923 N N . VAL B 1 341 ? -7.887 -23.641 -13.023 1 96.19 341 VAL B N 1
ATOM 5924 C CA . VAL B 1 341 ? -7.738 -24.609 -14.102 1 96.19 341 VAL B CA 1
ATOM 5925 C C . VAL B 1 341 ? -7.965 -26.031 -13.57 1 96.19 341 VAL B C 1
ATOM 5927 O O . VAL B 1 341 ? -7.023 -26.688 -13.125 1 96.19 341 VAL B O 1
ATOM 5930 N N . PRO B 1 342 ? -9.188 -26.531 -13.695 1 93.12 342 PRO B N 1
ATOM 5931 C CA . PRO B 1 342 ? -9.477 -27.859 -13.156 1 93.12 342 PRO B CA 1
ATOM 5932 C C . PRO B 1 342 ? -8.586 -28.953 -13.758 1 93.12 342 PRO B C 1
ATOM 5934 O O . PRO B 1 342 ? -8.383 -28.984 -14.977 1 93.12 342 PRO B O 1
ATOM 5937 N N . GLY B 1 343 ? -8.016 -29.688 -12.953 1 94.81 343 GLY B N 1
ATOM 5938 C CA . GLY B 1 343 ? -7.199 -30.812 -13.398 1 94.81 343 GLY B CA 1
ATOM 5939 C C . GLY B 1 343 ? -5.785 -30.406 -13.773 1 94.81 343 GLY B C 1
ATOM 5940 O O . GLY B 1 343 ? -5.039 -31.203 -14.352 1 94.81 343 GLY B O 1
ATOM 5941 N N . LEU B 1 344 ? -5.445 -29.344 -13.375 1 96.31 344 LEU B N 1
ATOM 5942 C CA . LEU B 1 344 ? -4.133 -28.812 -13.734 1 96.31 344 LEU B CA 1
ATOM 5943 C C . LEU B 1 344 ? -3.023 -29.672 -13.141 1 96.31 344 LEU B C 1
ATOM 5945 O O . LEU B 1 344 ? -3.035 -29.969 -11.938 1 96.31 344 LEU B O 1
ATOM 5949 N N . ARG B 1 345 ? -2.074 -30.094 -14.047 1 92.69 345 ARG B N 1
ATOM 5950 C CA . ARG B 1 345 ? -0.869 -30.781 -13.594 1 92.69 345 ARG B CA 1
ATOM 5951 C C . ARG B 1 345 ? 0.311 -29.828 -13.516 1 92.69 345 ARG B C 1
ATOM 5953 O O . ARG B 1 345 ? 0.346 -28.812 -14.227 1 92.69 345 ARG B O 1
ATOM 5960 N N . ARG B 1 346 ? 1.251 -30.094 -12.68 1 94.69 346 ARG B N 1
ATOM 5961 C CA . ARG B 1 346 ? 2.398 -29.203 -12.484 1 94.69 346 ARG B CA 1
ATOM 5962 C C . ARG B 1 346 ? 3.17 -29.016 -13.781 1 94.69 346 ARG B C 1
ATOM 5964 O O . ARG B 1 346 ? 3.637 -27.906 -14.07 1 94.69 346 ARG B O 1
ATOM 5971 N N . GLU B 1 347 ? 3.24 -30.031 -14.57 1 92.31 347 GLU B N 1
ATOM 5972 C CA . GLU B 1 347 ? 4.008 -29.984 -15.812 1 92.31 347 GLU B CA 1
ATOM 5973 C C . GLU B 1 347 ? 3.332 -29.094 -16.844 1 92.31 347 GLU B C 1
ATOM 5975 O O . GLU B 1 347 ? 3.912 -28.797 -17.891 1 92.31 347 GLU B O 1
ATOM 5980 N N . GLU B 1 348 ? 2.131 -28.703 -16.516 1 95.31 348 GLU B N 1
ATOM 5981 C CA . GLU B 1 348 ? 1.383 -27.844 -17.438 1 95.31 348 GLU B CA 1
ATOM 5982 C C . GLU B 1 348 ? 1.524 -26.375 -17.047 1 95.31 348 GLU B C 1
ATOM 5984 O O . GLU B 1 348 ? 0.926 -25.5 -17.688 1 95.31 348 GLU B O 1
ATOM 5989 N N . ILE B 1 349 ? 2.307 -26.109 -16.016 1 97.44 349 ILE B N 1
ATOM 5990 C CA . ILE B 1 349 ? 2.6 -24.734 -15.594 1 97.44 349 ILE B CA 1
ATOM 5991 C C . ILE B 1 349 ? 3.992 -24.344 -16.078 1 97.44 349 ILE B C 1
ATOM 5993 O O . ILE B 1 349 ? 4.961 -25.078 -15.891 1 97.44 349 ILE B O 1
ATOM 5997 N N . LEU B 1 350 ? 4.086 -23.203 -16.734 1 96.56 350 LEU B N 1
ATOM 5998 C CA . LEU B 1 350 ? 5.359 -22.594 -17.109 1 96.56 350 LEU B CA 1
ATOM 5999 C C . LEU B 1 350 ? 5.723 -21.453 -16.172 1 96.56 350 LEU B C 1
ATOM 6001 O O . LEU B 1 350 ? 4.938 -20.531 -15.977 1 96.56 350 LEU B O 1
ATOM 6005 N N . HIS B 1 351 ? 6.879 -21.609 -15.562 1 98.12 351 HIS B N 1
ATOM 6006 C CA . HIS B 1 351 ? 7.383 -20.5 -14.758 1 98.12 351 HIS B CA 1
ATOM 6007 C C . HIS B 1 351 ? 8.438 -19.703 -15.523 1 98.12 351 HIS B C 1
ATOM 6009 O O . HIS B 1 351 ? 9.328 -20.281 -16.156 1 98.12 351 HIS B O 1
ATOM 6015 N N . VAL B 1 352 ? 8.312 -18.359 -15.492 1 97.25 352 VAL B N 1
ATOM 6016 C CA . VAL B 1 352 ? 9.242 -17.469 -16.172 1 97.25 352 VAL B CA 1
ATOM 6017 C C . VAL B 1 352 ? 9.836 -16.484 -15.164 1 97.25 352 VAL B C 1
ATOM 6019 O O . VAL B 1 352 ? 9.102 -15.789 -14.445 1 97.25 352 VAL B O 1
ATOM 6022 N N . GLY B 1 353 ? 11.125 -16.438 -15.062 1 97.06 353 GLY B N 1
ATOM 6023 C CA . GLY B 1 353 ? 11.82 -15.484 -14.211 1 97.06 353 GLY B CA 1
ATOM 6024 C C . GLY B 1 353 ? 13.266 -15.266 -14.625 1 97.06 353 GLY B C 1
ATOM 6025 O O . GLY B 1 353 ? 13.688 -15.711 -15.695 1 97.06 353 GLY B O 1
ATOM 6026 N N . SER B 1 354 ? 14.023 -14.555 -13.82 1 94.25 354 SER B N 1
ATOM 6027 C CA . SER B 1 354 ? 15.336 -14.109 -14.266 1 94.25 354 SER B CA 1
ATOM 6028 C C . SER B 1 354 ? 16.453 -14.805 -13.484 1 94.25 354 SER B C 1
ATOM 6030 O O . SER B 1 354 ? 17.625 -14.703 -13.844 1 94.25 354 SER B O 1
ATOM 6032 N N . SER B 1 355 ? 16.125 -15.438 -12.445 1 94 355 SER B N 1
ATOM 6033 C CA . SER B 1 355 ? 17.141 -16.125 -11.648 1 94 355 SER B CA 1
ATOM 6034 C C . SER B 1 355 ? 17.281 -17.578 -12.078 1 94 355 SER B C 1
ATOM 6036 O O . SER B 1 355 ? 16.312 -18.344 -12.047 1 94 355 SER B O 1
ATOM 6038 N N . TYR B 1 356 ? 18.453 -17.922 -12.43 1 91.56 356 TYR B N 1
ATOM 6039 C CA . TYR B 1 356 ? 18.703 -19.297 -12.859 1 91.56 356 TYR B CA 1
ATOM 6040 C C . TYR B 1 356 ? 18.375 -20.281 -11.742 1 91.56 356 TYR B C 1
ATOM 6042 O O . TYR B 1 356 ? 17.656 -21.25 -11.953 1 91.56 356 TYR B O 1
ATOM 6050 N N . GLU B 1 357 ? 18.828 -20 -10.609 1 92.06 357 GLU B N 1
ATOM 6051 C CA . GLU B 1 357 ? 18.641 -20.906 -9.484 1 92.06 357 GLU B CA 1
ATOM 6052 C C . GLU B 1 357 ? 17.203 -20.844 -8.977 1 92.06 357 GLU B C 1
ATOM 6054 O O . GLU B 1 357 ? 16.547 -21.891 -8.828 1 92.06 357 GLU B O 1
ATOM 6059 N N . GLU B 1 358 ? 16.734 -19.688 -8.742 1 96.38 358 GLU B N 1
ATOM 6060 C CA . GLU B 1 358 ? 15.453 -19.5 -8.086 1 96.38 358 GLU B CA 1
ATOM 6061 C C . GLU B 1 358 ? 14.297 -19.797 -9.047 1 96.38 358 GLU B C 1
ATOM 6063 O O . GLU B 1 358 ? 13.336 -20.469 -8.688 1 96.38 358 GLU B O 1
ATOM 6068 N N . ASP B 1 359 ? 14.406 -19.359 -10.273 1 96.5 359 ASP B N 1
ATOM 6069 C CA . ASP B 1 359 ? 13.266 -19.375 -11.18 1 96.5 359 ASP B CA 1
ATOM 6070 C C . ASP B 1 359 ? 13.336 -20.547 -12.141 1 96.5 359 ASP B C 1
ATOM 6072 O O . ASP B 1 359 ? 12.305 -21.109 -12.523 1 96.5 359 ASP B O 1
ATOM 6076 N N . PHE B 1 360 ? 14.484 -20.859 -12.594 1 92.88 360 PHE B N 1
ATOM 6077 C CA . PHE B 1 360 ? 14.617 -21.922 -13.578 1 92.88 360 PHE B CA 1
ATOM 6078 C C . PHE B 1 360 ? 14.773 -23.281 -12.906 1 92.88 360 PHE B C 1
ATOM 6080 O O . PHE B 1 360 ? 13.898 -24.141 -13.031 1 92.88 360 PHE B O 1
ATOM 6087 N N . CYS B 1 361 ? 15.828 -23.422 -12.109 1 92 361 CYS B N 1
ATOM 6088 C CA . CYS B 1 361 ? 16.094 -24.688 -11.453 1 92 361 CYS B CA 1
ATOM 6089 C C . CYS B 1 361 ? 15.016 -25.016 -10.438 1 92 361 CYS B C 1
ATOM 6091 O O . CYS B 1 361 ? 14.531 -26.156 -10.375 1 92 361 CYS B O 1
ATOM 6093 N N . GLY B 1 362 ? 14.594 -24 -9.641 1 94.19 362 GLY B N 1
ATOM 6094 C CA . GLY B 1 362 ? 13.562 -24.219 -8.633 1 94.19 362 GLY B CA 1
ATOM 6095 C C . GLY B 1 362 ? 12.25 -24.703 -9.219 1 94.19 362 GLY B C 1
ATOM 6096 O O . GLY B 1 362 ? 11.648 -25.656 -8.719 1 94.19 362 GLY B O 1
ATOM 6097 N N . ALA B 1 363 ? 11.844 -24.141 -10.289 1 95.94 363 ALA B N 1
ATOM 6098 C CA . ALA B 1 363 ? 10.586 -24.531 -10.938 1 95.94 363 ALA B CA 1
ATOM 6099 C C . ALA B 1 363 ? 10.68 -25.938 -11.523 1 95.94 363 ALA B C 1
ATOM 6101 O O . ALA B 1 363 ? 9.773 -26.75 -11.344 1 95.94 363 ALA B O 1
ATOM 6102 N N . ARG B 1 364 ? 11.727 -26.266 -12.164 1 90.94 364 ARG B N 1
ATOM 6103 C CA . ARG B 1 364 ? 11.922 -27.578 -12.781 1 90.94 364 ARG B CA 1
ATOM 6104 C C . ARG B 1 364 ? 11.977 -28.672 -11.727 1 90.94 364 ARG B C 1
ATOM 6106 O O . ARG B 1 364 ? 11.391 -29.734 -11.898 1 90.94 364 ARG B O 1
ATOM 6113 N N . ASP B 1 365 ? 12.656 -28.312 -10.68 1 91 365 ASP B N 1
ATOM 6114 C CA . ASP B 1 365 ? 12.766 -29.281 -9.586 1 91 365 ASP B CA 1
ATOM 6115 C C . ASP B 1 365 ? 11.398 -29.562 -8.969 1 91 365 ASP B C 1
ATOM 6117 O O . ASP B 1 365 ? 11.164 -30.656 -8.445 1 91 365 ASP B O 1
ATOM 6121 N N . ALA B 1 366 ? 10.539 -28.609 -9.062 1 94.81 366 ALA B N 1
ATOM 6122 C CA . ALA B 1 366 ? 9.203 -28.75 -8.5 1 94.81 366 ALA B CA 1
ATOM 6123 C C . ALA B 1 366 ? 8.234 -29.375 -9.516 1 94.81 366 ALA B C 1
ATOM 6125 O O . ALA B 1 366 ? 7.043 -29.516 -9.242 1 94.81 366 ALA B O 1
ATOM 6126 N N . GLY B 1 367 ? 8.75 -29.641 -10.703 1 92.38 367 GLY B N 1
ATOM 6127 C CA . GLY B 1 367 ? 7.945 -30.328 -11.695 1 92.38 367 GLY B CA 1
ATOM 6128 C C . GLY B 1 367 ? 7.285 -29.391 -12.695 1 92.38 367 GLY B C 1
ATOM 6129 O O . GLY B 1 367 ? 6.469 -29.812 -13.508 1 92.38 367 GLY B O 1
ATOM 6130 N N . LEU B 1 368 ? 7.59 -28.125 -12.609 1 95.31 368 LEU B N 1
ATOM 6131 C CA . LEU B 1 368 ? 7.059 -27.172 -13.562 1 95.31 368 LEU B CA 1
ATOM 6132 C C . LEU B 1 368 ? 7.973 -27.047 -14.781 1 95.31 368 LEU B C 1
ATOM 6134 O O . LEU B 1 368 ? 9.125 -27.5 -14.742 1 95.31 368 LEU B O 1
ATOM 6138 N N . GLN B 1 369 ? 7.418 -26.562 -15.883 1 91.94 369 GLN B N 1
ATOM 6139 C CA . GLN B 1 369 ? 8.258 -26.047 -16.953 1 91.94 369 GLN B CA 1
ATOM 6140 C C . GLN B 1 369 ? 8.844 -24.688 -16.594 1 91.94 369 GLN B C 1
ATOM 6142 O O . GLN B 1 369 ? 8.305 -23.984 -15.734 1 91.94 369 GLN B O 1
ATOM 6147 N N . ALA B 1 370 ? 9.984 -24.359 -17.219 1 93.88 370 ALA B N 1
ATOM 6148 C CA . ALA B 1 370 ? 10.609 -23.094 -16.859 1 93.88 370 ALA B CA 1
ATOM 6149 C C . ALA B 1 370 ? 11.32 -22.469 -18.062 1 93.88 370 ALA B C 1
ATOM 6151 O O . ALA B 1 370 ? 11.883 -23.172 -18.891 1 93.88 370 ALA B O 1
ATOM 6152 N N . LEU B 1 371 ? 11.234 -21.188 -18.172 1 91.62 371 LEU B N 1
ATOM 6153 C CA . LEU B 1 371 ? 12.023 -20.375 -19.094 1 91.62 371 LEU B CA 1
ATOM 6154 C C . LEU B 1 371 ? 12.75 -19.266 -18.344 1 91.62 371 LEU B C 1
ATOM 6156 O O . LEU B 1 371 ? 12.195 -18.656 -17.422 1 91.62 371 LEU B O 1
ATOM 6160 N N . LEU B 1 372 ? 13.977 -19.047 -18.766 1 92.12 372 LEU B N 1
ATOM 6161 C CA . LEU B 1 372 ? 14.828 -18.062 -18.109 1 92.12 372 LEU B CA 1
ATOM 6162 C C . LEU B 1 372 ? 14.891 -16.781 -18.922 1 92.12 372 LEU B C 1
ATOM 6164 O O . LEU B 1 372 ? 15.203 -16.812 -20.109 1 92.12 372 LEU B O 1
ATOM 6168 N N . LEU B 1 373 ? 14.586 -15.664 -18.25 1 92.06 373 LEU B N 1
ATOM 6169 C CA . LEU B 1 373 ? 14.633 -14.344 -18.859 1 92.06 373 LEU B CA 1
ATOM 6170 C C . LEU B 1 373 ? 15.938 -13.633 -18.516 1 92.06 373 LEU B C 1
ATOM 6172 O O . LEU B 1 373 ? 16.297 -13.508 -17.344 1 92.06 373 LEU B O 1
ATOM 6176 N N . ASP B 1 374 ? 16.688 -13.273 -19.484 1 87.12 374 ASP B N 1
ATOM 6177 C CA . ASP B 1 374 ? 17.875 -12.438 -19.375 1 87.12 374 ASP B CA 1
ATOM 6178 C C . ASP B 1 374 ? 17.781 -11.219 -20.281 1 87.12 374 ASP B C 1
ATOM 6180 O O . ASP B 1 374 ? 18.172 -11.281 -21.453 1 87.12 374 ASP B O 1
ATOM 6184 N N . ARG B 1 375 ? 17.312 -10.18 -19.719 1 85.06 375 ARG B N 1
ATOM 6185 C CA . ARG B 1 375 ? 17.016 -9 -20.531 1 85.06 375 ARG B CA 1
ATOM 6186 C C . ARG B 1 375 ? 18.312 -8.297 -20.953 1 85.06 375 ARG B C 1
ATOM 6188 O O . ARG B 1 375 ? 18.297 -7.492 -21.891 1 85.06 375 ARG B O 1
ATOM 6195 N N . GLY B 1 376 ? 19.438 -8.352 -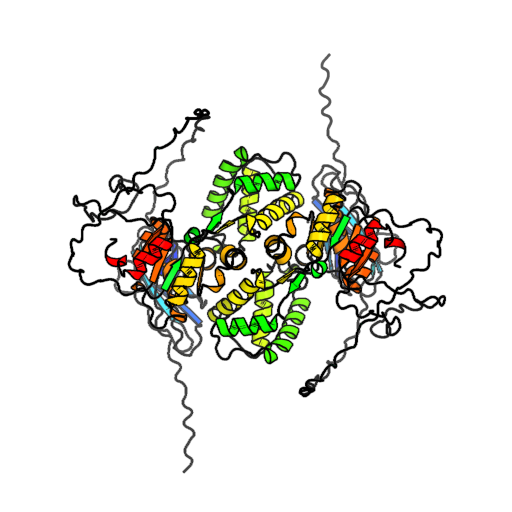20.219 1 72.31 376 GLY B N 1
ATOM 6196 C CA . GLY B 1 376 ? 20.703 -7.719 -20.562 1 72.31 376 GLY B CA 1
ATOM 6197 C C . GLY B 1 376 ? 21.453 -8.453 -21.656 1 72.31 376 GLY B C 1
ATOM 6198 O O . GLY B 1 376 ? 22.344 -7.887 -22.297 1 72.31 376 GLY B O 1
ATOM 6199 N N . GLY B 1 377 ? 21.078 -9.539 -22.359 1 53.78 377 GLY B N 1
ATOM 6200 C CA . GLY B 1 377 ? 21.641 -10.25 -23.5 1 53.78 377 GLY B CA 1
ATOM 6201 C C . GLY B 1 377 ? 22.922 -10.984 -23.156 1 53.78 377 GLY B C 1
ATOM 6202 O O . GLY B 1 377 ? 23.625 -11.469 -24.047 1 53.78 377 GLY B O 1
ATOM 6203 N N . GLU B 1 378 ? 23.719 -10.648 -22.031 1 41.75 378 GLU B N 1
ATOM 6204 C CA . GLU B 1 378 ? 24.984 -11.367 -22.172 1 41.75 378 GLU B CA 1
ATOM 6205 C C . GLU B 1 378 ? 24.781 -12.875 -22.062 1 41.75 378 GLU B C 1
ATOM 6207 O O . GLU B 1 378 ? 23.969 -13.328 -21.25 1 41.75 378 GLU B O 1
ATOM 6212 N N . ASN B 1 379 ? 25.016 -13.516 -23 1 35.34 379 ASN B N 1
ATOM 6213 C CA . ASN B 1 379 ? 24.922 -14.969 -23.109 1 35.34 379 ASN B CA 1
ATOM 6214 C C . ASN B 1 379 ? 25.453 -15.648 -21.844 1 35.34 379 ASN B C 1
ATOM 6216 O O . ASN B 1 379 ? 26.594 -15.422 -21.438 1 35.34 379 ASN B O 1
ATOM 6220 N N . VAL B 1 380 ? 24.812 -15.711 -20.781 1 36.06 380 VAL B N 1
ATOM 6221 C CA . VAL B 1 380 ? 25.297 -16.422 -19.609 1 36.06 380 VAL B CA 1
ATOM 6222 C C . VAL B 1 380 ? 25.797 -17.812 -20.016 1 36.06 380 VAL B C 1
ATOM 6224 O O . VAL B 1 380 ? 25.016 -18.641 -20.5 1 36.06 380 VAL B O 1
ATOM 6227 N N . VAL B 1 381 ? 27.109 -17.875 -20.359 1 30.72 381 VAL B N 1
ATOM 6228 C CA . VAL B 1 381 ? 27.75 -19.172 -20.516 1 30.72 381 VAL B CA 1
ATOM 6229 C C . VAL B 1 381 ? 27.875 -19.859 -19.156 1 30.72 381 VAL B C 1
ATOM 6231 O O . VAL B 1 381 ? 28.453 -19.297 -18.219 1 30.72 381 VAL B O 1
ATOM 6234 N N . VAL B 1 382 ? 27.016 -20.594 -18.625 1 30 382 VAL B N 1
ATOM 6235 C CA . VAL B 1 382 ? 27.141 -21.344 -17.375 1 30 382 VAL B CA 1
ATOM 6236 C C . VAL B 1 382 ? 28.328 -22.297 -17.453 1 30 382 VAL B C 1
ATOM 6238 O O . VAL B 1 382 ? 28.391 -23.141 -18.359 1 30 382 VAL B O 1
ATOM 6241 N N . ASP B 1 383 ? 29.547 -21.891 -16.938 1 27.06 383 ASP B N 1
ATOM 6242 C CA . ASP B 1 383 ? 30.734 -22.719 -16.812 1 27.06 383 ASP B CA 1
ATOM 6243 C C . ASP B 1 383 ? 30.5 -23.859 -15.828 1 27.06 383 ASP B C 1
ATOM 6245 O O . ASP B 1 383 ? 30.219 -23.625 -14.648 1 27.06 383 ASP B O 1
ATOM 6249 N N . THR B 1 384 ? 30.219 -25.141 -16.047 1 27.31 384 THR B N 1
ATOM 6250 C CA . THR B 1 384 ? 30 -26.375 -15.312 1 27.31 384 THR B CA 1
ATOM 6251 C C . THR B 1 384 ? 31.219 -26.719 -14.453 1 27.31 384 THR B C 1
ATOM 6253 O O . THR B 1 384 ? 31.234 -27.734 -13.75 1 27.31 384 THR B O 1
ATOM 6256 N N . GLU B 1 385 ? 32.406 -26.203 -14.516 1 26.92 385 GLU B N 1
ATOM 6257 C CA . GLU B 1 385 ? 33.562 -26.844 -13.898 1 26.92 385 GLU B CA 1
ATOM 6258 C C . GLU B 1 385 ? 33.594 -26.625 -12.391 1 26.92 385 GLU B C 1
ATOM 6260 O O . GLU B 1 385 ? 34.094 -27.469 -11.648 1 26.92 385 GLU B O 1
ATOM 6265 N N . LYS B 1 386 ? 33.656 -25.531 -11.766 1 27.3 386 LYS B N 1
ATOM 6266 C CA . LYS B 1 386 ? 34.281 -25.391 -10.461 1 27.3 386 LYS B CA 1
ATOM 6267 C C . LYS B 1 386 ? 33.344 -25.797 -9.336 1 27.3 386 LYS B C 1
ATOM 6269 O O . LYS B 1 386 ? 32.812 -24.953 -8.625 1 27.3 386 LYS B O 1
ATOM 6274 N N . ALA B 1 387 ? 32.5 -27.047 -9.289 1 26.31 387 ALA B N 1
ATOM 6275 C CA . ALA B 1 387 ? 31.719 -27.641 -8.203 1 26.31 387 ALA B CA 1
ATOM 6276 C C . ALA B 1 387 ? 32.625 -28.078 -7.059 1 26.31 387 ALA B C 1
ATOM 6278 O O . ALA B 1 387 ? 32.25 -28.984 -6.293 1 26.31 387 ALA B O 1
ATOM 6279 N N . GLY B 1 388 ? 33.75 -27.812 -6.918 1 23.98 388 GLY B N 1
ATOM 6280 C CA . GLY B 1 388 ? 34.438 -28.625 -5.938 1 23.98 388 GLY B CA 1
ATOM 6281 C C . GLY B 1 388 ? 33.875 -28.516 -4.543 1 23.98 388 GLY B C 1
ATOM 6282 O O . GLY B 1 388 ? 33.25 -29.453 -4.043 1 23.98 388 GLY B O 1
ATOM 6283 N N . ASP B 1 389 ? 34.344 -27.938 -3.473 1 24.7 389 ASP B N 1
ATOM 6284 C CA . ASP B 1 389 ? 34.656 -28.359 -2.111 1 24.7 389 ASP B CA 1
ATOM 6285 C C . ASP B 1 389 ? 33.469 -28.078 -1.177 1 24.7 389 ASP B C 1
ATOM 6287 O O . ASP B 1 389 ? 33.312 -28.719 -0.141 1 24.7 389 ASP B O 1
ATOM 6291 N N . SER B 1 390 ? 33 -27.062 -0.581 1 26.92 390 SER B N 1
ATOM 6292 C CA . SER B 1 390 ? 32.125 -27.109 0.582 1 26.92 390 SER B CA 1
ATOM 6293 C C . SER B 1 390 ? 30.766 -27.703 0.219 1 26.92 390 SER B C 1
ATOM 6295 O O . SER B 1 390 ? 30.234 -27.438 -0.857 1 26.92 390 SER B O 1
ATOM 6297 N N . PRO B 1 391 ? 29.812 -28.703 1.223 1 26.62 391 PRO B N 1
ATOM 6298 C CA . PRO B 1 391 ? 29.25 -29.906 0.602 1 26.62 391 PRO B CA 1
ATOM 6299 C C . PRO B 1 391 ? 28.359 -29.578 -0.597 1 26.62 391 PRO B C 1
ATOM 6301 O O . PRO B 1 391 ? 27.297 -28.969 -0.435 1 26.62 391 PRO B O 1
ATOM 6304 N N . PRO B 1 392 ? 28.766 -28.781 -1.214 1 24.7 392 PRO B N 1
ATOM 6305 C CA . PRO B 1 392 ? 28.406 -28.422 -2.586 1 24.7 392 PRO B CA 1
ATOM 6306 C C . PRO B 1 392 ? 27.875 -29.609 -3.389 1 24.7 392 PRO B C 1
ATOM 6308 O O . PRO B 1 392 ? 28.609 -30.562 -3.654 1 24.7 392 PRO B O 1
ATOM 6311 N N . GLN B 1 393 ? 26.469 -30.219 -2.805 1 23.98 393 GLN B N 1
ATOM 6312 C CA . GLN B 1 393 ? 26.312 -31.516 -3.469 1 23.98 393 GLN B CA 1
ATOM 6313 C C . GLN B 1 393 ? 27.109 -31.562 -4.77 1 23.98 393 GLN B C 1
ATOM 6315 O O . GLN B 1 393 ? 27.484 -30.516 -5.312 1 23.98 393 GLN B O 1
ATOM 6320 N N . SER B 1 394 ? 27.531 -32.938 -5.105 1 21.16 394 SER B N 1
ATOM 6321 C CA . SER B 1 394 ? 27.828 -33.75 -6.285 1 21.16 394 SER B CA 1
ATOM 6322 C C . SER B 1 394 ? 26.875 -33.438 -7.434 1 21.16 394 SER B C 1
ATOM 6324 O O . SER B 1 394 ? 25.719 -33.844 -7.418 1 21.16 394 SER B O 1
ATOM 6326 N N . HIS B 1 395 ? 26.391 -32.281 -7.453 1 22.73 395 HIS B N 1
ATOM 6327 C CA . HIS B 1 395 ? 25.578 -32.344 -8.656 1 22.73 395 HIS B CA 1
ATOM 6328 C C . HIS B 1 395 ? 26.125 -33.375 -9.641 1 22.73 395 HIS B C 1
ATOM 6330 O O . HIS B 1 395 ? 27.328 -33.406 -9.914 1 22.73 395 HIS B O 1
ATOM 6336 N N . ALA B 1 396 ? 25.516 -34.531 -9.609 1 22.31 396 ALA B N 1
ATOM 6337 C CA . ALA B 1 396 ? 25.844 -35.531 -10.625 1 22.31 396 ALA B CA 1
ATOM 6338 C C . ALA B 1 396 ? 26.469 -34.875 -11.852 1 22.31 396 ALA B C 1
ATOM 6340 O O . ALA B 1 396 ? 26.312 -33.656 -12.062 1 22.31 396 ALA B O 1
ATOM 6341 N N . ASP B 1 397 ? 27.328 -35.625 -12.555 1 24.77 397 ASP B N 1
ATOM 6342 C CA . ASP B 1 397 ? 27.719 -36.031 -13.906 1 24.77 397 ASP B CA 1
ATOM 6343 C C . ASP B 1 397 ? 26.578 -35.812 -14.891 1 24.77 397 ASP B C 1
ATOM 6345 O O . ASP B 1 397 ? 25.797 -36.75 -15.141 1 24.77 397 ASP B O 1
ATOM 6349 N N . LEU B 1 398 ? 25.781 -35.156 -14.664 1 26.67 398 LEU B N 1
ATOM 6350 C CA . LEU B 1 398 ? 25 -35.312 -15.891 1 26.67 398 LEU B CA 1
ATOM 6351 C C . LEU B 1 398 ? 25.922 -35.438 -17.109 1 26.67 398 LEU B C 1
ATOM 6353 O O . LEU B 1 398 ? 25.531 -36 -18.125 1 26.67 398 LEU B O 1
ATOM 6357 N N . GLU B 1 399 ? 26.969 -34.844 -17.609 1 27.88 399 GLU B N 1
ATOM 6358 C CA . GLU B 1 399 ? 28.297 -35.438 -17.688 1 27.88 399 GLU B CA 1
ATOM 6359 C C . GLU B 1 399 ? 28.922 -35.594 -16.297 1 27.88 399 GLU B C 1
ATOM 6361 O O . GLU B 1 399 ? 29.078 -34.594 -15.578 1 27.88 399 GLU B O 1
ATOM 6366 N N . LYS B 1 400 ? 28.969 -36.25 -15.133 1 30.36 400 LYS B N 1
ATOM 6367 C CA . LYS B 1 400 ? 30.266 -36.812 -14.797 1 30.36 400 LYS B CA 1
ATOM 6368 C C . LYS B 1 400 ? 31.281 -36.531 -15.906 1 30.36 400 LYS B C 1
ATOM 6370 O O . LYS B 1 400 ? 32.469 -36.312 -15.633 1 30.36 400 LYS B O 1
ATOM 6375 N N . THR B 1 401 ? 30.797 -36.938 -17.375 1 30.33 401 THR B N 1
ATOM 6376 C CA . THR B 1 401 ? 30.797 -37.25 -18.797 1 30.33 401 THR B CA 1
ATOM 6377 C C . THR B 1 401 ? 30.75 -35.969 -19.641 1 30.33 401 THR B C 1
ATOM 6379 O O . THR B 1 401 ? 30.062 -35.031 -19.281 1 30.33 401 THR B O 1
ATOM 6382 N N . GLY B 1 402 ? 31.484 -35.375 -20.641 1 32.44 402 GLY B N 1
ATOM 6383 C CA . GLY B 1 402 ? 32.031 -34.375 -21.516 1 32.44 402 GLY B CA 1
ATOM 6384 C C . GLY B 1 402 ? 30.984 -33.469 -22.156 1 32.44 402 GLY B C 1
ATOM 6385 O O . GLY B 1 402 ? 31.312 -32.562 -22.922 1 32.44 402 GLY B O 1
ATOM 6386 N N . GLU B 1 403 ? 29.594 -33.594 -22.625 1 32.66 403 GLU B N 1
ATOM 6387 C CA . GLU B 1 403 ? 28.797 -32.781 -23.531 1 32.66 403 GLU B CA 1
ATOM 6388 C C . GLU B 1 403 ? 28.125 -31.641 -22.797 1 32.66 403 GLU B C 1
ATOM 6390 O O . GLU B 1 403 ? 27.422 -31.844 -21.812 1 32.66 403 GLU B O 1
ATOM 6395 N N . ASP B 1 404 ? 28.438 -30.141 -22.547 1 37.03 404 ASP B N 1
ATOM 6396 C CA . ASP B 1 404 ? 28.078 -28.781 -22.203 1 37.03 404 ASP B CA 1
ATOM 6397 C C . ASP B 1 404 ? 26.594 -28.516 -22.406 1 37.03 404 ASP B C 1
ATOM 6399 O O . ASP B 1 404 ? 26.094 -28.562 -23.531 1 37.03 404 ASP B O 1
ATOM 6403 N N . ALA B 1 405 ? 25.531 -28.781 -21.641 1 43.59 405 ALA B N 1
ATOM 6404 C CA . ALA B 1 405 ? 24.125 -28.469 -21.859 1 43.59 405 ALA B CA 1
ATOM 6405 C C . ALA B 1 405 ? 23.922 -26.953 -21.906 1 43.59 405 ALA B C 1
ATOM 6407 O O . ALA B 1 405 ? 24.281 -26.234 -20.969 1 43.59 405 ALA B O 1
ATOM 6408 N N . GLU B 1 406 ? 23.875 -26.094 -22.922 1 54.75 406 GLU B N 1
ATOM 6409 C CA . GLU B 1 406 ? 23.562 -24.719 -23.25 1 54.75 406 GLU B CA 1
ATOM 6410 C C . GLU B 1 406 ? 22.125 -24.359 -22.875 1 54.75 406 GLU B C 1
ATOM 6412 O O . GLU B 1 406 ? 21.203 -25.078 -23.234 1 54.75 406 GLU B O 1
ATOM 6417 N N . VAL B 1 407 ? 21.953 -23.562 -21.562 1 65.88 407 VAL B N 1
ATOM 6418 C CA . VAL B 1 407 ? 20.625 -23.062 -21.25 1 65.88 407 VAL B CA 1
ATOM 6419 C C . VAL B 1 407 ? 20.312 -21.844 -22.109 1 65.88 407 VAL B C 1
ATOM 6421 O O . VAL B 1 407 ? 21.094 -20.891 -22.141 1 65.88 407 VAL B O 1
ATOM 6424 N N . TRP B 1 408 ? 19.266 -21.984 -22.797 1 69.38 408 TRP B N 1
ATOM 6425 C CA . TRP B 1 408 ? 18.812 -20.891 -23.625 1 69.38 408 TRP B CA 1
ATOM 6426 C C . TRP B 1 408 ? 18.047 -19.859 -22.797 1 69.38 408 TRP B C 1
ATOM 6428 O O . TRP B 1 408 ? 17.266 -20.219 -21.906 1 69.38 408 TRP B O 1
ATOM 6438 N N . THR B 1 409 ? 18.531 -18.625 -22.938 1 81.88 409 THR B N 1
ATOM 6439 C CA . THR B 1 409 ? 17.828 -17.531 -22.281 1 81.88 409 THR B CA 1
ATOM 6440 C C . THR B 1 409 ? 17.016 -16.734 -23.297 1 81.88 409 THR B C 1
ATOM 6442 O O . THR B 1 409 ? 17.297 -16.781 -24.5 1 81.88 409 THR B O 1
ATOM 6445 N N . LEU B 1 410 ? 15.938 -16.188 -22.75 1 86.06 410 LEU B N 1
ATOM 6446 C CA . LEU B 1 410 ? 15.102 -15.32 -23.562 1 86.06 410 LEU B CA 1
ATOM 6447 C C . LEU B 1 410 ? 15.25 -13.859 -23.125 1 86.06 410 LEU B C 1
ATOM 6449 O O . LEU B 1 410 ? 15.492 -13.586 -21.953 1 86.06 410 LEU B O 1
ATOM 6453 N N . ARG B 1 411 ? 15.062 -12.914 -24.016 1 85.5 411 ARG B N 1
ATOM 6454 C CA . ARG B 1 411 ? 15.398 -11.516 -23.766 1 85.5 411 ARG B CA 1
ATOM 6455 C C . ARG B 1 411 ? 14.188 -10.758 -23.234 1 85.5 411 ARG B C 1
ATOM 6457 O O . ARG B 1 411 ? 14.336 -9.727 -22.578 1 85.5 411 ARG B O 1
ATOM 6464 N N . ASP B 1 412 ? 13.008 -11.211 -23.688 1 90.12 412 ASP B N 1
ATOM 6465 C CA . ASP B 1 412 ? 11.789 -10.516 -23.266 1 90.12 412 ASP B CA 1
ATOM 6466 C C . ASP B 1 412 ? 10.578 -11.438 -23.344 1 90.12 412 ASP B C 1
ATOM 6468 O O . ASP B 1 412 ? 10.703 -12.609 -23.703 1 90.12 412 ASP B O 1
ATOM 6472 N N . LEU B 1 413 ? 9.461 -10.945 -22.938 1 95.56 413 LEU B N 1
ATOM 6473 C CA . LEU B 1 413 ? 8.242 -11.75 -22.891 1 95.56 413 LEU B CA 1
ATOM 6474 C C . LEU B 1 413 ? 7.688 -11.984 -24.281 1 95.56 413 LEU B C 1
ATOM 6476 O O . LEU B 1 413 ? 6.863 -12.875 -24.5 1 95.56 413 LEU B O 1
ATOM 6480 N N . GLY B 1 414 ? 8.125 -11.117 -25.234 1 91.38 414 GLY B N 1
ATOM 6481 C CA . GLY B 1 414 ? 7.797 -11.414 -26.625 1 91.38 414 GLY B CA 1
ATOM 6482 C C . GLY B 1 414 ? 8.383 -12.727 -27.109 1 91.38 414 GLY B C 1
ATOM 6483 O O . GLY B 1 414 ? 7.715 -13.477 -27.828 1 91.38 414 GLY B O 1
ATOM 6484 N N . GLU B 1 415 ? 9.57 -13 -26.703 1 86.88 415 GLU B N 1
ATOM 6485 C CA . GLU B 1 415 ? 10.211 -14.266 -27.047 1 86.88 415 GLU B CA 1
ATOM 6486 C C . GLU B 1 415 ? 9.539 -15.438 -26.328 1 86.88 415 GLU B C 1
ATOM 6488 O O . GLU B 1 415 ? 9.43 -16.531 -26.891 1 86.88 415 GLU B O 1
ATOM 6493 N N . VAL B 1 416 ? 9.102 -15.203 -25.109 1 91.94 416 VAL B N 1
ATOM 6494 C CA . VAL B 1 416 ? 8.359 -16.234 -24.391 1 91.94 416 VAL B CA 1
ATOM 6495 C C . VAL B 1 416 ? 7.086 -16.594 -25.172 1 91.94 416 VAL B C 1
ATOM 6497 O O . VAL B 1 416 ? 6.758 -17.766 -25.328 1 91.94 416 VAL B O 1
ATOM 6500 N N . GLN B 1 417 ? 6.422 -15.539 -25.625 1 91.56 417 GLN B N 1
ATOM 6501 C CA . GLN B 1 417 ? 5.223 -15.734 -26.438 1 91.56 417 GLN B CA 1
ATOM 6502 C C . GLN B 1 417 ? 5.512 -16.594 -27.656 1 91.56 417 GLN B C 1
ATOM 6504 O O . GLN B 1 417 ? 4.758 -17.531 -27.953 1 91.56 417 GLN B O 1
ATOM 6509 N N . LEU B 1 418 ? 6.574 -16.328 -28.328 1 84.69 418 LEU B N 1
ATOM 6510 C CA . LEU B 1 418 ? 6.949 -17.062 -29.531 1 84.69 418 LEU B CA 1
ATOM 6511 C C . LEU B 1 418 ? 7.207 -18.531 -29.219 1 84.69 418 LEU B C 1
ATOM 6513 O O . LEU B 1 418 ? 6.785 -19.406 -29.969 1 84.69 418 LEU B O 1
ATOM 6517 N N . VAL B 1 419 ? 7.855 -18.734 -28.094 1 83.75 419 VAL B N 1
ATOM 6518 C CA . VAL B 1 419 ? 8.156 -20.094 -27.672 1 83.75 419 VAL B CA 1
ATOM 6519 C C . VAL B 1 419 ? 6.855 -20.844 -27.391 1 83.75 419 VAL B C 1
ATOM 6521 O O . VAL B 1 419 ? 6.707 -22.016 -27.781 1 83.75 419 VAL B O 1
ATOM 6524 N N . LEU B 1 420 ? 5.906 -20.219 -26.781 1 87.38 420 LEU B N 1
ATOM 6525 C CA . LEU B 1 420 ? 4.633 -20.828 -26.422 1 87.38 420 LEU B CA 1
ATOM 6526 C C . LEU B 1 420 ? 3.793 -21.094 -27.672 1 87.38 420 LEU B C 1
ATOM 6528 O O . LEU B 1 420 ? 3.113 -22.109 -27.766 1 87.38 420 LEU B O 1
ATOM 6532 N N . GLU B 1 421 ? 3.848 -20.203 -28.625 1 81.25 421 GLU B N 1
ATOM 6533 C CA . GLU B 1 421 ? 3.092 -20.359 -29.859 1 81.25 421 GLU B CA 1
ATOM 6534 C C . GLU B 1 421 ? 3.615 -21.516 -30.688 1 81.25 421 GLU B C 1
ATOM 6536 O O . GLU B 1 421 ? 2.844 -22.203 -31.359 1 81.25 421 GLU B O 1
ATOM 6541 N N . GLN B 1 422 ? 4.906 -21.641 -30.609 1 71.94 422 GLN B N 1
ATOM 6542 C CA . GLN B 1 422 ? 5.535 -22.672 -31.438 1 71.94 422 GLN B CA 1
ATOM 6543 C C . GLN B 1 422 ? 5.512 -24.031 -30.734 1 71.94 422 GLN B C 1
ATOM 6545 O O . GLN B 1 422 ? 5.75 -25.062 -31.359 1 71.94 422 GLN B O 1
ATOM 6550 N N . GLY B 1 423 ? 4.988 -24.031 -29.562 1 63.47 423 GLY B N 1
ATOM 6551 C CA . GLY B 1 423 ? 4.992 -25.266 -28.812 1 63.47 423 GLY B CA 1
ATOM 6552 C C . GLY B 1 423 ? 6.387 -25.797 -28.531 1 63.47 423 GLY B C 1
ATOM 6553 O O . GLY B 1 423 ? 6.59 -27 -28.422 1 63.47 423 GLY B O 1
ATOM 6554 N N . ILE B 1 424 ? 7.457 -24.938 -28.688 1 46.75 424 ILE B N 1
ATOM 6555 C CA . ILE B 1 424 ? 8.875 -25.281 -28.703 1 46.75 424 ILE B CA 1
ATOM 6556 C C . ILE B 1 424 ? 9.383 -25.422 -27.266 1 46.75 424 ILE B C 1
ATOM 6558 O O . ILE B 1 424 ? 10.531 -25.797 -27.031 1 46.75 424 ILE B O 1
ATOM 6562 N N . ILE B 1 425 ? 8.672 -25.188 -26.125 1 49.62 425 ILE B N 1
ATOM 6563 C CA . ILE B 1 425 ? 9.352 -25.25 -24.828 1 49.62 425 ILE B CA 1
ATOM 6564 C C . ILE B 1 425 ? 10.141 -26.562 -24.734 1 49.62 425 ILE B C 1
ATOM 6566 O O . ILE B 1 425 ? 11.164 -26.625 -24.047 1 49.62 425 ILE B O 1
ATOM 6570 N N . GLN B 1 426 ? 9.828 -27.516 -25.469 1 41.28 426 GLN B N 1
ATOM 6571 C CA . GLN B 1 426 ? 10.406 -28.859 -25.391 1 41.28 426 GLN B CA 1
ATOM 6572 C C . GLN B 1 426 ? 11.852 -28.859 -25.875 1 41.28 426 GLN B C 1
ATOM 6574 O O . GLN B 1 426 ? 12.664 -29.656 -25.406 1 41.28 426 GLN B O 1
ATOM 6579 N N . GLN B 1 427 ? 12.141 -28.047 -26.859 1 37.28 427 GLN B N 1
ATOM 6580 C CA . GLN B 1 427 ? 13.445 -28.125 -27.5 1 37.28 427 GLN B CA 1
ATOM 6581 C C . GLN B 1 427 ? 14.5 -27.344 -26.719 1 37.28 427 GLN B C 1
ATOM 6583 O O . GLN B 1 427 ? 15.703 -27.516 -26.938 1 37.28 427 GLN B O 1
ATOM 6588 N N . LEU B 1 428 ? 14.062 -26.562 -25.875 1 37 428 LEU B N 1
ATOM 6589 C CA . LEU B 1 428 ? 15.016 -25.672 -25.219 1 37 428 LEU B CA 1
ATOM 6590 C C . LEU B 1 428 ? 15.562 -26.312 -23.953 1 37 428 LEU B C 1
ATOM 6592 O O . LEU B 1 428 ? 14.914 -26.266 -22.906 1 37 428 LEU B O 1
ATOM 6596 N N . ARG B 1 429 ? 15.961 -27.625 -23.875 1 33.62 429 ARG B N 1
ATOM 6597 C CA . ARG B 1 429 ? 16.672 -28.219 -22.75 1 33.62 429 ARG B CA 1
ATOM 6598 C C . ARG B 1 429 ? 18.109 -27.75 -22.703 1 33.62 429 ARG B C 1
ATOM 6600 O O . ARG B 1 429 ? 18.781 -27.656 -23.734 1 33.62 429 ARG B O 1
#

Radius of gyration: 33.55 Å; Cα contacts (8 Å, |Δi|>4): 1470; chains: 2; bounding box: 98×101×91 Å